Protein AF-A0A6S7FTJ9-F1 (afdb_monomer_lite)

Foldseek 3Di:
DDDDDDDDDDDDDDDDDDDDDPDDDPPPPDDADEDQADEQDDFAWHKHKHFADPVPLVHRDDHLFAWDDWDWDDDPPAAFTKIKTFGPFWWWDPPCPFPCCVVPVDTDTDAWDADPNAIAHPRPRHGIDTDGFGKMKMWGDGPPGSMIMITIHHGGPHDGHDDADPVLLVVLLVVLLVDVQDDLVNVLVVVLVVCVVVVHDPVVSVSSCVNSVPNVSSVVSSVVSVCVVCVPLADVVLVVVVLVVCCVPVVWCQQFVDDDVVQRKTKGATLVLLVVVVCCQPRPQVQWDKAWDWDDFQAVQWIKTWIWTQDPLVRDIDTSMIMTGNDPDPVVVVVNVVSSQVVNCVSVVDPPRDPDPQCQPDQAPVSNVVVLVVVVVVCVVVVVCVSSSVSCVVCSCPRHNRRPDPDDDDPDNVVVVVVVVCVVVNRGHGGPNRVSVVSSVVNVVVVVVVVVSVVVVVVVVVVVVVCVVVVDDPPPPPPPCPPPPPPPRDDDDDDDDDDDDDDDDDDDDPPPPPFDQPDDQDPDQDPQNVVQLVVLVVCLVQKDWDDWDDPDLAWIWTWIAGPVRDIWIWIGHQAIAIPPDPQTDLQDDGSVNLNCQCRVQVPDPPDSVSGDRGDTPVRSNVSSVSPPDDDDDDDDDDDDDDDDDDDDDDDDDDDDDDDDDLPDWPPVQFAWEWDFDQDPDPFAAQLAPPGGDTHDGGDIWTKGKWKAWDPDADPVRHIDIDIDIHTHALALNSQQHDHPRTSHDRDDLEHEYDPVCLVVQDPVNVCRNPVRVRRYDRDD

Secondary structure (DSSP, 8-state):
----------------PPP------GGG-S---EESS--SS--SSEEEEEE--TT-TTGGG--SS-B---EEE--TT--EEEEEEEB--EEE---TT-HHHHHHSS---S-EEEETTEEEETTT-PPPEEE----EEEEEEETT-SEEEEEEES--SS---PPPPHHHHHHHHHHHHH-SS--HHHHHHHHHHHHHHTT--HHHHHHHHHHH--HHHHHHHHHHHHHHH-TTTT-HHHHHHHHHHHHHHH--TTTT-EEETTTTEEEE--HHHHHHHHHHHHSTTTTSPEEEEEEEEEETTEEEEEEEEEETTTTEEEEEEEEEES---HHHHHHHHHHHHHHHHHHH--TT----HHHHH--SHHHHHHHHHHHHHHHHT-GGGHHHHHHHHHTHHHH-GGG--SS---S--HHHHHHHHHHHTT--SB-HHHHHHHHHHHHHHHHHHHHHHHHHHHHHHHHHHHHHHHT-----------S-TT-TT-PPPPP-PPP------------------SSPPP-S--HHHHHHHHHHHHTTTTEEEEEEEEEETTEEEEEEEETTS-EEEEEESSS-EEET-TT--SS---HHHHHIIIIIS---TT-TTTT-SS--HHHHHHHHHTT-S--------------------------------TTS--TTT---EEEE---SSSPPBB-STT--PBPPTT-EEEEEEEEE--SSPPTTS----EEEEEEE-SSHHHHSSPPTTB-PPPPPSSEEEPTTTGGG--HHHHHHHHTTT--EE---

Radius of gyration: 41.63 Å; chains: 1; bounding box: 127×88×114 Å

pLDDT: mean 72.28, std 19.33, range [21.61, 95.69]

Organism: Paramuricea clavata (NCBI:txid317549)

Structure (mmCIF, N/CA/C/O backbone):
data_AF-A0A6S7FTJ9-F1
#
_entry.id   AF-A0A6S7FTJ9-F1
#
loop_
_atom_site.group_PDB
_atom_site.id
_atom_site.type_symbol
_atom_site.label_atom_id
_atom_site.label_alt_id
_atom_site.label_comp_id
_atom_site.label_asym_id
_atom_site.label_entity_id
_atom_site.label_seq_id
_atom_site.pdbx_PDB_ins_code
_atom_site.Cartn_x
_atom_site.Cartn_y
_atom_site.Cartn_z
_atom_site.occupancy
_atom_site.B_iso_or_equiv
_atom_site.auth_seq_id
_atom_site.auth_comp_id
_atom_site.auth_asym_id
_atom_site.auth_atom_id
_atom_site.pdbx_PDB_model_num
ATOM 1 N N . MET A 1 1 ? 78.770 -35.271 -37.611 1.00 34.69 1 MET A N 1
ATOM 2 C CA . MET A 1 1 ? 77.984 -35.711 -38.778 1.00 34.69 1 MET A CA 1
ATOM 3 C C . MET A 1 1 ? 76.585 -35.169 -38.598 1.00 34.69 1 MET A C 1
ATOM 5 O O . MET A 1 1 ? 75.890 -35.665 -37.728 1.00 34.69 1 MET A O 1
ATOM 9 N N . GLU A 1 2 ? 76.123 -34.120 -39.253 1.00 33.28 2 GLU A N 1
ATOM 10 C CA . GLU A 1 2 ? 76.650 -33.177 -40.253 1.00 33.28 2 GLU A CA 1
ATOM 11 C C . GLU A 1 2 ? 75.613 -32.035 -40.185 1.00 33.28 2 GLU A C 1
ATOM 13 O O . GLU A 1 2 ? 74.416 -32.291 -40.259 1.00 33.28 2 GLU A O 1
ATOM 18 N N . SER A 1 3 ? 75.980 -30.917 -39.559 1.00 28.20 3 SER A N 1
ATOM 19 C CA . SER A 1 3 ? 76.356 -29.645 -40.201 1.00 28.20 3 SER A CA 1
ATOM 20 C C . SER A 1 3 ? 75.163 -28.803 -40.674 1.00 28.20 3 SER A C 1
ATOM 22 O O . SER A 1 3 ? 74.480 -29.133 -41.639 1.00 28.20 3 SER A O 1
ATOM 24 N N . LEU A 1 4 ? 74.997 -27.669 -39.984 1.00 35.09 4 LEU A N 1
ATOM 25 C CA . LEU A 1 4 ? 74.442 -26.419 -40.515 1.00 35.09 4 LEU A CA 1
ATOM 26 C C . LEU A 1 4 ? 75.073 -26.076 -41.880 1.00 35.09 4 LEU A C 1
ATOM 28 O O . LEU A 1 4 ? 76.194 -26.513 -42.164 1.00 35.09 4 LEU A O 1
ATOM 32 N N . PRO A 1 5 ? 74.416 -25.206 -42.661 1.00 40.41 5 PRO A N 1
ATOM 33 C CA . PRO A 1 5 ? 75.119 -23.956 -42.939 1.00 40.41 5 PRO A CA 1
ATOM 34 C C . PRO A 1 5 ? 74.271 -22.686 -42.793 1.00 40.41 5 PRO A C 1
ATOM 36 O O . PRO A 1 5 ? 73.048 -22.684 -42.938 1.00 40.41 5 PRO A O 1
ATOM 39 N N . ASP A 1 6 ? 75.029 -21.633 -42.502 1.00 29.42 6 ASP A N 1
ATOM 40 C CA . ASP A 1 6 ? 74.717 -20.216 -42.363 1.00 29.42 6 ASP A CA 1
ATOM 41 C C . ASP A 1 6 ? 74.432 -19.492 -43.701 1.00 29.42 6 ASP A C 1
ATOM 43 O O . ASP A 1 6 ? 74.926 -19.892 -44.753 1.00 29.42 6 ASP A O 1
ATOM 47 N N . GLU A 1 7 ? 73.666 -18.396 -43.579 1.00 30.14 7 GLU A N 1
ATOM 48 C CA . GLU A 1 7 ? 73.817 -17.053 -44.190 1.00 30.14 7 GLU A CA 1
ATOM 49 C C . GLU A 1 7 ? 74.113 -16.898 -45.706 1.00 30.14 7 GLU A C 1
ATOM 51 O O . GLU A 1 7 ? 75.199 -17.222 -46.179 1.00 30.14 7 GLU A O 1
ATOM 56 N N . ALA A 1 8 ? 73.206 -16.233 -46.445 1.00 27.64 8 ALA A N 1
ATOM 57 C CA . ALA A 1 8 ? 73.395 -14.844 -46.923 1.00 27.64 8 ALA A CA 1
ATOM 58 C C . ALA A 1 8 ? 72.350 -14.405 -47.984 1.00 27.64 8 ALA A C 1
ATOM 60 O O . ALA A 1 8 ? 72.208 -15.011 -49.041 1.00 27.64 8 ALA A O 1
ATOM 61 N N . ASP A 1 9 ? 71.673 -13.302 -47.654 1.00 26.88 9 ASP A N 1
ATOM 62 C CA . ASP A 1 9 ? 71.369 -12.108 -48.464 1.00 26.88 9 ASP A CA 1
ATOM 63 C C . ASP A 1 9 ? 70.802 -12.231 -49.900 1.00 26.88 9 ASP A C 1
ATOM 65 O O . ASP A 1 9 ? 71.492 -12.570 -50.861 1.00 26.88 9 ASP A O 1
ATOM 69 N N . SER A 1 10 ? 69.537 -11.829 -50.067 1.00 27.20 10 SER A N 1
ATOM 70 C CA . SER A 1 10 ? 69.074 -11.022 -51.212 1.00 27.20 10 SER A CA 1
ATOM 71 C C . SER A 1 10 ? 67.632 -10.549 -50.996 1.00 27.20 10 SER A C 1
ATOM 73 O O . SER A 1 10 ? 66.680 -11.328 -51.026 1.00 27.20 10 SER A O 1
ATOM 75 N N . SER A 1 11 ? 67.474 -9.238 -50.815 1.00 28.58 11 SER A N 1
ATOM 76 C CA . SER A 1 11 ? 66.229 -8.507 -51.064 1.00 28.58 11 SER A CA 1
ATOM 77 C C . SER A 1 11 ? 65.678 -8.836 -52.460 1.00 28.58 11 SER A C 1
ATOM 79 O O . SER A 1 11 ? 66.453 -9.021 -53.403 1.00 28.58 11 SER A O 1
ATOM 81 N N . PRO A 1 12 ? 64.349 -8.823 -52.629 1.00 30.30 12 PRO A N 1
ATOM 82 C CA . PRO A 1 12 ? 63.795 -7.669 -53.326 1.00 30.30 12 PRO A CA 1
ATOM 83 C C . PRO A 1 12 ? 62.500 -7.139 -52.698 1.00 30.30 12 PRO A C 1
ATOM 85 O O . PRO A 1 12 ? 61.614 -7.888 -52.287 1.00 30.30 12 PRO A O 1
ATOM 88 N N . ASP A 1 13 ? 62.416 -5.810 -52.678 1.00 28.59 13 ASP A N 1
ATOM 89 C CA . ASP A 1 13 ? 61.170 -5.055 -52.750 1.00 28.59 13 ASP A CA 1
ATOM 90 C C . ASP A 1 13 ? 60.237 -5.672 -53.798 1.00 28.59 13 ASP A C 1
ATOM 92 O O . ASP A 1 13 ? 60.687 -5.869 -54.917 1.00 28.59 13 ASP A O 1
ATOM 96 N N . GLU A 1 14 ? 58.961 -5.903 -53.477 1.00 30.27 14 GLU A N 1
ATOM 97 C CA . GLU A 1 14 ? 57.833 -5.490 -54.326 1.00 30.27 14 GLU A CA 1
ATOM 98 C C . GLU A 1 14 ? 56.554 -5.376 -53.482 1.00 30.27 14 GLU A C 1
ATOM 100 O O . GLU A 1 14 ? 56.238 -6.199 -52.623 1.00 30.27 14 GLU A O 1
ATOM 105 N N . ALA A 1 15 ? 55.857 -4.267 -53.711 1.00 28.75 15 ALA A N 1
ATOM 106 C CA . ALA A 1 15 ? 54.734 -3.765 -52.948 1.00 28.75 15 ALA A CA 1
ATOM 107 C C . ALA A 1 15 ? 53.440 -4.550 -53.217 1.00 28.75 15 ALA A C 1
ATOM 109 O O . ALA A 1 15 ? 53.042 -4.753 -54.364 1.00 28.75 15 ALA A O 1
ATOM 110 N N . GLU A 1 16 ? 52.726 -4.909 -52.147 1.00 29.30 16 GLU A N 1
ATOM 111 C CA . GLU A 1 16 ? 51.350 -5.400 -52.233 1.00 29.30 16 GLU A CA 1
ATOM 112 C C . GLU A 1 16 ? 50.428 -4.288 -52.756 1.00 29.30 16 GLU A C 1
ATOM 114 O O . GLU A 1 16 ? 50.225 -3.245 -52.128 1.00 29.30 16 GLU A O 1
ATOM 119 N N . SER A 1 17 ? 49.871 -4.530 -53.939 1.00 28.64 17 SER A N 1
ATOM 120 C CA . SER A 1 17 ? 48.884 -3.684 -54.592 1.00 28.64 17 SER A CA 1
ATOM 121 C C . SER A 1 17 ? 47.536 -3.763 -53.867 1.00 28.64 17 SER A C 1
ATOM 123 O O . SER A 1 17 ? 46.914 -4.811 -53.708 1.00 28.64 17 SER A O 1
ATOM 125 N N . SER A 1 18 ? 47.087 -2.596 -53.416 1.00 28.92 18 SER A N 1
ATOM 126 C CA . SER A 1 18 ? 45.744 -2.283 -52.930 1.00 28.92 18 SER A CA 1
ATOM 127 C C . SER A 1 18 ? 44.647 -2.674 -53.936 1.00 28.92 18 SER A C 1
ATOM 129 O O . SER A 1 18 ? 44.827 -2.409 -55.124 1.00 28.92 18 SER A O 1
ATOM 131 N N . PRO A 1 19 ? 43.478 -3.196 -53.508 1.00 29.77 19 PRO A N 1
ATOM 132 C CA . PRO A 1 19 ? 42.347 -3.373 -54.410 1.00 29.77 19 PRO A CA 1
ATOM 133 C C . PRO A 1 19 ? 41.767 -2.005 -54.771 1.00 29.77 19 PRO A C 1
ATOM 135 O O . PRO A 1 19 ? 41.378 -1.232 -53.891 1.00 29.77 19 PRO A O 1
ATOM 138 N N . ASP A 1 20 ? 41.729 -1.741 -56.072 1.00 25.81 20 ASP A N 1
ATOM 139 C CA . ASP A 1 20 ? 41.293 -0.510 -56.714 1.00 25.81 20 ASP A CA 1
ATOM 140 C C . ASP A 1 20 ? 39.988 0.078 -56.158 1.00 25.81 20 ASP A C 1
ATOM 142 O O . ASP A 1 20 ? 38.932 -0.561 -56.093 1.00 25.81 20 ASP A O 1
ATOM 146 N N . GLU A 1 21 ? 40.056 1.372 -55.842 1.00 33.25 21 GLU A N 1
ATOM 147 C CA . GLU A 1 21 ? 38.903 2.257 -55.777 1.00 33.25 21 GLU A CA 1
ATOM 148 C C . GLU A 1 21 ? 38.229 2.290 -57.156 1.00 33.25 21 GLU A C 1
ATOM 150 O O . GLU A 1 21 ? 38.658 2.996 -58.071 1.00 33.25 21 GLU A O 1
ATOM 155 N N . ALA A 1 22 ? 37.135 1.544 -57.310 1.00 27.77 22 ALA A N 1
ATOM 156 C CA . ALA A 1 22 ? 36.244 1.703 -58.449 1.00 27.77 22 ALA A CA 1
ATOM 157 C C . ALA A 1 22 ? 35.667 3.132 -58.449 1.00 27.77 22 ALA A C 1
ATOM 159 O O . ALA A 1 22 ? 34.718 3.454 -57.732 1.00 27.77 22 ALA A O 1
ATOM 160 N N . LYS A 1 23 ? 36.266 4.005 -59.266 1.00 35.06 23 LYS A N 1
ATOM 161 C CA . LYS A 1 23 ? 35.731 5.314 -59.648 1.00 35.06 23 LYS A CA 1
ATOM 162 C C . LYS A 1 23 ? 34.444 5.110 -60.450 1.00 35.06 23 LYS A C 1
ATOM 164 O O . LYS A 1 23 ? 34.490 4.930 -61.663 1.00 35.06 23 LYS A O 1
ATOM 169 N N . SER A 1 24 ? 33.288 5.178 -59.798 1.00 28.00 24 SER A N 1
ATOM 170 C CA . SER A 1 24 ? 32.024 5.453 -60.486 1.00 28.00 24 SER A CA 1
ATOM 171 C C . SER A 1 24 ? 31.859 6.969 -60.668 1.00 28.00 24 SER A C 1
ATOM 173 O O . SER A 1 24 ? 31.998 7.736 -59.714 1.00 28.00 24 SER A O 1
ATOM 175 N N . SER A 1 25 ? 31.603 7.376 -61.912 1.00 27.39 25 SER A N 1
ATOM 176 C CA . SER A 1 25 ? 31.461 8.750 -62.418 1.00 27.39 25 SER A CA 1
ATOM 177 C C . SER A 1 25 ? 30.452 9.629 -61.635 1.00 27.39 25 SER A C 1
ATOM 179 O O . SER A 1 25 ? 29.435 9.107 -61.180 1.00 27.39 25 SER A O 1
ATOM 181 N N . PRO A 1 26 ? 30.652 10.964 -61.523 1.00 34.28 26 PRO A N 1
ATOM 182 C CA . PRO A 1 26 ? 29.746 11.889 -60.817 1.00 34.28 26 PRO A CA 1
ATOM 183 C C . PRO A 1 26 ? 28.384 12.167 -61.487 1.00 34.28 26 PRO A C 1
ATOM 185 O O . PRO A 1 26 ? 27.627 12.988 -60.975 1.00 34.28 26 PRO A O 1
ATOM 188 N N . HIS A 1 27 ? 28.061 11.546 -62.627 1.00 31.31 27 HIS A N 1
ATOM 189 C CA . HIS A 1 27 ? 26.954 11.994 -63.487 1.00 31.31 27 HIS A CA 1
ATOM 190 C C . HIS A 1 27 ? 25.582 11.315 -63.277 1.00 31.31 27 HIS A C 1
ATOM 192 O O . HIS A 1 27 ? 24.653 11.618 -64.015 1.00 31.31 27 HIS A O 1
ATOM 198 N N . GLU A 1 28 ? 25.402 10.477 -62.248 1.00 34.06 28 GLU A N 1
ATOM 199 C CA . GLU A 1 28 ? 24.094 9.878 -61.883 1.00 34.06 28 GLU A CA 1
ATOM 200 C C . GLU A 1 28 ? 23.506 10.430 -60.561 1.00 34.06 28 GLU A C 1
ATOM 202 O O . GLU A 1 28 ? 22.751 9.761 -59.860 1.00 34.06 28 GLU A O 1
ATOM 207 N N . MET A 1 29 ? 23.845 11.667 -60.179 1.00 39.06 29 MET A N 1
ATOM 208 C CA . MET A 1 29 ? 23.405 12.281 -58.911 1.00 39.06 29 MET A CA 1
ATOM 209 C C . MET A 1 29 ? 22.097 13.097 -58.980 1.00 39.06 29 MET A C 1
ATOM 211 O O . MET A 1 29 ? 21.768 13.782 -58.013 1.00 39.06 29 MET A O 1
ATOM 215 N N . GLU A 1 30 ? 21.319 13.035 -60.066 1.00 36.50 30 GLU A N 1
ATOM 216 C CA . GLU A 1 30 ? 20.182 13.958 -60.261 1.00 36.50 30 GLU A CA 1
ATOM 217 C C . GLU A 1 30 ? 18.798 13.481 -59.790 1.00 36.50 30 GLU A C 1
ATOM 219 O O . GLU A 1 30 ? 17.855 14.259 -59.848 1.00 36.50 30 GLU A O 1
ATOM 224 N N . ASN A 1 31 ? 18.638 12.277 -59.231 1.00 45.88 31 ASN A N 1
ATOM 225 C CA . ASN A 1 31 ? 17.350 11.861 -58.646 1.00 45.88 31 ASN A CA 1
ATOM 226 C C . ASN A 1 31 ? 17.516 10.930 -57.434 1.00 45.88 31 ASN A C 1
ATOM 228 O O . ASN A 1 31 ? 17.095 9.773 -57.439 1.00 45.88 31 ASN A O 1
ATOM 232 N N . LEU A 1 32 ? 18.130 11.432 -56.358 1.00 54.38 32 LEU A N 1
ATOM 233 C CA . LEU A 1 32 ? 18.119 10.731 -55.069 1.00 54.38 32 LEU A CA 1
ATOM 234 C C . LEU A 1 32 ? 16.731 10.867 -54.410 1.00 54.38 32 LEU A C 1
ATOM 236 O O . LEU A 1 32 ? 16.210 11.981 -54.317 1.00 54.38 32 LEU A O 1
ATOM 240 N N . PRO A 1 33 ? 16.119 9.775 -53.911 1.00 55.06 33 PRO A N 1
ATOM 241 C CA . PRO A 1 33 ? 14.811 9.841 -53.271 1.00 55.06 33 PRO A CA 1
ATOM 242 C C . PRO A 1 33 ? 14.891 10.673 -51.986 1.00 55.06 33 PRO A C 1
ATOM 244 O O . PRO A 1 33 ? 15.417 10.215 -50.967 1.00 55.06 33 PRO A O 1
ATOM 247 N N . LYS A 1 34 ? 14.342 11.893 -52.028 1.00 60.72 34 LYS A N 1
ATOM 248 C CA . LYS A 1 34 ? 14.164 12.741 -50.844 1.00 60.72 34 LYS A CA 1
ATOM 249 C C . LYS A 1 34 ? 13.194 12.059 -49.885 1.00 60.72 34 LYS A C 1
ATOM 251 O O . LYS A 1 34 ? 12.043 11.792 -50.233 1.00 60.72 34 LYS A O 1
ATOM 256 N N . ARG A 1 35 ? 13.653 11.760 -48.671 1.00 65.94 35 ARG A N 1
ATOM 257 C CA . ARG A 1 35 ? 12.828 11.158 -47.613 1.00 65.94 35 ARG A CA 1
ATOM 258 C C . ARG A 1 35 ? 12.900 11.991 -46.341 1.00 65.94 35 ARG A C 1
ATOM 260 O O . ARG A 1 35 ? 13.861 12.710 -46.104 1.00 65.94 35 ARG A O 1
ATOM 267 N N . ARG A 1 36 ? 11.867 11.868 -45.505 1.00 67.50 36 ARG A N 1
ATOM 268 C CA . ARG A 1 36 ? 11.846 12.473 -44.162 1.00 67.50 36 ARG A CA 1
ATOM 269 C C . ARG A 1 36 ? 12.614 11.635 -43.134 1.00 67.50 36 ARG A C 1
ATOM 271 O O . ARG A 1 36 ? 13.106 12.176 -42.154 1.00 67.50 36 ARG A O 1
ATOM 278 N N . THR A 1 37 ? 12.716 10.322 -43.356 1.00 78.12 37 THR A N 1
ATOM 279 C CA . THR A 1 37 ? 13.380 9.365 -42.458 1.00 78.12 37 THR A CA 1
ATOM 280 C C . THR A 1 37 ? 14.024 8.218 -43.238 1.00 78.12 37 THR A C 1
ATOM 282 O O . THR A 1 37 ? 13.618 7.891 -44.361 1.00 78.12 37 THR A O 1
ATOM 285 N N . LEU A 1 38 ? 15.033 7.589 -42.633 1.00 83.06 38 LEU A N 1
ATOM 286 C CA . LEU A 1 38 ? 15.637 6.366 -43.155 1.00 83.06 38 LEU A CA 1
ATOM 287 C C . LEU A 1 38 ? 14.708 5.150 -42.990 1.00 83.06 38 LEU A C 1
ATOM 289 O O . LEU A 1 38 ? 14.025 5.028 -41.971 1.00 83.06 38 LEU A O 1
ATOM 293 N N . PRO A 1 39 ? 14.713 4.203 -43.948 1.00 82.25 39 PRO A N 1
ATOM 294 C CA . PRO A 1 39 ? 14.139 2.883 -43.725 1.00 82.25 39 PRO A CA 1
ATOM 295 C C . PRO A 1 39 ? 14.782 2.176 -42.528 1.00 82.25 39 PRO A C 1
ATOM 297 O O . PRO A 1 39 ? 15.965 2.346 -42.240 1.00 82.25 39 PRO A O 1
ATOM 300 N N . TYR A 1 40 ? 13.996 1.346 -41.849 1.00 81.31 40 TYR A N 1
ATOM 301 C CA . TYR A 1 40 ? 14.441 0.659 -40.642 1.00 81.31 40 TYR A CA 1
ATOM 302 C C . TYR A 1 40 ? 15.478 -0.443 -40.926 1.00 81.31 40 TYR A C 1
ATOM 304 O O . TYR A 1 40 ? 16.491 -0.540 -40.229 1.00 81.31 40 TYR A O 1
ATOM 312 N N . ASP A 1 41 ? 15.242 -1.245 -41.966 1.00 84.94 41 ASP A N 1
ATOM 313 C CA . ASP A 1 41 ? 16.143 -2.306 -42.409 1.00 84.94 41 ASP A CA 1
ATOM 314 C C . ASP A 1 41 ? 16.820 -1.913 -43.729 1.00 84.94 41 ASP A C 1
ATOM 316 O O . ASP A 1 41 ? 16.249 -2.023 -44.817 1.00 84.94 41 ASP A O 1
ATOM 320 N N . ILE A 1 42 ? 18.031 -1.369 -43.612 1.00 84.94 42 ILE A N 1
ATOM 321 C CA . ILE A 1 42 ? 18.861 -0.972 -44.748 1.00 84.94 42 ILE A CA 1
ATOM 322 C C . ILE A 1 42 ? 19.960 -2.008 -44.910 1.00 84.94 42 ILE A C 1
ATOM 324 O O . ILE A 1 42 ? 20.619 -2.377 -43.936 1.00 84.94 42 ILE A O 1
ATOM 328 N N . ASP A 1 43 ? 20.145 -2.443 -46.151 1.00 84.75 43 ASP A N 1
ATOM 329 C CA . ASP A 1 43 ? 21.163 -3.402 -46.536 1.00 84.75 43 ASP A CA 1
ATOM 330 C C . ASP A 1 43 ? 21.699 -3.086 -47.936 1.00 84.75 43 ASP A C 1
ATOM 332 O O . ASP A 1 43 ? 20.970 -2.533 -48.771 1.00 84.75 43 ASP A O 1
ATOM 336 N N . GLY A 1 44 ? 22.966 -3.424 -48.174 1.00 84.50 44 GLY A N 1
ATOM 337 C CA . GLY A 1 44 ? 23.677 -3.155 -49.422 1.00 84.50 44 GLY A CA 1
ATOM 338 C C . GLY A 1 44 ? 24.062 -1.685 -49.634 1.00 84.50 44 GLY A C 1
ATOM 339 O O . GLY A 1 44 ? 24.066 -0.868 -48.710 1.00 84.50 44 GLY A O 1
ATOM 340 N N . LEU A 1 45 ? 24.414 -1.356 -50.883 1.00 88.06 45 LEU A N 1
ATOM 341 C CA . LEU A 1 45 ? 24.789 -0.003 -51.296 1.00 88.06 45 LEU A CA 1
ATOM 342 C C . LEU A 1 45 ? 23.535 0.858 -51.505 1.00 88.06 45 LEU A C 1
ATOM 344 O O . LEU A 1 45 ? 22.819 0.673 -52.488 1.00 88.06 45 LEU A O 1
ATOM 348 N N . LYS A 1 46 ? 23.263 1.797 -50.593 1.00 88.88 46 LYS A N 1
ATOM 349 C CA . LYS A 1 46 ? 22.120 2.722 -50.697 1.00 88.88 46 LYS A CA 1
ATOM 350 C C . LYS A 1 46 ? 22.514 4.136 -50.289 1.00 88.88 46 LYS A C 1
ATOM 352 O O . LYS A 1 46 ? 23.315 4.318 -49.376 1.00 88.88 46 LYS A O 1
ATOM 357 N N . VAL A 1 47 ? 21.921 5.132 -50.945 1.00 88.88 47 VAL A N 1
ATOM 358 C CA . VAL A 1 47 ? 22.165 6.554 -50.674 1.00 88.88 47 VAL A CA 1
ATOM 359 C C . VAL A 1 47 ? 20.833 7.264 -50.469 1.00 88.88 47 VAL A C 1
ATOM 361 O O . VAL A 1 47 ? 19.901 7.082 -51.250 1.00 88.88 47 VAL A O 1
ATOM 364 N N . TYR A 1 48 ? 20.745 8.065 -49.411 1.00 88.44 48 TYR A N 1
ATOM 365 C CA . TYR A 1 48 ? 19.552 8.833 -49.059 1.00 88.44 48 TYR A CA 1
ATOM 366 C C . TYR A 1 48 ? 19.913 10.294 -48.815 1.00 88.44 48 TYR A C 1
ATOM 368 O O . TYR A 1 48 ? 20.922 10.570 -48.168 1.00 88.44 48 TYR A O 1
ATOM 376 N N . SER A 1 49 ? 19.061 11.213 -49.271 1.00 87.31 49 SER A N 1
ATOM 377 C CA . SER A 1 49 ? 19.140 12.634 -48.919 1.00 87.31 49 SER A CA 1
ATOM 378 C C . SER A 1 49 ? 17.974 13.003 -48.008 1.00 87.31 49 SER A C 1
ATOM 380 O O . SER A 1 49 ? 16.819 12.704 -48.333 1.00 87.31 49 SER A O 1
ATOM 382 N N . LEU A 1 50 ? 18.282 13.584 -46.847 1.00 87.12 50 LEU A N 1
ATOM 383 C CA . LEU A 1 50 ? 17.323 13.865 -45.779 1.00 87.12 50 LEU A CA 1
ATOM 384 C C . LEU A 1 50 ? 17.447 15.312 -45.301 1.00 87.12 50 LEU A C 1
ATOM 386 O O . LEU A 1 50 ? 18.548 15.783 -45.019 1.00 87.12 50 LEU A O 1
ATOM 390 N N . GLU A 1 51 ? 16.318 15.988 -45.128 1.00 84.12 51 GLU A N 1
ATOM 391 C CA . GLU A 1 51 ? 16.252 17.315 -44.507 1.00 84.12 51 GLU A CA 1
ATOM 392 C C . GLU A 1 51 ? 16.143 17.174 -42.980 1.00 84.12 51 GLU A C 1
ATOM 394 O O . GLU A 1 51 ? 15.483 16.259 -42.479 1.00 84.12 51 GLU A O 1
ATOM 399 N N . TYR A 1 52 ? 16.812 18.049 -42.224 1.00 79.69 52 TYR A N 1
ATOM 400 C CA . TYR A 1 52 ? 16.807 18.000 -40.759 1.00 79.69 52 TYR A CA 1
ATOM 401 C C . TYR A 1 52 ? 16.730 19.387 -40.115 1.00 79.69 52 TYR A C 1
ATOM 403 O O . TYR A 1 52 ? 17.376 20.335 -40.558 1.00 79.69 52 TYR A O 1
ATOM 411 N N . ASP A 1 53 ? 16.021 19.485 -38.988 1.00 74.00 53 ASP A N 1
ATOM 412 C CA . ASP A 1 53 ? 16.046 20.680 -38.144 1.00 74.00 53 ASP A CA 1
ATOM 413 C C . ASP A 1 53 ? 17.327 20.726 -37.306 1.00 74.00 53 ASP A C 1
ATOM 415 O O . ASP A 1 53 ? 17.791 19.713 -36.772 1.00 74.00 53 ASP A O 1
ATOM 419 N N . SER A 1 54 ? 17.902 21.919 -37.138 1.00 64.44 54 SER A N 1
ATOM 420 C CA . SER A 1 54 ? 19.201 22.130 -36.480 1.00 64.44 54 SER A CA 1
ATOM 421 C C . SER A 1 54 ? 19.299 21.534 -35.064 1.00 64.44 54 SER A C 1
ATOM 423 O O . SER A 1 54 ? 20.396 21.140 -34.656 1.00 64.44 54 SER A O 1
ATOM 425 N N . GLY A 1 55 ? 18.168 21.400 -34.359 1.00 64.25 55 GLY A N 1
ATOM 426 C CA . GLY A 1 55 ? 18.052 20.782 -33.035 1.00 64.25 55 GLY A CA 1
ATOM 427 C C . GLY A 1 55 ? 17.887 19.254 -33.010 1.00 64.25 55 GLY A C 1
ATOM 428 O O . GLY A 1 55 ? 18.002 18.673 -31.935 1.00 64.25 55 GLY A O 1
ATOM 429 N N . ASN A 1 56 ? 17.643 18.585 -34.147 1.00 64.62 56 ASN A N 1
ATOM 430 C CA . ASN A 1 56 ? 17.321 17.150 -34.189 1.00 64.62 56 ASN A CA 1
ATOM 431 C C . ASN A 1 56 ? 18.004 16.385 -35.343 1.00 64.62 56 ASN A C 1
ATOM 433 O O . ASN A 1 56 ? 17.392 15.593 -36.059 1.00 64.62 56 ASN A O 1
ATOM 437 N N . LYS A 1 57 ? 19.312 16.611 -35.519 1.00 71.12 57 LYS A N 1
ATOM 438 C CA . LYS A 1 57 ? 20.109 16.028 -36.621 1.00 71.12 57 LYS A CA 1
ATOM 439 C C . LYS A 1 57 ? 20.154 14.495 -36.614 1.00 71.12 57 LYS A C 1
ATOM 441 O O . LYS A 1 57 ? 20.350 13.867 -37.650 1.00 71.12 57 LYS A O 1
ATOM 446 N N . THR A 1 58 ? 20.023 13.878 -35.441 1.00 68.94 58 THR A N 1
ATOM 447 C CA . THR A 1 58 ? 20.186 12.430 -35.273 1.00 68.94 58 THR A CA 1
ATOM 448 C C . THR A 1 58 ? 18.920 11.647 -35.584 1.00 68.94 58 THR A C 1
ATOM 450 O O . THR A 1 58 ? 19.044 10.618 -36.241 1.00 68.94 58 THR A O 1
ATOM 453 N N . ALA A 1 59 ? 17.732 12.130 -35.197 1.00 71.19 59 ALA A N 1
ATOM 454 C CA . ALA A 1 59 ? 16.491 11.354 -35.297 1.00 71.19 59 ALA A CA 1
ATOM 455 C C . ALA A 1 59 ? 16.125 10.970 -36.738 1.00 71.19 59 ALA A C 1
ATOM 457 O O . ALA A 1 59 ? 15.684 9.851 -36.980 1.00 71.19 59 ALA A O 1
ATOM 458 N N . VAL A 1 60 ? 16.362 11.856 -37.713 1.00 78.31 60 VAL A N 1
ATOM 459 C CA . VAL A 1 60 ? 16.029 11.572 -39.123 1.00 78.31 60 VAL A CA 1
ATOM 460 C C . VAL A 1 60 ? 16.952 10.530 -39.760 1.00 78.31 60 VAL A C 1
ATOM 462 O O . VAL A 1 60 ? 16.587 9.899 -40.751 1.00 78.31 60 VAL A O 1
ATOM 465 N N . THR A 1 61 ? 18.137 10.315 -39.176 1.00 82.75 61 THR A N 1
ATOM 466 C CA . THR A 1 61 ? 19.151 9.382 -39.686 1.00 82.75 61 THR A CA 1
ATOM 467 C C . THR A 1 61 ? 19.270 8.101 -38.859 1.00 82.75 61 THR A C 1
ATOM 469 O O . THR A 1 61 ? 20.259 7.378 -39.005 1.00 82.75 61 THR A O 1
ATOM 472 N N . GLU A 1 62 ? 18.305 7.784 -37.995 1.00 82.69 62 GLU A N 1
ATOM 473 C CA . GLU A 1 62 ? 18.293 6.518 -37.250 1.00 82.69 62 GLU A CA 1
ATOM 474 C C . GLU A 1 62 ? 17.815 5.345 -38.118 1.00 82.69 62 GLU A C 1
ATOM 476 O O . GLU A 1 62 ? 16.933 5.491 -38.955 1.00 82.69 62 GLU A O 1
ATOM 481 N N . ASP A 1 63 ? 18.421 4.171 -37.926 1.00 85.19 63 ASP A N 1
ATOM 482 C CA . ASP A 1 63 ? 17.992 2.901 -38.520 1.00 85.19 63 ASP A CA 1
ATOM 483 C C . ASP A 1 63 ? 18.077 1.783 -37.464 1.00 85.19 63 ASP A C 1
ATOM 485 O O . ASP A 1 63 ? 18.511 2.008 -36.329 1.00 85.19 63 ASP A O 1
ATOM 489 N N . GLY A 1 64 ? 17.651 0.569 -37.818 1.00 81.56 64 GLY A N 1
ATOM 490 C CA . GLY A 1 64 ? 17.627 -0.570 -36.902 1.00 81.56 64 GLY A CA 1
ATOM 491 C C . GLY A 1 64 ? 18.989 -1.205 -36.606 1.00 81.56 64 GLY A C 1
ATOM 492 O O . GLY A 1 64 ? 19.053 -2.141 -35.808 1.00 81.56 64 GLY A O 1
ATOM 493 N N . ARG A 1 65 ? 20.087 -0.763 -37.233 1.00 86.69 65 ARG A N 1
ATOM 494 C CA . ARG A 1 65 ? 21.386 -1.453 -37.174 1.00 86.69 65 ARG A CA 1
ATOM 495 C C . ARG A 1 65 ? 22.230 -0.985 -35.982 1.00 86.69 65 ARG A C 1
ATOM 497 O O . ARG A 1 65 ? 22.178 0.159 -35.530 1.00 86.69 65 ARG A O 1
ATOM 504 N N . GLN A 1 66 ? 23.061 -1.885 -35.454 1.00 84.94 66 GLN A N 1
ATOM 505 C CA . GLN A 1 66 ? 23.982 -1.561 -34.361 1.00 84.94 66 GLN A CA 1
ATOM 506 C C . GLN A 1 66 ? 25.302 -1.002 -34.900 1.00 84.94 66 GLN A C 1
ATOM 508 O O . GLN A 1 66 ? 26.148 -1.736 -35.412 1.00 84.94 66 GLN A O 1
ATOM 513 N N . TRP A 1 67 ? 25.491 0.305 -34.742 1.00 87.31 67 TRP A N 1
ATOM 514 C CA . TRP A 1 67 ? 26.672 1.024 -35.221 1.00 87.31 67 TRP A CA 1
ATOM 515 C C . TRP A 1 67 ? 27.690 1.313 -34.107 1.00 87.31 67 TRP A C 1
ATOM 517 O O . TRP A 1 67 ? 27.324 1.497 -32.941 1.00 87.31 67 TRP A O 1
ATOM 527 N N . SER A 1 68 ? 28.977 1.366 -34.465 1.00 86.88 68 SER A N 1
ATOM 528 C CA . SER A 1 68 ? 30.085 1.809 -33.608 1.00 86.88 68 SER A CA 1
ATOM 529 C C . SER A 1 68 ? 29.982 3.296 -33.244 1.00 86.88 68 SER A C 1
ATOM 531 O O . SER A 1 68 ? 29.090 4.012 -33.700 1.00 86.88 68 SER A O 1
ATOM 533 N N . ASN A 1 69 ? 30.916 3.795 -32.433 1.00 86.81 69 ASN A N 1
ATOM 534 C CA . ASN A 1 69 ? 31.105 5.243 -32.328 1.00 86.81 69 ASN A CA 1
ATOM 535 C C . ASN A 1 69 ? 31.493 5.807 -33.702 1.00 86.81 69 ASN A C 1
ATOM 537 O O . ASN A 1 69 ? 32.052 5.081 -34.532 1.00 86.81 69 ASN A O 1
ATOM 541 N N . TYR A 1 70 ? 31.133 7.066 -33.956 1.00 86.12 70 TYR A N 1
ATOM 542 C CA . TYR A 1 70 ? 31.478 7.706 -35.219 1.00 86.12 70 TYR A CA 1
ATOM 543 C C . TYR A 1 70 ? 32.951 8.103 -35.234 1.00 86.12 70 TYR A C 1
ATOM 545 O O . TYR A 1 70 ? 33.500 8.529 -34.220 1.00 86.12 70 TYR A O 1
ATOM 553 N N . THR A 1 71 ? 33.544 8.037 -36.417 1.00 87.44 71 THR A N 1
ATOM 554 C CA . THR A 1 71 ? 34.867 8.576 -36.718 1.00 87.44 71 THR A CA 1
ATOM 555 C C . THR A 1 71 ? 34.709 9.659 -37.775 1.00 87.44 71 THR A C 1
ATOM 557 O O . THR A 1 71 ? 33.929 9.513 -38.718 1.00 87.44 71 THR A O 1
ATOM 560 N N . THR A 1 72 ? 35.412 10.776 -37.624 1.00 88.00 72 THR A N 1
ATOM 561 C CA . THR A 1 72 ? 35.451 11.819 -38.655 1.00 88.00 72 THR A CA 1
ATOM 562 C C . THR A 1 72 ? 36.260 11.333 -39.850 1.00 88.00 72 THR A C 1
ATOM 564 O O . THR A 1 72 ? 37.353 10.801 -39.674 1.00 88.00 72 THR A O 1
ATOM 567 N N . SER A 1 73 ? 35.750 11.538 -41.062 1.00 85.44 73 SER A N 1
ATOM 568 C CA . SER A 1 73 ? 36.485 11.254 -42.301 1.00 85.44 73 SER A CA 1
ATOM 569 C C . SER A 1 73 ? 36.498 12.489 -43.197 1.00 85.44 73 SER A C 1
ATOM 571 O O . SER A 1 73 ? 35.696 13.401 -43.012 1.00 85.44 73 SER A O 1
ATOM 573 N N . ARG A 1 74 ? 37.431 12.545 -44.148 1.00 83.75 74 ARG A N 1
ATOM 574 C CA . ARG A 1 74 ? 37.515 13.606 -45.158 1.00 83.75 74 ARG A CA 1
ATOM 575 C C . ARG A 1 74 ? 37.368 12.967 -46.536 1.00 83.75 74 ARG A C 1
ATOM 577 O O . ARG A 1 74 ? 37.868 11.867 -46.746 1.00 83.75 74 ARG A O 1
ATOM 584 N N . ARG A 1 75 ? 36.677 13.644 -47.452 1.00 84.50 75 ARG A N 1
ATOM 585 C CA . ARG A 1 75 ? 36.592 13.267 -48.868 1.00 84.50 75 ARG A CA 1
ATOM 586 C C . ARG A 1 75 ? 37.099 14.438 -49.698 1.00 84.50 75 ARG A C 1
ATOM 588 O O . ARG A 1 75 ? 36.672 15.568 -49.471 1.00 84.50 75 ARG A O 1
ATOM 595 N N . ALA A 1 76 ? 38.006 14.168 -50.632 1.00 80.31 76 ALA A N 1
ATOM 596 C CA . ALA A 1 76 ? 38.482 15.179 -51.566 1.00 80.31 76 ALA A CA 1
ATOM 597 C C . ALA A 1 76 ? 37.295 15.774 -52.345 1.00 80.31 76 ALA A C 1
ATOM 599 O O . ALA A 1 76 ? 36.430 15.039 -52.820 1.00 80.31 76 ALA A O 1
ATOM 600 N N . GLY A 1 77 ? 37.226 17.105 -52.422 1.00 80.12 77 GLY A N 1
ATOM 601 C CA . GLY A 1 77 ? 36.140 17.822 -53.099 1.00 80.12 77 GLY A CA 1
ATOM 602 C C . GLY A 1 77 ? 34.842 17.991 -52.296 1.00 80.12 77 GLY A C 1
ATOM 603 O O . GLY A 1 77 ? 33.900 18.580 -52.815 1.00 80.12 77 GLY A O 1
ATOM 604 N N . PHE A 1 78 ? 34.765 17.523 -51.042 1.00 85.81 78 PHE A N 1
ATOM 605 C CA . PHE A 1 78 ? 33.605 17.759 -50.174 1.00 85.81 78 PHE A CA 1
ATOM 606 C C . PHE A 1 78 ? 33.890 18.840 -49.124 1.00 85.81 78 PHE A C 1
ATOM 608 O O . PHE A 1 78 ? 34.828 18.716 -48.335 1.00 85.81 78 PHE A O 1
ATOM 615 N N . VAL A 1 79 ? 33.037 19.868 -49.078 1.00 83.31 79 VAL A N 1
ATOM 616 C CA . VAL A 1 79 ? 33.090 20.955 -48.090 1.00 83.31 79 VAL A CA 1
ATOM 617 C C . VAL A 1 79 ? 31.960 20.766 -47.077 1.00 83.31 79 VAL A C 1
ATOM 619 O O . VAL A 1 79 ? 30.779 20.922 -47.393 1.00 83.31 79 VAL A O 1
ATOM 622 N N . GLY A 1 80 ? 32.322 20.370 -45.856 1.00 86.25 80 GLY A N 1
ATOM 623 C CA . GLY A 1 80 ? 31.366 20.082 -44.791 1.00 86.25 80 GLY A CA 1
ATOM 624 C C . GLY A 1 80 ? 31.896 19.096 -43.749 1.00 86.25 80 GLY A C 1
ATOM 625 O O . GLY A 1 80 ? 33.090 18.797 -43.685 1.00 86.25 80 GLY A O 1
ATOM 626 N N . LYS A 1 81 ? 30.996 18.557 -42.917 1.00 87.56 81 LYS A N 1
ATOM 627 C CA . LYS A 1 81 ? 31.334 17.558 -41.885 1.00 87.56 81 LYS A CA 1
ATOM 628 C C . LYS A 1 81 ? 30.956 16.161 -42.356 1.00 87.56 81 LYS A C 1
ATOM 630 O O . LYS A 1 81 ? 29.796 15.917 -42.679 1.00 87.56 81 LYS A O 1
ATOM 635 N N . ARG A 1 82 ? 31.914 15.230 -42.344 1.00 90.31 82 ARG A N 1
ATOM 636 C CA . ARG A 1 82 ? 31.688 13.833 -42.729 1.00 90.31 82 ARG A CA 1
ATOM 637 C C . ARG A 1 82 ? 32.006 12.871 -41.585 1.00 90.31 82 ARG A C 1
ATOM 639 O O . ARG A 1 82 ? 33.086 12.912 -40.993 1.00 90.31 82 ARG A O 1
ATOM 646 N N . TYR A 1 83 ? 31.066 11.979 -41.296 1.00 90.56 83 TYR A N 1
ATOM 647 C CA . TYR A 1 83 ? 31.160 10.987 -40.224 1.00 90.56 83 TYR A CA 1
ATOM 648 C C . TYR A 1 83 ? 31.013 9.580 -40.786 1.00 90.56 83 TYR A C 1
ATOM 650 O O . TYR A 1 83 ? 30.255 9.372 -41.725 1.00 90.56 83 TYR A O 1
ATOM 658 N N . LEU A 1 84 ? 31.703 8.613 -40.193 1.00 90.38 84 LEU A N 1
ATOM 659 C CA . LEU A 1 84 ? 31.653 7.206 -40.570 1.00 90.38 84 LEU A CA 1
ATOM 660 C C . LEU A 1 84 ? 31.404 6.346 -39.333 1.00 90.38 84 LEU A C 1
ATOM 662 O O . LEU A 1 84 ? 32.001 6.579 -38.284 1.00 90.38 84 LEU A O 1
ATOM 666 N N . LYS A 1 85 ? 30.546 5.336 -39.456 1.00 91.62 85 LYS A N 1
ATOM 667 C CA . LYS A 1 85 ? 30.368 4.272 -38.467 1.00 91.62 85 LYS A CA 1
ATOM 668 C C . LYS A 1 85 ? 30.494 2.914 -39.139 1.00 91.62 85 LYS A C 1
ATOM 670 O O . LYS A 1 85 ? 29.974 2.709 -40.232 1.00 91.62 85 LYS A O 1
ATOM 675 N N . SER A 1 86 ? 31.119 1.977 -38.440 1.00 91.25 86 SER A N 1
ATOM 676 C CA . SER A 1 86 ? 31.160 0.568 -38.829 1.00 91.25 86 SER A CA 1
ATOM 677 C C . SER A 1 86 ? 30.114 -0.208 -38.038 1.00 91.25 86 SER A C 1
ATOM 679 O O . SER A 1 86 ? 29.791 0.140 -36.897 1.00 91.25 86 SER A O 1
ATOM 681 N N . CYS A 1 87 ? 29.546 -1.250 -38.633 1.00 90.50 87 CYS A N 1
ATOM 682 C CA . CYS A 1 87 ? 28.622 -2.119 -37.922 1.00 90.50 87 CYS A CA 1
ATOM 683 C C . CYS A 1 87 ? 29.358 -2.903 -36.822 1.00 90.50 87 CYS A C 1
ATOM 685 O O . CYS A 1 87 ? 30.492 -3.337 -37.006 1.00 90.50 87 CYS A O 1
ATOM 687 N N . LYS A 1 88 ? 28.711 -3.105 -35.669 1.00 88.50 88 LYS A N 1
ATOM 688 C CA . LYS A 1 88 ? 29.287 -3.849 -34.535 1.00 88.50 88 LYS A CA 1
ATOM 689 C C . LYS A 1 88 ? 29.280 -5.370 -34.713 1.00 88.50 88 LYS A C 1
ATOM 691 O O . LYS A 1 88 ? 29.789 -6.062 -33.839 1.00 88.50 88 LYS A O 1
ATOM 696 N N . GLY A 1 89 ? 28.709 -5.894 -35.797 1.00 87.81 89 GLY A N 1
ATOM 697 C CA . GLY A 1 89 ? 28.493 -7.333 -35.951 1.00 87.81 89 GLY A CA 1
ATOM 698 C C . GLY A 1 89 ? 27.349 -7.849 -35.083 1.00 87.81 89 GLY A C 1
ATOM 699 O O . GLY A 1 89 ? 26.481 -7.089 -34.649 1.00 87.81 89 GLY A O 1
ATOM 700 N N . SER A 1 90 ? 27.329 -9.159 -34.866 1.00 88.00 90 SER A N 1
ATOM 701 C CA . SER A 1 90 ? 26.353 -9.825 -34.002 1.00 88.00 90 SER A CA 1
ATOM 702 C C . SER A 1 90 ? 26.966 -11.052 -33.331 1.00 88.00 90 SER A C 1
ATOM 704 O O . SER A 1 90 ? 28.087 -11.444 -33.635 1.00 88.00 90 SER A O 1
ATOM 706 N N . TYR A 1 91 ? 26.241 -11.653 -32.396 1.00 89.19 91 TYR A N 1
ATOM 707 C CA . TYR A 1 91 ? 26.621 -12.919 -31.777 1.00 89.19 91 TYR A CA 1
ATOM 708 C C . TYR A 1 91 ? 25.632 -13.999 -32.204 1.00 89.19 91 TYR A C 1
ATOM 710 O O . TYR A 1 91 ? 24.455 -13.708 -32.401 1.00 89.19 91 TYR A O 1
ATOM 718 N N . ARG A 1 92 ? 26.080 -15.253 -32.309 1.00 89.44 92 ARG A N 1
ATOM 719 C CA . ARG A 1 92 ? 25.214 -16.405 -32.586 1.00 89.44 92 ARG A CA 1
ATOM 720 C C . ARG A 1 92 ? 25.486 -17.560 -31.630 1.00 89.44 92 ARG A C 1
ATOM 722 O O . ARG A 1 92 ? 26.624 -17.818 -31.250 1.00 89.44 92 ARG A O 1
ATOM 729 N N . CYS A 1 93 ? 24.438 -18.274 -31.236 1.00 90.88 93 CYS A N 1
ATOM 730 C CA . CYS A 1 93 ? 24.555 -19.473 -30.411 1.00 90.88 93 CYS A CA 1
ATOM 731 C C . CYS A 1 93 ? 24.601 -20.730 -31.285 1.00 90.88 93 CYS A C 1
ATOM 733 O O . CYS A 1 93 ? 23.575 -21.134 -31.818 1.00 90.88 93 CYS A O 1
ATOM 735 N N . GLU A 1 94 ? 25.750 -21.394 -31.378 1.00 88.12 94 GLU A N 1
ATOM 736 C CA . GLU A 1 94 ? 25.916 -22.592 -32.224 1.00 88.12 94 GLU A CA 1
ATOM 737 C C . GLU A 1 94 ? 25.384 -23.888 -31.583 1.00 88.12 94 GLU A C 1
ATOM 739 O O . GLU A 1 94 ? 25.402 -24.955 -32.192 1.00 88.12 94 GLU A O 1
ATOM 744 N N . ASN A 1 95 ? 24.859 -23.813 -30.357 1.00 88.12 95 ASN A N 1
ATOM 745 C CA . ASN A 1 95 ? 24.306 -24.975 -29.673 1.00 88.12 95 ASN A CA 1
ATOM 746 C C . ASN A 1 95 ? 22.978 -25.414 -30.317 1.00 88.12 95 ASN A C 1
ATOM 748 O O . ASN A 1 95 ? 21.928 -24.819 -30.071 1.00 88.12 95 ASN A O 1
ATOM 752 N N . GLN A 1 96 ? 23.004 -26.519 -31.062 1.00 86.38 96 GLN A N 1
ATOM 753 C CA . GLN A 1 96 ? 21.824 -27.112 -31.707 1.00 86.38 96 GLN A CA 1
ATOM 754 C C . GLN A 1 96 ? 20.758 -27.608 -30.712 1.00 86.38 96 GLN A C 1
ATOM 756 O O . GLN A 1 96 ? 19.586 -27.746 -31.056 1.00 86.38 96 GLN A O 1
ATOM 761 N N . ARG A 1 97 ? 21.127 -27.849 -29.445 1.00 87.31 97 ARG A N 1
ATOM 762 C CA . ARG A 1 97 ? 20.180 -28.191 -28.368 1.00 87.31 97 ARG A CA 1
ATOM 763 C C . ARG A 1 97 ? 19.617 -26.958 -27.657 1.00 87.31 97 ARG A C 1
ATOM 765 O O . ARG A 1 97 ? 18.902 -27.105 -26.667 1.00 87.31 97 ARG A O 1
ATOM 772 N N . CYS A 1 98 ? 19.924 -25.751 -28.131 1.00 89.75 98 CYS A N 1
ATOM 773 C CA . CYS A 1 98 ? 19.377 -24.518 -27.582 1.00 89.75 98 CYS A CA 1
ATOM 774 C C . CYS A 1 98 ? 17.846 -24.506 -27.692 1.00 89.75 98 CYS A C 1
ATOM 776 O O . CYS A 1 98 ? 17.295 -24.758 -28.763 1.00 89.75 98 CYS A O 1
ATOM 778 N N . GLY A 1 99 ? 17.155 -24.160 -26.599 1.00 86.94 99 GLY A N 1
ATOM 779 C CA . GLY A 1 99 ? 15.690 -24.062 -26.587 1.00 86.94 99 GLY A CA 1
ATOM 780 C C . GLY A 1 99 ? 15.143 -23.109 -27.655 1.00 86.94 99 GLY A C 1
ATOM 781 O O . GLY A 1 99 ? 14.116 -23.394 -28.257 1.00 86.94 99 GLY A O 1
ATOM 782 N N . TYR A 1 100 ? 15.881 -22.040 -27.971 1.00 87.88 100 TYR A N 1
ATOM 783 C CA . TYR A 1 100 ? 15.519 -21.090 -29.024 1.00 87.88 100 TYR A CA 1
ATOM 784 C C . TYR A 1 100 ? 15.561 -21.742 -30.413 1.00 87.88 100 TYR A C 1
ATOM 786 O O . TYR A 1 100 ? 14.633 -21.581 -31.200 1.00 87.88 100 TYR A O 1
ATOM 794 N N . PHE A 1 101 ? 16.606 -22.528 -30.698 1.00 87.81 101 PHE A N 1
ATOM 795 C CA . PHE A 1 101 ? 16.714 -23.262 -31.961 1.00 87.81 101 PHE A CA 1
ATOM 796 C C . PHE A 1 101 ? 15.604 -24.307 -32.082 1.00 87.81 101 PHE A C 1
ATOM 798 O O . PHE A 1 101 ? 14.948 -24.384 -33.111 1.00 87.81 101 PHE A O 1
ATOM 805 N N . ARG A 1 102 ? 15.320 -25.046 -31.004 1.00 86.88 102 ARG A N 1
ATOM 806 C CA . ARG A 1 102 ? 14.237 -26.041 -30.985 1.00 86.88 102 ARG A CA 1
ATOM 807 C C . ARG A 1 102 ? 12.851 -25.439 -31.209 1.00 86.88 102 ARG A C 1
ATOM 809 O O . ARG A 1 102 ? 12.020 -26.082 -31.833 1.00 86.88 102 ARG A O 1
ATOM 816 N N . GLN A 1 103 ? 12.599 -24.239 -30.688 1.00 87.88 103 GLN A N 1
ATOM 817 C CA . GLN A 1 103 ? 11.288 -23.598 -30.780 1.00 87.88 103 GLN A CA 1
ATOM 818 C C . GLN A 1 103 ? 11.066 -22.888 -32.121 1.00 87.88 103 GLN A C 1
ATOM 820 O O . GLN A 1 103 ? 9.974 -22.963 -32.673 1.00 87.88 103 GLN A O 1
ATOM 825 N N . TYR A 1 104 ? 12.082 -22.193 -32.639 1.00 84.56 104 TYR A N 1
ATOM 826 C CA . TYR A 1 104 ? 11.932 -21.311 -33.804 1.00 84.56 104 TYR A CA 1
ATOM 827 C C . TYR A 1 104 ? 12.640 -21.818 -35.065 1.00 84.56 104 TYR A C 1
ATOM 829 O O . TYR A 1 104 ? 12.579 -21.154 -36.097 1.00 84.56 104 TYR A O 1
ATOM 837 N N . ASN A 1 105 ? 13.356 -22.945 -34.979 1.00 84.31 105 ASN A N 1
ATOM 838 C CA . ASN A 1 105 ? 14.220 -23.490 -36.032 1.00 84.31 105 ASN A CA 1
ATOM 839 C C . ASN A 1 105 ? 15.218 -22.461 -36.603 1.00 84.31 105 ASN A C 1
ATOM 841 O O . ASN A 1 105 ? 15.567 -22.470 -37.782 1.00 84.31 105 ASN A O 1
ATOM 845 N N . LYS A 1 106 ? 15.649 -21.518 -35.757 1.00 84.81 106 LYS A N 1
ATOM 846 C CA . LYS A 1 106 ? 16.581 -20.436 -36.091 1.00 84.81 106 LYS A CA 1
ATOM 847 C C . LYS A 1 106 ? 17.661 -20.346 -35.029 1.00 84.81 106 LYS A C 1
ATOM 849 O O . LYS A 1 106 ? 17.401 -20.516 -33.838 1.00 84.81 106 LYS A O 1
ATOM 854 N N . VAL A 1 107 ? 18.886 -20.058 -35.454 1.00 85.19 107 VAL A N 1
ATOM 855 C CA . VAL A 1 107 ? 20.015 -19.848 -34.542 1.00 85.19 107 VAL A CA 1
ATOM 856 C C . VAL A 1 107 ? 19.727 -18.617 -33.679 1.00 85.19 107 VAL A C 1
ATOM 858 O O . VAL A 1 107 ? 19.353 -17.570 -34.203 1.00 85.19 107 VAL A O 1
ATOM 861 N N . ASN A 1 108 ? 19.880 -18.725 -32.355 1.00 85.75 108 ASN A N 1
ATOM 862 C CA . ASN A 1 108 ? 19.687 -17.572 -31.473 1.00 85.75 108 ASN A CA 1
ATOM 863 C C . ASN A 1 108 ? 20.784 -16.539 -31.738 1.00 85.75 108 ASN A C 1
ATOM 865 O O . ASN A 1 108 ? 21.963 -16.852 -31.563 1.00 85.75 108 ASN A O 1
ATOM 869 N N . GLN A 1 109 ? 20.383 -15.328 -32.120 1.00 82.12 109 GLN A N 1
ATOM 870 C CA . GLN A 1 109 ? 21.278 -14.188 -32.334 1.00 82.12 109 GLN A CA 1
ATOM 871 C C . GLN A 1 109 ? 20.893 -12.944 -31.522 1.00 82.12 109 GLN A C 1
ATOM 873 O O . GLN A 1 109 ? 21.477 -11.878 -31.697 1.00 82.12 109 GLN A O 1
ATOM 878 N N . VAL A 1 110 ? 19.908 -13.063 -30.627 1.00 75.94 110 VAL A N 1
ATOM 879 C CA . VAL A 1 110 ? 19.294 -11.899 -29.965 1.00 75.94 110 VAL A CA 1
ATOM 880 C C . VAL A 1 110 ? 19.290 -11.993 -28.439 1.00 75.94 110 VAL A C 1
ATOM 882 O O . VAL A 1 110 ? 19.330 -10.963 -27.772 1.00 75.94 110 VAL A O 1
ATOM 885 N N . GLN A 1 111 ? 19.287 -13.196 -27.850 1.00 81.44 111 GLN A N 1
ATOM 886 C CA . GLN A 1 111 ? 19.173 -13.374 -26.394 1.00 81.44 111 GLN A CA 1
ATOM 887 C C . GLN A 1 111 ? 20.513 -13.766 -25.753 1.00 81.44 111 GLN A C 1
ATOM 889 O O . GLN A 1 111 ? 20.762 -14.948 -25.493 1.00 81.44 111 GLN A O 1
ATOM 894 N N . PHE A 1 112 ? 21.350 -12.770 -25.451 1.00 86.38 112 PHE A N 1
ATOM 895 C CA . PHE A 1 112 ? 22.632 -12.947 -24.756 1.00 86.38 112 PHE A CA 1
ATOM 896 C C . PHE A 1 112 ? 22.707 -12.113 -23.473 1.00 86.38 112 PHE A C 1
ATOM 898 O O . PHE A 1 112 ? 22.137 -11.028 -23.393 1.00 86.38 112 PHE A O 1
ATOM 905 N N . GLU A 1 113 ? 23.409 -12.625 -22.465 1.00 86.25 113 GLU A N 1
ATOM 906 C CA . GLU A 1 113 ? 23.580 -11.996 -21.152 1.00 86.25 113 GLU A CA 1
ATOM 907 C C . GLU A 1 113 ? 25.046 -12.085 -20.713 1.00 86.25 113 GLU A C 1
ATOM 909 O O . GLU A 1 113 ? 25.727 -13.062 -21.016 1.00 86.25 113 GLU A O 1
ATOM 914 N N . LYS A 1 114 ? 25.551 -11.069 -20.003 1.00 86.81 114 LYS A N 1
ATOM 915 C CA . LYS A 1 114 ? 26.921 -11.064 -19.472 1.00 86.81 114 LYS A CA 1
ATOM 916 C C . LYS A 1 114 ? 26.919 -11.623 -18.045 1.00 86.81 114 LYS A C 1
ATOM 918 O O . LYS A 1 114 ? 26.375 -10.983 -17.149 1.00 86.81 114 LYS A O 1
ATOM 923 N N . LYS A 1 115 ? 27.535 -12.787 -17.830 1.00 81.56 115 LYS A N 1
ATOM 924 C CA . LYS A 1 115 ? 27.733 -13.408 -16.509 1.00 81.56 115 LYS A CA 1
ATOM 925 C C . LYS A 1 115 ? 29.218 -13.447 -16.179 1.00 81.56 115 LYS A C 1
ATOM 927 O O . LYS A 1 115 ? 29.992 -13.941 -16.986 1.00 81.56 115 LYS A O 1
ATOM 932 N N . GLU A 1 116 ? 29.602 -12.905 -15.020 1.00 73.88 116 GLU A N 1
ATOM 933 C CA . GLU A 1 116 ? 30.977 -12.986 -14.487 1.00 73.88 116 GLU A CA 1
ATOM 934 C C . GLU A 1 116 ? 32.056 -12.659 -15.538 1.00 73.88 116 GLU A C 1
ATOM 936 O O . GLU A 1 116 ? 33.048 -13.359 -15.671 1.00 73.88 116 GLU A O 1
ATOM 941 N N . SER A 1 117 ? 31.831 -11.586 -16.311 1.00 79.00 117 SER A N 1
ATOM 942 C CA . SER A 1 117 ? 32.645 -11.101 -17.445 1.00 79.00 117 SER A CA 1
ATOM 943 C C . SER A 1 117 ? 32.510 -11.827 -18.797 1.00 79.00 117 SER A C 1
ATOM 945 O O . SER A 1 117 ? 32.823 -11.210 -19.817 1.00 79.00 117 SER A O 1
ATOM 947 N N . CYS A 1 118 ? 31.912 -13.018 -18.854 1.00 81.31 118 CYS A N 1
ATOM 948 C CA . CYS A 1 118 ? 31.677 -13.778 -20.086 1.00 81.31 118 CYS A CA 1
ATOM 949 C C . CYS A 1 118 ? 30.274 -13.533 -20.667 1.00 81.31 118 CYS A C 1
ATOM 951 O O . CYS A 1 118 ? 29.276 -13.501 -19.946 1.00 81.31 118 CYS A O 1
ATOM 953 N N . LEU A 1 119 ? 30.173 -13.366 -21.989 1.00 87.25 119 LEU A N 1
ATOM 954 C CA . LEU A 1 119 ? 28.881 -13.322 -22.677 1.00 87.25 119 LEU A CA 1
ATOM 955 C C . LEU A 1 119 ? 28.367 -14.757 -22.862 1.00 87.25 119 LEU A C 1
ATOM 957 O O . LEU A 1 119 ? 29.101 -15.608 -23.351 1.00 87.25 119 LEU A O 1
ATOM 961 N N . VAL A 1 120 ? 27.117 -15.028 -22.489 1.00 91.75 120 VAL A N 1
ATOM 962 C CA . VAL A 1 120 ? 26.487 -16.353 -22.600 1.00 91.75 120 VAL A CA 1
ATOM 963 C C . VAL A 1 120 ? 25.098 -16.259 -23.229 1.00 91.75 120 VAL A C 1
ATOM 965 O O . VAL A 1 120 ? 24.392 -15.259 -23.099 1.00 91.75 120 VAL A O 1
ATOM 968 N N . CYS A 1 121 ? 24.676 -17.318 -23.917 1.00 89.69 121 CYS A N 1
ATOM 969 C CA . CYS A 1 121 ? 23.314 -17.474 -24.419 1.00 89.69 121 CYS A CA 1
ATOM 970 C C . CYS A 1 121 ? 22.330 -17.588 -23.252 1.00 89.69 121 CYS A C 1
ATOM 972 O O . CYS A 1 121 ? 22.449 -18.486 -22.418 1.00 89.69 121 CYS A O 1
ATOM 974 N N . ARG A 1 122 ? 21.308 -16.726 -23.215 1.00 88.75 122 ARG A N 1
ATOM 975 C CA . ARG A 1 122 ? 20.314 -16.716 -22.130 1.00 88.75 122 ARG A CA 1
ATOM 976 C C . ARG A 1 122 ? 19.504 -18.013 -22.059 1.00 88.75 122 ARG A C 1
ATOM 978 O O . ARG A 1 122 ? 19.070 -18.410 -20.984 1.00 88.75 122 ARG A O 1
ATOM 985 N N . THR A 1 123 ? 19.300 -18.670 -23.199 1.00 87.31 123 THR A N 1
ATOM 986 C CA . THR A 1 123 ? 18.438 -19.852 -23.304 1.00 87.31 123 THR A CA 1
ATOM 987 C C . THR A 1 123 ? 19.140 -21.151 -22.913 1.00 87.31 123 THR A C 1
ATOM 989 O O . THR A 1 123 ? 18.502 -22.036 -22.356 1.00 87.31 123 THR A O 1
ATOM 992 N N . CYS A 1 124 ? 20.431 -21.303 -23.221 1.00 88.50 124 CYS A N 1
ATOM 993 C CA . CYS A 1 124 ? 21.157 -22.564 -23.006 1.00 88.50 124 CYS A CA 1
ATOM 994 C C . CYS A 1 124 ? 22.466 -22.422 -22.220 1.00 88.50 124 CYS A C 1
ATOM 996 O O . CYS A 1 124 ? 23.120 -23.427 -21.964 1.00 88.50 124 CYS A O 1
ATOM 998 N N . GLY A 1 125 ? 22.876 -21.202 -21.868 1.00 87.81 125 GLY A N 1
ATOM 999 C CA . GLY A 1 125 ? 24.108 -20.927 -21.126 1.00 87.81 125 GLY A CA 1
ATOM 1000 C C . GLY A 1 125 ? 25.404 -21.074 -21.928 1.00 87.81 125 GLY A C 1
ATOM 1001 O O . GLY A 1 125 ? 26.463 -20.768 -21.395 1.00 87.81 125 GLY A O 1
ATOM 1002 N N . ALA A 1 126 ? 25.347 -21.510 -23.191 1.00 90.31 126 ALA A N 1
ATOM 1003 C CA . ALA A 1 126 ? 26.537 -21.682 -24.022 1.00 90.31 126 ALA A CA 1
ATOM 1004 C C . ALA A 1 126 ? 27.178 -20.338 -24.399 1.00 90.31 126 ALA A C 1
ATOM 1006 O O . ALA A 1 126 ? 26.470 -19.357 -24.651 1.00 90.31 126 ALA A O 1
ATOM 1007 N N . THR A 1 127 ? 28.505 -20.313 -24.500 1.00 90.50 127 THR A N 1
ATOM 1008 C CA . THR A 1 127 ? 29.262 -19.164 -25.010 1.00 90.50 127 THR A CA 1
ATOM 1009 C C . THR A 1 127 ? 28.923 -18.938 -26.487 1.00 90.50 127 THR A C 1
ATOM 1011 O O . THR A 1 127 ? 29.007 -19.879 -27.278 1.00 90.50 127 THR A O 1
ATOM 1014 N N . PRO A 1 128 ? 28.484 -17.734 -26.884 1.00 91.06 128 PRO A N 1
ATOM 1015 C CA . PRO A 1 128 ? 28.150 -17.445 -28.264 1.00 91.06 128 PRO A CA 1
ATOM 1016 C C . PRO A 1 128 ? 29.395 -17.112 -29.087 1.00 91.06 128 PRO A C 1
ATOM 1018 O O . PRO A 1 128 ? 30.382 -16.592 -28.571 1.00 91.06 128 PRO A O 1
ATOM 1021 N N . VAL A 1 129 ? 29.307 -17.354 -30.391 1.00 89.75 129 VAL A N 1
ATOM 1022 C CA . VAL A 1 129 ? 30.346 -17.018 -31.366 1.00 89.75 129 VAL A CA 1
ATOM 1023 C C . VAL A 1 129 ? 30.049 -15.644 -31.957 1.00 89.75 129 VAL A C 1
ATOM 1025 O O . VAL A 1 129 ? 28.911 -15.360 -32.338 1.00 89.75 129 VAL A O 1
ATOM 1028 N N . PHE A 1 130 ? 31.058 -14.776 -32.011 1.00 89.50 130 PHE A N 1
ATOM 1029 C CA . PHE A 1 130 ? 30.939 -13.460 -32.632 1.00 89.50 130 PHE A CA 1
ATOM 1030 C C . PHE A 1 130 ? 31.024 -13.568 -34.159 1.00 89.50 130 PHE A C 1
ATOM 1032 O O . PHE A 1 130 ? 31.929 -14.203 -34.693 1.00 89.50 130 PHE A O 1
ATOM 1039 N N . VAL A 1 131 ? 30.094 -12.918 -34.854 1.00 87.62 131 VAL A N 1
ATOM 1040 C CA . VAL A 1 131 ? 30.042 -12.812 -36.313 1.00 87.62 131 VAL A CA 1
ATOM 1041 C C . VAL A 1 131 ? 30.330 -11.356 -36.696 1.00 87.62 131 VAL A C 1
ATOM 1043 O O . VAL A 1 131 ? 29.490 -10.482 -36.436 1.00 87.62 131 VAL A O 1
ATOM 1046 N N . PRO A 1 132 ? 31.497 -11.060 -37.298 1.00 87.88 132 PRO A N 1
ATOM 1047 C CA . PRO A 1 132 ? 31.826 -9.705 -37.722 1.00 87.88 132 PRO A CA 1
ATOM 1048 C C . PRO A 1 132 ? 30.905 -9.242 -38.860 1.00 87.88 132 PRO A C 1
ATOM 1050 O O . PRO A 1 132 ? 30.446 -10.036 -39.683 1.00 87.88 132 PRO A O 1
ATOM 1053 N N . CYS A 1 133 ? 30.641 -7.935 -38.910 1.00 89.69 133 CYS A N 1
ATOM 1054 C CA . CYS A 1 133 ? 29.893 -7.291 -39.987 1.00 89.69 133 CYS A CA 1
ATOM 1055 C C . CYS A 1 133 ? 30.710 -6.126 -40.539 1.00 89.69 133 CYS A C 1
ATOM 1057 O O . CYS A 1 133 ? 31.084 -5.223 -39.793 1.00 89.69 133 CYS A O 1
ATOM 1059 N N . PHE A 1 134 ? 30.946 -6.127 -41.848 1.00 88.81 134 PHE A N 1
ATOM 1060 C CA . PHE A 1 134 ? 31.788 -5.130 -42.517 1.00 88.81 134 PHE A CA 1
ATOM 1061 C C . PHE A 1 134 ? 31.002 -3.949 -43.095 1.00 88.81 134 PHE A C 1
ATOM 1063 O O . PHE A 1 134 ? 31.598 -3.033 -43.658 1.00 88.81 134 PHE A O 1
ATOM 1070 N N . ALA A 1 135 ? 29.677 -3.946 -42.929 1.00 91.62 135 ALA A N 1
ATOM 1071 C CA . ALA A 1 135 ? 28.832 -2.847 -43.364 1.00 91.62 135 ALA A CA 1
ATOM 1072 C C . ALA A 1 135 ? 29.205 -1.522 -42.674 1.00 91.62 135 ALA A C 1
ATOM 1074 O O . ALA A 1 135 ? 29.553 -1.485 -41.486 1.00 91.62 135 ALA A O 1
ATOM 1075 N N . ARG A 1 136 ? 29.111 -0.424 -43.423 1.00 90.81 136 ARG A N 1
ATOM 1076 C CA . ARG A 1 136 ? 29.467 0.933 -42.997 1.00 90.81 136 ARG A CA 1
ATOM 1077 C C . ARG A 1 136 ? 28.340 1.906 -43.309 1.00 90.81 136 ARG A C 1
ATOM 1079 O O . ARG A 1 136 ? 27.640 1.768 -44.306 1.00 90.81 136 ARG A O 1
ATOM 1086 N N . LYS A 1 137 ? 28.222 2.925 -42.466 1.00 92.00 137 LYS A N 1
ATOM 1087 C CA . LYS A 1 137 ? 27.305 4.048 -42.639 1.00 92.00 137 LYS A CA 1
ATOM 1088 C C . LYS A 1 137 ? 28.078 5.351 -42.599 1.00 92.00 137 LYS A C 1
ATOM 1090 O O . LYS A 1 137 ? 28.903 5.549 -41.705 1.00 92.00 137 LYS A O 1
ATOM 1095 N N . ILE A 1 138 ? 27.825 6.225 -43.560 1.00 90.94 138 ILE A N 1
ATOM 1096 C CA . ILE A 1 138 ? 28.533 7.491 -43.732 1.00 90.94 138 ILE A CA 1
ATOM 1097 C C . ILE A 1 138 ? 27.509 8.618 -43.786 1.00 90.94 138 ILE A C 1
ATOM 1099 O O . ILE A 1 138 ? 26.511 8.505 -44.485 1.00 90.94 138 ILE A O 1
ATOM 1103 N N . TRP A 1 139 ? 27.770 9.702 -43.064 1.00 90.88 139 TRP A N 1
ATOM 1104 C CA . TRP A 1 139 ? 26.992 10.936 -43.123 1.00 90.88 139 TRP A CA 1
ATOM 1105 C C . TRP A 1 139 ? 27.845 12.029 -43.741 1.00 90.88 139 TRP A C 1
ATOM 1107 O O . TRP A 1 139 ? 28.978 12.228 -43.302 1.00 90.88 139 TRP A O 1
ATOM 1117 N N . GLU A 1 140 ? 27.284 12.772 -44.683 1.00 91.62 140 GLU A N 1
ATOM 1118 C CA . GLU A 1 140 ? 27.848 14.003 -45.223 1.00 91.62 140 GLU A CA 1
ATOM 1119 C C . GLU A 1 140 ? 26.891 15.157 -44.927 1.00 91.62 140 GLU A C 1
ATOM 1121 O O . GLU A 1 140 ? 25.753 15.163 -45.387 1.00 91.62 140 GLU A O 1
ATOM 1126 N N . TYR A 1 141 ? 27.355 16.119 -44.130 1.00 88.69 141 TYR A N 1
ATOM 1127 C CA . TYR A 1 141 ? 26.651 17.358 -43.811 1.00 88.69 141 TYR A CA 1
ATOM 1128 C C . TYR A 1 141 ? 27.306 18.502 -44.589 1.00 88.69 141 TYR A C 1
ATOM 1130 O O . TYR A 1 141 ? 28.384 18.950 -44.173 1.00 88.69 141 TYR A O 1
ATOM 1138 N N . PRO A 1 142 ? 26.719 18.951 -45.711 1.00 88.00 142 PRO A N 1
ATOM 1139 C CA . PRO A 1 142 ? 27.247 20.067 -46.480 1.00 88.00 142 PRO A CA 1
ATOM 1140 C C . PRO A 1 142 ? 27.230 21.345 -45.640 1.00 88.00 142 PRO A C 1
ATOM 1142 O O . PRO A 1 142 ? 26.329 21.562 -44.825 1.00 88.00 142 PRO A O 1
ATOM 1145 N N . GLU A 1 143 ? 28.225 22.201 -45.829 1.00 84.12 143 GLU A N 1
ATOM 1146 C CA . GLU A 1 143 ? 28.273 23.483 -45.131 1.00 84.12 143 GLU A CA 1
ATOM 1147 C C . GLU A 1 143 ? 27.105 24.394 -45.553 1.00 84.12 143 GLU A C 1
ATOM 1149 O O . GLU A 1 143 ? 26.746 24.470 -46.726 1.00 84.12 143 GLU A O 1
ATOM 1154 N N . GLY A 1 144 ? 26.463 25.047 -44.579 1.00 79.12 144 GLY A N 1
ATOM 1155 C CA . GLY A 1 144 ? 25.354 25.977 -44.823 1.00 79.12 144 GLY A CA 1
ATOM 1156 C C . GLY A 1 144 ? 24.012 25.348 -45.228 1.00 79.12 144 GLY A C 1
ATOM 1157 O O . GLY A 1 144 ? 23.058 26.092 -45.441 1.00 79.12 144 GLY A O 1
ATOM 1158 N N . LYS A 1 145 ? 23.897 24.012 -45.310 1.00 82.06 145 LYS A N 1
ATOM 1159 C CA . LYS A 1 145 ? 22.644 23.318 -45.662 1.00 82.06 145 LYS A CA 1
ATOM 1160 C C . LYS A 1 145 ? 22.058 22.533 -44.483 1.00 82.06 145 LYS A C 1
ATOM 1162 O O . LYS A 1 145 ? 22.773 21.841 -43.756 1.00 82.06 145 LYS A O 1
ATOM 1167 N N . SER A 1 146 ? 20.733 22.572 -44.349 1.00 83.44 146 SER A N 1
ATOM 1168 C CA . SER A 1 146 ? 19.949 21.744 -43.412 1.00 83.44 146 SER A CA 1
ATOM 1169 C C . SER A 1 146 ? 19.603 20.372 -44.008 1.00 83.44 146 SER A C 1
ATOM 1171 O O . SER A 1 146 ? 18.504 19.855 -43.831 1.00 83.44 146 SER A O 1
ATOM 1173 N N . GLU A 1 147 ? 20.539 19.793 -44.758 1.00 86.62 147 GLU A N 1
ATOM 1174 C CA . GLU A 1 147 ? 20.380 18.514 -45.447 1.00 86.62 147 GLU A CA 1
ATOM 1175 C C . GLU A 1 147 ? 21.561 17.601 -45.111 1.00 86.62 147 GLU A C 1
ATOM 1177 O O . GLU A 1 147 ? 22.682 18.066 -44.886 1.00 86.62 147 GLU A O 1
ATOM 1182 N N . VAL A 1 148 ? 21.310 16.298 -45.026 1.00 88.62 148 VAL A N 1
ATOM 1183 C CA . VAL A 1 148 ? 22.326 15.273 -44.801 1.00 88.62 148 VAL A CA 1
ATOM 1184 C C . VAL A 1 148 ? 22.200 14.181 -45.849 1.00 88.62 148 VAL A C 1
ATOM 1186 O O . VAL A 1 148 ? 21.120 13.630 -46.069 1.00 88.62 148 VAL A O 1
ATOM 1189 N N . THR A 1 149 ? 23.329 13.829 -46.458 1.00 89.88 149 THR A N 1
ATOM 1190 C CA . THR A 1 149 ? 23.419 12.667 -47.340 1.00 89.88 149 THR A CA 1
ATOM 1191 C C . THR A 1 149 ? 23.955 11.486 -46.543 1.00 89.88 149 THR A C 1
ATOM 1193 O O . THR A 1 149 ? 25.031 11.560 -45.941 1.00 89.88 149 THR A O 1
ATOM 1196 N N . VAL A 1 150 ? 23.190 10.399 -46.501 1.00 89.62 150 VAL A N 1
ATOM 1197 C CA . VAL A 1 150 ? 23.538 9.174 -45.781 1.00 89.62 150 VAL A CA 1
ATOM 1198 C C . VAL A 1 150 ? 23.840 8.074 -46.784 1.00 89.62 150 VAL A C 1
ATOM 1200 O O . VAL A 1 150 ? 22.980 7.709 -47.581 1.00 89.62 150 VAL A O 1
ATOM 1203 N N . TYR A 1 151 ? 25.046 7.524 -46.703 1.00 90.56 151 TYR A N 1
ATOM 1204 C CA . TYR A 1 151 ? 25.482 6.395 -47.512 1.00 90.56 151 TYR A CA 1
ATOM 1205 C C . TYR A 1 151 ? 25.567 5.144 -46.644 1.00 90.56 151 TYR A C 1
ATOM 1207 O O . TYR A 1 151 ? 26.209 5.152 -45.589 1.00 90.56 151 TYR A O 1
ATOM 1215 N N . HIS A 1 152 ? 24.979 4.057 -47.118 1.00 89.62 152 HIS A N 1
ATOM 1216 C CA . HIS A 1 152 ? 25.144 2.717 -46.573 1.00 89.62 152 HIS A CA 1
ATOM 1217 C C . HIS A 1 152 ? 25.964 1.891 -47.550 1.00 89.62 152 HIS A C 1
ATOM 1219 O O . HIS A 1 152 ? 25.696 1.902 -48.747 1.00 89.62 152 HIS A O 1
ATOM 1225 N N . TYR A 1 153 ? 26.969 1.198 -47.026 1.00 88.31 153 TYR A N 1
ATOM 1226 C CA . TYR A 1 153 ? 27.885 0.356 -47.783 1.00 88.31 153 TYR A CA 1
ATOM 1227 C C . TYR A 1 153 ? 27.957 -1.032 -47.156 1.00 88.31 153 TYR A C 1
ATOM 1229 O O . TYR A 1 153 ? 28.103 -1.151 -45.939 1.00 88.31 153 TYR A O 1
ATOM 1237 N N . GLY A 1 154 ? 27.973 -2.066 -47.996 1.00 85.88 154 GLY A N 1
ATOM 1238 C CA . GLY A 1 154 ? 28.168 -3.457 -47.586 1.00 85.88 154 GLY A CA 1
ATOM 1239 C C . GLY A 1 154 ? 26.876 -4.188 -47.216 1.00 85.88 154 GLY A C 1
ATOM 1240 O O . GLY A 1 154 ? 25.850 -3.574 -46.941 1.00 85.88 154 GLY A O 1
ATOM 1241 N N . ILE A 1 155 ? 26.952 -5.519 -47.235 1.00 87.00 155 ILE A N 1
ATOM 1242 C CA . ILE A 1 155 ? 25.846 -6.412 -46.874 1.00 87.00 155 ILE A CA 1
ATOM 1243 C C . ILE A 1 155 ? 25.961 -6.764 -45.387 1.00 87.00 155 ILE A C 1
ATOM 1245 O O . ILE A 1 155 ? 27.036 -7.137 -44.903 1.00 87.00 155 ILE A O 1
ATOM 1249 N N . HIS A 1 156 ? 24.870 -6.622 -44.643 1.00 86.62 156 HIS A N 1
ATOM 1250 C CA . HIS A 1 156 ? 24.821 -6.885 -43.216 1.00 86.62 156 HIS A CA 1
ATOM 1251 C C . HIS A 1 156 ? 24.742 -8.386 -42.917 1.00 86.62 156 HIS A C 1
ATOM 1253 O O . HIS A 1 156 ? 23.836 -9.087 -43.351 1.00 86.62 156 HIS A O 1
ATOM 1259 N N . THR A 1 157 ? 25.643 -8.866 -42.060 1.00 84.44 157 THR A N 1
ATOM 1260 C CA . THR A 1 157 ? 25.595 -10.223 -41.477 1.00 84.44 157 THR A CA 1
ATOM 1261 C C . THR A 1 157 ? 24.842 -10.274 -40.142 1.00 84.44 157 THR A C 1
ATOM 1263 O O . THR A 1 157 ? 24.707 -11.335 -39.537 1.00 84.44 157 THR A O 1
ATOM 1266 N N . CYS A 1 158 ? 24.378 -9.122 -39.652 1.00 81.88 158 CYS A N 1
ATOM 1267 C CA . CYS A 1 158 ? 23.643 -8.953 -38.400 1.00 81.88 158 CYS A CA 1
ATOM 1268 C C . CYS A 1 158 ? 22.151 -8.681 -38.654 1.00 81.88 158 CYS A C 1
ATOM 1270 O O . CYS A 1 158 ? 21.752 -8.418 -39.786 1.00 81.88 158 CYS A O 1
ATOM 1272 N N . PHE A 1 159 ? 21.329 -8.679 -37.600 1.00 78.94 159 PHE A N 1
ATOM 1273 C CA . PHE A 1 159 ? 19.901 -8.338 -37.675 1.00 78.94 159 PHE A CA 1
ATOM 1274 C C . PHE A 1 159 ? 19.607 -6.939 -37.108 1.00 78.94 159 PHE A C 1
ATOM 1276 O O . PHE A 1 159 ? 20.292 -6.505 -36.174 1.00 78.94 159 PHE A O 1
ATOM 1283 N N . PRO A 1 160 ? 18.600 -6.222 -37.640 1.00 79.38 160 PRO A N 1
ATOM 1284 C CA . PRO A 1 160 ? 18.140 -4.971 -37.051 1.00 79.38 160 PRO A CA 1
ATOM 1285 C C . PRO A 1 160 ? 17.422 -5.224 -35.709 1.00 79.38 160 PRO A C 1
ATOM 1287 O O . PRO A 1 160 ? 16.728 -6.225 -35.536 1.00 79.38 160 PRO A O 1
ATOM 1290 N N . VAL A 1 161 ? 17.614 -4.332 -34.733 1.00 72.19 161 VAL A N 1
ATOM 1291 C CA . VAL A 1 161 ? 17.094 -4.468 -33.357 1.00 72.19 161 VAL A CA 1
ATOM 1292 C C . VAL A 1 161 ? 15.963 -3.480 -33.115 1.00 72.19 161 VAL A C 1
ATOM 1294 O O . VAL A 1 161 ? 16.186 -2.265 -33.185 1.00 72.19 161 VAL A O 1
ATOM 1297 N N . LYS A 1 162 ? 14.729 -3.970 -32.899 1.00 64.62 162 LYS A N 1
ATOM 1298 C CA . LYS A 1 162 ? 13.562 -3.097 -32.674 1.00 64.62 162 LYS A CA 1
ATOM 1299 C C . LYS A 1 162 ? 13.800 -2.308 -31.384 1.00 64.62 162 LYS A C 1
ATOM 1301 O O . LYS A 1 162 ? 14.056 -2.901 -30.338 1.00 64.62 162 LYS A O 1
ATOM 1306 N N . ARG A 1 163 ? 13.754 -0.976 -31.461 1.00 59.72 163 ARG A N 1
ATOM 1307 C CA . ARG A 1 163 ? 13.725 -0.091 -30.288 1.00 59.72 163 ARG A CA 1
ATOM 1308 C C . ARG A 1 163 ? 12.290 0.359 -30.063 1.00 59.72 163 ARG A C 1
ATOM 1310 O O . ARG A 1 163 ? 11.561 0.554 -31.032 1.00 59.72 163 ARG A O 1
ATOM 1317 N N . SER A 1 164 ? 11.895 0.514 -28.804 1.00 55.00 164 SER A N 1
ATOM 1318 C CA . SER A 1 164 ? 10.578 1.048 -28.470 1.00 55.00 164 SER A CA 1
ATOM 1319 C C . SER A 1 164 ? 10.442 2.504 -28.958 1.00 55.00 164 SER A C 1
ATOM 1321 O O . SER A 1 164 ? 11.404 3.270 -28.853 1.00 55.00 164 SER A O 1
ATOM 1323 N N . PRO A 1 165 ? 9.276 2.902 -29.499 1.00 58.78 165 PRO A N 1
ATOM 1324 C CA . PRO A 1 165 ? 9.003 4.278 -29.910 1.00 58.78 165 PRO A CA 1
ATOM 1325 C C . PRO A 1 165 ? 9.148 5.281 -28.756 1.00 58.78 165 PRO A C 1
ATOM 1327 O O . PRO A 1 165 ? 8.640 5.057 -27.656 1.00 58.78 165 PRO A O 1
ATOM 1330 N N . THR A 1 166 ? 9.778 6.431 -29.018 1.00 57.56 166 THR A N 1
ATOM 1331 C CA . THR A 1 166 ? 10.006 7.504 -28.030 1.00 57.56 166 THR A CA 1
ATOM 1332 C C . THR A 1 166 ? 8.702 8.096 -27.476 1.00 57.56 166 THR A C 1
ATOM 1334 O O . THR A 1 166 ? 8.619 8.399 -26.289 1.00 57.56 166 THR A O 1
ATOM 1337 N N . THR A 1 167 ? 7.644 8.191 -28.282 1.00 58.69 167 THR A N 1
ATOM 1338 C CA . THR A 1 167 ? 6.336 8.748 -27.880 1.00 58.69 167 THR A CA 1
ATOM 1339 C C . THR A 1 167 ? 5.705 8.011 -26.697 1.00 58.69 167 THR A C 1
ATOM 1341 O O . THR A 1 167 ? 5.198 8.634 -25.768 1.00 58.69 167 THR A O 1
ATOM 1344 N N . VAL A 1 168 ? 5.820 6.683 -26.670 1.00 64.69 168 VAL A N 1
ATOM 1345 C CA . VAL A 1 168 ? 5.289 5.834 -25.592 1.00 64.69 168 VAL A CA 1
ATOM 1346 C C . VAL A 1 168 ? 6.016 6.095 -24.265 1.00 64.69 168 VAL A C 1
ATOM 1348 O O . VAL A 1 168 ? 5.426 6.006 -23.183 1.00 64.69 168 VAL A O 1
ATOM 1351 N N . THR A 1 169 ? 7.292 6.485 -24.333 1.00 66.25 169 THR A N 1
ATOM 1352 C CA . THR A 1 169 ? 8.116 6.750 -23.148 1.00 66.25 169 THR A CA 1
ATOM 1353 C C . THR A 1 169 ? 7.725 8.038 -22.421 1.00 66.25 169 THR A C 1
ATOM 1355 O O . THR A 1 169 ? 7.732 8.076 -21.183 1.00 66.25 169 THR A O 1
ATOM 1358 N N . ASP A 1 170 ? 7.298 9.064 -23.158 1.00 70.25 170 ASP A N 1
ATOM 1359 C CA . ASP A 1 170 ? 6.865 10.339 -22.585 1.00 70.25 170 ASP A CA 1
ATOM 1360 C C . ASP A 1 170 ? 5.486 10.216 -21.930 1.00 70.25 170 ASP A C 1
ATOM 1362 O O . ASP A 1 170 ? 5.309 10.634 -20.779 1.00 70.25 170 ASP A O 1
ATOM 1366 N N . THR A 1 171 ? 4.537 9.543 -22.591 1.00 76.75 171 THR A N 1
ATOM 1367 C CA . THR A 1 171 ? 3.202 9.270 -22.035 1.00 76.75 171 THR A CA 1
ATOM 1368 C C . THR A 1 171 ? 3.285 8.443 -20.752 1.00 76.75 171 THR A C 1
ATOM 1370 O O . THR A 1 171 ? 2.650 8.788 -19.753 1.00 76.75 171 THR A O 1
ATOM 1373 N N . ALA A 1 172 ? 4.117 7.395 -20.730 1.00 74.38 172 ALA A N 1
ATOM 1374 C CA . ALA A 1 172 ? 4.344 6.589 -19.531 1.00 74.38 172 ALA A CA 1
ATOM 1375 C C . ALA A 1 172 ? 4.944 7.421 -18.390 1.00 74.38 172 ALA A C 1
ATOM 1377 O O . ALA A 1 172 ? 4.490 7.354 -17.245 1.00 74.38 172 ALA A O 1
ATOM 1378 N N . THR A 1 173 ? 5.933 8.263 -18.696 1.00 76.19 173 THR A N 1
ATOM 1379 C CA . THR A 1 173 ? 6.566 9.137 -17.702 1.00 76.19 173 THR A CA 1
ATOM 1380 C C . THR A 1 173 ? 5.578 10.157 -17.132 1.00 76.19 173 THR A C 1
ATOM 1382 O O . THR A 1 173 ? 5.581 10.399 -15.923 1.00 76.19 173 THR A O 1
ATOM 1385 N N . MET A 1 174 ? 4.706 10.740 -17.960 1.00 77.88 174 MET A N 1
ATOM 1386 C CA . MET A 1 174 ? 3.643 11.641 -17.504 1.00 77.88 174 MET A CA 1
ATOM 1387 C C . MET A 1 174 ? 2.617 10.922 -16.624 1.00 77.88 174 MET A C 1
ATOM 1389 O O . MET A 1 174 ? 2.297 11.420 -15.544 1.00 77.88 174 MET A O 1
ATOM 1393 N N . ALA A 1 175 ? 2.170 9.728 -17.018 1.00 80.25 175 ALA A N 1
ATOM 1394 C CA . ALA A 1 175 ? 1.235 8.927 -16.230 1.00 80.25 175 ALA A CA 1
ATOM 1395 C C . ALA A 1 175 ? 1.815 8.553 -14.853 1.00 80.25 175 ALA A C 1
ATOM 1397 O O . ALA A 1 175 ? 1.144 8.698 -13.829 1.00 80.25 175 ALA A O 1
ATOM 1398 N N . PHE A 1 176 ? 3.094 8.161 -14.791 1.00 80.88 176 PHE A N 1
ATOM 1399 C CA . PHE A 1 176 ? 3.776 7.889 -13.519 1.00 80.88 176 PHE A CA 1
ATOM 1400 C C . PHE A 1 176 ? 4.016 9.146 -12.676 1.00 80.88 176 PHE A C 1
ATOM 1402 O O . PHE A 1 176 ? 4.112 9.044 -11.452 1.00 80.88 176 PHE A O 1
ATOM 1409 N N . LYS A 1 177 ? 4.095 10.334 -13.291 1.00 73.94 177 LYS A N 1
ATOM 1410 C CA . LYS A 1 177 ? 4.138 11.601 -12.546 1.00 73.94 177 LYS A CA 1
ATOM 1411 C C . LYS A 1 177 ? 2.781 11.965 -11.946 1.00 73.94 177 LYS A C 1
ATOM 1413 O O . LYS A 1 177 ? 2.733 12.463 -10.823 1.00 73.94 177 LYS A O 1
ATOM 1418 N N . GLN A 1 178 ? 1.700 11.723 -12.686 1.00 74.50 178 GLN A N 1
ATOM 1419 C CA . GLN A 1 178 ? 0.333 12.017 -12.253 1.00 74.50 178 GLN A CA 1
ATOM 1420 C C . GLN A 1 178 ? -0.149 11.044 -11.172 1.00 74.50 178 GLN A C 1
ATOM 1422 O O . GLN A 1 178 ? -0.787 11.466 -10.208 1.00 74.50 178 GLN A O 1
ATOM 1427 N N . SER A 1 179 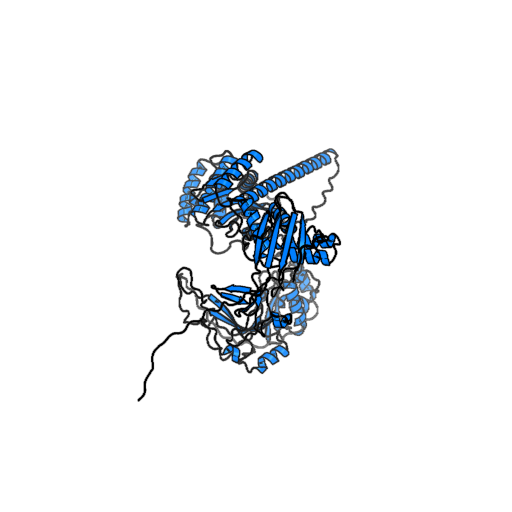? 0.200 9.758 -11.280 1.00 72.19 179 SER A N 1
ATOM 1428 C CA . SER A 1 179 ? -0.209 8.734 -10.319 1.00 72.19 179 SER A CA 1
ATOM 1429 C C . SER A 1 179 ? 0.982 8.070 -9.630 1.00 72.19 179 SER A C 1
ATOM 1431 O O . SER A 1 179 ? 1.683 7.223 -10.185 1.00 72.19 179 SER A O 1
ATOM 1433 N N . ARG A 1 180 ? 1.166 8.416 -8.351 1.00 64.25 180 ARG A N 1
ATOM 1434 C CA . ARG A 1 180 ? 2.237 7.881 -7.490 1.00 64.25 180 ARG A CA 1
ATOM 1435 C C . ARG A 1 180 ? 2.057 6.390 -7.166 1.00 64.25 180 ARG A C 1
ATOM 1437 O O . ARG A 1 180 ? 3.039 5.701 -6.886 1.00 64.25 180 ARG A O 1
ATOM 1444 N N . THR A 1 181 ? 0.826 5.883 -7.223 1.00 66.12 181 THR A N 1
ATOM 1445 C CA . THR A 1 181 ? 0.462 4.495 -6.887 1.00 66.12 181 THR A CA 1
ATOM 1446 C C . THR A 1 181 ? 0.344 3.587 -8.112 1.00 66.12 181 THR A C 1
ATOM 1448 O O . THR A 1 181 ? 0.324 2.364 -7.958 1.00 66.12 181 THR A O 1
ATOM 1451 N N . LEU A 1 182 ? 0.333 4.143 -9.331 1.00 75.50 182 LEU A N 1
ATOM 1452 C CA . LEU A 1 182 ? 0.165 3.368 -10.559 1.00 75.50 182 LEU A CA 1
ATOM 1453 C C . LEU A 1 182 ? 1.287 2.341 -10.722 1.00 75.50 182 LEU A C 1
ATOM 1455 O O . LEU A 1 182 ? 2.481 2.664 -10.743 1.00 75.50 182 LEU A O 1
ATOM 1459 N N . LYS A 1 183 ? 0.913 1.064 -10.806 1.00 77.38 183 LYS A N 1
ATOM 1460 C CA . LYS A 1 183 ? 1.858 -0.022 -11.081 1.00 77.38 183 LYS A CA 1
ATOM 1461 C C . LYS A 1 183 ? 2.168 -0.048 -12.582 1.00 77.38 183 LYS A C 1
ATOM 1463 O O . LYS A 1 183 ? 1.239 0.123 -13.365 1.00 77.38 183 LYS A O 1
ATOM 1468 N N . PRO A 1 184 ? 3.421 -0.321 -12.996 1.00 79.38 184 PRO A N 1
ATOM 1469 C CA . PRO A 1 184 ? 3.766 -0.425 -14.415 1.00 79.38 184 PRO A CA 1
ATOM 1470 C C . PRO A 1 184 ? 2.868 -1.394 -15.190 1.00 79.38 184 PRO A C 1
ATOM 1472 O O . PRO A 1 184 ? 2.402 -1.059 -16.264 1.00 79.38 184 PRO A O 1
ATOM 1475 N N . GLU A 1 185 ? 2.550 -2.554 -14.610 1.00 78.25 185 GLU A N 1
ATOM 1476 C CA . GLU A 1 185 ? 1.637 -3.535 -15.221 1.00 78.25 185 GLU A CA 1
ATOM 1477 C C . GLU A 1 185 ? 0.220 -2.996 -15.394 1.00 78.25 185 GLU A C 1
ATOM 1479 O O . GLU A 1 185 ? -0.423 -3.262 -16.402 1.00 78.25 185 GLU A O 1
ATOM 1484 N N . ARG A 1 186 ? -0.259 -2.214 -14.420 1.00 81.06 186 ARG A N 1
ATOM 1485 C CA . ARG A 1 186 ? -1.586 -1.612 -14.500 1.00 81.06 186 ARG A CA 1
ATOM 1486 C C . ARG A 1 186 ? -1.638 -0.566 -15.612 1.00 81.06 186 ARG A C 1
ATOM 1488 O O . ARG A 1 186 ? -2.583 -0.587 -16.377 1.00 81.06 186 ARG A O 1
ATOM 1495 N N . PHE A 1 187 ? -0.588 0.246 -15.755 1.00 84.44 187 PHE A N 1
ATOM 1496 C CA . PHE A 1 187 ? -0.457 1.198 -16.862 1.00 84.44 187 PHE A CA 1
ATOM 1497 C C . PHE A 1 187 ? -0.497 0.516 -18.238 1.00 84.44 187 PHE A C 1
ATOM 1499 O O . PHE A 1 187 ? -1.212 0.984 -19.116 1.00 84.44 187 PHE A O 1
ATOM 1506 N N . VAL A 1 188 ? 0.235 -0.594 -18.421 1.00 84.00 188 VAL A N 1
ATOM 1507 C CA . VAL A 1 188 ? 0.211 -1.349 -19.689 1.00 84.00 188 VAL A CA 1
ATOM 1508 C C . VAL A 1 188 ? -1.192 -1.870 -19.981 1.00 84.00 188 VAL A C 1
ATOM 1510 O O . VAL A 1 188 ? -1.697 -1.673 -21.080 1.00 84.00 188 VAL A O 1
ATOM 1513 N N . ASN A 1 189 ? -1.837 -2.484 -18.987 1.00 85.00 189 ASN A N 1
ATOM 1514 C CA . ASN A 1 189 ? -3.187 -3.008 -19.156 1.00 85.00 189 ASN A CA 1
ATOM 1515 C C . ASN A 1 189 ? -4.195 -1.898 -19.460 1.00 85.00 189 ASN A C 1
ATOM 1517 O O . ASN A 1 189 ? -4.985 -2.063 -20.375 1.00 85.00 189 ASN A O 1
ATOM 1521 N N . ASP A 1 190 ? -4.151 -0.775 -18.740 1.00 86.38 190 ASP A N 1
ATOM 1522 C CA . ASP A 1 190 ? -5.066 0.348 -18.967 1.00 86.38 190 ASP A CA 1
ATOM 1523 C C . ASP A 1 190 ? -4.915 0.904 -20.396 1.00 86.38 190 ASP A C 1
ATOM 1525 O O . ASP A 1 190 ? -5.915 1.207 -21.034 1.00 86.38 190 ASP A O 1
ATOM 1529 N N . LYS A 1 191 ? -3.689 0.958 -20.940 1.00 86.56 191 LYS A N 1
ATOM 1530 C CA . LYS A 1 191 ? -3.448 1.411 -22.321 1.00 86.56 191 LYS A CA 1
ATOM 1531 C C . LYS A 1 191 ? -3.913 0.421 -23.385 1.00 86.56 191 LYS A C 1
ATOM 1533 O O . LYS A 1 191 ? -4.447 0.844 -24.402 1.00 86.56 191 LYS A O 1
ATOM 1538 N N . LEU A 1 192 ? -3.729 -0.878 -23.157 1.00 86.69 192 LEU A N 1
ATOM 1539 C CA . LEU A 1 192 ? -4.251 -1.903 -24.066 1.00 86.69 192 LEU A CA 1
ATOM 1540 C C . LEU A 1 192 ? -5.782 -1.966 -24.021 1.00 86.69 192 LEU A C 1
ATOM 1542 O O . LEU A 1 192 ? -6.407 -2.165 -25.058 1.00 86.69 192 LEU A O 1
ATOM 1546 N N . ILE A 1 193 ? -6.379 -1.767 -22.841 1.00 86.62 193 ILE A N 1
ATOM 1547 C CA . ILE A 1 193 ? -7.832 -1.653 -22.681 1.00 86.62 193 ILE A CA 1
ATOM 1548 C C . ILE A 1 193 ? -8.338 -0.428 -23.444 1.00 86.62 193 ILE A C 1
ATOM 1550 O O . ILE A 1 193 ? -9.216 -0.601 -24.274 1.00 86.62 193 ILE A O 1
ATOM 1554 N N . GLU A 1 194 ? -7.739 0.756 -23.264 1.00 87.88 194 GLU A N 1
ATOM 1555 C CA . GLU A 1 194 ? -8.109 1.963 -24.027 1.00 87.88 194 GLU A CA 1
ATOM 1556 C C . GLU A 1 194 ? -8.017 1.740 -25.544 1.00 87.88 194 GLU A C 1
ATOM 1558 O O . GLU A 1 194 ? -8.946 2.084 -26.263 1.00 87.88 194 GLU A O 1
ATOM 1563 N N . ALA A 1 195 ? -6.934 1.135 -26.044 1.00 87.12 195 ALA A N 1
ATOM 1564 C CA . ALA A 1 195 ? -6.788 0.854 -27.476 1.00 87.12 195 ALA A CA 1
ATOM 1565 C C . ALA A 1 195 ? -7.854 -0.133 -27.990 1.00 87.12 195 ALA A C 1
ATOM 1567 O O . ALA A 1 195 ? -8.338 -0.007 -29.112 1.00 87.12 195 ALA A O 1
ATOM 1568 N N . THR A 1 196 ? -8.252 -1.093 -27.149 1.00 88.62 196 THR A N 1
ATOM 1569 C CA . THR A 1 196 ? -9.327 -2.044 -27.464 1.00 88.62 196 THR A CA 1
ATOM 1570 C C . THR A 1 196 ? -10.699 -1.363 -27.450 1.00 88.62 196 THR A C 1
ATOM 1572 O O . THR A 1 196 ? -11.508 -1.606 -28.338 1.00 88.62 196 THR A O 1
ATOM 1575 N N . GLU A 1 197 ? -10.963 -0.502 -26.464 1.00 91.44 197 GLU A N 1
ATOM 1576 C CA . GLU A 1 197 ? -12.206 0.274 -26.341 1.00 91.44 197 GLU A CA 1
ATOM 1577 C C . GLU A 1 197 ? -12.353 1.313 -27.462 1.00 91.44 197 GLU A C 1
ATOM 1579 O O . GLU A 1 197 ? -13.469 1.595 -27.886 1.00 91.44 197 GLU A O 1
ATOM 1584 N N . ASN A 1 198 ? -11.237 1.837 -27.977 1.00 91.19 198 ASN A N 1
ATOM 1585 C CA . ASN A 1 198 ? -11.195 2.760 -29.114 1.00 91.19 198 ASN A CA 1
ATOM 1586 C C . ASN A 1 198 ? -11.248 2.059 -30.486 1.00 91.19 198 ASN A C 1
ATOM 1588 O O . ASN A 1 198 ? -11.078 2.727 -31.505 1.00 91.19 198 ASN A O 1
ATOM 1592 N N . GLU A 1 199 ? -11.455 0.737 -30.522 1.00 88.06 199 GLU A N 1
ATOM 1593 C CA . GLU A 1 199 ? -11.525 -0.070 -31.750 1.00 88.06 199 GLU A CA 1
ATOM 1594 C C . GLU A 1 199 ? -10.291 0.088 -32.666 1.00 88.06 199 GLU A C 1
ATOM 1596 O O . GLU A 1 199 ? -10.390 0.073 -33.896 1.00 88.06 199 GLU A O 1
ATOM 1601 N N . GLU A 1 200 ? -9.097 0.239 -32.081 1.00 89.44 200 GLU A N 1
ATOM 1602 C CA . GLU A 1 200 ? -7.859 0.305 -32.860 1.00 89.44 200 GLU A CA 1
ATOM 1603 C C . GLU A 1 200 ? -7.587 -1.019 -33.602 1.00 89.44 200 GLU A C 1
ATOM 1605 O O . GLU A 1 200 ? -7.954 -2.109 -33.157 1.00 89.44 200 GLU A O 1
ATOM 1610 N N . SER A 1 201 ? -6.903 -0.941 -34.751 1.00 89.31 201 SER A N 1
ATOM 1611 C CA . SER A 1 201 ? -6.532 -2.135 -35.527 1.00 89.31 201 SER A CA 1
ATOM 1612 C C . SER A 1 201 ? -5.675 -3.110 -34.712 1.00 89.31 201 SER A C 1
ATOM 1614 O O . SER A 1 201 ? -4.863 -2.695 -33.882 1.00 89.31 201 SER A O 1
ATOM 1616 N N . LEU A 1 202 ? -5.786 -4.406 -35.008 1.00 82.69 202 LEU A N 1
ATOM 1617 C CA . LEU A 1 202 ? -5.012 -5.450 -34.334 1.00 82.69 202 LEU A CA 1
ATOM 1618 C C . LEU A 1 202 ? -3.496 -5.238 -34.491 1.00 82.69 202 LEU A C 1
ATOM 1620 O O . LEU A 1 202 ? -2.737 -5.500 -33.559 1.00 82.69 202 LEU A O 1
ATOM 1624 N N . GLU A 1 203 ? -3.046 -4.720 -35.634 1.00 81.62 203 GLU A N 1
ATOM 1625 C CA . GLU A 1 203 ? -1.658 -4.311 -35.853 1.00 81.62 203 GLU A CA 1
ATOM 1626 C C . GLU A 1 203 ? -1.233 -3.192 -34.891 1.00 81.62 203 GLU A C 1
ATOM 1628 O O . GLU A 1 203 ? -0.206 -3.323 -34.229 1.00 81.62 203 GLU A O 1
ATOM 1633 N N . ALA A 1 204 ? -2.048 -2.143 -34.736 1.00 77.56 204 ALA A N 1
ATOM 1634 C CA . ALA A 1 204 ? -1.764 -1.037 -33.818 1.00 77.56 204 ALA A CA 1
ATOM 1635 C C . ALA A 1 204 ? -1.724 -1.487 -32.347 1.00 77.56 204 ALA A C 1
ATOM 1637 O O . ALA A 1 204 ? -0.821 -1.096 -31.607 1.00 77.56 204 ALA A O 1
ATOM 1638 N N . ILE A 1 205 ? -2.644 -2.365 -31.934 1.00 82.56 205 ILE A N 1
ATOM 1639 C CA . ILE A 1 205 ? -2.664 -2.929 -30.576 1.00 82.56 205 ILE A CA 1
ATOM 1640 C C . ILE A 1 205 ? -1.409 -3.777 -30.324 1.00 82.56 205 ILE A C 1
ATOM 1642 O O . ILE A 1 205 ? -0.808 -3.689 -29.250 1.00 82.56 205 ILE A O 1
ATOM 1646 N N . ASN A 1 206 ? -0.978 -4.576 -31.304 1.00 79.94 206 ASN A N 1
ATOM 1647 C CA . ASN A 1 206 ? 0.245 -5.374 -31.192 1.00 79.94 206 ASN A CA 1
ATOM 1648 C C . ASN A 1 206 ? 1.502 -4.497 -31.151 1.00 79.94 206 ASN A C 1
ATOM 1650 O O . ASN A 1 206 ? 2.385 -4.748 -30.332 1.00 79.94 206 ASN A O 1
ATOM 1654 N N . ASP A 1 207 ? 1.569 -3.443 -31.963 1.00 78.19 207 ASP A N 1
ATOM 1655 C CA . ASP A 1 207 ? 2.672 -2.479 -31.931 1.00 78.19 207 ASP A CA 1
ATOM 1656 C C . ASP A 1 207 ? 2.719 -1.722 -30.590 1.00 78.19 207 ASP A C 1
ATOM 1658 O O . ASP A 1 207 ? 3.795 -1.518 -30.011 1.00 78.19 207 ASP A O 1
ATOM 1662 N N . LEU A 1 208 ? 1.554 -1.364 -30.039 1.00 80.56 208 LEU A N 1
ATOM 1663 C CA . LEU A 1 208 ? 1.432 -0.777 -28.707 1.00 80.56 208 LEU A CA 1
ATOM 1664 C C . LEU A 1 208 ? 1.899 -1.761 -27.628 1.00 80.56 208 LEU A C 1
ATOM 1666 O O . LEU A 1 208 ? 2.676 -1.378 -26.749 1.00 80.56 208 LEU A O 1
ATOM 1670 N N . ALA A 1 209 ? 1.500 -3.030 -27.704 1.00 81.19 209 ALA A N 1
ATOM 1671 C CA . ALA A 1 209 ? 1.970 -4.064 -26.791 1.00 81.19 209 ALA A CA 1
ATOM 1672 C C . ALA A 1 209 ? 3.497 -4.219 -26.873 1.00 81.19 209 ALA A C 1
ATOM 1674 O O . ALA A 1 209 ? 4.173 -4.079 -25.854 1.00 81.19 209 ALA A O 1
ATOM 1675 N N . ASP A 1 210 ? 4.060 -4.396 -28.069 1.00 74.12 210 ASP A N 1
ATOM 1676 C CA . ASP A 1 210 ? 5.505 -4.512 -28.300 1.00 74.12 210 ASP A CA 1
ATOM 1677 C C . ASP A 1 210 ? 6.276 -3.312 -27.722 1.00 74.12 210 ASP A C 1
ATOM 1679 O O . ASP A 1 210 ? 7.341 -3.478 -27.119 1.00 74.12 210 ASP A O 1
ATOM 1683 N N . SER A 1 211 ? 5.719 -2.102 -27.834 1.00 72.88 211 SER A N 1
ATOM 1684 C CA . SER A 1 211 ? 6.319 -0.887 -27.271 1.00 72.88 211 SER A CA 1
ATOM 1685 C C . SER A 1 211 ? 6.309 -0.828 -25.735 1.00 72.88 211 SER A C 1
ATOM 1687 O O . SER A 1 211 ? 7.196 -0.214 -25.134 1.00 72.88 211 SER A O 1
ATOM 1689 N N . LEU A 1 212 ? 5.332 -1.478 -25.094 1.00 73.44 212 LEU A N 1
ATOM 1690 C CA . LEU A 1 212 ? 5.066 -1.430 -23.652 1.00 73.44 212 LEU A CA 1
ATOM 1691 C C . LEU A 1 212 ? 5.530 -2.685 -22.889 1.00 73.44 212 LEU A C 1
ATOM 1693 O O . LEU A 1 212 ? 5.580 -2.677 -21.657 1.00 73.44 212 LEU A O 1
ATOM 1697 N N . VAL A 1 213 ? 5.902 -3.760 -23.587 1.00 64.06 213 VAL A N 1
ATOM 1698 C CA . VAL A 1 213 ? 6.235 -5.068 -22.991 1.00 64.06 213 VAL A CA 1
ATOM 1699 C C . VAL A 1 213 ? 7.532 -5.053 -22.171 1.00 64.06 213 VAL A C 1
ATOM 1701 O O . VAL A 1 213 ? 7.701 -5.878 -21.262 1.00 64.06 213 VAL A O 1
ATOM 1704 N N . GLU A 1 214 ? 8.456 -4.111 -22.400 1.00 71.69 214 GLU A N 1
ATOM 1705 C CA . GLU A 1 214 ? 9.734 -4.112 -21.684 1.00 71.69 214 GLU A CA 1
ATOM 1706 C C . GLU A 1 214 ? 9.611 -3.628 -20.224 1.00 71.69 214 GLU A C 1
ATOM 1708 O O . GLU A 1 214 ? 9.870 -2.480 -19.849 1.00 71.69 214 GLU A O 1
ATOM 1713 N N . ARG A 1 215 ? 9.269 -4.577 -19.348 1.00 68.31 215 ARG A N 1
ATOM 1714 C CA . ARG A 1 215 ? 9.012 -4.375 -17.912 1.00 68.31 215 ARG A CA 1
ATOM 1715 C C . ARG A 1 215 ? 10.155 -3.682 -17.169 1.00 68.31 215 ARG A C 1
ATOM 1717 O O . ARG A 1 215 ? 9.906 -2.941 -16.220 1.00 68.31 215 ARG A O 1
ATOM 1724 N N . GLN A 1 216 ? 11.411 -3.940 -17.546 1.00 68.88 216 GLN A N 1
ATOM 1725 C CA . GLN A 1 216 ? 12.568 -3.292 -16.914 1.00 68.88 216 GLN A CA 1
ATOM 1726 C C . GLN A 1 216 ? 12.647 -1.807 -17.271 1.00 68.88 216 GLN A C 1
ATOM 1728 O O . GLN A 1 216 ? 12.950 -0.985 -16.406 1.00 68.88 216 GLN A O 1
ATOM 1733 N N . THR A 1 217 ? 12.326 -1.466 -18.514 1.00 73.19 217 THR A N 1
ATOM 1734 C CA . THR A 1 217 ? 12.335 -0.100 -19.031 1.00 73.19 217 THR A CA 1
ATOM 1735 C C . THR A 1 217 ? 11.239 0.731 -18.365 1.00 73.19 217 THR A C 1
ATOM 1737 O O . THR A 1 217 ? 11.542 1.776 -17.790 1.00 73.19 217 THR A O 1
ATOM 1740 N N . LEU A 1 218 ? 10.014 0.204 -18.249 1.00 76.50 218 LEU A N 1
ATOM 1741 C CA . LEU A 1 218 ? 8.935 0.865 -17.498 1.00 76.50 218 LEU A CA 1
ATOM 1742 C C . LEU A 1 218 ? 9.252 1.036 -16.003 1.00 76.50 218 LEU A C 1
ATOM 1744 O O . LEU A 1 218 ? 8.939 2.070 -15.411 1.00 76.50 218 LEU A O 1
ATOM 1748 N N . LYS A 1 219 ? 9.911 0.052 -15.373 1.00 76.81 219 LYS A N 1
ATOM 1749 C CA . LYS A 1 219 ? 10.374 0.181 -13.979 1.00 76.81 219 LYS A CA 1
ATOM 1750 C C . LYS A 1 219 ? 11.405 1.300 -13.824 1.00 76.81 219 LYS A C 1
ATOM 1752 O O . LYS A 1 219 ? 11.281 2.094 -12.894 1.00 76.81 219 LYS A O 1
ATOM 1757 N N . LYS A 1 220 ? 12.384 1.387 -14.731 1.00 77.44 220 LYS A N 1
ATOM 1758 C CA . LYS A 1 220 ? 13.381 2.471 -14.750 1.00 77.44 220 LYS A CA 1
ATOM 1759 C C . LYS A 1 220 ? 12.726 3.835 -14.978 1.00 77.44 220 LYS A C 1
ATOM 1761 O O . LYS A 1 220 ? 13.074 4.783 -14.285 1.00 77.44 220 LYS A O 1
ATOM 1766 N N . MET A 1 221 ? 11.744 3.930 -15.876 1.00 76.19 221 MET A N 1
ATOM 1767 C CA . MET A 1 221 ? 10.989 5.167 -16.124 1.00 76.19 221 MET A CA 1
ATOM 1768 C C . MET A 1 221 ? 10.208 5.617 -14.890 1.00 76.19 221 MET A C 1
ATOM 1770 O O . MET A 1 221 ? 10.327 6.770 -14.481 1.00 76.19 221 MET A O 1
ATOM 1774 N N . LYS A 1 222 ? 9.477 4.704 -14.236 1.00 77.88 222 LYS A N 1
ATOM 1775 C CA . LYS A 1 222 ? 8.786 4.996 -12.972 1.00 77.88 222 LYS A CA 1
ATOM 1776 C C . LYS A 1 222 ? 9.766 5.450 -11.888 1.00 77.88 222 LYS A C 1
ATOM 1778 O O . LYS A 1 222 ? 9.481 6.403 -11.166 1.00 77.88 222 LYS A O 1
ATOM 1783 N N . GLN A 1 223 ? 10.915 4.785 -11.781 1.00 71.69 223 GLN A N 1
ATOM 1784 C CA . GLN A 1 223 ? 11.948 5.133 -10.810 1.00 71.69 223 GLN A CA 1
ATOM 1785 C C . GLN A 1 223 ? 12.539 6.523 -11.088 1.00 71.69 223 GLN A C 1
ATOM 1787 O O . GLN A 1 223 ? 12.576 7.351 -10.185 1.00 71.69 223 GLN A O 1
ATOM 1792 N N . SER A 1 224 ? 12.887 6.831 -12.340 1.00 74.00 224 SER A N 1
ATOM 1793 C CA . SER A 1 224 ? 13.379 8.157 -12.732 1.00 74.00 224 SER A CA 1
ATOM 1794 C C . SER A 1 224 ? 12.328 9.253 -12.519 1.00 74.00 224 SER A C 1
ATOM 1796 O O . SER A 1 224 ? 12.647 10.343 -12.046 1.00 74.00 224 SER A O 1
ATOM 1798 N N . ALA A 1 225 ? 11.052 8.975 -12.810 1.00 73.62 225 ALA A N 1
ATOM 1799 C CA . ALA A 1 225 ? 9.954 9.893 -12.514 1.00 73.62 225 ALA A CA 1
ATOM 1800 C C . ALA A 1 225 ? 9.823 10.150 -11.002 1.00 73.62 225 ALA A C 1
ATOM 1802 O O . ALA A 1 225 ? 9.637 11.296 -10.593 1.00 73.62 225 ALA A O 1
ATOM 1803 N N . LYS A 1 226 ? 9.980 9.108 -10.172 1.00 67.44 226 LYS A N 1
ATOM 1804 C CA . LYS A 1 226 ? 9.974 9.203 -8.704 1.00 67.44 226 LYS A CA 1
ATOM 1805 C C . LYS A 1 226 ? 11.158 10.023 -8.183 1.00 67.44 226 LYS A C 1
ATOM 1807 O O . LYS A 1 226 ? 10.951 10.895 -7.349 1.00 67.44 226 LYS A O 1
ATOM 1812 N N . GLU A 1 227 ? 12.361 9.790 -8.701 1.00 66.88 227 GLU A N 1
ATOM 1813 C CA . GLU A 1 227 ? 13.579 10.532 -8.340 1.00 66.88 227 GLU A CA 1
ATOM 1814 C C . GLU A 1 227 ? 13.487 12.014 -8.718 1.00 66.88 227 GLU A C 1
ATOM 1816 O O . GLU A 1 227 ? 13.859 12.873 -7.926 1.00 66.88 227 GLU A O 1
ATOM 1821 N N . LYS A 1 228 ? 12.927 12.335 -9.892 1.00 69.69 228 LYS A N 1
ATOM 1822 C CA . LYS A 1 228 ? 12.704 13.728 -10.318 1.00 69.69 228 LYS A CA 1
ATOM 1823 C C . LYS A 1 228 ? 11.633 14.440 -9.487 1.00 69.69 228 LYS A C 1
ATOM 1825 O O . LYS A 1 228 ? 11.724 15.647 -9.293 1.00 69.69 228 LYS A O 1
ATOM 1830 N N . LEU A 1 229 ? 10.609 13.717 -9.028 1.00 63.28 229 LEU A N 1
ATOM 1831 C CA . LEU A 1 229 ? 9.531 14.278 -8.206 1.00 63.28 229 LEU A CA 1
ATOM 1832 C C . LEU A 1 229 ? 9.927 14.458 -6.741 1.00 63.28 229 LEU A C 1
ATOM 1834 O O . LEU A 1 229 ? 9.517 15.430 -6.112 1.00 63.28 229 LEU A O 1
ATOM 1838 N N . ASP A 1 230 ? 10.680 13.510 -6.192 1.00 58.41 230 ASP A N 1
ATOM 1839 C CA . ASP A 1 230 ? 11.060 13.476 -4.784 1.00 58.41 230 ASP A CA 1
ATOM 1840 C C . ASP A 1 230 ? 12.585 13.221 -4.658 1.00 58.41 230 ASP A C 1
ATOM 1842 O O . ASP A 1 230 ? 12.986 12.182 -4.125 1.00 58.41 230 ASP A O 1
ATOM 1846 N N . PRO A 1 231 ? 13.456 14.163 -5.093 1.00 55.19 231 PRO A N 1
ATOM 1847 C CA . PRO A 1 231 ? 14.919 13.984 -5.089 1.00 55.19 231 PRO A CA 1
ATOM 1848 C C . PRO A 1 231 ? 15.513 13.788 -3.685 1.00 55.19 231 PRO A C 1
ATOM 1850 O O . PRO A 1 231 ? 16.646 13.345 -3.536 1.00 55.19 231 PRO A O 1
ATOM 1853 N N . VAL A 1 232 ? 14.734 14.099 -2.644 1.00 53.31 232 VAL A N 1
ATOM 1854 C CA . VAL A 1 232 ? 15.135 14.114 -1.230 1.00 53.31 232 VAL A CA 1
ATOM 1855 C C . VAL A 1 232 ? 14.233 13.184 -0.396 1.00 53.31 232 VAL A C 1
ATOM 1857 O O . VAL A 1 232 ? 13.995 13.421 0.780 1.00 53.31 232 VAL A O 1
ATOM 1860 N N . GLY A 1 233 ? 13.674 12.123 -0.996 1.00 53.41 233 GLY A N 1
ATOM 1861 C CA . GLY A 1 233 ? 12.563 11.319 -0.450 1.00 53.41 233 GLY A CA 1
ATOM 1862 C C . GLY A 1 233 ? 12.689 10.788 0.993 1.00 53.41 233 GLY A C 1
ATOM 1863 O O . GLY A 1 233 ? 11.663 10.451 1.588 1.00 53.41 233 GLY A O 1
ATOM 1864 N N . HIS A 1 2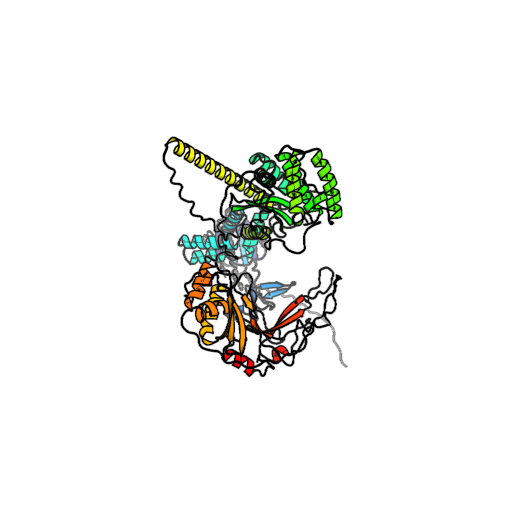34 ? 13.890 10.765 1.576 1.00 62.56 234 HIS A N 1
ATOM 1865 C CA . HIS A 1 234 ? 14.152 10.348 2.958 1.00 62.56 234 HIS A CA 1
ATOM 1866 C C . HIS A 1 234 ? 14.624 11.466 3.904 1.00 62.56 234 HIS A C 1
ATOM 1868 O O . HIS A 1 234 ? 14.762 11.186 5.090 1.00 62.56 234 HIS A O 1
ATOM 1874 N N . SER A 1 235 ? 14.877 12.704 3.448 1.00 73.44 235 SER A N 1
ATOM 1875 C CA . SER A 1 235 ? 15.392 13.739 4.362 1.00 73.44 235 SER A CA 1
ATOM 1876 C C . SER A 1 235 ? 14.280 14.428 5.149 1.00 73.44 235 SER A C 1
ATOM 1878 O O . SER A 1 235 ? 13.213 14.784 4.634 1.00 73.44 235 SER A O 1
ATOM 1880 N N . TYR A 1 236 ? 14.565 14.626 6.432 1.00 82.31 236 TYR A N 1
ATOM 1881 C CA . TYR A 1 236 ? 13.725 15.362 7.364 1.00 82.31 236 TYR A CA 1
ATOM 1882 C C . TYR A 1 236 ? 13.478 16.804 6.906 1.00 82.31 236 TYR A C 1
ATOM 1884 O O . TYR A 1 236 ? 12.410 17.342 7.186 1.00 82.31 236 TYR A O 1
ATOM 1892 N N . ASP A 1 237 ? 14.373 17.400 6.112 1.00 82.31 237 ASP A N 1
ATOM 1893 C CA . ASP A 1 237 ? 14.187 18.748 5.558 1.00 82.31 237 ASP A CA 1
ATOM 1894 C C . ASP A 1 237 ? 12.976 18.812 4.626 1.00 82.31 237 ASP A C 1
ATOM 1896 O O . ASP A 1 237 ? 12.224 19.789 4.630 1.00 82.31 237 ASP A O 1
ATOM 1900 N N . ALA A 1 238 ? 12.747 17.757 3.838 1.00 83.19 238 ALA A N 1
ATOM 1901 C CA . ALA A 1 238 ? 11.573 17.667 2.976 1.00 83.19 238 ALA A CA 1
ATOM 1902 C C . ALA A 1 238 ? 10.282 17.560 3.803 1.00 83.19 238 ALA A C 1
ATOM 1904 O O . ALA A 1 238 ? 9.274 18.181 3.457 1.00 83.19 238 ALA A O 1
ATOM 1905 N N . VAL A 1 239 ? 10.318 16.810 4.911 1.00 87.88 239 VAL A N 1
ATOM 1906 C CA . VAL A 1 239 ? 9.195 16.687 5.854 1.00 87.88 239 VAL A CA 1
ATOM 1907 C C . VAL A 1 239 ? 8.929 18.013 6.559 1.00 87.88 239 VAL A C 1
ATOM 1909 O O . VAL A 1 239 ? 7.775 18.421 6.644 1.00 87.88 239 VAL A O 1
ATOM 1912 N N . MET A 1 240 ? 9.971 18.725 6.989 1.00 88.00 240 MET A N 1
ATOM 1913 C CA . MET A 1 240 ? 9.860 20.035 7.633 1.00 88.00 240 MET A CA 1
ATOM 1914 C C . MET A 1 240 ? 9.279 21.089 6.688 1.00 88.00 240 MET A C 1
ATOM 1916 O O . MET A 1 240 ? 8.305 21.749 7.042 1.00 88.00 240 MET A O 1
ATOM 1920 N N . LYS A 1 241 ? 9.783 21.186 5.449 1.00 87.88 241 LYS A N 1
ATOM 1921 C CA . LYS A 1 241 ? 9.209 22.078 4.422 1.00 87.88 241 LYS A CA 1
ATOM 1922 C C . LYS A 1 241 ? 7.741 21.753 4.144 1.00 87.88 241 LYS A C 1
ATOM 1924 O O . LYS A 1 241 ? 6.918 22.652 3.973 1.00 87.88 241 LYS A O 1
ATOM 1929 N N . TYR A 1 242 ? 7.398 20.465 4.098 1.00 89.62 242 TYR A N 1
ATOM 1930 C CA . TYR A 1 242 ? 6.017 20.039 3.900 1.00 89.62 242 TYR A CA 1
ATOM 1931 C C . TYR A 1 242 ? 5.130 20.344 5.110 1.00 89.62 242 TYR A C 1
ATOM 1933 O O . TYR A 1 242 ? 4.006 20.796 4.912 1.00 89.62 242 TYR A O 1
ATOM 1941 N N . LYS A 1 243 ? 5.634 20.175 6.338 1.00 91.25 243 LYS A N 1
ATOM 1942 C CA . LYS A 1 243 ? 4.947 20.560 7.576 1.00 91.25 243 LYS A CA 1
ATOM 1943 C C . LYS A 1 243 ? 4.559 22.036 7.557 1.00 91.25 243 LYS A C 1
ATOM 1945 O O . LYS A 1 243 ? 3.392 22.330 7.793 1.00 91.25 243 LYS A O 1
ATOM 1950 N N . THR A 1 244 ? 5.485 22.935 7.211 1.00 89.19 244 THR A N 1
ATOM 1951 C CA . THR A 1 244 ? 5.195 24.375 7.092 1.00 89.19 244 THR A CA 1
ATOM 1952 C C . THR A 1 244 ? 4.072 24.626 6.088 1.00 89.19 244 THR A C 1
ATOM 1954 O O . THR A 1 244 ? 3.051 25.210 6.434 1.00 89.19 244 THR A O 1
ATOM 1957 N N . LYS A 1 245 ? 4.179 24.056 4.879 1.00 89.00 245 LYS A N 1
ATOM 1958 C CA . LYS A 1 245 ? 3.141 24.189 3.844 1.00 89.00 245 LYS A CA 1
ATOM 1959 C C . LYS A 1 245 ? 1.772 23.666 4.299 1.00 89.00 245 LYS A C 1
ATOM 1961 O O . LYS A 1 245 ? 0.746 24.259 3.983 1.00 89.00 245 LYS A O 1
ATOM 1966 N N . VAL A 1 246 ? 1.743 22.528 4.989 1.00 88.94 246 VAL A N 1
ATOM 1967 C CA . VAL A 1 246 ? 0.511 21.924 5.514 1.00 88.94 246 VAL A CA 1
ATOM 1968 C C . VAL A 1 246 ? -0.126 22.824 6.566 1.00 88.94 246 VAL A C 1
ATOM 1970 O O . VAL A 1 246 ? -1.336 23.034 6.519 1.00 88.94 246 VAL A O 1
ATOM 1973 N N . GLN A 1 247 ? 0.676 23.383 7.470 1.00 89.00 247 GLN A N 1
ATOM 1974 C CA . GLN A 1 247 ? 0.201 24.287 8.511 1.00 89.00 247 GLN A CA 1
ATOM 1975 C C . GLN A 1 247 ? -0.386 25.577 7.916 1.00 89.00 247 GLN A C 1
ATOM 1977 O O . GLN A 1 247 ? -1.470 25.986 8.328 1.00 89.00 247 GLN A O 1
ATOM 1982 N N . ASP A 1 248 ? 0.260 26.146 6.895 1.00 88.00 248 ASP A N 1
ATOM 1983 C CA . ASP A 1 248 ? -0.208 27.362 6.217 1.00 88.00 248 ASP A CA 1
ATOM 1984 C C . ASP A 1 248 ? -1.523 27.138 5.450 1.00 88.00 248 ASP A C 1
ATOM 1986 O O . ASP A 1 248 ? -2.440 27.958 5.509 1.00 88.00 248 ASP A O 1
ATOM 1990 N N . VAL A 1 249 ? -1.637 26.011 4.735 1.00 89.12 249 VAL A N 1
ATOM 1991 C CA . VAL A 1 249 ? -2.787 25.725 3.859 1.00 89.12 249 VAL A CA 1
ATOM 1992 C C . VAL A 1 249 ? -3.980 25.161 4.631 1.00 89.12 249 VAL A C 1
ATOM 1994 O O . VAL A 1 249 ? -5.111 25.597 4.422 1.00 89.12 249 VAL A O 1
ATOM 1997 N N . LEU A 1 250 ? -3.757 24.167 5.496 1.00 88.06 250 LEU A N 1
ATOM 1998 C CA . LEU A 1 250 ? -4.834 23.422 6.162 1.00 88.06 250 LEU A CA 1
ATOM 1999 C C . LEU A 1 250 ? -5.211 23.999 7.531 1.00 88.06 250 LEU A C 1
ATOM 2001 O O . LEU A 1 250 ? -6.258 23.632 8.065 1.00 88.06 250 LEU A O 1
ATOM 2005 N N . LYS A 1 251 ? -4.397 24.915 8.078 1.00 87.81 251 LYS A N 1
ATOM 2006 C CA . LYS A 1 251 ? -4.631 25.610 9.357 1.00 87.81 251 LYS A CA 1
ATOM 2007 C C . LYS A 1 251 ? -4.860 24.670 10.553 1.00 87.81 251 LYS A C 1
ATOM 2009 O O . LYS A 1 251 ? -5.456 25.072 11.550 1.00 87.81 251 LYS A O 1
ATOM 2014 N N . ASP A 1 252 ? -4.384 23.428 10.465 1.00 87.38 252 ASP A N 1
ATOM 2015 C CA . ASP A 1 252 ? -4.352 22.470 11.571 1.00 87.38 252 ASP A CA 1
ATOM 2016 C C . ASP A 1 252 ? -2.890 22.268 12.016 1.00 87.38 252 ASP A C 1
ATOM 2018 O O . ASP A 1 252 ? -2.099 21.683 11.265 1.00 87.38 252 ASP A O 1
ATOM 2022 N N . PRO A 1 253 ? -2.505 22.741 13.220 1.00 89.19 253 PRO A N 1
ATOM 2023 C CA . PRO A 1 253 ? -1.136 22.615 13.717 1.00 89.19 253 PRO A CA 1
ATOM 2024 C C . PRO A 1 253 ? -0.753 21.174 14.105 1.00 89.19 253 PRO A C 1
ATOM 2026 O O . PRO A 1 253 ? 0.424 20.902 14.346 1.00 89.19 253 PRO A O 1
ATOM 2029 N N . PHE A 1 254 ? -1.708 20.239 14.167 1.00 92.38 254 PHE A N 1
ATOM 2030 C CA . PHE A 1 254 ? -1.489 18.881 14.672 1.00 92.38 254 PHE A CA 1
ATOM 2031 C C . PHE A 1 254 ? -1.143 17.846 13.584 1.00 92.38 254 PHE A C 1
ATOM 2033 O O . PHE A 1 254 ? -0.601 16.789 13.913 1.00 92.38 254 PHE A O 1
ATOM 2040 N N . LEU A 1 255 ? -1.372 18.165 12.301 1.00 90.56 255 LEU A N 1
ATOM 2041 C CA . LEU A 1 255 ? -1.185 17.258 11.151 1.00 90.56 255 LEU A CA 1
ATOM 2042 C C . LEU A 1 255 ? 0.197 16.583 11.099 1.00 90.56 255 LEU A C 1
ATOM 2044 O O . LEU A 1 255 ? 0.315 15.363 10.976 1.00 90.56 255 LEU A O 1
ATOM 2048 N N . ILE A 1 256 ? 1.259 17.376 11.245 1.00 93.12 256 ILE A N 1
ATOM 2049 C CA . ILE A 1 256 ? 2.631 16.891 11.452 1.00 93.12 256 ILE A CA 1
ATOM 2050 C C . ILE A 1 256 ? 3.146 17.541 12.732 1.00 93.12 256 ILE A C 1
ATOM 2052 O O . ILE A 1 256 ? 3.895 18.519 12.720 1.00 93.12 256 ILE A O 1
ATOM 2056 N N . PHE A 1 257 ? 2.683 17.018 13.861 1.00 93.81 257 PHE A N 1
ATOM 2057 C CA . PHE A 1 257 ? 2.882 17.638 15.163 1.00 93.81 257 PHE A CA 1
ATOM 2058 C C . PHE A 1 257 ? 4.363 17.745 15.553 1.00 93.81 257 PHE A C 1
ATOM 2060 O O . PHE A 1 257 ? 4.846 18.846 15.826 1.00 93.81 257 PHE A O 1
ATOM 2067 N N . LYS A 1 258 ? 5.129 16.645 15.499 1.00 93.25 258 LYS A N 1
ATOM 2068 C CA . LYS A 1 258 ? 6.547 16.646 15.901 1.00 93.25 258 LYS A CA 1
ATOM 2069 C C . LYS A 1 258 ? 7.438 15.959 14.875 1.00 93.25 258 LYS A C 1
ATOM 2071 O O . LYS A 1 258 ? 7.166 14.843 14.451 1.00 93.25 258 LYS A O 1
ATOM 2076 N N . VAL A 1 259 ? 8.525 16.635 14.523 1.00 92.31 259 VAL A N 1
ATOM 2077 C CA . VAL A 1 259 ? 9.622 16.113 13.707 1.00 92.31 259 VAL A CA 1
ATOM 2078 C C . VAL A 1 259 ? 10.881 16.328 14.531 1.00 92.31 259 VAL A C 1
ATOM 2080 O O . VAL A 1 259 ? 11.146 17.455 14.940 1.00 92.31 259 VAL A O 1
ATOM 2083 N N . ASP A 1 260 ? 11.602 15.258 14.836 1.00 88.50 260 ASP A N 1
ATOM 2084 C CA . ASP A 1 260 ? 12.825 15.313 15.636 1.00 88.50 260 ASP A CA 1
ATOM 2085 C C . ASP A 1 260 ? 13.890 14.488 14.912 1.00 88.50 260 ASP A C 1
ATOM 2087 O O . ASP A 1 260 ? 13.806 13.260 14.815 1.00 88.50 260 ASP A O 1
ATOM 2091 N N . CYS A 1 261 ? 14.836 15.213 14.313 1.00 84.56 261 CYS A N 1
ATOM 2092 C CA . CYS A 1 261 ? 15.880 14.662 13.458 1.00 84.56 261 CYS A CA 1
ATOM 2093 C C . CYS A 1 261 ? 16.918 13.873 14.263 1.00 84.56 261 CYS A C 1
ATOM 2095 O O . CYS A 1 261 ? 17.449 12.890 13.756 1.00 84.56 261 CYS A O 1
ATOM 2097 N N . GLU A 1 262 ? 17.182 14.273 15.512 1.00 82.88 262 GLU A N 1
ATOM 2098 C CA . GLU A 1 262 ? 18.156 13.610 16.386 1.00 82.88 262 GLU A CA 1
ATOM 2099 C C . GLU A 1 262 ? 17.647 12.232 16.798 1.00 82.88 262 GLU A C 1
ATOM 2101 O O . GLU A 1 262 ? 18.350 11.229 16.672 1.00 82.88 262 GLU A O 1
ATOM 2106 N N . LYS A 1 263 ? 16.380 12.167 17.219 1.00 83.00 263 LYS A N 1
ATOM 2107 C CA . LYS A 1 263 ? 15.718 10.908 17.588 1.00 83.00 263 LYS A CA 1
ATOM 2108 C C . LYS A 1 263 ? 15.189 10.131 16.387 1.00 83.00 263 LYS A C 1
ATOM 2110 O O . LYS A 1 263 ? 14.693 9.018 16.548 1.00 83.00 263 LYS A O 1
ATOM 2115 N N . GLN A 1 264 ? 15.293 10.707 15.191 1.00 88.25 264 GLN A N 1
ATOM 2116 C CA . GLN A 1 264 ? 14.804 10.147 13.937 1.00 88.25 264 GLN A CA 1
ATOM 2117 C C . GLN A 1 264 ? 13.311 9.781 13.978 1.00 88.25 264 GLN A C 1
ATOM 2119 O O . GLN A 1 264 ? 12.896 8.740 13.462 1.00 88.25 264 GLN A O 1
ATOM 2124 N N . ILE A 1 265 ? 12.482 10.656 14.552 1.00 91.88 265 ILE A N 1
ATOM 2125 C CA . ILE A 1 265 ? 11.037 10.433 14.689 1.00 91.88 265 ILE A CA 1
ATOM 2126 C C . ILE A 1 265 ? 10.204 11.457 13.916 1.00 91.88 265 ILE A C 1
ATOM 2128 O O . ILE A 1 265 ? 10.546 12.640 13.825 1.00 91.88 265 ILE A O 1
ATOM 2132 N N . VAL A 1 266 ? 9.055 11.007 13.412 1.00 94.12 266 VAL A N 1
ATOM 2133 C CA . VAL A 1 266 ? 8.008 11.876 12.854 1.00 94.12 266 VAL A CA 1
ATOM 2134 C C . VAL A 1 266 ? 6.656 11.452 13.410 1.00 94.12 266 VAL A C 1
ATOM 2136 O O . VAL A 1 266 ? 6.135 10.408 13.023 1.00 94.12 266 VAL A O 1
ATOM 2139 N N . PHE A 1 267 ? 6.084 12.258 14.302 1.00 95.69 267 PHE A N 1
ATOM 2140 C CA . PHE A 1 267 ? 4.781 12.028 14.926 1.00 95.69 267 PHE A CA 1
ATOM 2141 C C . PHE A 1 267 ? 3.689 12.863 14.246 1.00 95.69 267 PHE A C 1
ATOM 2143 O O . PHE A 1 267 ? 3.832 14.078 14.069 1.00 95.69 267 PHE A O 1
ATOM 2150 N N . LYS A 1 268 ? 2.589 12.198 13.891 1.00 95.50 268 LYS A N 1
ATOM 2151 C CA . LYS A 1 268 ? 1.477 12.728 13.094 1.00 95.50 268 LYS A CA 1
ATOM 2152 C C . LYS A 1 268 ? 0.144 12.404 13.769 1.00 95.50 268 LYS A C 1
ATOM 2154 O O . LYS A 1 268 ? -0.080 11.272 14.209 1.00 95.50 268 LYS A O 1
ATOM 2159 N N . THR A 1 269 ? -0.738 13.391 13.825 1.00 94.75 269 THR A N 1
ATOM 2160 C CA . THR A 1 269 ? -2.125 13.286 14.307 1.00 94.75 269 THR A CA 1
ATOM 2161 C C . THR A 1 269 ? -2.942 14.396 13.633 1.00 94.75 269 THR A C 1
ATOM 2163 O O . THR A 1 269 ? -2.509 14.907 12.613 1.00 94.75 269 THR A O 1
ATOM 2166 N N . SER A 1 270 ? -4.113 14.772 14.131 1.00 94.62 270 SER A N 1
ATOM 2167 C CA . SER A 1 270 ? -4.906 15.904 13.633 1.00 94.62 270 SER A CA 1
ATOM 2168 C C . SER A 1 270 ? -5.896 16.336 14.697 1.00 94.62 270 SER A C 1
ATOM 2170 O O . SER A 1 270 ? -6.127 15.611 15.670 1.00 94.62 270 SER A O 1
ATOM 2172 N N . ARG A 1 271 ? -6.517 17.500 14.514 1.00 91.94 271 ARG A N 1
ATOM 2173 C CA . ARG A 1 271 ? -7.532 17.998 15.443 1.00 91.94 271 ARG A CA 1
ATOM 2174 C C . ARG A 1 271 ? -8.674 16.997 15.643 1.00 91.94 271 ARG A C 1
ATOM 2176 O O . ARG A 1 271 ? -9.067 16.727 16.776 1.00 91.94 271 ARG A O 1
ATOM 2183 N N . GLU A 1 272 ? -9.183 16.411 14.563 1.00 91.81 272 GLU A N 1
ATOM 2184 C CA . GLU A 1 272 ? -10.277 15.441 14.624 1.00 91.81 272 GLU A CA 1
ATOM 2185 C C . GLU A 1 272 ? -9.836 14.125 15.269 1.00 91.81 272 GLU A C 1
ATOM 2187 O O . GLU A 1 272 ? -10.590 13.531 16.036 1.00 91.81 272 GLU A O 1
ATOM 2192 N N . GLN A 1 273 ? -8.600 13.685 15.031 1.00 93.12 273 GLN A N 1
ATOM 2193 C CA . GLN A 1 273 ? -8.062 12.496 15.690 1.00 93.12 273 GLN A CA 1
ATOM 2194 C C . GLN A 1 273 ? -7.837 12.703 17.193 1.00 93.12 273 GLN A C 1
ATOM 2196 O O . GLN A 1 273 ? -8.096 11.794 17.982 1.00 93.12 273 GLN A O 1
ATOM 2201 N N . LEU A 1 274 ? -7.406 13.897 17.607 1.00 90.38 274 LEU A N 1
ATOM 2202 C CA . LEU A 1 274 ? -7.306 14.260 19.021 1.00 90.38 274 LEU A CA 1
ATOM 2203 C C . LEU A 1 274 ? -8.692 14.360 19.668 1.00 90.38 274 LEU A C 1
ATOM 2205 O O . LEU A 1 274 ? -8.858 13.905 20.797 1.00 90.38 274 LEU A O 1
ATOM 2209 N N . GLN A 1 275 ? -9.709 14.845 18.948 1.00 88.75 275 GLN A N 1
ATOM 2210 C CA . GLN A 1 275 ? -11.093 14.776 19.425 1.00 88.75 275 GLN A CA 1
ATOM 2211 C C . GLN A 1 275 ? -11.541 13.323 19.630 1.00 88.75 275 GLN A C 1
ATOM 2213 O O . GLN A 1 275 ? -12.110 13.011 20.671 1.00 88.75 275 GLN A O 1
ATOM 2218 N N . LEU A 1 276 ? -11.238 12.405 18.704 1.00 86.06 276 LEU A N 1
ATOM 2219 C CA . LEU A 1 276 ? -11.526 10.977 18.902 1.00 86.06 276 LEU A CA 1
ATOM 2220 C C . LEU A 1 276 ? -10.810 10.417 20.143 1.00 86.06 276 LEU A C 1
ATOM 2222 O O . LEU A 1 276 ? -11.403 9.651 20.898 1.00 86.06 276 LEU A O 1
ATOM 2226 N N . ALA A 1 277 ? -9.569 10.833 20.402 1.00 84.12 277 ALA A N 1
ATOM 2227 C CA . ALA A 1 277 ? -8.860 10.459 21.625 1.00 84.12 277 ALA A CA 1
ATOM 2228 C C . ALA A 1 277 ? -9.541 11.000 22.900 1.00 84.12 277 ALA A C 1
ATOM 2230 O O . ALA A 1 277 ? -9.531 10.320 23.926 1.00 84.12 277 ALA A O 1
ATOM 2231 N N . MET A 1 278 ? -10.180 12.174 22.845 1.00 80.44 278 MET A N 1
ATOM 2232 C CA . MET A 1 278 ? -10.994 12.707 23.949 1.00 80.44 278 MET A CA 1
ATOM 2233 C C . MET A 1 278 ? -12.273 11.892 24.168 1.00 80.44 278 MET A C 1
ATOM 2235 O O . MET A 1 278 ? -12.606 11.551 25.307 1.00 80.44 278 MET A O 1
ATOM 2239 N N . GLU A 1 279 ? -12.949 11.503 23.085 1.00 76.38 279 GLU A N 1
ATOM 2240 C CA . GLU A 1 279 ? -14.138 10.642 23.133 1.00 76.38 279 GLU A CA 1
ATOM 2241 C C . GLU A 1 279 ? -13.837 9.268 23.750 1.00 76.38 279 GLU A C 1
ATOM 2243 O O . GLU A 1 279 ? -14.716 8.657 24.355 1.00 76.38 279 GLU A O 1
ATOM 2248 N N . MET A 1 280 ? -12.595 8.783 23.657 1.00 68.12 280 MET A N 1
ATOM 2249 C CA . MET A 1 280 ? -12.172 7.553 24.336 1.00 68.12 280 MET A CA 1
ATOM 2250 C C . MET A 1 280 ? -12.088 7.710 25.861 1.00 68.12 280 MET A C 1
ATOM 2252 O O . MET A 1 280 ? -12.222 6.730 26.589 1.00 68.12 280 MET A O 1
ATOM 2256 N N . GLY A 1 281 ? -11.845 8.923 26.362 1.00 61.28 281 GLY A N 1
ATOM 2257 C CA . GLY A 1 281 ? -11.747 9.186 27.797 1.00 61.28 281 GLY A CA 1
ATOM 2258 C C . GLY A 1 281 ? -13.106 9.404 28.459 1.00 61.28 281 GLY A C 1
ATOM 2259 O O . GLY A 1 281 ? -13.355 8.876 29.543 1.00 61.28 281 GLY A O 1
ATOM 2260 N N . GLN A 1 282 ? -13.970 10.201 27.827 1.00 61.97 282 GLN A N 1
ATOM 2261 C CA . GLN A 1 282 ? -15.215 10.689 28.442 1.00 61.97 282 GLN A CA 1
ATOM 2262 C C . GLN A 1 282 ? -16.450 10.575 27.534 1.00 61.97 282 GLN A C 1
ATOM 2264 O O . GLN A 1 282 ? -17.552 10.875 27.983 1.00 61.97 282 GLN A O 1
ATOM 2269 N N . GLY A 1 283 ? -16.286 10.133 26.287 1.00 63.22 283 GLY A N 1
ATOM 2270 C CA . GLY A 1 283 ? -17.340 10.127 25.276 1.00 63.22 283 GLY A CA 1
ATOM 2271 C C . GLY A 1 283 ? -17.793 8.732 24.852 1.00 63.22 283 GLY A C 1
ATOM 2272 O O . GLY A 1 283 ? -17.628 7.744 25.569 1.00 63.22 283 GLY A O 1
ATOM 2273 N N . HIS A 1 284 ? -18.375 8.652 23.656 1.00 67.56 284 HIS A N 1
ATOM 2274 C CA . HIS A 1 284 ? -19.002 7.433 23.128 1.00 67.56 284 HIS A CA 1
ATOM 2275 C C . HIS A 1 284 ? -18.009 6.312 22.763 1.00 67.56 284 HIS A C 1
ATOM 2277 O O . HIS A 1 284 ? -18.418 5.167 22.583 1.00 67.56 284 HIS A O 1
ATOM 2283 N N . LEU A 1 285 ? -16.709 6.619 22.673 1.00 65.81 285 LEU A N 1
ATOM 2284 C CA . LEU A 1 285 ? -15.649 5.641 22.392 1.00 65.81 285 LEU A CA 1
ATOM 2285 C C . LEU A 1 285 ? -15.043 5.027 23.663 1.00 65.81 285 LEU A C 1
ATOM 2287 O O . LEU A 1 285 ? -14.141 4.200 23.573 1.00 65.81 285 LEU A O 1
ATOM 2291 N N . ASN A 1 286 ? -15.523 5.392 24.854 1.00 61.44 286 ASN A N 1
ATOM 2292 C CA . ASN A 1 286 ? -14.985 4.917 26.138 1.00 61.44 286 ASN A CA 1
ATOM 2293 C C . ASN A 1 286 ? -15.136 3.400 26.395 1.00 61.44 286 ASN A C 1
ATOM 2295 O O . ASN A 1 286 ? -14.513 2.852 27.316 1.00 61.44 286 ASN A O 1
ATOM 2299 N N . VAL A 1 287 ? -15.983 2.729 25.611 1.00 61.03 287 VAL A N 1
ATOM 2300 C CA . VAL A 1 287 ? -16.201 1.277 25.625 1.00 61.03 287 VAL A CA 1
ATOM 2301 C C . VAL A 1 287 ? -15.344 0.541 24.596 1.00 61.03 287 VAL A C 1
ATOM 2303 O O . VAL A 1 287 ? -15.164 -0.670 24.729 1.00 61.03 287 VAL A O 1
ATOM 2306 N N . GLU A 1 288 ? -14.798 1.248 23.606 1.00 64.44 288 GLU A N 1
ATOM 2307 C CA . GLU A 1 288 ? -14.073 0.646 22.490 1.00 64.44 288 GLU A CA 1
ATOM 2308 C C . GLU A 1 288 ? -12.602 0.379 22.857 1.00 64.44 288 GLU A C 1
ATOM 2310 O O . GLU A 1 288 ? -11.936 1.224 23.469 1.00 64.44 288 GLU A O 1
ATOM 2315 N N . PRO A 1 289 ? -12.050 -0.800 22.513 1.00 64.38 289 PRO A N 1
ATOM 2316 C CA . PRO A 1 289 ? -10.637 -1.081 22.719 1.00 64.38 289 PRO A CA 1
ATOM 2317 C C . PRO A 1 289 ? -9.778 -0.255 21.752 1.00 64.38 289 PRO A C 1
ATOM 2319 O O . PRO A 1 289 ? -10.107 -0.092 20.576 1.00 64.38 289 PRO A O 1
ATOM 2322 N N . CYS A 1 290 ? -8.624 0.209 22.230 1.00 71.12 290 CYS A N 1
ATOM 2323 C CA . CYS A 1 290 ? -7.592 0.768 21.364 1.00 71.12 290 CYS A CA 1
ATOM 2324 C C . CYS A 1 290 ? -6.452 -0.226 21.156 1.00 71.12 290 CYS A C 1
ATOM 2326 O O . CYS A 1 290 ? -6.113 -1.014 22.044 1.00 71.12 290 CYS A O 1
ATOM 2328 N N . HIS A 1 291 ? -5.855 -0.174 19.972 1.00 75.62 291 HIS A N 1
ATOM 2329 C CA . HIS A 1 291 ? -4.780 -1.062 19.566 1.00 75.62 291 HIS A CA 1
ATOM 2330 C C . HIS A 1 291 ? -3.567 -0.242 19.150 1.00 75.62 291 HIS A C 1
ATOM 2332 O O . HIS A 1 291 ? -3.690 0.706 18.375 1.00 75.62 291 HIS A O 1
ATOM 2338 N N . VAL A 1 292 ? -2.401 -0.625 19.666 1.00 78.50 292 VAL A N 1
ATOM 2339 C CA . VAL A 1 292 ? -1.105 -0.081 19.257 1.00 78.50 292 VAL A CA 1
ATOM 2340 C C . VAL A 1 292 ? -0.310 -1.200 18.624 1.00 78.50 292 VAL A C 1
ATOM 2342 O O . VAL A 1 292 ? -0.158 -2.251 19.245 1.00 78.50 292 VAL A O 1
ATOM 2345 N N . ASP A 1 293 ? 0.168 -0.971 17.407 1.00 79.00 293 ASP A N 1
ATOM 2346 C CA . ASP A 1 293 ? 0.937 -1.960 16.658 1.00 79.00 293 ASP A CA 1
ATOM 2347 C C . ASP A 1 293 ? 1.973 -1.288 15.745 1.00 79.00 293 ASP A C 1
ATOM 2349 O O . ASP A 1 293 ? 1.781 -0.151 15.292 1.00 79.00 293 ASP A O 1
ATOM 2353 N N . GLY A 1 294 ? 3.080 -1.990 15.502 1.00 82.44 294 GLY A N 1
ATOM 2354 C CA . GLY A 1 294 ? 4.212 -1.527 14.705 1.00 82.44 294 GLY A CA 1
ATOM 2355 C C . GLY A 1 294 ? 4.237 -2.160 13.315 1.00 82.44 294 GLY A C 1
ATOM 2356 O O . GLY A 1 294 ? 4.519 -3.347 13.157 1.00 82.44 294 GLY A O 1
ATOM 2357 N N . LYS A 1 295 ? 4.033 -1.373 12.254 1.00 83.81 295 LYS A N 1
ATOM 2358 C CA . LYS A 1 295 ? 4.135 -1.863 10.869 1.00 83.81 295 LYS A CA 1
ATOM 2359 C C . LYS A 1 295 ? 5.549 -1.685 10.313 1.00 83.81 295 LYS A C 1
ATOM 2361 O O . LYS A 1 295 ? 6.044 -0.568 10.211 1.00 83.81 295 LYS A O 1
ATOM 2366 N N . HIS A 1 296 ? 6.177 -2.789 9.904 1.00 82.75 296 HIS A N 1
ATOM 2367 C CA . HIS A 1 296 ? 7.607 -2.840 9.555 1.00 82.75 296 HIS A CA 1
ATOM 2368 C C . HIS A 1 296 ? 7.919 -2.646 8.058 1.00 82.75 296 HIS A C 1
ATOM 2370 O O . HIS A 1 296 ? 9.079 -2.506 7.686 1.00 82.75 296 HIS A O 1
ATOM 2376 N N . ASN A 1 297 ? 6.909 -2.667 7.184 1.00 80.44 297 ASN A N 1
ATOM 2377 C CA . ASN A 1 297 ? 7.086 -2.604 5.726 1.00 80.44 297 ASN A CA 1
ATOM 2378 C C . ASN A 1 297 ? 6.379 -1.405 5.062 1.00 80.44 297 ASN A C 1
ATOM 2380 O O . ASN A 1 297 ? 6.338 -1.305 3.833 1.00 80.44 297 ASN A O 1
ATOM 2384 N N . ARG A 1 298 ? 5.804 -0.488 5.855 1.00 82.50 298 ARG A N 1
ATOM 2385 C CA . ARG A 1 298 ? 5.110 0.697 5.328 1.00 82.50 298 ARG A CA 1
ATOM 2386 C C . ARG A 1 298 ? 6.101 1.713 4.767 1.00 82.50 298 ARG A C 1
ATOM 2388 O O . ARG A 1 298 ? 5.936 2.153 3.632 1.00 82.50 298 ARG A O 1
ATOM 2395 N N . VAL A 1 299 ? 7.119 2.069 5.550 1.00 82.38 299 VAL A N 1
ATOM 2396 C CA . VAL A 1 299 ? 8.112 3.098 5.214 1.00 82.38 299 VAL A CA 1
ATOM 2397 C C . VAL A 1 299 ? 9.497 2.471 5.168 1.00 82.38 299 VAL A C 1
ATOM 2399 O O . VAL A 1 299 ? 9.903 1.753 6.076 1.00 82.38 299 VAL A O 1
ATOM 2402 N N . THR A 1 300 ? 10.245 2.734 4.101 1.00 78.44 300 THR A N 1
ATOM 2403 C CA . THR A 1 300 ? 11.585 2.157 3.940 1.00 78.44 300 THR A CA 1
ATOM 2404 C C . THR A 1 300 ? 12.526 2.722 5.005 1.00 78.44 300 THR A C 1
ATOM 2406 O O . THR A 1 300 ? 12.741 3.933 5.046 1.00 78.44 300 THR A O 1
ATOM 2409 N N . GLY A 1 301 ? 13.088 1.846 5.843 1.00 79.00 301 GLY A N 1
ATOM 2410 C CA . GLY A 1 301 ? 14.023 2.212 6.914 1.00 79.00 301 GLY A CA 1
ATOM 2411 C C . GLY A 1 301 ? 13.373 2.628 8.239 1.00 79.00 301 GLY A C 1
ATOM 2412 O O . GLY A 1 301 ? 14.098 2.960 9.170 1.00 79.00 301 GLY A O 1
ATOM 2413 N N . TYR A 1 302 ? 12.039 2.585 8.344 1.00 87.12 302 TYR A N 1
ATOM 2414 C CA . TYR A 1 302 ? 11.301 2.969 9.550 1.00 87.12 302 TYR A CA 1
ATOM 2415 C C . TYR A 1 302 ? 10.215 1.947 9.896 1.00 87.12 302 TYR A C 1
ATOM 2417 O O . TYR A 1 302 ? 9.667 1.264 9.033 1.00 87.12 302 TYR A O 1
ATOM 2425 N N . ILE A 1 303 ? 9.871 1.889 11.176 1.00 87.31 303 ILE A N 1
ATOM 2426 C CA . ILE A 1 303 ? 8.688 1.220 11.702 1.00 87.31 303 ILE A CA 1
ATOM 2427 C C . ILE A 1 303 ? 7.625 2.282 11.968 1.00 87.31 303 ILE A C 1
ATOM 2429 O O . ILE A 1 303 ? 7.883 3.277 12.651 1.00 87.31 303 ILE A O 1
ATOM 2433 N N . THR A 1 304 ? 6.422 2.037 11.455 1.00 90.75 304 THR A N 1
ATOM 2434 C CA . THR A 1 304 ? 5.255 2.882 11.698 1.00 90.75 304 THR A CA 1
ATOM 2435 C C . THR A 1 304 ? 4.493 2.372 12.914 1.00 90.75 304 THR A C 1
ATOM 2437 O O . THR A 1 304 ? 3.754 1.392 12.816 1.00 90.75 304 THR A O 1
ATOM 2440 N N . ILE A 1 305 ? 4.621 3.051 14.050 1.00 89.12 305 ILE A N 1
ATOM 2441 C CA . ILE A 1 305 ? 3.777 2.805 15.224 1.00 89.12 305 ILE A CA 1
ATOM 2442 C C . ILE A 1 305 ? 2.435 3.498 14.995 1.00 89.12 305 ILE A C 1
ATOM 2444 O O . ILE A 1 305 ? 2.398 4.703 14.748 1.00 89.12 305 ILE A O 1
ATOM 2448 N N . SER A 1 306 ? 1.334 2.753 15.074 1.00 89.62 306 SER A N 1
ATOM 2449 C CA . SER A 1 306 ? -0.021 3.285 14.885 1.00 89.62 306 SER A CA 1
ATOM 2450 C C . SER A 1 306 ? -0.896 2.999 16.098 1.00 89.62 306 SER A C 1
ATOM 2452 O O . SER A 1 306 ? -0.919 1.871 16.579 1.00 89.62 306 SER A O 1
ATOM 2454 N N . LEU A 1 307 ? -1.649 4.003 16.555 1.00 86.31 307 LEU A N 1
ATOM 2455 C CA . LEU A 1 307 ? -2.735 3.853 17.525 1.00 86.31 307 LEU A CA 1
ATOM 2456 C C . LEU A 1 307 ? -4.069 3.913 16.781 1.00 86.31 307 LEU A C 1
ATOM 2458 O O . LEU A 1 307 ? -4.369 4.922 16.138 1.00 86.31 307 LEU A O 1
ATOM 2462 N N . VAL A 1 308 ? -4.865 2.850 16.878 1.00 85.50 308 VAL A N 1
ATOM 2463 C CA . VAL A 1 308 ? -6.152 2.716 16.185 1.00 85.50 308 VAL A CA 1
ATOM 2464 C C . VAL A 1 308 ? -7.277 2.325 17.141 1.00 85.50 308 VAL A C 1
ATOM 2466 O O . VAL A 1 308 ? -7.060 1.581 18.096 1.00 85.50 308 VAL A O 1
ATOM 2469 N N . VAL A 1 309 ? -8.486 2.812 16.872 1.00 81.69 309 VAL A N 1
ATOM 2470 C CA . VAL A 1 309 ? -9.714 2.513 17.626 1.00 81.69 309 VAL A CA 1
ATOM 2471 C C . VAL A 1 309 ? -10.870 2.301 16.654 1.00 81.69 309 VAL A C 1
ATOM 2473 O O . VAL A 1 309 ? -10.905 2.928 15.597 1.00 81.69 309 VAL A O 1
ATOM 2476 N N . TYR A 1 310 ? -11.815 1.425 16.979 1.00 80.25 310 TYR A N 1
ATOM 2477 C CA . TYR A 1 310 ? -13.044 1.309 16.199 1.00 80.25 310 TYR A CA 1
ATOM 2478 C C . TYR A 1 310 ? -13.980 2.478 16.526 1.00 80.25 310 TYR A C 1
ATOM 2480 O O . TYR A 1 310 ? -14.221 2.761 17.695 1.00 80.25 310 TYR A O 1
ATOM 2488 N N . ASN A 1 311 ? -14.496 3.170 15.509 1.00 81.44 311 ASN A N 1
ATOM 2489 C CA . ASN A 1 311 ? -15.498 4.216 15.691 1.00 81.44 311 ASN A CA 1
ATOM 2490 C C . ASN A 1 311 ? -16.886 3.677 15.288 1.00 81.44 311 ASN A C 1
ATOM 2492 O O . ASN A 1 311 ? -17.106 3.452 14.096 1.00 81.44 311 ASN A O 1
ATOM 2496 N N . PRO A 1 312 ? -17.836 3.506 16.230 1.00 75.56 312 PRO A N 1
ATOM 2497 C CA . PRO A 1 312 ? -19.172 2.979 15.941 1.00 75.56 312 PRO A CA 1
ATOM 2498 C C . PRO A 1 312 ? -20.009 3.856 15.006 1.00 75.56 312 PRO A C 1
ATOM 2500 O O . PRO A 1 312 ? -20.790 3.322 14.221 1.00 75.56 312 PRO A O 1
ATOM 2503 N N . ASN A 1 313 ? -19.831 5.179 15.058 1.00 79.00 313 ASN A N 1
ATOM 2504 C CA . ASN A 1 313 ? -20.580 6.123 14.226 1.00 79.00 313 ASN A CA 1
ATOM 2505 C C . ASN A 1 313 ? -20.096 6.086 12.774 1.00 79.00 313 ASN A C 1
ATOM 2507 O O . ASN A 1 313 ? -20.895 6.204 11.851 1.00 79.00 313 ASN A O 1
ATOM 2511 N N . LEU A 1 314 ? -18.792 5.896 12.563 1.00 79.81 314 LEU A N 1
ATOM 2512 C CA . LEU A 1 314 ? -18.199 5.744 11.228 1.00 79.81 314 LEU A CA 1
ATOM 2513 C C . LEU A 1 314 ? -18.176 4.283 10.747 1.00 79.81 314 LEU A C 1
ATOM 2515 O O . LEU A 1 314 ? -17.899 4.036 9.578 1.00 79.81 314 LEU A O 1
ATOM 2519 N N . ARG A 1 315 ? -18.461 3.325 11.641 1.00 78.88 315 ARG A N 1
ATOM 2520 C CA . ARG A 1 315 ? -18.373 1.870 11.417 1.00 78.88 315 ARG A CA 1
ATOM 2521 C C . ARG A 1 315 ? -17.021 1.440 10.828 1.00 78.88 315 ARG A C 1
ATOM 2523 O O . ARG A 1 315 ? -16.946 0.579 9.955 1.00 78.88 315 ARG A O 1
ATOM 2530 N N . GLU A 1 316 ? -15.937 2.058 11.293 1.00 78.94 316 GLU A N 1
ATOM 2531 C CA . GLU A 1 316 ? -14.604 1.937 10.694 1.00 78.94 316 GLU A CA 1
ATOM 2532 C C . GLU A 1 316 ? -13.498 1.986 11.763 1.00 78.94 316 GLU A C 1
ATOM 2534 O O . GLU A 1 316 ? -13.633 2.652 12.791 1.00 78.94 316 GLU A O 1
ATOM 2539 N N . MET A 1 317 ? -12.373 1.306 11.510 1.00 80.31 317 MET A N 1
ATOM 2540 C CA . MET A 1 317 ? -11.147 1.482 12.298 1.00 80.31 317 MET A CA 1
ATOM 2541 C C . MET A 1 317 ? -10.503 2.833 11.979 1.00 80.31 317 MET A C 1
ATOM 2543 O O . MET A 1 317 ? -10.087 3.084 10.846 1.00 80.31 317 MET A O 1
ATOM 2547 N N . MET A 1 318 ? -10.369 3.670 13.000 1.00 83.31 318 MET A N 1
ATOM 2548 C CA . MET A 1 318 ? -9.838 5.021 12.920 1.00 83.31 318 MET A CA 1
ATOM 2549 C C . MET A 1 318 ? -8.438 5.106 13.521 1.00 83.31 318 MET A C 1
ATOM 2551 O O . MET A 1 318 ? -8.206 4.676 14.650 1.00 83.31 318 MET A O 1
ATOM 2555 N N . LYS A 1 319 ? -7.503 5.709 12.779 1.00 89.56 319 LYS A N 1
ATOM 2556 C CA . LYS A 1 319 ? -6.186 6.096 13.301 1.00 89.56 319 LYS A CA 1
ATOM 2557 C C . LYS A 1 319 ? -6.332 7.312 14.207 1.00 89.56 319 LYS A C 1
ATOM 2559 O O . LYS A 1 319 ? -6.893 8.309 13.771 1.00 89.56 319 LYS A O 1
ATOM 2564 N N . ILE A 1 320 ? -5.784 7.239 15.415 1.00 89.62 320 ILE A N 1
ATOM 2565 C CA . ILE A 1 320 ? -5.678 8.357 16.364 1.00 89.62 320 ILE A CA 1
ATOM 2566 C C . ILE A 1 320 ? -4.332 9.070 16.207 1.00 89.62 320 ILE A C 1
ATOM 2568 O O . ILE A 1 320 ? -4.246 10.294 16.159 1.00 89.62 320 ILE A O 1
ATOM 2572 N N . ALA A 1 321 ? -3.253 8.300 16.118 1.00 92.38 321 ALA A N 1
ATOM 2573 C CA . ALA A 1 321 ? -1.917 8.845 15.947 1.00 92.38 321 ALA A CA 1
ATOM 2574 C C . ALA A 1 321 ? -1.010 7.833 15.260 1.00 92.38 321 ALA A C 1
ATOM 2576 O O . ALA A 1 321 ? -1.195 6.620 15.391 1.00 92.38 321 ALA A O 1
ATOM 2577 N N . THR A 1 322 ? -0.016 8.346 14.543 1.00 94.38 322 THR A N 1
ATOM 2578 C CA . THR A 1 322 ? 1.023 7.535 13.907 1.00 94.38 322 THR A CA 1
ATOM 2579 C C . THR A 1 322 ? 2.393 8.150 14.140 1.00 94.38 322 THR A C 1
ATOM 2581 O O . THR A 1 322 ? 2.533 9.372 14.206 1.00 94.38 322 THR A O 1
ATOM 2584 N N . MET A 1 323 ? 3.415 7.309 14.253 1.00 94.19 323 MET A N 1
ATOM 2585 C CA . MET A 1 323 ? 4.795 7.754 14.370 1.00 94.19 323 MET A CA 1
ATOM 2586 C C . MET A 1 323 ? 5.722 6.872 13.550 1.00 94.19 323 MET A C 1
ATOM 2588 O O . MET A 1 323 ? 5.694 5.653 13.690 1.00 94.19 323 MET A O 1
ATOM 2592 N N . GLU A 1 324 ? 6.560 7.500 12.732 1.00 94.38 324 GLU A N 1
ATOM 2593 C CA . GLU A 1 324 ? 7.677 6.820 12.077 1.00 94.38 324 GLU A CA 1
ATOM 2594 C C . GLU A 1 324 ? 8.895 6.876 12.996 1.00 94.38 324 GLU A C 1
ATOM 2596 O O . GLU A 1 324 ? 9.254 7.961 13.458 1.00 94.38 324 GLU A O 1
ATOM 2601 N N . CYS A 1 325 ? 9.509 5.728 13.275 1.00 90.94 325 CYS A N 1
ATOM 2602 C CA . CYS A 1 325 ? 10.702 5.613 14.119 1.00 90.94 325 CYS A CA 1
ATOM 2603 C C . CYS A 1 325 ? 11.591 4.441 13.670 1.00 90.94 325 CYS A C 1
ATOM 2605 O O . CYS A 1 325 ? 11.089 3.520 13.030 1.00 90.94 325 CYS A O 1
ATOM 2607 N N . PRO A 1 326 ? 12.892 4.418 13.999 1.00 86.00 326 PRO A N 1
ATOM 2608 C CA . PRO A 1 326 ? 13.802 3.384 13.498 1.00 86.00 326 PRO A CA 1
ATOM 2609 C C . PRO A 1 326 ? 13.533 1.984 14.077 1.00 86.00 326 PRO A C 1
ATOM 2611 O O . PRO A 1 326 ? 13.801 0.983 13.417 1.00 86.00 326 PRO A O 1
ATOM 2614 N N . THR A 1 327 ? 13.021 1.887 15.310 1.00 84.94 327 THR A N 1
ATOM 2615 C CA . THR A 1 327 ? 12.798 0.604 16.004 1.00 84.94 327 THR A CA 1
ATOM 2616 C C . THR A 1 327 ? 11.540 0.626 16.874 1.00 84.94 327 THR A C 1
ATOM 2618 O O . THR A 1 327 ? 11.190 1.662 17.435 1.00 84.94 327 THR A O 1
ATOM 2621 N N . GLU A 1 328 ? 10.899 -0.527 17.082 1.00 83.00 328 GLU A N 1
ATOM 2622 C CA . GLU A 1 328 ? 9.796 -0.694 18.041 1.00 83.00 328 GLU A CA 1
ATOM 2623 C C . GLU A 1 328 ? 10.346 -0.925 19.461 1.00 83.00 328 GLU A C 1
ATOM 2625 O O . GLU A 1 328 ? 10.089 -1.924 20.133 1.00 83.00 328 GLU A O 1
ATOM 2630 N N . SER A 1 329 ? 11.213 -0.015 19.905 1.00 77.00 329 SER A N 1
ATOM 2631 C CA . SER A 1 329 ? 11.842 -0.090 21.218 1.00 77.00 329 SER A CA 1
ATOM 2632 C C . SER A 1 329 ? 10.921 0.463 22.309 1.00 77.00 329 SER A C 1
ATOM 2634 O O . SER A 1 329 ? 10.028 1.280 22.071 1.00 77.00 329 SER A O 1
ATOM 2636 N N . LYS A 1 330 ? 11.188 0.073 23.561 1.00 71.00 330 LYS A N 1
ATOM 2637 C CA . LYS A 1 330 ? 10.515 0.644 24.742 1.00 71.00 330 LYS A CA 1
ATOM 2638 C C . LYS A 1 330 ? 10.644 2.172 24.797 1.00 71.00 330 LYS A C 1
ATOM 2640 O O . LYS A 1 330 ? 9.739 2.842 25.289 1.00 71.00 330 LYS A O 1
ATOM 2645 N N . GLU A 1 331 ? 11.770 2.703 24.332 1.00 78.38 331 GLU A N 1
ATOM 2646 C CA . GLU A 1 331 ? 12.038 4.137 24.284 1.00 78.38 331 GLU A CA 1
ATOM 2647 C C . GLU A 1 331 ? 11.149 4.833 23.252 1.00 78.38 331 GLU A C 1
ATOM 2649 O O . GLU A 1 331 ? 10.440 5.772 23.608 1.00 78.38 331 GLU A O 1
ATOM 2654 N N . ASN A 1 332 ? 11.085 4.310 22.025 1.00 80.38 332 ASN A N 1
ATOM 2655 C CA . ASN A 1 332 ? 10.263 4.882 20.958 1.00 80.38 332 ASN A CA 1
ATOM 2656 C C . ASN A 1 332 ? 8.764 4.792 21.272 1.00 80.38 332 ASN A C 1
ATOM 2658 O O . ASN A 1 332 ? 8.032 5.750 21.041 1.00 80.38 332 ASN A O 1
ATOM 2662 N N . ILE A 1 333 ? 8.301 3.707 21.901 1.00 79.31 333 ILE A N 1
ATOM 2663 C CA . ILE A 1 333 ? 6.922 3.638 22.411 1.00 79.31 333 ILE A CA 1
ATOM 2664 C C . ILE A 1 333 ? 6.689 4.699 23.500 1.00 79.31 333 ILE A C 1
ATOM 2666 O O . ILE A 1 333 ? 5.630 5.316 23.538 1.00 79.31 333 ILE A O 1
ATOM 2670 N N . GLY A 1 334 ? 7.661 4.947 24.383 1.00 74.25 334 GLY A N 1
ATOM 2671 C CA . GLY A 1 334 ? 7.572 6.029 25.371 1.00 74.25 334 GLY A CA 1
ATOM 2672 C C . GLY A 1 334 ? 7.419 7.400 24.710 1.00 74.25 334 GLY A C 1
ATOM 2673 O O . GLY A 1 334 ? 6.489 8.135 25.029 1.00 74.25 334 GLY A O 1
ATOM 2674 N N . ILE A 1 335 ? 8.270 7.684 23.723 1.00 85.00 335 ILE A N 1
ATOM 2675 C CA . ILE A 1 335 ? 8.244 8.915 22.928 1.00 85.00 335 ILE A CA 1
ATOM 2676 C C . ILE A 1 335 ? 6.903 9.091 22.203 1.00 85.00 335 ILE A C 1
ATOM 2678 O O . ILE A 1 335 ? 6.381 10.205 22.162 1.00 85.00 335 ILE A O 1
ATOM 2682 N N . PHE A 1 336 ? 6.325 8.014 21.660 1.00 86.44 336 PHE A N 1
ATOM 2683 C CA . PHE A 1 336 ? 5.003 8.038 21.030 1.00 86.44 336 PHE A CA 1
ATOM 2684 C C . PHE A 1 336 ? 3.942 8.604 21.981 1.00 86.44 336 PHE A C 1
ATOM 2686 O O . PHE A 1 336 ? 3.210 9.531 21.630 1.00 86.44 336 PHE A O 1
ATOM 2693 N N . TRP A 1 337 ? 3.890 8.078 23.208 1.00 83.38 337 TRP A N 1
ATOM 2694 C CA . TRP A 1 337 ? 2.937 8.525 24.222 1.00 83.38 337 TRP A CA 1
ATOM 2695 C C . TRP A 1 337 ? 3.236 9.935 24.728 1.00 83.38 337 TRP A C 1
ATOM 2697 O O . TRP A 1 337 ? 2.302 10.702 24.952 1.00 83.38 337 TRP A O 1
ATOM 2707 N N . ASP A 1 338 ? 4.509 10.310 24.865 1.00 84.81 338 ASP A N 1
ATOM 2708 C CA . ASP A 1 338 ? 4.909 11.672 25.239 1.00 84.81 338 ASP A CA 1
ATOM 2709 C C . ASP A 1 338 ? 4.430 12.698 24.201 1.00 84.81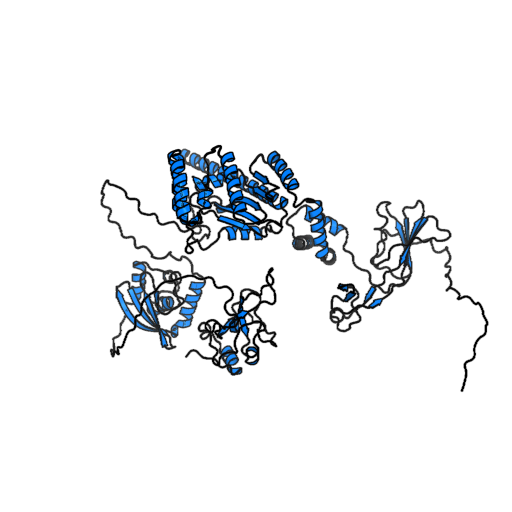 338 ASP A C 1
ATOM 2711 O O . ASP A 1 338 ? 3.877 13.747 24.551 1.00 84.81 338 ASP A O 1
ATOM 2715 N N . CYS A 1 339 ? 4.590 12.376 22.914 1.00 89.50 339 CYS A N 1
ATOM 2716 C CA . CYS A 1 339 ? 4.111 13.208 21.814 1.00 89.50 339 CYS A CA 1
ATOM 2717 C C . CYS A 1 339 ? 2.584 13.312 21.815 1.00 89.50 339 CYS A C 1
ATOM 2719 O O . CYS A 1 339 ? 2.063 14.425 21.742 1.00 89.50 339 CYS A O 1
ATOM 2721 N N . LEU A 1 340 ? 1.872 12.189 21.965 1.00 87.81 340 LEU A N 1
ATOM 2722 C CA . LEU A 1 340 ? 0.409 12.183 22.023 1.00 87.81 340 LEU A CA 1
ATOM 2723 C C . LEU A 1 340 ? -0.119 12.989 23.217 1.00 87.81 340 LEU A C 1
ATOM 2725 O O . LEU A 1 340 ? -1.023 13.802 23.053 1.00 87.81 340 LEU A O 1
ATOM 2729 N N . ASN A 1 341 ? 0.471 12.820 24.402 1.00 82.94 341 ASN A N 1
ATOM 2730 C CA . ASN A 1 341 ? 0.090 13.577 25.596 1.00 82.94 341 ASN A CA 1
ATOM 2731 C C . ASN A 1 341 ? 0.331 15.078 25.417 1.00 82.94 341 ASN A C 1
ATOM 2733 O O . ASN A 1 341 ? -0.493 15.889 25.830 1.00 82.94 341 ASN A O 1
ATOM 2737 N N . THR A 1 342 ? 1.443 15.462 24.787 1.00 88.81 342 THR A N 1
ATOM 2738 C CA . THR A 1 342 ? 1.742 16.874 24.524 1.00 88.81 342 THR A CA 1
ATOM 2739 C C . THR A 1 342 ? 0.747 17.460 23.523 1.00 88.81 342 THR A C 1
ATOM 2741 O O . THR A 1 342 ? 0.238 18.557 23.749 1.00 88.81 342 THR A O 1
ATOM 2744 N N . ALA A 1 343 ? 0.409 16.718 22.464 1.00 88.88 343 ALA A N 1
ATOM 2745 C CA . ALA A 1 343 ? -0.614 17.125 21.505 1.00 88.88 343 ALA A CA 1
ATOM 2746 C C . ALA A 1 343 ? -1.992 17.282 22.175 1.00 88.88 343 ALA A C 1
ATOM 2748 O O . ALA A 1 343 ? -2.656 18.294 21.972 1.00 88.88 343 ALA A O 1
ATOM 2749 N N . LEU A 1 344 ? -2.389 16.342 23.041 1.00 84.19 344 LEU A N 1
ATOM 2750 C CA . LEU A 1 344 ? -3.650 16.408 23.791 1.00 84.19 344 LEU A CA 1
ATOM 2751 C C . LEU A 1 344 ? -3.711 17.596 24.755 1.00 84.19 344 LEU A C 1
ATOM 2753 O O . LEU A 1 344 ? -4.741 18.260 24.832 1.00 84.19 344 LEU A O 1
ATOM 2757 N N . ARG A 1 345 ? -2.618 17.910 25.460 1.00 84.19 345 ARG A N 1
ATOM 2758 C CA . ARG A 1 345 ? -2.545 19.099 26.329 1.00 84.19 345 ARG A CA 1
ATOM 2759 C C . ARG A 1 345 ? -2.725 20.388 25.537 1.00 84.19 345 ARG A C 1
ATOM 2761 O O . ARG A 1 345 ? -3.492 21.251 25.943 1.00 84.19 345 ARG A O 1
ATOM 2768 N N . GLN A 1 346 ? -2.056 20.498 24.389 1.00 88.94 346 GLN A N 1
ATOM 2769 C CA . GLN A 1 346 ? -2.195 21.665 23.516 1.00 88.94 346 GLN A CA 1
ATOM 2770 C C . GLN A 1 346 ? -3.595 21.772 22.905 1.00 88.94 346 GLN A C 1
ATOM 2772 O O . GLN A 1 346 ? -4.109 22.874 22.750 1.00 88.94 346 GLN A O 1
ATOM 2777 N N . PHE A 1 347 ? -4.223 20.642 22.576 1.00 86.62 347 PHE A N 1
ATOM 2778 C CA . PHE A 1 347 ? -5.573 20.612 22.021 1.00 86.62 347 PHE A CA 1
ATOM 2779 C C . PHE A 1 347 ? -6.655 20.965 23.052 1.00 86.62 347 PHE A C 1
ATOM 2781 O O . PHE A 1 347 ? -7.585 21.700 22.733 1.00 86.62 347 PHE A O 1
ATOM 2788 N N . THR A 1 348 ? -6.534 20.458 24.280 1.00 81.75 348 THR A N 1
ATOM 2789 C CA . THR A 1 348 ? -7.522 20.669 25.355 1.00 81.75 348 THR A CA 1
ATOM 2790 C C . THR A 1 348 ? -7.336 21.983 26.108 1.00 81.75 348 THR A C 1
ATOM 2792 O O . THR A 1 348 ? -8.285 22.468 26.716 1.00 81.75 348 THR A O 1
ATOM 2795 N N . GLY A 1 349 ? -6.124 22.546 26.109 1.00 78.75 349 GLY A N 1
ATOM 2796 C CA . GLY A 1 349 ? -5.765 23.684 26.957 1.00 78.75 349 GLY A CA 1
ATOM 2797 C C . GLY A 1 349 ? -5.614 23.330 28.444 1.00 78.75 349 GLY A C 1
ATOM 2798 O O . GLY A 1 349 ? -5.364 24.222 29.252 1.00 78.75 349 GLY A O 1
ATOM 2799 N N . ASP A 1 350 ? -5.737 22.051 28.820 1.00 71.00 350 ASP A N 1
ATOM 2800 C CA . ASP A 1 350 ? -5.615 21.586 30.202 1.00 71.00 350 ASP A CA 1
ATOM 2801 C C . ASP A 1 350 ? -4.274 20.868 30.433 1.00 71.00 350 ASP A C 1
ATOM 2803 O O . ASP A 1 350 ? -4.019 19.749 29.975 1.00 71.00 350 ASP A O 1
ATOM 2807 N N . ASN A 1 351 ? -3.407 21.519 31.214 1.00 59.28 351 ASN A N 1
ATOM 2808 C CA . ASN A 1 351 ? -2.084 21.014 31.586 1.00 59.28 351 ASN A CA 1
ATOM 2809 C C . ASN A 1 351 ? -2.125 19.768 32.491 1.00 59.28 351 ASN A C 1
ATOM 2811 O O . ASN A 1 351 ? -1.086 19.133 32.697 1.00 59.28 351 ASN A O 1
ATOM 2815 N N . LYS A 1 352 ? -3.293 19.403 33.035 1.00 52.81 352 LYS A N 1
ATOM 2816 C CA . LYS A 1 352 ? -3.461 18.278 33.963 1.00 52.81 352 LYS A CA 1
ATOM 2817 C C . LYS A 1 352 ? -3.719 16.938 33.270 1.00 52.81 352 LYS A C 1
ATOM 2819 O O . LYS A 1 352 ? -3.649 15.905 33.937 1.00 52.81 352 LYS A O 1
ATOM 2824 N N . TYR A 1 353 ? -3.935 16.906 31.951 1.00 52.56 353 TYR A N 1
ATOM 2825 C CA . TYR A 1 353 ? -4.007 15.643 31.210 1.00 52.56 353 TYR A CA 1
ATOM 2826 C C . TYR A 1 353 ? -2.657 14.910 31.263 1.00 52.56 353 TYR A C 1
ATOM 2828 O O . TYR A 1 353 ? -1.636 15.374 30.741 1.00 52.56 353 TYR A O 1
ATOM 2836 N N . PHE A 1 354 ? -2.628 13.757 31.934 1.00 50.34 354 PHE A N 1
ATOM 2837 C CA . PHE A 1 354 ? -1.417 12.961 32.124 1.00 50.34 354 PHE A CA 1
ATOM 2838 C C . PHE A 1 354 ? -1.724 11.465 32.124 1.00 50.34 354 PHE A C 1
ATOM 2840 O O . PHE A 1 354 ? -2.145 10.913 33.134 1.00 50.34 354 PHE A O 1
ATOM 2847 N N . LEU A 1 355 ? -1.426 10.774 31.022 1.00 53.50 355 LEU A N 1
ATOM 2848 C CA . LEU A 1 355 ? -1.202 9.331 31.078 1.00 53.50 355 LEU A CA 1
ATOM 2849 C C . LEU A 1 355 ? 0.130 9.075 31.796 1.00 53.50 355 LEU A C 1
ATOM 2851 O O . LEU A 1 355 ? 1.204 9.314 31.248 1.00 53.50 355 LEU A O 1
ATOM 2855 N N . SER A 1 356 ? 0.061 8.597 33.038 1.00 53.03 356 SER A N 1
ATOM 2856 C CA . SER A 1 356 ? 1.240 8.292 33.852 1.00 53.03 356 SER A CA 1
ATOM 2857 C C . SER A 1 356 ? 2.123 7.212 33.214 1.00 53.03 356 SER A C 1
ATOM 2859 O O . SER A 1 356 ? 1.821 6.016 33.233 1.00 53.03 356 SER A O 1
ATOM 2861 N N . LEU A 1 357 ? 3.273 7.641 32.681 1.00 51.91 357 LEU A N 1
ATOM 2862 C CA . LEU A 1 357 ? 4.306 6.763 32.114 1.00 51.91 357 LEU A CA 1
ATOM 2863 C C . LEU A 1 357 ? 4.869 5.770 33.132 1.00 51.91 357 LEU A C 1
ATOM 2865 O O . LEU A 1 357 ? 5.331 4.697 32.748 1.00 51.91 357 LEU A O 1
ATOM 2869 N N . ILE A 1 358 ? 4.852 6.113 34.421 1.00 52.78 358 ILE A N 1
ATOM 2870 C CA . ILE A 1 358 ? 5.387 5.260 35.488 1.00 52.78 358 ILE A CA 1
ATOM 2871 C C . ILE A 1 358 ? 4.487 4.030 35.675 1.00 52.78 358 ILE A C 1
ATOM 2873 O O . ILE A 1 358 ? 4.998 2.918 35.810 1.00 52.78 358 ILE A O 1
ATOM 2877 N N . LEU A 1 359 ? 3.164 4.196 35.570 1.00 62.53 359 LEU A N 1
ATOM 2878 C CA . LEU A 1 359 ? 2.210 3.083 35.628 1.00 62.53 359 LEU A CA 1
ATOM 2879 C C . LEU A 1 359 ? 2.322 2.158 34.412 1.00 62.53 359 LEU A C 1
ATOM 2881 O O . LEU A 1 359 ? 2.286 0.938 34.559 1.00 62.53 359 LEU A O 1
ATOM 2885 N N . LEU A 1 360 ? 2.545 2.722 33.222 1.00 58.81 360 LEU A N 1
ATOM 2886 C CA . LEU A 1 360 ? 2.779 1.957 31.989 1.00 58.81 360 LEU A CA 1
ATOM 2887 C C . LEU A 1 360 ? 4.106 1.180 32.014 1.00 58.81 360 LEU A C 1
ATOM 2889 O O . LEU A 1 360 ? 4.203 0.090 31.446 1.00 58.81 360 LEU A O 1
ATOM 2893 N N . LYS A 1 361 ? 5.129 1.718 32.692 1.00 58.88 361 LYS A N 1
ATOM 2894 C CA . LYS A 1 361 ? 6.471 1.120 32.800 1.00 58.88 361 LYS A CA 1
ATOM 2895 C C . LYS A 1 361 ? 6.613 0.109 33.942 1.00 58.88 361 LYS A C 1
ATOM 2897 O O . LYS A 1 361 ? 7.633 -0.583 33.976 1.00 58.88 361 LYS A O 1
ATOM 2902 N N . ALA A 1 362 ? 5.633 -0.002 34.840 1.00 63.00 362 ALA A N 1
ATOM 2903 C CA . ALA A 1 362 ? 5.654 -0.968 35.931 1.00 63.00 362 ALA A CA 1
ATOM 2904 C C . ALA A 1 362 ? 5.668 -2.406 35.383 1.00 63.00 362 ALA A C 1
ATOM 2906 O O . ALA A 1 362 ? 4.720 -2.861 34.741 1.00 63.00 362 ALA A O 1
ATOM 2907 N N . SER A 1 363 ? 6.771 -3.123 35.614 1.00 59.91 363 SER A N 1
ATOM 2908 C CA . SER A 1 363 ? 6.949 -4.517 35.185 1.00 59.91 363 SER A CA 1
ATOM 2909 C C . SER A 1 363 ? 6.384 -5.524 36.185 1.00 59.91 363 SER A C 1
ATOM 2911 O O . SER A 1 363 ? 6.131 -6.666 35.817 1.00 59.91 363 SER A O 1
ATOM 2913 N N . THR A 1 364 ? 6.173 -5.108 37.433 1.00 67.38 364 THR A N 1
ATOM 2914 C CA . THR A 1 364 ? 5.637 -5.943 38.509 1.00 67.38 364 THR A CA 1
ATOM 2915 C C . THR A 1 364 ? 4.455 -5.255 39.176 1.00 67.38 364 THR A C 1
ATOM 2917 O O . THR A 1 364 ? 4.371 -4.024 39.204 1.00 67.38 364 THR A O 1
ATOM 2920 N N . LYS A 1 365 ? 3.558 -6.056 39.759 1.00 76.81 365 LYS A N 1
ATOM 2921 C CA . LYS A 1 365 ? 2.414 -5.561 40.535 1.00 76.81 365 LYS A CA 1
ATOM 2922 C C . LYS A 1 365 ? 2.843 -4.590 41.645 1.00 76.81 365 LYS A C 1
ATOM 2924 O O . LYS A 1 365 ? 2.244 -3.538 41.789 1.00 76.81 365 LYS A O 1
ATOM 2929 N N . ASN A 1 366 ? 3.947 -4.875 42.337 1.00 70.12 366 ASN A N 1
ATOM 2930 C CA . ASN A 1 366 ? 4.475 -4.018 43.405 1.00 70.12 366 ASN A CA 1
ATOM 2931 C C . ASN A 1 366 ? 4.932 -2.635 42.886 1.00 70.12 366 ASN A C 1
ATOM 2933 O O . ASN A 1 366 ? 4.617 -1.604 43.475 1.00 70.12 366 ASN A O 1
ATOM 2937 N N . MET A 1 367 ? 5.620 -2.582 41.738 1.00 69.44 367 MET A N 1
ATOM 2938 C CA . MET A 1 367 ? 5.980 -1.302 41.109 1.00 69.44 367 MET A CA 1
ATOM 2939 C C . MET A 1 367 ? 4.748 -0.507 40.669 1.00 69.44 367 MET A C 1
ATOM 2941 O O . MET A 1 367 ? 4.739 0.718 40.784 1.00 69.44 367 MET A O 1
ATOM 2945 N N . TYR A 1 368 ? 3.718 -1.201 40.180 1.00 79.81 368 TYR A N 1
ATOM 2946 C CA . TYR A 1 368 ? 2.453 -0.573 39.822 1.00 79.81 368 TYR A CA 1
ATOM 2947 C C . TYR A 1 368 ? 1.751 -0.006 41.055 1.00 79.81 368 TYR A C 1
ATOM 2949 O O . TYR A 1 368 ? 1.346 1.147 41.022 1.00 79.81 368 TYR A O 1
ATOM 2957 N N . ASP A 1 369 ? 1.658 -0.770 42.145 1.00 80.81 369 ASP A N 1
ATOM 2958 C CA . ASP A 1 369 ? 0.970 -0.352 43.369 1.00 80.81 369 ASP A CA 1
ATOM 2959 C C . ASP A 1 369 ? 1.644 0.885 44.001 1.00 80.81 369 ASP A C 1
ATOM 2961 O O . ASP A 1 369 ? 0.958 1.818 44.418 1.00 80.81 369 ASP A O 1
ATOM 2965 N N . LYS A 1 370 ? 2.985 0.973 43.965 1.00 75.12 370 LYS A N 1
ATOM 2966 C CA . LYS A 1 370 ? 3.728 2.181 44.385 1.00 75.12 370 LYS A CA 1
ATOM 2967 C C . LYS A 1 370 ? 3.435 3.398 43.504 1.00 75.12 370 LYS A C 1
ATOM 2969 O O . LYS A 1 370 ? 3.230 4.498 44.012 1.00 75.12 370 LYS A O 1
ATOM 2974 N N . ALA A 1 371 ? 3.417 3.212 42.184 1.00 73.69 371 ALA A N 1
ATOM 2975 C CA . ALA A 1 371 ? 3.112 4.283 41.236 1.00 73.69 371 ALA A CA 1
ATOM 2976 C C . ALA A 1 371 ? 1.639 4.720 41.309 1.00 73.69 371 ALA A C 1
ATOM 2978 O O . ALA A 1 371 ? 1.332 5.900 41.143 1.00 73.69 371 ALA A O 1
ATOM 2979 N N . LYS A 1 372 ? 0.742 3.774 41.601 1.00 83.50 372 LYS A N 1
ATOM 2980 C CA . LYS A 1 372 ? -0.684 3.993 41.838 1.00 83.50 372 LYS A CA 1
ATOM 2981 C C . LYS A 1 372 ? -0.886 4.863 43.072 1.00 83.50 372 LYS A C 1
ATOM 2983 O O . LYS A 1 372 ? -1.564 5.872 42.959 1.00 83.50 372 LYS A O 1
ATOM 2988 N N . ALA A 1 373 ? -0.241 4.543 44.193 1.00 79.69 373 ALA A N 1
ATOM 2989 C CA . ALA A 1 373 ? -0.353 5.339 45.416 1.00 79.69 373 ALA A CA 1
ATOM 2990 C C . ALA A 1 373 ? 0.094 6.800 45.209 1.00 79.69 373 ALA A C 1
ATOM 2992 O O . ALA A 1 373 ? -0.535 7.729 45.712 1.00 79.69 373 ALA A O 1
ATOM 2993 N N . ALA A 1 374 ? 1.152 7.022 44.420 1.00 69.81 374 ALA A N 1
ATOM 2994 C CA . ALA A 1 374 ? 1.597 8.369 44.063 1.00 69.81 374 ALA A CA 1
ATOM 2995 C C . ALA A 1 374 ? 0.578 9.117 43.181 1.00 69.81 374 ALA A C 1
ATOM 2997 O O . ALA A 1 374 ? 0.377 10.318 43.361 1.00 69.81 374 ALA A O 1
ATOM 2998 N N . LEU A 1 375 ? -0.077 8.416 42.248 1.00 73.25 375 LEU A N 1
ATOM 2999 C CA . LEU A 1 375 ? -1.111 8.996 41.392 1.00 73.25 375 LEU A CA 1
ATOM 3000 C C . LEU A 1 375 ? -2.416 9.258 42.156 1.00 73.25 375 LEU A C 1
ATOM 3002 O O . LEU A 1 375 ? -3.027 10.298 41.950 1.00 73.25 375 LEU A O 1
ATOM 3006 N N . GLU A 1 376 ? -2.824 8.372 43.062 1.00 80.50 376 GLU A N 1
ATOM 3007 C CA . GLU A 1 376 ? -4.006 8.565 43.912 1.00 80.50 376 GLU A CA 1
ATOM 3008 C C . GLU A 1 376 ? -3.837 9.779 44.819 1.00 80.50 376 GLU A C 1
ATOM 3010 O O . GLU A 1 376 ? -4.704 10.644 44.825 1.00 80.50 376 GLU A O 1
ATOM 3015 N N . LYS A 1 377 ? -2.656 9.958 45.422 1.00 76.94 377 LYS A N 1
ATOM 3016 C CA . LYS A 1 377 ? -2.329 11.174 46.183 1.00 76.94 377 LYS A CA 1
ATOM 3017 C C . LYS A 1 377 ? -2.395 12.454 45.332 1.00 76.94 377 LYS A C 1
ATOM 3019 O O . LYS A 1 377 ? -2.687 13.532 45.841 1.00 76.94 377 LYS A O 1
ATOM 3024 N N . PHE A 1 378 ? -2.113 12.361 44.031 1.00 70.50 378 PHE A N 1
ATOM 3025 C CA . PHE A 1 378 ? -2.271 13.478 43.093 1.00 70.50 378 PHE A CA 1
ATOM 3026 C C . PHE A 1 378 ? -3.741 13.719 42.706 1.00 70.50 378 PHE A C 1
ATOM 3028 O O . PHE A 1 378 ? -4.150 14.870 42.540 1.00 70.50 378 PHE A O 1
ATOM 3035 N N . ILE A 1 379 ? -4.533 12.653 42.580 1.00 73.94 379 ILE A N 1
ATOM 3036 C CA . ILE A 1 379 ? -5.972 12.696 42.282 1.00 73.94 379 ILE A CA 1
ATOM 3037 C C . ILE A 1 379 ? -6.773 13.216 43.473 1.00 73.94 379 ILE A C 1
ATOM 3039 O O . ILE A 1 379 ? -7.749 13.930 43.263 1.00 73.94 379 ILE A O 1
ATOM 3043 N N . ASP A 1 380 ? -6.344 12.939 44.701 1.00 78.50 380 ASP A N 1
ATOM 3044 C CA . ASP A 1 380 ? -6.947 13.513 45.908 1.00 78.50 380 ASP A CA 1
ATOM 3045 C C . ASP A 1 380 ? -6.893 15.049 45.869 1.00 78.50 380 ASP A C 1
ATOM 3047 O O . ASP A 1 380 ? -7.849 15.724 46.244 1.00 78.50 380 ASP A O 1
ATOM 3051 N N . ASN A 1 381 ? -5.825 15.609 45.289 1.00 72.31 381 ASN A N 1
ATOM 3052 C CA . ASN A 1 381 ? -5.689 17.045 45.036 1.00 72.31 381 ASN A CA 1
ATOM 3053 C C . ASN A 1 381 ? -6.400 17.518 43.745 1.00 72.31 381 ASN A C 1
ATOM 3055 O O . ASN A 1 381 ? -6.429 18.715 43.463 1.00 72.31 381 ASN A O 1
ATOM 3059 N N . ASN A 1 382 ? -6.942 16.606 42.926 1.00 59.03 382 ASN A N 1
ATOM 3060 C CA . ASN A 1 382 ? -7.569 16.884 41.625 1.00 59.03 382 ASN A CA 1
ATOM 3061 C C . ASN A 1 382 ? -8.798 15.975 41.371 1.00 59.03 382 ASN A C 1
ATOM 3063 O O . ASN A 1 382 ? -8.743 15.072 40.526 1.00 59.03 382 ASN A O 1
ATOM 3067 N N . PRO A 1 383 ? -9.940 16.226 42.047 1.00 71.50 383 PRO A N 1
ATOM 3068 C CA . PRO A 1 383 ? -11.064 15.282 42.117 1.00 71.50 383 PRO A CA 1
ATOM 3069 C C . PRO A 1 383 ? -11.720 14.934 40.772 1.00 71.50 383 PRO A C 1
ATOM 3071 O O . PRO A 1 383 ? -12.296 13.857 40.622 1.00 71.50 383 PRO A O 1
ATOM 3074 N N . PHE A 1 384 ? -11.611 15.804 39.764 1.00 65.00 384 PHE A N 1
ATOM 3075 C CA . PHE A 1 384 ? -12.155 15.568 38.421 1.00 65.00 384 PHE A CA 1
ATOM 3076 C C . PHE A 1 384 ? -11.462 14.401 37.683 1.00 65.00 384 PHE A C 1
ATOM 3078 O O . PHE A 1 384 ? -12.052 13.794 36.790 1.00 65.00 384 PHE A O 1
ATOM 3085 N N . LEU A 1 385 ? -10.244 14.020 38.091 1.00 52.66 385 LEU A N 1
ATOM 3086 C CA . LEU A 1 385 ? -9.503 12.880 37.532 1.00 52.66 385 LEU A CA 1
ATOM 3087 C C . LEU A 1 385 ? -9.923 11.531 38.130 1.00 52.66 385 LEU A C 1
ATOM 3089 O O . LEU A 1 385 ? -9.484 10.485 37.655 1.00 52.66 385 LEU A O 1
ATOM 3093 N N . ASN A 1 386 ? -10.781 11.522 39.151 1.00 71.38 386 ASN A N 1
ATOM 3094 C CA . ASN A 1 386 ? -11.123 10.313 39.899 1.00 71.38 386 ASN A CA 1
ATOM 3095 C C . ASN A 1 386 ? -11.889 9.295 39.031 1.00 71.38 386 ASN A C 1
ATOM 3097 O O . ASN A 1 386 ? -11.603 8.098 39.056 1.00 71.38 386 ASN A O 1
ATOM 3101 N N . ASN A 1 387 ? -12.793 9.772 38.169 1.00 66.31 387 ASN A N 1
ATOM 3102 C CA . ASN A 1 387 ? -13.512 8.915 37.218 1.00 66.31 387 ASN A CA 1
ATOM 3103 C C . ASN A 1 387 ? -12.585 8.363 36.124 1.00 66.31 387 ASN A C 1
ATOM 3105 O O . ASN A 1 387 ? -12.661 7.182 35.785 1.00 66.31 387 ASN A O 1
ATOM 3109 N N . TRP A 1 388 ? -11.668 9.198 35.628 1.00 66.56 388 TRP A N 1
ATOM 3110 C CA . TRP A 1 388 ? -10.646 8.806 34.658 1.00 66.56 388 TRP A CA 1
ATOM 3111 C C . TRP A 1 388 ? -9.700 7.746 35.242 1.00 66.56 388 TRP A C 1
ATOM 3113 O O . TRP A 1 388 ? -9.427 6.729 34.607 1.00 66.56 388 TRP A O 1
ATOM 3123 N N . TRP A 1 389 ? -9.263 7.914 36.490 1.00 75.25 389 TRP A N 1
ATOM 3124 C CA . TRP A 1 389 ? -8.372 6.964 37.147 1.00 75.25 389 TRP A CA 1
ATOM 3125 C C . TRP A 1 389 ? -9.036 5.625 37.446 1.00 75.25 389 TRP A C 1
ATOM 3127 O O . TRP A 1 389 ? -8.490 4.578 37.093 1.00 75.25 389 TRP A O 1
ATOM 3137 N N . LYS A 1 390 ? -10.251 5.643 38.007 1.00 75.00 390 LYS A N 1
ATOM 3138 C CA . LYS A 1 390 ? -11.042 4.426 38.241 1.00 75.00 390 LYS A CA 1
ATOM 3139 C C . LYS A 1 390 ? -11.239 3.621 36.953 1.00 75.00 390 LYS A C 1
ATOM 3141 O O . LYS A 1 390 ? -11.233 2.390 36.991 1.00 75.00 390 LYS A O 1
ATOM 3146 N N . TRP A 1 391 ? -11.362 4.295 35.805 1.00 61.09 391 TRP A N 1
ATOM 3147 C CA . TRP A 1 391 ? -11.469 3.648 34.496 1.00 61.09 391 TRP A CA 1
ATOM 3148 C C . TRP A 1 391 ? -10.187 2.900 34.092 1.00 61.09 391 TRP A C 1
ATOM 3150 O O . TRP A 1 391 ? -10.275 1.739 33.670 1.00 61.09 391 TRP A O 1
ATOM 3160 N N . TRP A 1 392 ? -9.012 3.522 34.254 1.00 66.25 392 TRP A N 1
ATOM 3161 C CA . TRP A 1 392 ? -7.714 2.895 33.963 1.00 66.25 392 TRP A CA 1
ATOM 3162 C C . TRP A 1 392 ? -7.409 1.750 34.926 1.00 66.25 392 TRP A C 1
ATOM 3164 O O . TRP A 1 392 ? -6.960 0.678 34.513 1.00 66.25 392 TRP A O 1
ATOM 3174 N N . GLU A 1 393 ? -7.708 1.942 36.208 1.00 71.12 393 GLU A N 1
ATOM 3175 C CA . GLU A 1 393 ? -7.454 0.949 37.242 1.00 71.12 393 GLU A CA 1
ATOM 3176 C C . GLU A 1 393 ? -8.316 -0.314 37.071 1.00 71.12 393 GLU A C 1
ATOM 3178 O O . GLU A 1 393 ? -7.840 -1.434 37.291 1.00 71.12 393 GLU A O 1
ATOM 3183 N N . ALA A 1 394 ? -9.569 -0.157 36.628 1.00 68.50 394 ALA A N 1
ATOM 3184 C CA . ALA A 1 394 ? -10.466 -1.270 36.316 1.00 68.50 394 ALA A CA 1
ATOM 3185 C C . ALA A 1 394 ? -9.961 -2.134 35.144 1.00 68.50 394 ALA A C 1
ATOM 3187 O O . ALA A 1 394 ? -10.302 -3.312 35.056 1.00 68.50 394 ALA A O 1
ATOM 3188 N N . ARG A 1 395 ? -9.118 -1.574 34.266 1.00 59.16 395 ARG A N 1
ATOM 3189 C CA . ARG A 1 395 ? -8.569 -2.230 33.063 1.00 59.16 395 ARG A CA 1
ATOM 3190 C C . ARG A 1 395 ? -7.090 -2.570 33.192 1.00 59.16 395 ARG A C 1
ATOM 3192 O O . ARG A 1 395 ? -6.418 -2.855 32.196 1.00 59.16 395 ARG A O 1
ATOM 3199 N N . ARG A 1 396 ? -6.575 -2.574 34.422 1.00 66.81 396 ARG A N 1
ATOM 3200 C CA . ARG A 1 396 ? -5.143 -2.717 34.683 1.00 66.81 396 ARG A CA 1
ATOM 3201 C C . ARG A 1 396 ? -4.513 -3.976 34.086 1.00 66.81 396 ARG A C 1
ATOM 3203 O O . ARG A 1 396 ? -3.361 -3.918 33.672 1.00 66.81 396 ARG A O 1
ATOM 3210 N N . SER A 1 397 ? -5.286 -5.059 33.965 1.00 59.41 397 SER A N 1
ATOM 3211 C CA . SER A 1 397 ? -4.916 -6.331 33.322 1.00 59.41 397 SER A CA 1
ATOM 3212 C C . SER A 1 397 ? -4.631 -6.237 31.824 1.00 59.41 397 SER A C 1
ATOM 3214 O O . SER A 1 397 ? -3.859 -7.033 31.300 1.00 59.41 397 SER A O 1
ATOM 3216 N N . HIS A 1 398 ? -5.237 -5.284 31.119 1.00 54.25 398 HIS A N 1
ATOM 3217 C CA . HIS A 1 398 ? -5.109 -5.155 29.664 1.00 54.25 398 HIS A CA 1
ATOM 3218 C C . HIS A 1 398 ? -4.079 -4.094 29.272 1.00 54.25 398 HIS A C 1
ATOM 3220 O O . HIS A 1 398 ? -3.349 -4.257 28.293 1.00 54.25 398 HIS A O 1
ATOM 3226 N N . VAL A 1 399 ? -4.006 -3.023 30.061 1.00 58.31 399 VAL A N 1
ATOM 3227 C CA . VAL A 1 399 ? -3.205 -1.833 29.763 1.00 58.31 399 VAL A CA 1
ATOM 3228 C C . VAL A 1 399 ? -1.793 -1.944 30.330 1.00 58.31 399 VAL A C 1
ATOM 3230 O O . VAL A 1 399 ? -0.817 -1.666 29.633 1.00 58.31 399 VAL A O 1
ATOM 3233 N N . PHE A 1 400 ? -1.656 -2.348 31.595 1.00 65.56 400 PHE A N 1
ATOM 3234 C CA . PHE A 1 400 ? -0.376 -2.264 32.290 1.00 65.56 400 PHE A CA 1
ATOM 3235 C C . PHE A 1 400 ? 0.364 -3.592 32.233 1.00 65.56 400 PHE A C 1
ATOM 3237 O O . PHE A 1 400 ? -0.169 -4.658 32.549 1.00 65.56 400 PHE A O 1
ATOM 3244 N N . ARG A 1 401 ? 1.645 -3.516 31.861 1.00 62.03 401 ARG A N 1
ATOM 3245 C CA . ARG A 1 401 ? 2.522 -4.683 31.717 1.00 62.03 401 ARG A CA 1
ATOM 3246 C C . ARG A 1 401 ? 2.572 -5.541 32.986 1.00 62.03 401 ARG A C 1
ATOM 3248 O O . ARG A 1 401 ? 2.632 -6.758 32.870 1.00 62.03 401 ARG A O 1
ATOM 3255 N N . ALA A 1 402 ? 2.476 -4.913 34.158 1.00 69.88 402 ALA A N 1
ATOM 3256 C CA . ALA A 1 402 ? 2.427 -5.560 35.468 1.00 69.88 402 ALA A CA 1
ATOM 3257 C C . ALA A 1 402 ? 1.289 -6.585 35.655 1.00 69.88 402 ALA A C 1
ATOM 3259 O O . ALA A 1 402 ? 1.396 -7.421 36.550 1.00 69.88 402 ALA A O 1
ATOM 3260 N N . PHE A 1 403 ? 0.214 -6.529 34.854 1.00 63.94 403 PHE A N 1
ATOM 3261 C CA . PHE A 1 403 ? -0.969 -7.384 35.026 1.00 63.94 403 PHE A CA 1
ATOM 3262 C C . PHE A 1 403 ? -1.425 -8.113 33.762 1.00 63.94 403 PHE A C 1
ATOM 3264 O O . PHE A 1 403 ? -2.478 -8.748 33.811 1.00 63.94 403 PHE A O 1
ATOM 3271 N N . LYS A 1 404 ? -0.678 -8.042 32.651 1.00 59.31 404 LYS A N 1
ATOM 3272 C CA . LYS A 1 404 ? -1.005 -8.823 31.449 1.00 59.31 404 LYS A CA 1
ATOM 3273 C C . LYS A 1 404 ? -1.007 -10.319 31.800 1.00 59.31 404 LYS A C 1
ATOM 3275 O O . LYS A 1 404 ? 0.064 -10.850 32.102 1.00 59.31 404 LYS A O 1
ATOM 3280 N N . PRO A 1 405 ? -2.157 -11.018 31.769 1.00 46.31 405 PRO A N 1
ATOM 3281 C CA . PRO A 1 405 ? -2.186 -12.456 31.970 1.00 46.31 405 PRO A CA 1
ATOM 3282 C C . PRO A 1 405 ? -1.760 -13.146 30.669 1.00 46.31 405 PRO A C 1
ATOM 3284 O O . PRO A 1 405 ? -2.153 -12.730 29.580 1.00 46.31 405 PRO A O 1
ATOM 3287 N N . GLY A 1 406 ? -1.003 -14.240 30.769 1.00 46.88 406 GLY A N 1
ATOM 3288 C CA . GLY A 1 406 ? -0.674 -15.097 29.620 1.00 46.88 406 GLY A CA 1
ATOM 3289 C C . GLY A 1 406 ? -1.884 -15.801 28.982 1.00 46.88 406 GLY A C 1
ATOM 3290 O O . GLY A 1 406 ? -1.717 -16.495 27.988 1.00 46.88 406 GLY A O 1
ATOM 3291 N N . PHE A 1 407 ? -3.094 -15.633 29.526 1.00 37.19 407 PHE A N 1
ATOM 3292 C CA . PHE A 1 407 ? -4.329 -16.257 29.051 1.00 37.19 407 PHE A CA 1
ATOM 3293 C C . PHE A 1 407 ? -5.507 -15.267 29.153 1.00 37.19 407 PHE A C 1
ATOM 3295 O O . PHE A 1 407 ? -5.656 -14.596 30.171 1.00 37.19 407 PHE A O 1
ATOM 3302 N N . ASN A 1 408 ? -6.345 -15.210 28.107 1.00 38.03 408 ASN A N 1
ATOM 3303 C CA . ASN A 1 408 ? -7.513 -14.322 27.901 1.00 38.03 408 ASN A CA 1
ATOM 3304 C C . ASN A 1 408 ? -7.248 -12.889 27.386 1.00 38.03 408 ASN A C 1
ATOM 3306 O O . ASN A 1 408 ? -7.825 -11.920 27.877 1.00 38.03 408 ASN A O 1
ATOM 3310 N N . VAL A 1 409 ? -6.453 -12.754 26.320 1.00 45.09 409 VAL A N 1
ATOM 3311 C CA . VAL A 1 409 ? -6.570 -11.608 25.392 1.00 45.09 409 VAL A CA 1
ATOM 3312 C C . VAL A 1 409 ? -7.590 -11.972 24.304 1.00 45.09 409 VAL A C 1
ATOM 3314 O O . VAL A 1 409 ? -7.646 -13.132 23.887 1.00 45.09 409 VAL A O 1
ATOM 3317 N N . ALA A 1 410 ? -8.408 -11.013 23.854 1.00 39.88 410 ALA A N 1
ATOM 3318 C CA . ALA A 1 410 ? -9.286 -11.198 22.698 1.00 39.88 410 ALA A CA 1
ATOM 3319 C C . ALA A 1 410 ? -8.477 -11.758 21.510 1.00 39.88 410 ALA A C 1
ATOM 3321 O O . ALA A 1 410 ? -7.400 -11.256 21.195 1.00 39.88 410 ALA A O 1
ATOM 3322 N N . LYS A 1 411 ? -8.971 -12.835 20.885 1.00 41.50 411 LYS A N 1
ATOM 3323 C CA . LYS A 1 411 ? -8.231 -13.656 19.902 1.00 41.50 411 LYS A CA 1
ATOM 3324 C C . LYS A 1 411 ? -7.905 -12.956 18.573 1.00 41.50 411 LYS A C 1
ATOM 3326 O O . LYS A 1 411 ? -7.265 -13.570 17.728 1.00 41.50 411 LYS A O 1
ATOM 3331 N N . SER A 1 412 ? -8.321 -11.712 18.375 1.00 43.34 412 SER A N 1
ATOM 3332 C CA . SER A 1 412 ? -8.110 -10.962 17.138 1.00 43.34 412 SER A CA 1
ATOM 3333 C C . SER A 1 412 ? -7.412 -9.640 17.436 1.00 43.34 412 SER A C 1
ATOM 3335 O O . SER A 1 412 ? -7.982 -8.741 18.054 1.00 43.34 412 SER A O 1
ATOM 3337 N N . ASN A 1 413 ? -6.165 -9.519 16.979 1.00 49.75 413 ASN A N 1
ATOM 3338 C CA . ASN A 1 413 ? -5.459 -8.248 16.931 1.00 49.75 413 ASN A CA 1
ATOM 3339 C C . ASN A 1 413 ? -6.135 -7.367 15.865 1.00 49.75 413 ASN A C 1
ATOM 3341 O O . ASN A 1 413 ? -5.817 -7.474 14.687 1.00 49.75 413 ASN A O 1
ATOM 3345 N N . LEU A 1 414 ? -7.095 -6.512 16.233 1.00 54.28 414 LEU A N 1
ATOM 3346 C CA . LEU A 1 414 ? -7.790 -5.648 15.261 1.00 54.28 414 LEU A CA 1
ATOM 3347 C C . LEU A 1 414 ? -6.849 -4.637 14.571 1.00 54.28 414 LEU A C 1
ATOM 3349 O O . LEU A 1 414 ? -7.202 -4.093 13.523 1.00 54.28 414 LEU A O 1
ATOM 3353 N N . ALA A 1 415 ? -5.625 -4.434 15.080 1.00 50.72 415 ALA A N 1
ATOM 3354 C CA . ALA A 1 415 ? -4.583 -3.721 14.341 1.00 50.72 415 ALA A CA 1
ATOM 3355 C C . ALA A 1 415 ? -4.149 -4.465 13.064 1.00 50.72 415 ALA A C 1
ATOM 3357 O O . ALA A 1 415 ? -3.856 -3.824 12.058 1.00 50.72 415 ALA A O 1
ATOM 3358 N N . GLU A 1 416 ? -4.209 -5.800 13.045 1.00 54.72 416 GLU A N 1
ATOM 3359 C CA . GLU A 1 416 ? -3.934 -6.624 11.862 1.00 54.72 416 GLU A CA 1
ATOM 3360 C C . GLU A 1 416 ? -4.961 -6.377 10.746 1.00 54.72 416 GLU A C 1
ATOM 3362 O O . GLU A 1 416 ? -4.607 -6.340 9.568 1.00 54.72 416 GLU A O 1
ATOM 3367 N N . VAL A 1 417 ? -6.225 -6.114 11.102 1.00 57.31 417 VAL A N 1
ATOM 3368 C CA . VAL A 1 417 ? -7.288 -5.753 10.144 1.00 57.31 417 VAL A CA 1
ATOM 3369 C C . VAL A 1 417 ? -6.999 -4.389 9.512 1.00 57.31 417 VAL A C 1
ATOM 3371 O O . VAL A 1 417 ? -7.096 -4.228 8.293 1.00 57.31 417 VAL A O 1
ATOM 3374 N N . HIS A 1 418 ? -6.564 -3.415 10.318 1.00 59.09 418 HIS A N 1
ATOM 3375 C CA . HIS A 1 418 ? -6.103 -2.123 9.809 1.00 59.09 418 HIS A CA 1
ATOM 3376 C C . HIS A 1 418 ? -4.855 -2.281 8.914 1.00 59.09 418 HIS A C 1
ATOM 3378 O O . HIS A 1 418 ? -4.812 -1.732 7.812 1.00 59.09 418 HIS A O 1
ATOM 3384 N N . HIS A 1 419 ? -3.873 -3.090 9.323 1.00 59.03 419 HIS A N 1
ATOM 3385 C CA . HIS A 1 419 ? -2.664 -3.366 8.541 1.00 59.03 419 HIS A CA 1
ATOM 3386 C C . HIS A 1 419 ? -2.952 -4.072 7.211 1.00 59.03 419 HIS A C 1
ATOM 3388 O O . HIS A 1 419 ? -2.355 -3.705 6.193 1.00 59.03 419 HIS A O 1
ATOM 3394 N N . SER A 1 420 ? -3.909 -5.002 7.200 1.00 56.75 420 SER A N 1
ATOM 3395 C CA . SER A 1 420 ? -4.402 -5.686 6.000 1.00 56.75 420 SER A CA 1
ATOM 3396 C C . SER A 1 420 ? -5.058 -4.700 5.036 1.00 56.75 420 SER A C 1
ATOM 3398 O O . SER A 1 420 ? -4.748 -4.682 3.845 1.00 56.75 420 SER A O 1
ATOM 3400 N N . ARG A 1 421 ? -5.892 -3.785 5.543 1.00 59.69 421 ARG A N 1
ATOM 3401 C CA . ARG A 1 421 ? -6.472 -2.718 4.720 1.00 59.69 421 ARG A CA 1
ATOM 3402 C C . ARG A 1 421 ? -5.402 -1.804 4.123 1.00 59.69 421 ARG A C 1
ATOM 3404 O O . ARG A 1 421 ? -5.459 -1.503 2.933 1.00 59.69 421 ARG A O 1
ATOM 3411 N N . SER A 1 422 ? -4.395 -1.405 4.901 1.00 55.75 422 SER A N 1
ATOM 3412 C CA . SER A 1 422 ? -3.270 -0.623 4.372 1.00 55.75 422 SER A CA 1
ATOM 3413 C C . SER A 1 422 ? -2.481 -1.375 3.287 1.00 55.75 422 SER A C 1
ATOM 3415 O O . SER A 1 422 ? -1.993 -0.745 2.353 1.00 55.75 422 SER A O 1
ATOM 3417 N N . HIS A 1 423 ? -2.361 -2.706 3.381 1.00 52.31 423 HIS A N 1
ATOM 3418 C CA . HIS A 1 423 ? -1.739 -3.539 2.342 1.00 52.31 423 HIS A CA 1
ATOM 3419 C C . HIS A 1 423 ? -2.548 -3.501 1.030 1.00 52.31 423 HIS A C 1
ATOM 3421 O O . HIS A 1 423 ? -1.976 -3.347 -0.048 1.00 52.31 423 HIS A O 1
ATOM 3427 N N . HIS A 1 424 ? -3.884 -3.555 1.099 1.00 50.62 424 HIS A N 1
ATOM 3428 C CA . HIS A 1 424 ? -4.754 -3.456 -0.084 1.00 50.62 424 HIS A CA 1
ATOM 3429 C C . HIS A 1 424 ? -4.723 -2.080 -0.770 1.00 50.62 424 HIS A C 1
ATOM 3431 O O . HIS A 1 424 ? -4.910 -2.004 -1.981 1.00 50.62 424 HIS A O 1
ATOM 3437 N N . ILE A 1 425 ? -4.426 -1.009 -0.028 1.00 51.34 425 ILE A N 1
ATOM 3438 C CA . ILE A 1 425 ? -4.292 0.359 -0.566 1.00 51.34 425 ILE A CA 1
ATOM 3439 C C . ILE A 1 425 ? -2.922 0.573 -1.260 1.00 51.34 425 ILE A C 1
ATOM 3441 O O . ILE A 1 425 ? -2.710 1.579 -1.933 1.00 51.34 425 ILE A O 1
ATOM 3445 N N . GLY A 1 426 ? -2.000 -0.398 -1.184 1.00 49.50 426 GLY A N 1
ATOM 3446 C CA . GLY A 1 426 ? -0.715 -0.366 -1.898 1.00 49.50 426 GLY A CA 1
ATOM 3447 C C . GLY A 1 426 ? 0.393 0.444 -1.212 1.00 49.50 426 GLY A C 1
ATOM 3448 O O . GLY A 1 426 ? 1.392 0.766 -1.854 1.00 49.50 426 GLY A O 1
ATOM 3449 N N . ALA A 1 427 ? 0.232 0.756 0.077 1.00 59.78 427 ALA A N 1
ATOM 3450 C CA . ALA A 1 427 ? 1.151 1.566 0.879 1.00 59.78 427 ALA A CA 1
ATOM 3451 C C . ALA A 1 427 ? 2.296 0.727 1.488 1.00 59.78 427 ALA A C 1
ATOM 3453 O O . ALA A 1 427 ? 2.361 0.526 2.705 1.00 59.78 427 ALA A O 1
ATOM 3454 N N . GLU A 1 428 ? 3.185 0.205 0.641 1.00 65.75 428 GLU A N 1
ATOM 3455 C CA . GLU A 1 428 ? 4.405 -0.493 1.072 1.00 65.75 428 GLU A CA 1
ATOM 3456 C C . GLU A 1 428 ? 5.655 0.138 0.462 1.00 65.75 428 GLU A C 1
ATOM 3458 O O . GLU A 1 428 ? 5.647 0.577 -0.690 1.00 65.75 428 GLU A O 1
ATOM 3463 N N . ASN A 1 429 ? 6.748 0.151 1.230 1.00 71.06 429 ASN A N 1
ATOM 3464 C CA . ASN A 1 429 ? 8.031 0.749 0.844 1.00 71.06 429 ASN A CA 1
ATOM 3465 C C . ASN A 1 429 ? 7.920 2.229 0.426 1.00 71.06 429 ASN A C 1
ATOM 3467 O O . ASN A 1 429 ? 8.595 2.700 -0.499 1.00 71.06 429 ASN A O 1
ATOM 3471 N N . LEU A 1 430 ? 7.064 2.981 1.119 1.00 77.00 430 LEU A N 1
ATOM 3472 C CA . LEU A 1 430 ? 6.951 4.423 0.954 1.00 77.00 430 LEU A CA 1
ATOM 3473 C C . LEU A 1 430 ? 8.232 5.114 1.419 1.00 77.00 430 LEU A C 1
ATOM 3475 O O . LEU A 1 430 ? 8.980 4.607 2.262 1.00 77.00 430 LEU A O 1
ATOM 3479 N N . THR A 1 431 ? 8.480 6.299 0.873 1.00 81.62 431 THR A N 1
ATOM 3480 C CA . THR A 1 431 ? 9.478 7.201 1.446 1.00 81.62 431 THR A CA 1
ATOM 3481 C C . THR A 1 431 ? 8.870 7.977 2.623 1.00 81.62 431 THR A C 1
ATOM 3483 O O . THR A 1 431 ? 7.644 8.080 2.737 1.00 81.62 431 THR A O 1
ATOM 3486 N N . LEU A 1 432 ? 9.702 8.547 3.502 1.00 84.69 432 LEU A N 1
ATOM 3487 C CA . LEU A 1 432 ? 9.232 9.219 4.723 1.00 84.69 432 LEU A CA 1
ATOM 3488 C C . LEU A 1 432 ? 8.244 10.360 4.413 1.00 84.69 432 LEU A C 1
ATOM 3490 O O . LEU A 1 432 ? 7.179 10.463 5.025 1.00 84.69 432 LEU A O 1
ATOM 3494 N N . ILE A 1 433 ? 8.548 11.176 3.398 1.00 85.69 433 ILE A N 1
ATOM 3495 C CA . ILE A 1 433 ? 7.667 12.267 2.957 1.00 85.69 433 ILE A CA 1
ATOM 3496 C C . ILE A 1 433 ? 6.352 11.763 2.345 1.00 85.69 433 ILE A C 1
ATOM 3498 O O . ILE A 1 433 ? 5.311 12.402 2.500 1.00 85.69 433 ILE A O 1
ATOM 3502 N N . GLN A 1 434 ? 6.371 10.618 1.659 1.00 82.44 434 GLN A N 1
ATOM 3503 C CA . GLN A 1 434 ? 5.170 10.033 1.059 1.00 82.44 434 GLN A CA 1
ATOM 3504 C C . GLN A 1 434 ? 4.205 9.548 2.141 1.00 82.44 434 GLN A C 1
ATOM 3506 O O . GLN A 1 434 ? 3.026 9.885 2.083 1.00 82.44 434 GLN A O 1
ATOM 3511 N N . ALA A 1 435 ? 4.719 8.876 3.174 1.00 86.94 435 ALA A N 1
ATOM 3512 C CA . ALA A 1 435 ? 3.917 8.473 4.326 1.00 86.94 435 ALA A CA 1
ATOM 3513 C C . ALA A 1 435 ? 3.275 9.678 5.034 1.00 86.94 435 ALA A C 1
ATOM 3515 O O . ALA A 1 435 ? 2.092 9.645 5.362 1.00 86.94 435 ALA A O 1
ATOM 3516 N N . CYS A 1 436 ? 4.020 10.779 5.200 1.00 89.56 436 CYS A N 1
ATOM 3517 C CA . CYS A 1 436 ? 3.472 12.015 5.769 1.00 89.56 436 CYS A CA 1
ATOM 3518 C C . CYS A 1 436 ? 2.335 12.593 4.914 1.00 89.56 436 CYS A C 1
ATOM 3520 O O . CYS A 1 436 ? 1.302 12.978 5.451 1.00 89.56 436 CYS A O 1
ATOM 3522 N N . ARG A 1 437 ? 2.496 12.637 3.585 1.00 88.44 437 ARG A N 1
ATOM 3523 C CA . ARG A 1 437 ? 1.456 13.127 2.661 1.00 88.44 437 ARG A CA 1
ATOM 3524 C C . ARG A 1 437 ? 0.183 12.283 2.724 1.00 88.44 437 ARG A C 1
ATOM 3526 O O . ARG A 1 437 ? -0.910 12.842 2.706 1.00 88.44 437 ARG A O 1
ATOM 3533 N N . GLU A 1 438 ? 0.319 10.961 2.805 1.00 87.25 438 GLU A N 1
ATOM 3534 C CA . GLU A 1 438 ? -0.824 10.053 2.931 1.00 87.25 438 GLU A CA 1
ATOM 3535 C C . GLU A 1 438 ? -1.577 10.253 4.247 1.00 87.25 438 GLU A C 1
ATOM 3537 O O . GLU A 1 438 ? -2.795 10.415 4.223 1.00 87.25 438 GLU A O 1
ATOM 3542 N N . ASP A 1 439 ? -0.872 10.302 5.381 1.00 89.88 439 ASP A N 1
ATOM 3543 C CA . ASP A 1 439 ? -1.517 10.484 6.687 1.00 89.88 439 ASP A CA 1
ATOM 3544 C C . ASP A 1 439 ? -2.195 11.865 6.805 1.00 89.88 439 ASP A C 1
ATOM 3546 O O . ASP A 1 439 ? -3.284 11.975 7.376 1.00 89.88 439 ASP A O 1
ATOM 3550 N N . VAL A 1 440 ? -1.618 12.910 6.194 1.00 90.81 440 VAL A N 1
ATOM 3551 C CA . VAL A 1 440 ? -2.268 14.227 6.075 1.00 90.81 440 VAL A CA 1
ATOM 3552 C C . VAL A 1 440 ? -3.540 14.135 5.227 1.00 90.81 440 VAL A C 1
ATOM 3554 O O . VAL A 1 440 ? -4.591 14.620 5.643 1.00 90.81 440 VAL A O 1
ATOM 3557 N N . ALA A 1 441 ? -3.484 13.486 4.061 1.00 88.75 441 ALA A N 1
ATOM 3558 C CA . ALA A 1 441 ? -4.649 13.334 3.189 1.00 88.75 441 ALA A CA 1
ATOM 3559 C C . ALA A 1 441 ? -5.775 12.522 3.851 1.00 88.75 441 ALA A C 1
ATOM 3561 O O . ALA A 1 441 ? -6.952 12.851 3.699 1.00 88.75 441 ALA A O 1
ATOM 3562 N N . GLU A 1 442 ? -5.438 11.475 4.602 1.00 87.75 442 GLU A N 1
ATOM 3563 C CA . GLU A 1 442 ? -6.414 10.712 5.378 1.00 87.75 442 GLU A CA 1
ATOM 3564 C C . GLU A 1 442 ? -7.059 11.538 6.493 1.00 87.75 442 GLU A C 1
ATOM 3566 O O . GLU A 1 442 ? -8.271 11.448 6.683 1.00 87.75 442 GLU A O 1
ATOM 3571 N N . SER A 1 443 ? -6.283 12.378 7.180 1.00 89.25 443 SER A N 1
ATOM 3572 C CA . SER A 1 443 ? -6.806 13.279 8.214 1.00 89.25 443 SER A CA 1
ATOM 3573 C C . SER A 1 443 ? -7.784 14.301 7.624 1.00 89.25 443 SER A C 1
ATOM 3575 O O . SER A 1 443 ? -8.866 14.515 8.166 1.00 89.25 443 SER A O 1
ATOM 3577 N N . VAL A 1 444 ? -7.482 14.849 6.439 1.00 89.44 444 VAL A N 1
ATOM 3578 C CA . VAL A 1 444 ? -8.404 15.737 5.705 1.00 89.44 444 VAL A CA 1
ATOM 3579 C C . VAL A 1 444 ? -9.698 15.012 5.318 1.00 89.44 444 VAL A C 1
ATOM 3581 O O . VAL A 1 444 ? -10.788 15.568 5.462 1.00 89.44 444 VAL A O 1
ATOM 3584 N N . LYS A 1 445 ? -9.607 13.757 4.859 1.00 88.44 445 LYS A N 1
ATOM 3585 C CA . LYS A 1 445 ? -10.794 12.937 4.562 1.00 88.44 445 LYS A CA 1
ATOM 3586 C C . LYS A 1 445 ? -11.625 12.679 5.814 1.00 88.44 445 LYS A C 1
ATOM 3588 O O . LYS A 1 445 ? -12.847 12.766 5.745 1.00 88.44 445 LYS A O 1
ATOM 3593 N N . LEU A 1 446 ? -10.982 12.374 6.942 1.00 88.50 446 LEU A N 1
ATOM 3594 C CA . LEU A 1 446 ? -11.666 12.183 8.218 1.00 88.50 446 LEU A CA 1
ATOM 3595 C C . LEU A 1 446 ? -12.435 13.441 8.618 1.00 88.50 446 LEU A C 1
ATOM 3597 O O . LEU A 1 446 ? -13.620 13.343 8.926 1.00 88.50 446 LEU A O 1
ATOM 3601 N N . LYS A 1 447 ? -11.797 14.611 8.543 1.00 89.12 447 LYS A N 1
ATOM 3602 C CA . LYS A 1 447 ? -12.452 15.888 8.827 1.00 89.12 447 LYS A CA 1
ATOM 3603 C C . LYS A 1 447 ? -13.727 16.075 8.015 1.00 89.12 447 LYS A C 1
ATOM 3605 O O . LYS A 1 447 ? -14.777 16.345 8.591 1.00 89.12 447 LYS A O 1
ATOM 3610 N N . ARG A 1 448 ? -13.663 15.848 6.699 1.00 88.44 448 ARG A N 1
ATOM 3611 C CA . ARG A 1 448 ? -14.852 15.952 5.845 1.00 88.44 448 ARG A CA 1
ATOM 3612 C C . ARG A 1 448 ? -15.949 14.965 6.225 1.00 88.44 448 ARG A C 1
ATOM 3614 O O . ARG A 1 448 ? -17.092 15.378 6.354 1.00 88.44 448 ARG A O 1
ATOM 3621 N N . ARG A 1 449 ? -15.605 13.702 6.494 1.00 86.31 449 ARG A N 1
ATOM 3622 C CA . ARG A 1 449 ? -16.594 12.703 6.933 1.00 86.31 449 ARG A CA 1
ATOM 3623 C C . ARG A 1 449 ? -17.283 13.095 8.240 1.00 86.31 449 ARG A C 1
ATOM 3625 O O . ARG A 1 449 ? -18.488 12.919 8.361 1.00 86.31 449 ARG A O 1
ATOM 3632 N N . VAL A 1 450 ? -16.534 13.632 9.204 1.00 85.19 450 VAL A N 1
ATOM 3633 C CA . VAL A 1 450 ? -17.098 14.104 10.480 1.00 85.19 450 VAL A CA 1
ATOM 3634 C C . VAL A 1 450 ? -18.026 15.302 10.260 1.00 85.19 450 VAL A C 1
ATOM 3636 O O . VAL A 1 450 ? -19.090 15.364 10.868 1.00 85.19 450 VAL A O 1
ATOM 3639 N N . GLU A 1 451 ? -17.659 16.244 9.389 1.00 86.06 451 GLU A N 1
ATOM 3640 C CA . GLU A 1 451 ? -18.520 17.380 9.029 1.00 86.06 451 GLU A CA 1
ATOM 3641 C C . GLU A 1 451 ? -19.807 16.935 8.321 1.00 86.06 451 GLU A C 1
ATOM 3643 O O . GLU A 1 451 ? -20.882 17.436 8.642 1.00 86.06 451 GLU A O 1
ATOM 3648 N N . ASP A 1 452 ? -19.719 15.978 7.398 1.00 85.81 452 ASP A N 1
ATOM 3649 C CA . ASP A 1 452 ? -20.885 15.455 6.684 1.00 85.81 452 ASP A CA 1
ATOM 3650 C C . ASP A 1 452 ? -21.844 14.723 7.636 1.00 85.81 452 ASP A C 1
ATOM 3652 O O . ASP A 1 452 ? -23.055 14.928 7.561 1.00 85.81 452 ASP A O 1
ATOM 3656 N N . GLN A 1 453 ? -21.320 13.952 8.598 1.00 81.75 453 GLN A N 1
ATOM 3657 C CA . GLN A 1 453 ? -22.141 13.336 9.648 1.00 81.75 453 GLN A CA 1
ATOM 3658 C C . GLN A 1 453 ? -22.850 14.371 10.525 1.00 81.75 453 GLN A C 1
ATOM 3660 O O . GLN A 1 453 ? -24.015 14.179 10.868 1.00 81.75 453 GLN A O 1
ATOM 3665 N N . LYS A 1 454 ? -22.181 15.479 10.871 1.00 83.81 454 LYS A N 1
ATOM 3666 C CA . LYS A 1 454 ? -22.813 16.567 11.632 1.00 83.81 454 LYS A CA 1
ATOM 3667 C C . LYS A 1 454 ? -23.968 17.195 10.860 1.00 83.81 454 LYS A C 1
ATOM 3669 O O . LYS A 1 454 ? -25.048 17.328 11.416 1.00 83.81 454 LYS A O 1
ATOM 3674 N N . LYS A 1 455 ? -23.776 17.487 9.570 1.00 86.12 455 LYS A N 1
ATOM 3675 C CA . LYS A 1 455 ? -24.844 18.024 8.711 1.00 86.12 455 LYS A CA 1
ATOM 3676 C C . LYS A 1 455 ? -26.032 17.075 8.593 1.00 86.12 455 LYS A C 1
ATOM 3678 O O . LYS A 1 455 ? -27.170 17.525 8.613 1.00 86.12 455 LYS A O 1
ATOM 3683 N N . GLN A 1 456 ? -25.777 15.772 8.463 1.00 81.44 456 GLN A N 1
ATOM 3684 C CA . GLN A 1 456 ? -26.841 14.765 8.434 1.00 81.44 456 GLN A CA 1
ATOM 3685 C C . GLN A 1 456 ? -27.614 14.725 9.756 1.00 81.44 456 GLN A C 1
ATOM 3687 O O . GLN A 1 456 ? -28.839 14.676 9.736 1.00 81.44 456 GLN A O 1
ATOM 3692 N N . ALA A 1 457 ? -26.914 14.793 10.892 1.00 80.44 457 ALA A N 1
ATOM 3693 C CA . ALA A 1 457 ? -27.552 14.854 12.203 1.00 80.44 457 ALA A CA 1
ATOM 3694 C C . ALA A 1 457 ? -28.387 16.135 12.378 1.00 80.44 457 ALA A C 1
ATOM 3696 O O . ALA A 1 457 ? -29.518 16.060 12.840 1.00 80.44 457 ALA A O 1
ATOM 3697 N N . GLU A 1 458 ? -27.869 17.292 11.961 1.00 83.62 458 GLU A N 1
ATOM 3698 C CA . GLU A 1 458 ? -28.590 18.573 11.999 1.00 83.62 458 GLU A CA 1
ATOM 3699 C C . GLU A 1 458 ? -29.841 18.559 11.109 1.00 83.62 458 GLU A C 1
ATOM 3701 O O . GLU A 1 458 ? -30.901 19.010 11.536 1.00 83.62 458 GLU A O 1
ATOM 3706 N N . ALA A 1 459 ? -29.740 18.008 9.895 1.00 81.81 459 ALA A N 1
ATOM 3707 C CA . ALA A 1 459 ? -30.877 17.869 8.988 1.00 81.81 459 ALA A CA 1
ATOM 3708 C C . ALA A 1 459 ? -31.965 16.956 9.571 1.00 81.81 459 ALA A C 1
ATOM 3710 O O . ALA A 1 459 ? -33.141 17.290 9.484 1.00 81.81 459 ALA A O 1
ATOM 3711 N N . PHE A 1 460 ? -31.570 15.851 10.208 1.00 78.94 460 PHE A N 1
ATOM 3712 C CA . PHE A 1 460 ? -32.500 14.939 10.870 1.00 78.94 460 PHE A CA 1
ATOM 3713 C C . PHE A 1 460 ? -33.176 15.578 12.090 1.00 78.94 460 PHE A C 1
ATOM 3715 O O . PHE A 1 460 ? -34.378 15.422 12.270 1.00 78.94 460 PHE A O 1
ATOM 3722 N N . CYS A 1 461 ? -32.436 16.333 12.911 1.00 80.31 461 CYS A N 1
ATOM 3723 C CA . CYS A 1 461 ? -33.036 17.091 14.012 1.00 80.31 461 CYS A CA 1
ATOM 3724 C C . CYS A 1 461 ? -34.059 18.108 13.495 1.00 80.31 461 CYS A C 1
ATOM 3726 O O . CYS A 1 461 ? -35.156 18.184 14.030 1.00 80.31 461 CYS A O 1
ATOM 3728 N N . LYS A 1 462 ? -33.733 18.831 12.417 1.00 82.94 462 LYS A N 1
ATOM 3729 C CA . LYS A 1 462 ? -34.660 19.785 11.804 1.00 82.94 462 LYS A CA 1
ATOM 3730 C C . LYS A 1 462 ? -35.913 19.102 11.247 1.00 82.94 462 LYS A C 1
ATOM 3732 O O . LYS A 1 462 ? -37.009 19.610 11.423 1.00 82.94 462 LYS A O 1
ATOM 3737 N N . GLU A 1 463 ? -35.751 17.955 10.592 1.00 82.38 463 GLU A N 1
ATOM 3738 C CA . GLU A 1 463 ? -36.877 17.149 10.116 1.00 82.38 463 GLU A CA 1
ATOM 3739 C C . GLU A 1 463 ? -37.781 16.732 11.286 1.00 82.38 463 GLU A C 1
ATOM 3741 O O . GLU A 1 463 ? -38.994 16.898 11.202 1.00 82.38 463 GLU A O 1
ATOM 3746 N N . LEU A 1 464 ? -37.203 16.260 12.397 1.00 79.50 464 LEU A N 1
ATOM 3747 C CA . LEU A 1 464 ? -37.957 15.927 13.609 1.00 79.50 464 LEU A CA 1
ATOM 3748 C C . LEU A 1 464 ? -38.721 17.129 14.176 1.00 79.50 464 LEU A C 1
ATOM 3750 O O . LEU A 1 464 ? -39.888 16.973 14.530 1.00 79.50 464 LEU A O 1
ATOM 3754 N N . ASP A 1 465 ? -38.092 18.302 14.243 1.00 82.00 465 ASP A N 1
ATOM 3755 C CA . ASP A 1 465 ? -38.740 19.529 14.717 1.00 82.00 465 ASP A CA 1
ATOM 3756 C C . ASP A 1 465 ? -39.926 19.911 13.806 1.00 82.00 465 ASP A C 1
ATOM 3758 O O . ASP A 1 465 ? -41.032 20.136 14.299 1.00 82.00 465 ASP A O 1
ATOM 3762 N N . ASP A 1 466 ? -39.743 19.863 12.478 1.00 79.62 466 ASP A N 1
ATOM 3763 C CA . ASP A 1 466 ? -40.798 20.136 11.489 1.00 79.62 466 ASP A CA 1
ATOM 3764 C C . ASP A 1 466 ? -41.984 19.150 11.614 1.00 79.62 466 ASP A C 1
ATOM 3766 O O . ASP A 1 466 ? -43.136 19.525 11.376 1.00 79.62 466 ASP A O 1
ATOM 3770 N N . TYR A 1 467 ? -41.731 17.884 11.968 1.00 72.94 467 TYR A N 1
ATOM 3771 C CA . TYR A 1 467 ? -42.785 16.888 12.209 1.00 72.94 467 TYR A CA 1
ATOM 3772 C C . TYR A 1 467 ? -43.540 17.134 13.516 1.00 72.94 467 TYR A C 1
ATOM 3774 O O . TYR A 1 467 ? -44.769 17.038 13.540 1.00 72.94 467 TYR A O 1
ATOM 3782 N N . VAL A 1 468 ? -42.825 17.472 14.594 1.00 75.88 468 VAL A N 1
ATOM 3783 C CA . VAL A 1 468 ? -43.438 17.810 15.888 1.00 75.88 468 VAL A CA 1
ATOM 3784 C C . VAL A 1 468 ? -44.340 19.039 15.748 1.00 75.88 468 VAL A C 1
ATOM 3786 O O . VAL A 1 468 ? -45.441 19.048 16.296 1.00 75.88 468 VAL A O 1
ATOM 3789 N N . GLU A 1 469 ? -43.927 20.043 14.970 1.00 77.38 469 GLU A N 1
ATOM 3790 C CA . GLU A 1 469 ? -44.731 21.243 14.707 1.00 77.38 469 GLU A CA 1
ATOM 3791 C C . GLU A 1 469 ? -45.991 20.966 13.870 1.00 77.38 469 GLU A C 1
ATOM 3793 O O . GLU A 1 469 ? -47.017 21.620 14.067 1.00 77.38 469 GLU A O 1
ATOM 3798 N N . LYS A 1 470 ? -45.952 19.986 12.958 1.00 76.81 470 LYS A N 1
ATOM 3799 C CA . LYS A 1 470 ? -47.098 19.623 12.103 1.00 76.81 470 LYS A CA 1
ATOM 3800 C C . LYS A 1 470 ? -48.128 18.721 12.785 1.00 76.81 470 LYS A C 1
ATOM 3802 O O . LYS A 1 470 ? -49.220 18.554 12.247 1.00 76.81 470 LYS A O 1
ATOM 3807 N N . GLY A 1 471 ? -47.815 18.165 13.958 1.00 61.88 471 GLY A N 1
ATOM 3808 C CA . GLY A 1 471 ? -48.735 17.309 14.717 1.00 61.88 471 GLY A CA 1
ATOM 3809 C C . GLY A 1 471 ? -49.089 15.992 14.015 1.00 61.88 471 GLY A C 1
ATOM 3810 O O . GLY A 1 471 ? -50.121 15.397 14.320 1.00 61.88 471 GLY A O 1
ATOM 3811 N N . GLU A 1 472 ? -48.263 15.550 13.066 1.00 59.09 472 GLU A N 1
ATOM 3812 C CA . GLU A 1 472 ? -48.428 14.272 12.372 1.00 59.09 472 GLU A CA 1
ATOM 3813 C C . GLU A 1 472 ? -47.778 13.146 13.192 1.00 59.09 472 GLU A C 1
ATOM 3815 O O . GLU A 1 472 ? -46.665 13.297 13.699 1.00 59.09 472 GLU A O 1
ATOM 3820 N N . ASP A 1 473 ? -48.462 12.003 13.322 1.00 56.88 473 ASP A N 1
ATOM 3821 C CA . ASP A 1 473 ? -47.879 10.809 13.940 1.00 56.88 473 ASP A CA 1
ATOM 3822 C C . ASP A 1 473 ? -46.688 10.348 13.092 1.00 56.88 473 ASP A C 1
ATOM 3824 O O . ASP A 1 473 ? -46.849 9.898 11.952 1.00 56.88 473 ASP A O 1
ATOM 3828 N N . LEU A 1 474 ? -45.479 10.455 13.653 1.00 50.22 474 LEU A N 1
ATOM 3829 C CA . LEU A 1 474 ? -44.269 9.964 13.010 1.00 50.22 474 LEU A CA 1
ATOM 3830 C C . LEU A 1 474 ? -44.410 8.446 12.856 1.00 50.22 474 LEU A C 1
ATOM 3832 O O . LEU A 1 474 ? -44.189 7.690 13.807 1.00 50.22 474 LEU A O 1
ATOM 3836 N N . GLN A 1 475 ? -44.747 7.974 11.652 1.00 50.00 475 GLN A N 1
ATOM 3837 C CA . GLN A 1 475 ? -44.493 6.587 11.281 1.00 50.00 475 GLN A CA 1
ATOM 3838 C C . GLN A 1 475 ? -42.980 6.421 11.184 1.00 50.00 475 GLN A C 1
ATOM 3840 O O . GLN A 1 475 ? -42.391 6.437 10.102 1.00 50.00 475 GLN A O 1
ATOM 3845 N N . LEU A 1 476 ? -42.334 6.288 12.345 1.00 46.59 476 LEU A N 1
ATOM 3846 C CA . LEU A 1 476 ? -41.000 5.733 12.439 1.00 46.59 476 LEU A CA 1
ATOM 3847 C C . LEU A 1 476 ? -41.067 4.419 11.679 1.00 46.59 476 LEU A C 1
ATOM 3849 O O . LEU A 1 476 ? -41.704 3.465 12.125 1.00 46.59 476 LEU A O 1
ATOM 3853 N N . ARG A 1 477 ? -40.415 4.373 10.514 1.00 41.34 477 ARG A N 1
ATOM 3854 C CA . ARG A 1 477 ? -39.990 3.097 9.959 1.00 41.34 477 ARG A CA 1
ATOM 3855 C C . ARG A 1 477 ? -39.283 2.413 11.112 1.00 41.34 477 ARG A C 1
ATOM 3857 O O . ARG A 1 477 ? -38.282 2.951 11.596 1.00 41.34 477 ARG A O 1
ATOM 3864 N N . GLU A 1 478 ? -39.826 1.290 11.586 1.00 33.38 478 GLU A N 1
ATOM 3865 C CA . GLU A 1 478 ? -39.050 0.416 12.452 1.00 33.38 478 GLU A CA 1
ATOM 3866 C C . GLU A 1 478 ? -37.696 0.292 11.765 1.00 33.38 478 GLU A C 1
ATOM 3868 O O . GLU A 1 478 ? -37.676 0.002 10.560 1.00 33.38 478 GLU A O 1
ATOM 3873 N N . PRO A 1 479 ? -36.587 0.647 12.438 1.00 34.72 479 PRO A N 1
ATOM 3874 C CA . PRO A 1 479 ? -35.294 0.503 11.817 1.00 34.72 479 PRO A CA 1
ATOM 3875 C C . PRO A 1 479 ? -35.232 -0.958 11.408 1.00 34.72 479 PRO A C 1
ATOM 3877 O O . PRO A 1 479 ? -35.214 -1.837 12.269 1.00 34.72 479 PRO A O 1
ATOM 3880 N N . GLU A 1 480 ? -35.258 -1.224 10.098 1.00 34.62 480 GLU A N 1
ATOM 3881 C CA . GLU A 1 480 ? -34.810 -2.504 9.591 1.00 34.62 480 GLU A CA 1
ATOM 3882 C C . GLU A 1 480 ? -33.459 -2.667 10.262 1.00 34.62 480 GLU A C 1
ATOM 3884 O O . GLU A 1 480 ? -32.563 -1.837 10.069 1.00 34.62 480 GLU A O 1
ATOM 3889 N N . TYR A 1 481 ? -33.363 -3.632 11.174 1.00 34.81 481 TYR A N 1
ATOM 3890 C CA . TYR A 1 481 ? -32.148 -3.940 11.899 1.00 34.81 481 TYR A CA 1
ATOM 3891 C C . TYR A 1 481 ? -31.145 -4.482 10.874 1.00 34.81 481 TYR A C 1
ATOM 3893 O O . TYR A 1 481 ? -30.806 -5.655 10.853 1.00 34.81 481 TYR A O 1
ATOM 3901 N N . PHE A 1 482 ? -30.636 -3.610 10.009 1.00 36.56 482 PHE A N 1
ATOM 3902 C CA . PHE A 1 482 ? -29.495 -3.831 9.142 1.00 36.56 482 PHE A CA 1
ATOM 3903 C C . PHE A 1 482 ? -28.231 -3.502 9.942 1.00 36.56 482 PHE A C 1
ATOM 3905 O O . PHE A 1 482 ? -27.342 -2.742 9.548 1.00 36.56 482 PHE A O 1
ATOM 3912 N N . VAL A 1 483 ? -28.193 -4.051 11.150 1.00 33.50 483 VAL A N 1
ATOM 3913 C CA . VAL A 1 483 ? -26.985 -4.232 11.929 1.00 33.50 483 VAL A CA 1
ATOM 3914 C C . VAL A 1 483 ? -26.852 -5.735 12.020 1.00 33.50 483 VAL A C 1
ATOM 3916 O O . VAL A 1 483 ? -27.512 -6.377 12.828 1.00 33.50 483 VAL A O 1
ATOM 3919 N N . ASP A 1 484 ? -26.044 -6.290 11.124 1.00 36.91 484 ASP A N 1
ATOM 3920 C CA . ASP A 1 484 ? -25.650 -7.687 11.183 1.00 36.91 484 ASP A CA 1
ATOM 3921 C C . ASP A 1 484 ? -25.059 -7.965 12.574 1.00 36.91 484 ASP A C 1
ATOM 3923 O O . ASP A 1 484 ? -23.977 -7.478 12.916 1.00 36.91 484 ASP A O 1
ATOM 3927 N N . GLU A 1 485 ? -25.787 -8.725 13.393 1.00 36.91 485 GLU A N 1
ATOM 3928 C CA . GLU A 1 485 ? -25.355 -9.159 14.727 1.00 36.91 485 GLU A CA 1
ATOM 3929 C C . GLU A 1 485 ? -24.042 -9.961 14.678 1.00 36.91 485 GLU A C 1
ATOM 3931 O O . GLU A 1 485 ? -23.391 -10.158 15.704 1.00 36.91 485 GLU A O 1
ATOM 3936 N N . THR A 1 486 ? -23.626 -10.401 13.485 1.00 38.84 486 THR A N 1
ATOM 3937 C CA . THR A 1 486 ? -22.388 -11.142 13.232 1.00 38.84 486 THR A CA 1
ATOM 3938 C C . THR A 1 486 ? -21.231 -10.273 12.730 1.00 38.84 486 THR A C 1
ATOM 3940 O O . THR A 1 486 ? -20.143 -10.796 12.469 1.00 38.84 486 THR A O 1
ATOM 3943 N N . ALA A 1 487 ? -21.408 -8.947 12.649 1.00 37.53 487 ALA A N 1
ATOM 3944 C CA . ALA A 1 487 ? -20.337 -8.025 12.288 1.00 37.53 487 ALA A CA 1
ATOM 3945 C C . ALA A 1 487 ? -19.142 -8.190 13.245 1.00 37.53 487 ALA A C 1
ATOM 3947 O O . ALA A 1 487 ? -19.218 -7.890 14.437 1.00 37.53 487 ALA A O 1
ATOM 3948 N N . ALA A 1 488 ? -18.006 -8.631 12.700 1.00 39.75 488 ALA A N 1
ATOM 3949 C CA . ALA A 1 488 ? -16.791 -9.014 13.431 1.00 39.75 488 ALA A CA 1
ATOM 3950 C C . ALA A 1 488 ? -16.084 -7.864 14.190 1.00 39.75 488 ALA A C 1
ATOM 3952 O O . ALA A 1 488 ? -14.951 -8.022 14.645 1.00 39.75 488 ALA A O 1
ATOM 3953 N N . HIS A 1 489 ? -16.723 -6.698 14.302 1.00 33.97 489 HIS A N 1
ATOM 3954 C CA . HIS A 1 489 ? -16.159 -5.459 14.829 1.00 33.97 489 HIS A CA 1
ATOM 3955 C C . HIS A 1 489 ? -16.591 -5.124 16.265 1.00 33.97 489 HIS A C 1
ATOM 3957 O O . HIS A 1 489 ? -16.184 -4.082 16.767 1.00 33.97 489 HIS A O 1
ATOM 3963 N N . ARG A 1 490 ? -17.372 -5.970 16.955 1.00 34.41 490 ARG A N 1
ATOM 3964 C CA . ARG A 1 490 ? -17.701 -5.759 18.378 1.00 34.41 490 ARG A CA 1
ATOM 3965 C C . ARG A 1 490 ? -17.087 -6.811 19.300 1.00 34.41 490 ARG A C 1
ATOM 3967 O O . ARG A 1 490 ? -17.095 -8.001 19.004 1.00 34.41 490 ARG A O 1
ATOM 3974 N N . ASN A 1 491 ? -16.594 -6.342 20.449 1.00 33.53 491 ASN A N 1
ATOM 3975 C CA . ASN A 1 491 ? -16.348 -7.175 21.626 1.00 33.53 491 ASN A CA 1
ATOM 3976 C C . ASN A 1 491 ? -17.687 -7.589 22.259 1.00 33.53 491 ASN A C 1
ATOM 3978 O O . ASN A 1 491 ? -18.619 -6.784 22.308 1.00 33.53 491 ASN A O 1
ATOM 3982 N N . ASP A 1 492 ? -17.748 -8.810 22.799 1.00 31.59 492 ASP A N 1
ATOM 3983 C CA . ASP A 1 492 ? -18.874 -9.282 23.612 1.00 31.59 492 ASP A CA 1
ATOM 3984 C C . ASP A 1 492 ? -19.163 -8.298 24.771 1.00 31.59 492 ASP A C 1
ATOM 3986 O O . ASP A 1 492 ? -18.220 -7.829 25.424 1.00 31.59 492 ASP A O 1
ATOM 3990 N N . PRO A 1 493 ? -20.437 -7.978 25.078 1.00 33.94 493 PRO A N 1
ATOM 3991 C CA . PRO A 1 493 ? -20.773 -7.129 26.214 1.00 33.94 493 PRO A CA 1
ATOM 3992 C C . PRO A 1 493 ? -20.275 -7.748 27.526 1.00 33.94 493 PRO A C 1
ATOM 3994 O O . PRO A 1 493 ? -20.593 -8.893 27.846 1.00 33.94 493 PRO A O 1
ATOM 3997 N N . LEU A 1 494 ? -19.528 -6.976 28.321 1.00 32.25 494 LEU A N 1
ATOM 3998 C CA . LEU A 1 494 ? -19.151 -7.369 29.679 1.00 32.25 494 LEU A CA 1
ATOM 3999 C C . LEU A 1 494 ? -20.409 -7.556 30.543 1.00 32.25 494 LEU A C 1
ATOM 4001 O O . LEU A 1 494 ? -21.272 -6.675 30.597 1.00 32.25 494 LEU A O 1
ATOM 4005 N N . GLU A 1 495 ? -20.483 -8.681 31.259 1.00 30.58 495 GLU A N 1
ATOM 4006 C CA . GLU A 1 495 ? -21.521 -8.946 32.256 1.00 30.58 495 GLU A CA 1
ATOM 4007 C C . GLU A 1 495 ? -21.607 -7.791 33.267 1.00 30.58 495 GLU A C 1
ATOM 4009 O O . GLU A 1 495 ? -20.663 -7.493 34.007 1.00 30.58 495 GLU A O 1
ATOM 4014 N N . LYS A 1 496 ? -22.773 -7.137 33.325 1.00 30.75 496 LYS A N 1
ATOM 4015 C CA . LYS A 1 496 ? -23.085 -6.161 34.371 1.00 30.75 496 LYS A CA 1
ATOM 4016 C C . LYS A 1 496 ? -23.092 -6.882 35.721 1.00 30.75 496 LYS A C 1
ATOM 4018 O O . LYS A 1 496 ? -24.004 -7.655 36.008 1.00 30.75 496 LYS A O 1
ATOM 4023 N N . ARG A 1 497 ? -22.108 -6.599 36.580 1.00 35.09 497 ARG A N 1
ATOM 4024 C CA . ARG A 1 497 ? -22.176 -6.981 38.000 1.00 35.09 497 ARG A CA 1
ATOM 4025 C C . ARG A 1 497 ? -23.389 -6.299 38.653 1.00 35.09 497 ARG A C 1
ATOM 4027 O O . ARG A 1 497 ? -23.604 -5.110 38.408 1.00 35.09 497 ARG A O 1
ATOM 4034 N N . PRO A 1 498 ? -24.170 -7.000 39.493 1.00 32.47 498 PRO A N 1
ATOM 4035 C CA . PRO A 1 498 ? -25.332 -6.408 40.137 1.00 32.47 498 PRO A CA 1
ATOM 4036 C C . PRO A 1 498 ? -24.886 -5.352 41.156 1.00 32.47 498 PRO A C 1
ATOM 4038 O O . PRO A 1 498 ? -24.161 -5.641 42.108 1.00 32.47 498 PRO A O 1
ATOM 4041 N N . CYS A 1 499 ? -25.321 -4.112 40.939 1.00 26.94 499 CYS A N 1
ATOM 4042 C CA . CYS A 1 499 ? -25.170 -3.025 41.896 1.00 26.94 499 CYS A CA 1
ATOM 4043 C C . CYS A 1 499 ? -26.142 -3.253 43.065 1.00 26.94 499 CYS A C 1
ATOM 4045 O O . CYS A 1 499 ? -27.339 -3.452 42.843 1.00 26.94 499 CYS A O 1
ATOM 4047 N N . LYS A 1 500 ? -25.633 -3.235 44.304 1.00 37.22 500 LYS A N 1
ATOM 4048 C CA . LYS A 1 500 ? -26.449 -3.234 45.526 1.00 37.22 500 LYS A CA 1
ATOM 4049 C C . LYS A 1 500 ? -27.327 -1.980 45.523 1.00 37.22 500 LYS A C 1
ATOM 4051 O O . LYS A 1 500 ? -26.819 -0.882 45.717 1.00 37.22 500 LYS A O 1
ATOM 4056 N N . LYS A 1 501 ? -28.636 -2.148 45.330 1.00 31.08 501 LYS A N 1
ATOM 4057 C CA . LYS A 1 501 ? -29.625 -1.126 45.681 1.00 31.08 501 LYS A CA 1
ATOM 4058 C C . LYS A 1 501 ? -30.081 -1.371 47.113 1.00 31.08 501 LYS A C 1
ATOM 4060 O O . LYS A 1 501 ? -30.671 -2.406 47.415 1.00 31.08 501 LYS A O 1
ATOM 4065 N N . THR A 1 502 ? -29.768 -0.423 47.982 1.00 30.81 502 THR A N 1
ATOM 4066 C CA . THR A 1 502 ? -30.432 -0.226 49.268 1.00 30.81 502 THR A CA 1
ATOM 4067 C C . THR A 1 502 ? -31.875 0.232 49.038 1.00 30.81 502 THR A C 1
ATOM 4069 O O . THR A 1 502 ? -32.140 1.041 48.154 1.00 30.81 502 THR A O 1
ATOM 4072 N N . SER A 1 503 ? -32.769 -0.376 49.820 1.00 33.81 503 SER A N 1
ATOM 4073 C CA . SER A 1 503 ? -34.193 -0.112 50.086 1.00 33.81 503 SER A CA 1
ATOM 4074 C C . SER A 1 503 ? -34.900 1.051 49.367 1.00 33.81 503 SER A C 1
ATOM 4076 O O . SER A 1 503 ? -34.589 2.211 49.622 1.00 33.81 503 SER A O 1
ATOM 4078 N N . ALA A 1 504 ? -35.977 0.739 48.638 1.00 28.47 504 ALA A N 1
ATOM 4079 C CA . ALA A 1 504 ? -37.358 1.038 49.057 1.00 28.47 504 ALA A CA 1
ATOM 4080 C C . ALA A 1 504 ? -38.389 0.589 47.995 1.00 28.47 504 ALA A C 1
ATOM 4082 O O . ALA A 1 504 ? -38.097 0.573 46.806 1.00 28.47 504 ALA A O 1
ATOM 4083 N N . CYS A 1 505 ? -39.581 0.249 48.498 1.00 25.69 505 CYS A N 1
ATOM 4084 C CA . CYS A 1 505 ? -40.839 -0.170 47.863 1.00 25.69 505 CYS A CA 1
ATOM 4085 C C . CYS A 1 505 ? -40.879 -1.544 47.153 1.00 25.69 505 CYS A C 1
ATOM 4087 O O . CYS A 1 505 ? -40.563 -1.738 45.981 1.00 25.69 505 CYS A O 1
ATOM 4089 N N . ALA A 1 506 ? -41.349 -2.527 47.924 1.00 32.53 506 ALA A N 1
ATOM 4090 C CA . ALA A 1 506 ? -41.877 -3.781 47.425 1.00 32.53 506 ALA A CA 1
ATOM 4091 C C . ALA A 1 506 ? -43.217 -3.525 46.721 1.00 32.53 506 ALA A C 1
ATOM 4093 O O . ALA A 1 506 ? -44.172 -3.062 47.339 1.00 32.53 506 ALA A O 1
ATOM 4094 N N . SER A 1 507 ? -43.293 -3.871 45.441 1.00 32.12 507 SER A N 1
ATOM 4095 C CA . SER A 1 507 ? -44.548 -4.244 44.795 1.00 32.12 507 SER A CA 1
ATOM 4096 C C . SER A 1 507 ? -44.323 -5.570 44.075 1.00 32.12 507 SER A C 1
ATOM 4098 O O . SER A 1 507 ? -43.303 -5.815 43.429 1.00 32.12 507 SER A O 1
ATOM 4100 N N . THR A 1 508 ? -45.243 -6.487 44.325 1.00 37.88 508 THR A N 1
ATOM 4101 C CA . THR A 1 508 ? -45.233 -7.889 43.927 1.00 37.88 508 THR A CA 1
ATOM 4102 C C . THR A 1 508 ? -45.243 -8.042 42.412 1.00 37.88 508 THR A C 1
ATOM 4104 O O . THR A 1 508 ? -46.303 -8.025 41.801 1.00 37.88 508 THR A O 1
ATOM 4107 N N . ASN A 1 509 ? -44.076 -8.279 41.815 1.00 31.39 509 ASN A N 1
ATOM 4108 C CA . ASN A 1 509 ? -43.982 -8.869 40.485 1.00 31.39 509 ASN A CA 1
ATOM 4109 C C . ASN A 1 509 ? -43.462 -10.300 40.612 1.00 31.39 509 ASN A C 1
ATOM 4111 O O . ASN A 1 509 ? -42.277 -10.535 40.864 1.00 31.39 509 ASN A O 1
ATOM 4115 N N . LYS A 1 510 ? -44.374 -11.266 40.428 1.00 35.03 510 LYS A N 1
ATOM 4116 C CA . LYS A 1 510 ? -44.034 -12.650 40.083 1.00 35.03 510 LYS A CA 1
ATOM 4117 C C . LYS A 1 510 ? -43.063 -12.585 38.907 1.00 35.03 510 LYS A C 1
ATOM 4119 O O . LYS A 1 510 ? -43.426 -12.186 37.805 1.00 35.03 510 LYS A O 1
ATOM 4124 N N . LYS A 1 511 ? -41.805 -12.932 39.160 1.00 29.42 511 LYS A N 1
ATOM 4125 C CA . LYS A 1 511 ? -40.783 -13.056 38.129 1.00 29.42 511 LYS A CA 1
ATOM 4126 C C . LYS A 1 511 ? -41.190 -14.257 37.273 1.00 29.42 511 LYS A C 1
ATOM 4128 O O . LYS A 1 511 ? -40.983 -15.389 37.693 1.00 29.42 511 LYS A O 1
ATOM 4133 N N . CYS A 1 512 ? -41.817 -14.023 36.120 1.00 32.56 512 CYS A N 1
ATOM 4134 C CA . CYS A 1 512 ? -41.913 -15.055 35.093 1.00 32.56 512 CYS A CA 1
ATOM 4135 C C . CYS A 1 512 ? -40.480 -15.483 34.769 1.00 32.56 512 CYS A C 1
ATOM 4137 O O . CYS A 1 512 ? -39.665 -14.676 34.315 1.00 32.56 512 CYS A O 1
ATOM 4139 N N . GLU A 1 513 ? -40.146 -16.726 35.092 1.00 44.66 513 GLU A N 1
ATOM 4140 C CA . GLU A 1 513 ? -38.877 -17.340 34.743 1.00 44.66 513 GLU A CA 1
ATOM 4141 C C . GLU A 1 513 ? -38.871 -17.528 33.223 1.00 44.66 513 GLU A C 1
ATOM 4143 O O . GLU A 1 513 ? -39.377 -18.509 32.690 1.00 44.66 513 GLU A O 1
ATOM 4148 N N . VAL A 1 514 ? -38.408 -16.503 32.503 1.00 57.31 514 VAL A N 1
ATOM 4149 C CA . VAL A 1 514 ? -38.290 -16.546 31.043 1.00 57.31 514 VAL A CA 1
ATOM 4150 C C . VAL A 1 514 ? -37.316 -17.671 30.698 1.00 57.31 514 VAL A C 1
ATOM 4152 O O . VAL A 1 514 ? -36.153 -17.613 31.105 1.00 57.31 514 VAL A O 1
ATOM 4155 N N . ASP A 1 515 ? -37.783 -18.688 29.970 1.00 71.50 515 ASP A N 1
ATOM 4156 C CA . ASP A 1 515 ? -36.953 -19.791 29.486 1.00 71.50 515 ASP A CA 1
ATOM 4157 C C . ASP A 1 515 ? -35.882 -19.235 28.541 1.00 71.50 515 ASP A C 1
ATOM 4159 O O . ASP A 1 515 ? -36.166 -18.757 27.441 1.00 71.50 515 ASP A O 1
ATOM 4163 N N . LYS A 1 516 ? -34.635 -19.213 29.016 1.00 73.62 516 LYS A N 1
ATOM 4164 C CA . LYS A 1 516 ? -33.493 -18.656 28.288 1.00 73.62 516 LYS A CA 1
ATOM 4165 C C . LYS A 1 516 ? -32.660 -19.776 27.686 1.00 73.62 516 LYS A C 1
ATOM 4167 O O . LYS A 1 516 ? -32.295 -20.739 28.361 1.00 73.62 516 LYS A O 1
ATOM 4172 N N . ARG A 1 517 ? -32.301 -19.598 26.416 1.00 79.50 517 ARG A N 1
ATOM 4173 C CA . ARG A 1 517 ? -31.395 -20.483 25.682 1.00 79.50 517 ARG A CA 1
ATOM 4174 C C . ARG A 1 517 ? -29.956 -20.319 26.203 1.00 79.50 517 ARG A C 1
ATOM 4176 O O . ARG A 1 517 ? -29.501 -19.197 26.403 1.00 79.50 517 ARG A O 1
ATOM 4183 N N . LEU A 1 518 ? -29.244 -21.430 26.416 1.00 78.31 518 LEU A N 1
ATOM 4184 C CA . LEU A 1 518 ? -27.893 -21.439 27.009 1.00 78.31 518 LEU A CA 1
ATOM 4185 C C . LEU A 1 518 ? -26.767 -21.060 26.025 1.00 78.31 518 LEU A C 1
ATOM 4187 O O . LEU A 1 518 ? -25.673 -20.706 26.453 1.00 78.31 518 LEU A O 1
ATOM 4191 N N . ALA A 1 519 ? -27.017 -21.143 24.719 1.00 79.81 519 ALA A N 1
ATOM 4192 C CA . ALA A 1 519 ? -26.129 -20.700 23.647 1.00 79.81 519 ALA A CA 1
ATOM 4193 C C . ALA A 1 519 ? -26.901 -19.810 22.654 1.00 79.81 519 ALA A C 1
ATOM 4195 O O . ALA A 1 519 ? -28.113 -19.986 22.517 1.00 79.81 519 ALA A O 1
ATOM 4196 N N . PRO A 1 520 ? -26.237 -18.885 21.935 1.00 77.75 520 PRO A N 1
ATOM 4197 C CA . PRO A 1 520 ? -26.901 -18.038 20.943 1.00 77.75 520 PRO A CA 1
ATOM 4198 C C . PRO A 1 520 ? -27.690 -18.857 19.912 1.00 77.75 520 PRO A C 1
ATOM 4200 O O . PRO A 1 520 ? -27.237 -19.926 19.488 1.00 77.75 520 PRO A O 1
ATOM 4203 N N . ARG A 1 521 ? -28.867 -18.357 19.511 1.00 80.06 521 ARG A N 1
ATOM 4204 C CA . ARG A 1 521 ? -29.662 -18.973 18.442 1.00 80.06 521 ARG A CA 1
ATOM 4205 C C . ARG A 1 521 ? -28.888 -18.853 17.129 1.00 80.06 521 ARG A C 1
ATOM 4207 O O . ARG A 1 521 ? -28.412 -17.778 16.785 1.00 80.06 521 ARG A O 1
ATOM 4214 N N . GLN A 1 522 ? -28.757 -19.953 16.399 1.00 78.19 522 GLN A N 1
ATOM 4215 C CA . GLN A 1 522 ? -28.197 -19.936 15.052 1.00 78.19 522 GLN A CA 1
ATOM 4216 C C . GLN A 1 522 ? -29.333 -19.721 14.055 1.00 78.19 522 GLN A C 1
ATOM 4218 O O . GLN A 1 522 ? -30.227 -20.562 13.965 1.00 78.19 522 GLN A O 1
ATOM 4223 N N . ASN A 1 523 ? -29.298 -18.610 13.318 1.00 77.44 523 ASN A N 1
ATOM 4224 C CA . ASN A 1 523 ? -30.309 -18.283 12.303 1.00 77.44 523 ASN A CA 1
ATOM 4225 C C . ASN A 1 523 ? -29.970 -18.887 10.930 1.00 77.44 523 ASN A C 1
ATOM 4227 O O . ASN A 1 523 ? -30.850 -19.071 10.097 1.00 77.44 523 ASN A O 1
ATOM 4231 N N . THR A 1 524 ? -28.706 -19.250 10.697 1.00 79.38 524 THR A N 1
ATOM 4232 C CA . THR A 1 524 ? -28.232 -19.812 9.428 1.00 79.38 524 THR A CA 1
ATOM 4233 C C . THR A 1 524 ? -27.457 -21.112 9.635 1.00 79.38 524 THR A C 1
ATOM 4235 O O . THR A 1 524 ? -26.825 -21.342 10.669 1.00 79.38 524 THR A O 1
ATOM 4238 N N . ARG A 1 525 ? -27.488 -21.981 8.619 1.00 82.69 525 ARG A N 1
ATOM 4239 C CA . ARG A 1 525 ? -26.718 -23.230 8.595 1.00 82.69 525 ARG A CA 1
ATOM 4240 C C . ARG A 1 525 ? -25.255 -22.930 8.298 1.00 82.69 525 ARG A C 1
ATOM 4242 O O . ARG A 1 525 ? -24.908 -22.543 7.185 1.00 82.69 525 ARG A O 1
ATOM 4249 N N . SER A 1 526 ? -24.378 -23.146 9.275 1.00 82.50 526 SER A N 1
ATOM 4250 C CA . SER A 1 526 ? -22.936 -23.038 9.037 1.00 82.50 526 SER A CA 1
ATOM 4251 C C . SER A 1 526 ? -22.442 -24.124 8.070 1.00 82.50 526 SER A C 1
ATOM 4253 O O . SER A 1 526 ? -22.973 -25.233 8.027 1.00 82.50 526 SER A O 1
ATOM 4255 N N . THR A 1 527 ? -21.360 -23.854 7.335 1.00 82.12 527 THR A N 1
ATOM 4256 C CA . THR A 1 527 ? -20.733 -24.848 6.437 1.00 82.12 527 THR A CA 1
ATOM 4257 C C . THR A 1 527 ? -20.305 -26.119 7.177 1.00 82.12 527 THR A C 1
ATOM 4259 O O . THR A 1 527 ? -20.391 -27.222 6.639 1.00 82.12 527 THR A O 1
ATOM 4262 N N . LYS A 1 528 ? -19.891 -25.983 8.443 1.00 82.88 528 LYS A N 1
ATOM 4263 C CA . LYS A 1 528 ? -19.573 -27.110 9.326 1.00 82.88 528 LYS A CA 1
ATOM 4264 C C . LYS A 1 528 ? -20.816 -27.895 9.738 1.00 82.88 528 LYS A C 1
ATOM 4266 O O . LYS A 1 528 ? -20.770 -29.119 9.700 1.00 82.88 528 LYS A O 1
ATOM 4271 N N . PHE A 1 529 ? -21.916 -27.215 10.071 1.00 88.19 529 PHE A N 1
ATOM 4272 C CA . PHE A 1 529 ? -23.203 -27.866 10.327 1.00 88.19 529 PHE A CA 1
ATOM 4273 C C . PHE A 1 529 ? -23.666 -28.657 9.101 1.00 88.19 529 PHE A C 1
ATOM 4275 O O . PHE A 1 529 ? -23.974 -29.836 9.235 1.00 88.19 529 PHE A O 1
ATOM 4282 N N . SER A 1 530 ? -23.625 -28.063 7.904 1.00 87.88 530 SER A N 1
ATOM 4283 C CA . SER A 1 530 ? -24.002 -28.749 6.660 1.00 87.88 530 SER A CA 1
ATOM 4284 C C . SER A 1 530 ? -23.151 -29.995 6.410 1.00 87.88 530 SER A C 1
ATOM 4286 O O . SER A 1 530 ? -23.679 -31.032 6.018 1.00 87.88 530 SER A O 1
ATOM 4288 N N . ARG A 1 531 ? -21.847 -29.939 6.717 1.00 86.69 531 ARG A N 1
ATOM 4289 C CA . ARG A 1 531 ? -20.962 -31.110 6.658 1.00 86.69 531 ARG A CA 1
ATOM 4290 C C . ARG A 1 531 ? -21.349 -32.181 7.684 1.00 86.69 531 ARG A C 1
ATOM 4292 O O . ARG A 1 531 ? -21.438 -33.347 7.318 1.00 86.69 531 ARG A O 1
ATOM 4299 N N . SER A 1 532 ? -21.600 -31.814 8.943 1.00 87.75 532 SER A N 1
ATOM 4300 C CA . SER A 1 532 ? -22.054 -32.754 9.984 1.00 87.75 532 SER A CA 1
ATOM 4301 C C . SER A 1 532 ? -23.408 -33.384 9.647 1.00 87.75 532 SER A C 1
ATOM 4303 O O . SER A 1 532 ? -23.600 -34.575 9.887 1.00 87.75 532 SER A O 1
ATOM 4305 N N . LEU A 1 533 ? -24.324 -32.607 9.063 1.00 89.56 533 LEU A N 1
ATOM 4306 C CA . LEU A 1 533 ? -25.630 -33.060 8.592 1.00 89.56 533 LEU A CA 1
ATOM 4307 C C . LEU A 1 533 ? -25.482 -34.054 7.437 1.00 89.56 533 LEU A C 1
ATOM 4309 O O . LEU A 1 533 ? -26.093 -35.118 7.460 1.00 89.56 533 LEU A O 1
ATOM 4313 N N . GLN A 1 534 ? -24.625 -33.749 6.460 1.00 88.38 534 GLN A N 1
ATOM 4314 C CA . GLN A 1 534 ? -24.334 -34.655 5.351 1.00 88.38 534 GLN A CA 1
ATOM 4315 C C . GLN A 1 534 ? -23.720 -35.973 5.843 1.00 88.38 534 GLN A C 1
ATOM 4317 O O . GLN A 1 534 ? -24.129 -37.035 5.381 1.00 88.38 534 GLN A O 1
ATOM 4322 N N . ILE A 1 535 ? -22.804 -35.917 6.818 1.00 85.31 535 ILE A N 1
ATOM 4323 C CA . ILE A 1 535 ? -22.234 -37.114 7.455 1.00 85.31 535 ILE A CA 1
ATOM 4324 C C . ILE A 1 535 ? -23.338 -37.920 8.147 1.00 85.31 535 ILE A C 1
ATOM 4326 O O . ILE A 1 535 ? -23.474 -39.111 7.880 1.00 85.31 535 ILE A O 1
ATOM 4330 N N . ALA A 1 536 ? -24.169 -37.278 8.975 1.00 87.69 536 ALA A N 1
ATOM 4331 C CA . ALA A 1 536 ? -25.283 -37.942 9.652 1.00 87.69 536 ALA A CA 1
ATOM 4332 C C . ALA A 1 536 ? -26.222 -38.643 8.654 1.00 87.69 536 ALA A C 1
ATOM 4334 O O . ALA A 1 536 ? -26.597 -39.790 8.882 1.00 87.69 536 ALA A O 1
ATOM 4335 N N . LYS A 1 537 ? -26.524 -38.000 7.518 1.00 88.50 537 LYS A N 1
ATOM 4336 C CA . LYS A 1 537 ? -27.339 -38.579 6.440 1.00 88.50 537 LYS A CA 1
ATOM 4337 C C . LYS A 1 537 ? -26.666 -39.767 5.760 1.00 88.50 537 LYS A C 1
ATOM 4339 O O . LYS A 1 537 ? -27.290 -40.808 5.584 1.00 88.50 537 LYS A O 1
ATOM 4344 N N . SER A 1 538 ? -25.384 -39.641 5.419 1.00 84.12 538 SER A N 1
ATOM 4345 C CA . SER A 1 538 ? -24.625 -40.735 4.800 1.00 84.12 538 SER A CA 1
ATOM 4346 C C . SER A 1 538 ? -24.476 -41.954 5.717 1.00 84.12 538 SER A C 1
ATOM 4348 O O . SER A 1 538 ? -24.366 -43.076 5.235 1.00 84.12 538 SER A O 1
ATOM 4350 N N . CYS A 1 539 ? -24.533 -41.747 7.036 1.00 81.56 539 CYS A N 1
ATOM 4351 C CA . CYS A 1 539 ? -24.423 -42.798 8.043 1.00 81.56 539 CYS A CA 1
ATOM 4352 C C . CYS A 1 539 ? -25.784 -43.297 8.562 1.00 81.56 539 CYS A C 1
ATOM 4354 O O . CYS A 1 539 ? -25.836 -43.915 9.626 1.00 81.56 539 CYS A O 1
ATOM 4356 N N . GLN A 1 540 ? -26.892 -43.046 7.854 1.00 81.50 540 GLN A N 1
ATOM 4357 C CA . GLN A 1 540 ? -28.237 -43.449 8.285 1.00 81.50 540 GLN A CA 1
ATOM 4358 C C . GLN A 1 540 ? -28.319 -44.931 8.686 1.00 81.50 540 GLN A C 1
ATOM 4360 O O . GLN A 1 540 ? -28.824 -45.244 9.759 1.00 81.50 540 GLN A O 1
ATOM 4365 N N . ASN A 1 541 ? -27.773 -45.825 7.858 1.00 83.31 541 ASN A N 1
ATOM 4366 C CA . ASN A 1 541 ? -27.825 -47.279 8.069 1.00 83.31 541 ASN A CA 1
ATOM 4367 C C . ASN A 1 541 ? -26.606 -47.826 8.833 1.00 83.31 541 ASN A C 1
ATOM 4369 O O . ASN A 1 541 ? -26.469 -49.036 9.018 1.00 83.31 541 ASN A O 1
ATOM 4373 N N . SER A 1 542 ? -25.698 -46.942 9.249 1.00 79.69 542 SER A N 1
ATOM 4374 C CA . SER A 1 542 ? -24.420 -47.318 9.857 1.00 79.69 542 SER A CA 1
ATOM 4375 C C . SER A 1 542 ? -24.468 -47.364 11.382 1.00 79.69 542 SER A C 1
ATOM 4377 O O . SER A 1 542 ? -23.546 -47.897 11.995 1.00 79.69 542 SER A O 1
ATOM 4379 N N . TYR A 1 543 ? -25.517 -46.812 11.997 1.00 85.38 543 TYR A N 1
ATOM 4380 C CA . TYR A 1 543 ? -25.720 -46.831 13.442 1.00 85.38 543 TYR A CA 1
ATOM 4381 C C . TYR A 1 543 ? -27.006 -47.570 13.803 1.00 85.38 543 TYR A C 1
ATOM 4383 O O . TYR A 1 543 ? -28.043 -47.412 13.161 1.00 85.38 543 TYR A O 1
ATOM 4391 N N . ARG A 1 544 ? -26.948 -48.323 14.899 1.00 84.94 544 ARG A N 1
ATOM 4392 C CA . ARG A 1 544 ? -28.114 -48.866 15.596 1.00 84.94 544 ARG A CA 1
ATOM 4393 C C . ARG A 1 544 ? -28.248 -48.217 16.965 1.00 84.94 544 ARG A C 1
ATOM 4395 O O . ARG A 1 544 ? -27.254 -47.881 17.610 1.00 84.94 544 ARG A O 1
ATOM 4402 N N . VAL A 1 545 ? -29.484 -48.046 17.412 1.00 86.75 545 VAL A N 1
ATOM 4403 C CA . VAL A 1 545 ? -29.773 -47.542 18.756 1.00 86.75 545 VAL A CA 1
ATOM 4404 C C . VAL A 1 545 ? -29.548 -48.682 19.749 1.00 86.75 545 VAL A C 1
ATOM 4406 O O . VAL A 1 545 ? -30.111 -49.760 19.580 1.00 86.75 545 VAL A O 1
ATOM 4409 N N . GLY A 1 546 ? -28.683 -48.457 20.732 1.00 81.56 546 GLY A N 1
ATOM 4410 C CA . GLY A 1 546 ? -28.517 -49.306 21.910 1.00 81.56 546 GLY A CA 1
ATOM 4411 C C . GLY A 1 546 ? -29.449 -48.853 23.036 1.00 81.56 546 GLY A C 1
ATOM 4412 O O . GLY A 1 546 ? -30.612 -48.531 22.797 1.00 81.56 546 GLY A O 1
ATOM 4413 N N . ASP A 1 547 ? -28.934 -48.788 24.263 1.00 80.25 547 ASP A N 1
ATOM 4414 C CA . ASP A 1 547 ? -29.731 -48.406 25.432 1.00 80.25 547 ASP A CA 1
ATOM 4415 C C . ASP A 1 547 ? -30.124 -46.926 25.431 1.00 80.25 547 ASP A C 1
ATOM 4417 O O . ASP A 1 547 ? -29.310 -46.045 25.131 1.00 80.25 547 ASP A O 1
ATOM 4421 N N . ILE A 1 548 ? -31.361 -46.652 25.848 1.00 83.44 548 ILE A N 1
ATOM 4422 C CA . ILE A 1 548 ? -31.862 -45.300 26.104 1.00 83.44 548 ILE A CA 1
ATOM 4423 C C . ILE A 1 548 ? -32.230 -45.191 27.577 1.00 83.44 548 ILE A C 1
ATOM 4425 O O . ILE A 1 548 ? -33.108 -45.906 28.060 1.00 83.44 548 ILE A O 1
ATOM 4429 N N . LYS A 1 549 ? -31.569 -44.278 28.285 1.00 82.56 549 LYS A N 1
ATOM 4430 C CA . LYS A 1 549 ? -31.846 -43.957 29.683 1.00 82.56 549 LYS A CA 1
ATOM 4431 C C . LYS A 1 549 ? -32.574 -42.624 29.767 1.00 82.56 549 LYS A C 1
ATOM 4433 O O . LYS A 1 549 ? -32.130 -41.620 29.212 1.00 82.56 549 LYS A O 1
ATOM 4438 N N . PHE A 1 550 ? -33.688 -42.618 30.483 1.00 79.38 550 PHE A N 1
ATOM 4439 C CA . PHE A 1 550 ? -34.478 -41.421 30.738 1.00 79.38 550 PHE A CA 1
ATOM 4440 C C . PHE A 1 550 ? -34.101 -40.890 32.120 1.00 79.38 550 PHE A C 1
ATOM 4442 O O . PHE A 1 550 ? -34.524 -41.442 33.131 1.00 79.38 550 PHE A O 1
ATOM 4449 N N . ASN A 1 551 ? -33.262 -39.853 32.161 1.00 71.19 551 ASN A N 1
ATOM 4450 C CA . ASN A 1 551 ? -32.804 -39.261 33.420 1.00 71.19 551 ASN A CA 1
ATOM 4451 C C . ASN A 1 551 ? -33.823 -38.236 33.951 1.00 71.19 551 ASN A C 1
ATOM 4453 O O . ASN A 1 551 ? -33.972 -38.078 35.159 1.00 71.19 551 ASN A O 1
ATOM 4457 N N . SER A 1 552 ? -34.538 -37.546 33.056 1.00 70.56 552 SER A N 1
ATOM 4458 C CA . SER A 1 552 ? -35.689 -36.684 33.361 1.00 70.56 552 SER A CA 1
ATOM 4459 C C . SER A 1 552 ? -36.532 -36.453 32.091 1.00 70.56 552 SER A C 1
ATOM 4461 O O . SER A 1 552 ? -36.055 -36.785 31.003 1.00 70.56 552 SER A O 1
ATOM 4463 N N . PRO A 1 553 ? -37.734 -35.836 32.166 1.00 64.44 553 PRO A N 1
ATOM 4464 C CA . PRO A 1 553 ? -38.553 -35.522 30.981 1.00 64.44 553 PRO A CA 1
ATOM 4465 C C . PRO A 1 553 ? -37.846 -34.651 29.925 1.00 64.44 553 PRO A C 1
ATOM 4467 O O . PRO A 1 553 ? -38.281 -34.574 28.781 1.00 64.44 553 PRO A O 1
ATOM 4470 N N . GLN A 1 554 ? -36.763 -33.973 30.320 1.00 68.31 554 GLN A N 1
ATOM 4471 C CA . GLN A 1 554 ? -35.980 -33.045 29.498 1.00 68.31 554 GLN A CA 1
ATOM 4472 C C . GLN A 1 554 ? -34.504 -33.482 29.374 1.00 68.31 554 GLN A C 1
ATOM 4474 O O . GLN A 1 554 ? -33.659 -32.687 28.959 1.00 68.31 554 GLN A O 1
ATOM 4479 N N . SER A 1 555 ? -34.162 -34.717 29.769 1.00 79.44 555 SER A N 1
ATOM 4480 C CA . SER A 1 555 ? -32.790 -35.240 29.728 1.00 79.44 555 SER A CA 1
ATOM 4481 C C . SER A 1 555 ? -32.769 -36.734 29.418 1.00 79.44 555 SER A C 1
ATOM 4483 O O . SER A 1 555 ? -33.066 -37.570 30.277 1.00 79.44 555 SER A O 1
ATOM 4485 N N . HIS A 1 556 ? -32.418 -37.073 28.180 1.00 83.62 556 HIS A N 1
ATOM 4486 C CA . HIS A 1 556 ? -32.343 -38.451 27.697 1.00 83.62 556 HIS A CA 1
ATOM 4487 C C . HIS A 1 556 ? -30.901 -38.789 27.322 1.00 83.62 556 HIS A C 1
ATOM 4489 O O . HIS A 1 556 ? -30.234 -38.007 26.653 1.00 83.62 556 HIS A O 1
ATOM 4495 N N . GLU A 1 557 ? -30.420 -39.963 27.699 1.00 87.44 557 GLU A N 1
ATOM 4496 C CA . GLU A 1 557 ? -29.110 -40.472 27.299 1.00 87.44 557 GLU A CA 1
ATOM 4497 C C . GLU A 1 557 ? -29.311 -41.653 26.349 1.00 87.44 557 GLU A C 1
ATOM 4499 O O . GLU A 1 557 ? -30.002 -42.613 26.676 1.00 87.44 557 GLU A O 1
ATOM 4504 N N . ILE A 1 558 ? -28.743 -41.569 25.150 1.00 89.81 558 ILE A N 1
ATOM 4505 C CA . ILE A 1 558 ? -28.927 -42.533 24.069 1.00 89.81 558 ILE A CA 1
ATOM 4506 C C . ILE A 1 558 ? -27.565 -43.097 23.701 1.00 89.81 558 ILE A C 1
ATOM 4508 O O . ILE A 1 558 ? -26.673 -42.361 23.282 1.00 89.81 558 ILE A O 1
ATOM 4512 N N . SER A 1 559 ? -27.415 -44.409 23.805 1.00 87.31 559 SER A N 1
ATOM 4513 C CA . SER A 1 559 ? -26.249 -45.102 23.269 1.00 87.31 559 SER A CA 1
ATOM 4514 C C . SER A 1 559 ? -26.508 -45.438 21.805 1.00 87.31 559 SER A C 1
ATOM 4516 O O . SER A 1 559 ? -27.497 -46.090 21.487 1.00 87.31 559 SER A O 1
ATOM 4518 N N . ILE A 1 560 ? -25.635 -45.005 20.901 1.00 89.12 560 ILE A N 1
ATOM 4519 C CA . ILE A 1 560 ? -25.649 -45.426 19.496 1.00 89.12 560 ILE A CA 1
ATOM 4520 C C . ILE A 1 560 ? -24.423 -46.291 19.228 1.00 89.12 560 ILE A C 1
ATOM 4522 O O . ILE A 1 560 ? -23.325 -45.979 19.682 1.00 89.12 560 ILE A O 1
ATOM 4526 N N . ILE A 1 561 ? -24.608 -47.389 18.508 1.00 83.12 561 ILE A N 1
ATOM 4527 C CA . ILE A 1 561 ? -23.550 -48.349 18.196 1.00 83.12 561 ILE A CA 1
ATOM 4528 C C . ILE A 1 561 ? -23.366 -48.342 16.686 1.00 83.12 561 ILE A C 1
ATOM 4530 O O . ILE A 1 561 ? -24.310 -48.605 15.945 1.00 83.12 561 ILE A O 1
ATOM 4534 N N . HIS A 1 562 ? -22.166 -48.014 16.232 1.00 84.12 562 HIS A N 1
ATOM 4535 C CA . HIS A 1 562 ? -21.805 -48.091 14.825 1.00 84.12 562 HIS A CA 1
ATOM 4536 C C . HIS A 1 562 ? -21.620 -49.556 14.403 1.00 84.12 562 HIS A C 1
ATOM 4538 O O . HIS A 1 562 ? -21.254 -50.402 15.221 1.00 84.12 562 HIS A O 1
ATOM 4544 N N . ASN A 1 563 ? -21.807 -49.870 13.122 1.00 75.56 563 ASN A N 1
ATOM 4545 C CA . ASN A 1 563 ? -21.633 -51.230 12.594 1.00 75.56 563 ASN A CA 1
ATOM 4546 C C . ASN A 1 563 ? -20.199 -51.775 12.771 1.00 75.56 563 ASN A C 1
ATOM 4548 O O . ASN A 1 563 ? -20.004 -52.984 12.745 1.00 75.56 563 ASN A O 1
ATOM 4552 N N . THR A 1 564 ? -19.214 -50.904 13.025 1.00 75.00 564 THR A N 1
ATOM 4553 C CA . THR A 1 564 ? -17.827 -51.267 13.390 1.00 75.00 564 THR A CA 1
ATOM 4554 C C . THR A 1 564 ? -17.662 -51.687 14.857 1.00 75.00 564 THR A C 1
ATOM 4556 O O . THR A 1 564 ? -16.555 -51.978 15.289 1.00 75.00 564 THR A O 1
ATOM 4559 N N . GLY A 1 565 ? -18.730 -51.672 15.661 1.00 72.00 565 GLY A N 1
ATOM 4560 C CA . GLY A 1 565 ? -18.695 -51.995 17.092 1.00 72.00 565 GLY A CA 1
ATOM 4561 C C . GLY A 1 565 ? -18.410 -50.805 18.015 1.00 72.00 565 GLY A C 1
ATOM 4562 O O . GLY A 1 565 ? -18.544 -50.935 19.229 1.00 72.00 565 GLY A O 1
ATOM 4563 N N . THR A 1 566 ? -18.077 -49.627 17.478 1.00 80.56 566 THR A N 1
ATOM 4564 C CA . THR A 1 566 ? -17.841 -48.412 18.275 1.00 80.56 566 THR A CA 1
ATOM 4565 C C . THR A 1 566 ? -19.153 -47.864 18.840 1.00 80.56 566 THR A C 1
ATOM 4567 O O . THR A 1 566 ? -20.092 -47.608 18.087 1.00 80.56 566 THR A O 1
ATOM 4570 N N . SER A 1 567 ? -19.226 -47.643 20.154 1.00 83.19 567 SER A N 1
ATOM 4571 C CA . SER A 1 567 ? -20.404 -47.067 20.816 1.00 83.19 567 SER A CA 1
ATOM 4572 C C . SER A 1 567 ? -20.179 -45.612 21.229 1.00 83.19 567 SER A C 1
ATOM 4574 O O . SER A 1 567 ? -19.172 -45.307 21.867 1.00 83.19 567 SER A O 1
ATOM 4576 N N . TYR A 1 568 ? -21.146 -44.741 20.953 1.00 87.00 568 TYR A N 1
ATOM 4577 C CA . TYR A 1 568 ? -21.173 -43.350 21.410 1.00 87.00 568 TYR A CA 1
ATOM 4578 C C . TYR A 1 568 ? -22.354 -43.128 22.348 1.00 87.00 568 TYR A C 1
ATOM 4580 O O . TYR A 1 568 ? -23.448 -43.633 22.095 1.00 87.00 568 TYR A O 1
ATOM 4588 N N . LYS A 1 569 ? -22.149 -42.336 23.403 1.00 87.81 569 LYS A N 1
ATOM 4589 C CA . LYS A 1 569 ? -23.223 -41.921 24.312 1.00 87.81 569 LYS A CA 1
ATOM 4590 C C . LYS A 1 569 ? -23.604 -40.482 24.016 1.00 87.81 569 LYS A C 1
ATOM 4592 O O . LYS A 1 569 ? -22.768 -39.585 24.101 1.00 87.81 569 LYS A O 1
ATOM 4597 N N . VAL A 1 570 ? -24.855 -40.271 23.633 1.00 90.00 570 VAL A N 1
ATOM 4598 C CA . VAL A 1 570 ? -25.417 -38.965 23.296 1.00 90.00 570 VAL A CA 1
ATOM 4599 C C . VAL A 1 570 ? -26.382 -38.552 24.398 1.00 90.00 570 VAL A C 1
ATOM 4601 O O . VAL A 1 570 ? -27.425 -39.177 24.565 1.00 90.00 570 VAL A O 1
ATOM 4604 N N . ALA A 1 571 ? -26.059 -37.490 25.130 1.00 89.25 571 ALA A N 1
ATOM 4605 C CA . ALA A 1 571 ? -26.971 -36.881 26.087 1.00 89.25 571 ALA A CA 1
ATOM 4606 C C . ALA A 1 571 ? -27.750 -35.753 25.402 1.00 89.25 571 ALA A C 1
ATOM 4608 O O . ALA A 1 571 ? -27.167 -34.786 24.912 1.00 89.25 571 ALA A O 1
ATOM 4609 N N . LEU A 1 572 ? -29.073 -35.876 25.369 1.00 87.94 572 LEU A N 1
ATOM 4610 C CA . LEU A 1 572 ? -30.005 -34.875 24.875 1.00 87.94 572 LEU A CA 1
ATOM 4611 C C . LEU A 1 572 ? -30.640 -34.154 26.069 1.00 87.94 572 LEU A C 1
ATOM 4613 O O . LEU A 1 572 ? -31.528 -34.690 26.723 1.00 87.94 572 LEU A O 1
ATOM 4617 N N . ASN A 1 573 ? -30.162 -32.944 26.347 1.00 87.25 573 ASN A N 1
ATOM 4618 C CA . ASN A 1 573 ? -30.688 -32.022 27.355 1.00 87.25 573 ASN A CA 1
ATOM 4619 C C . ASN A 1 573 ? -30.599 -30.581 26.803 1.00 87.25 573 ASN A C 1
ATOM 4621 O O . ASN A 1 573 ? -30.351 -30.408 25.607 1.00 87.25 573 ASN A O 1
ATOM 4625 N N . LYS A 1 574 ? -30.752 -29.534 27.634 1.00 85.94 574 LYS A N 1
ATOM 4626 C CA . LYS A 1 574 ? -30.622 -28.128 27.177 1.00 85.94 574 LYS A CA 1
ATOM 4627 C C . LYS A 1 574 ? -29.324 -27.847 26.413 1.00 85.94 574 LYS A C 1
ATOM 4629 O O . LYS A 1 574 ? -29.300 -26.938 25.592 1.00 85.94 574 LYS A O 1
ATOM 4634 N N . MET A 1 575 ? -28.259 -28.605 26.657 1.00 86.25 575 MET A N 1
ATOM 4635 C CA . MET A 1 575 ? -26.979 -28.538 25.960 1.00 86.25 575 MET A CA 1
ATOM 4636 C C . MET A 1 575 ? -26.543 -29.949 25.524 1.00 86.25 575 MET A C 1
ATOM 4638 O O . MET A 1 575 ? -25.775 -30.595 26.239 1.00 86.25 575 MET A O 1
ATOM 4642 N N . PRO A 1 576 ? -26.973 -30.444 24.349 1.00 87.25 576 PRO A N 1
ATOM 4643 C CA . PRO A 1 576 ? -26.672 -31.805 23.924 1.00 87.25 576 PRO A CA 1
ATOM 4644 C C . PRO A 1 576 ? -25.165 -32.088 23.896 1.00 87.25 576 PRO A C 1
ATOM 4646 O O . PRO A 1 576 ? -24.368 -31.241 23.480 1.00 87.25 576 PRO A O 1
ATOM 4649 N N . SER A 1 577 ? -24.755 -33.275 24.321 1.00 87.31 577 SER A N 1
ATOM 4650 C CA . SER A 1 577 ? -23.353 -33.695 24.321 1.00 87.31 577 SER A CA 1
ATOM 4651 C C . SER A 1 577 ? -23.204 -35.104 23.766 1.00 87.31 577 SER A C 1
ATOM 4653 O O . SER A 1 577 ? -24.143 -35.896 23.761 1.00 87.31 577 SER A O 1
ATOM 4655 N N . CYS A 1 578 ? -22.016 -35.403 23.249 1.00 87.00 578 CYS A N 1
ATOM 4656 C CA . CYS A 1 578 ? -21.663 -36.720 22.744 1.00 87.00 578 CYS A CA 1
ATOM 4657 C C . CYS A 1 578 ? -20.311 -37.123 23.322 1.00 87.00 578 CYS A C 1
ATOM 4659 O O . CYS A 1 578 ? -19.281 -36.555 22.947 1.00 87.00 578 CYS A O 1
ATOM 4661 N N . ASP A 1 579 ? -20.318 -38.130 24.184 1.00 79.25 579 ASP A N 1
ATOM 4662 C CA . ASP A 1 579 ? -19.105 -38.686 24.764 1.00 79.25 579 ASP A CA 1
ATOM 4663 C C . ASP A 1 579 ? -18.426 -39.620 23.759 1.00 79.25 579 ASP A C 1
ATOM 4665 O O . ASP A 1 579 ? -19.079 -40.353 23.010 1.00 79.25 579 ASP A O 1
ATOM 4669 N N . GLY A 1 580 ? -17.095 -39.550 23.703 1.00 67.00 580 GLY A N 1
ATOM 4670 C CA . GLY A 1 580 ? -16.286 -40.298 22.736 1.00 67.00 580 GLY A CA 1
ATOM 4671 C C . GLY A 1 580 ? -16.187 -39.659 21.344 1.00 67.00 580 GLY A C 1
ATOM 4672 O O . GLY A 1 580 ? -15.638 -40.273 20.435 1.00 67.00 580 GLY A O 1
ATOM 4673 N N . CYS A 1 581 ? -16.680 -38.428 21.143 1.00 76.94 581 CYS A N 1
ATOM 4674 C CA . CYS A 1 581 ? -16.605 -37.730 19.856 1.00 76.94 581 CYS A CA 1
ATOM 4675 C C . CYS A 1 581 ? -15.727 -36.469 19.920 1.00 76.94 581 CYS A C 1
ATOM 4677 O O . CYS A 1 581 ? -16.118 -35.456 20.495 1.00 76.94 581 CYS A O 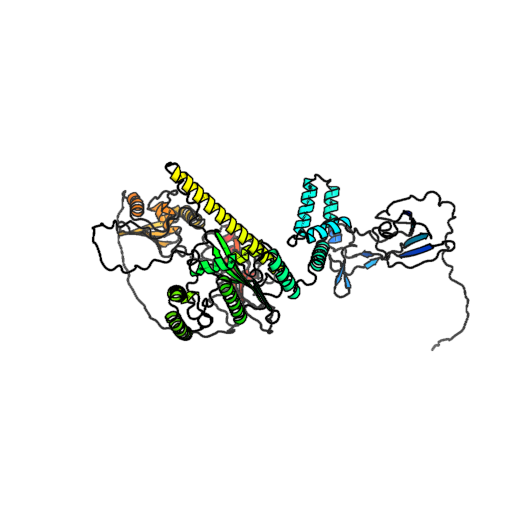1
ATOM 4679 N N . LYS A 1 582 ? -14.580 -36.483 19.223 1.00 67.56 582 LYS A N 1
ATOM 4680 C CA . LYS A 1 582 ? -13.657 -35.331 19.107 1.00 67.56 582 LYS A CA 1
ATOM 4681 C C . LYS A 1 582 ? -14.281 -34.103 18.420 1.00 67.56 582 LYS A C 1
ATOM 4683 O O . LYS A 1 582 ? -13.769 -32.994 18.547 1.00 67.56 582 LYS A O 1
ATOM 4688 N N . TYR A 1 583 ? -15.377 -34.298 17.688 1.00 68.88 583 TYR A N 1
ATOM 4689 C CA . TYR A 1 583 ? -16.071 -33.249 16.937 1.00 68.88 583 TYR A CA 1
ATOM 4690 C C . TYR A 1 583 ? -17.223 -32.597 17.716 1.00 68.88 583 TYR A C 1
ATOM 4692 O O . TYR A 1 583 ? -17.824 -31.644 17.226 1.00 68.88 583 TYR A O 1
ATOM 4700 N N . CYS A 1 584 ? -17.543 -33.080 18.922 1.00 70.75 584 CYS A N 1
ATOM 4701 C CA . CYS A 1 584 ? -18.502 -32.425 19.806 1.00 70.75 584 CYS A CA 1
ATOM 4702 C C . CYS A 1 584 ? -17.780 -31.334 20.611 1.00 70.75 584 CYS A C 1
ATOM 4704 O O . CYS A 1 584 ? -16.945 -31.638 21.459 1.00 70.75 584 CYS A O 1
ATOM 4706 N N . SER A 1 585 ? -18.081 -30.058 20.349 1.00 67.94 585 SER A N 1
ATOM 4707 C CA . SER A 1 585 ? -17.472 -28.921 21.061 1.00 67.94 585 SER A CA 1
ATOM 4708 C C . SER A 1 585 ? -18.528 -28.031 21.726 1.00 67.94 585 SER A C 1
ATOM 4710 O O . SER A 1 585 ? -19.736 -28.211 21.547 1.00 67.94 585 SER A O 1
ATOM 4712 N N . SER A 1 586 ? -18.093 -27.032 22.500 1.00 63.91 586 SER A N 1
ATOM 4713 C CA . SER A 1 586 ? -19.003 -26.053 23.117 1.00 63.91 586 SER A CA 1
ATOM 4714 C C . SER A 1 586 ? -19.745 -25.180 22.097 1.00 63.91 586 SER A C 1
ATOM 4716 O O . SER A 1 586 ? -20.747 -24.568 22.448 1.00 63.91 586 SER A O 1
ATOM 4718 N N . ARG A 1 587 ? -19.293 -25.138 20.834 1.00 66.44 587 ARG A N 1
ATOM 4719 C CA . ARG A 1 587 ? -19.889 -24.312 19.768 1.00 66.44 587 ARG A CA 1
ATOM 4720 C C . ARG A 1 587 ? -20.536 -25.111 18.636 1.00 66.44 587 ARG A C 1
ATOM 4722 O O . ARG A 1 587 ? -21.376 -24.564 17.932 1.00 66.44 587 ARG A O 1
ATOM 4729 N N . GLU A 1 588 ? -20.163 -26.377 18.449 1.00 75.69 588 GLU A N 1
ATOM 4730 C CA . GLU A 1 588 ? -20.535 -27.163 17.263 1.00 75.69 588 GLU A CA 1
ATOM 4731 C C . GLU A 1 588 ? -21.210 -28.485 17.642 1.00 75.69 588 GLU A C 1
ATOM 4733 O O . GLU A 1 588 ? -20.792 -29.161 18.586 1.00 75.69 588 GLU A O 1
ATOM 4738 N N . ILE A 1 589 ? -22.248 -28.845 16.881 1.00 84.00 589 ILE A N 1
ATOM 4739 C CA . ILE A 1 589 ? -22.995 -30.099 17.013 1.00 84.00 589 ILE A CA 1
ATOM 4740 C C . ILE A 1 589 ? -22.342 -31.151 16.109 1.00 84.00 589 ILE A C 1
ATOM 4742 O O . ILE A 1 589 ? -22.102 -30.907 14.922 1.00 84.00 589 ILE A O 1
ATOM 4746 N N . CYS A 1 590 ? -22.044 -32.324 16.663 1.00 88.50 590 CYS A N 1
ATOM 4747 C CA . CYS A 1 590 ? -21.464 -33.427 15.901 1.00 88.50 590 CYS A CA 1
ATOM 4748 C C . CYS A 1 590 ? -22.526 -34.198 15.098 1.00 88.50 590 CYS A C 1
ATOM 4750 O O . CYS A 1 590 ? -23.724 -34.131 15.381 1.00 88.50 590 CYS A O 1
ATOM 4752 N N . SER A 1 591 ? -22.078 -34.990 14.121 1.00 89.44 591 SER A N 1
ATOM 4753 C CA . SER A 1 591 ? -22.949 -35.855 13.314 1.00 89.44 591 SER A CA 1
ATOM 4754 C C . SER A 1 591 ? -23.744 -36.861 14.152 1.00 89.44 591 SER A C 1
ATOM 4756 O O . SER A 1 591 ? -24.871 -37.168 13.791 1.00 89.44 591 SER A O 1
ATOM 4758 N N . HIS A 1 592 ? -23.215 -37.332 15.287 1.00 89.88 592 HIS A N 1
ATOM 4759 C CA . HIS A 1 592 ? -23.911 -38.276 16.171 1.00 89.88 592 HIS A CA 1
ATOM 4760 C C . HIS A 1 592 ? -25.162 -37.670 16.821 1.00 89.88 592 HIS A C 1
ATOM 4762 O O . HIS A 1 592 ? -26.212 -38.307 16.837 1.00 89.88 592 HIS A O 1
ATOM 4768 N N . ILE A 1 593 ? -25.079 -36.425 17.309 1.00 91.00 593 ILE A N 1
ATOM 4769 C CA . ILE A 1 593 ? -26.240 -35.715 17.874 1.00 91.00 593 ILE A CA 1
ATOM 4770 C C . ILE A 1 593 ? -27.288 -35.489 16.777 1.00 91.00 593 ILE A C 1
ATOM 4772 O O . ILE A 1 593 ? -28.471 -35.737 16.997 1.00 91.00 593 ILE A O 1
ATOM 4776 N N . LEU A 1 594 ? -26.858 -35.079 15.577 1.00 90.88 594 LEU A N 1
ATOM 4777 C CA . LEU A 1 594 ? -27.762 -34.889 14.437 1.00 90.88 594 LEU A CA 1
ATOM 4778 C C . LEU A 1 594 ? -28.416 -36.197 13.994 1.00 90.88 594 LEU A C 1
ATOM 4780 O O . LEU A 1 594 ? -29.609 -36.211 13.711 1.00 90.88 594 LEU A O 1
ATOM 4784 N N . TRP A 1 595 ? -27.665 -37.297 13.982 1.00 92.06 595 TRP A N 1
ATOM 4785 C CA . TRP A 1 595 ? -28.189 -38.621 13.663 1.00 92.06 595 TRP A CA 1
ATOM 4786 C C . TRP A 1 595 ? -29.272 -39.035 14.665 1.00 92.06 595 TRP A C 1
ATOM 4788 O O . TRP A 1 595 ? -30.343 -39.484 14.263 1.00 92.06 595 TRP A O 1
ATOM 4798 N N . VAL A 1 596 ? -29.050 -38.804 15.964 1.00 90.38 596 VAL A N 1
ATOM 4799 C CA . VAL A 1 596 ? -30.058 -39.058 17.004 1.00 90.38 596 VAL A CA 1
ATOM 4800 C C . VAL A 1 596 ? -31.304 -38.187 16.795 1.00 90.38 596 VAL A C 1
ATOM 4802 O O . VAL A 1 596 ? -32.419 -38.705 16.813 1.00 90.38 596 VAL A O 1
ATOM 4805 N N . LEU A 1 597 ? -31.155 -36.890 16.525 1.00 90.19 597 LEU A N 1
ATOM 4806 C CA . LEU A 1 597 ? -32.302 -36.006 16.281 1.00 90.19 597 LEU A CA 1
ATOM 4807 C C . LEU A 1 597 ? -33.104 -36.410 15.029 1.00 90.19 597 LEU A C 1
ATOM 4809 O O . LEU A 1 597 ? -34.327 -36.495 15.095 1.00 90.19 597 LEU A O 1
ATOM 4813 N N . LEU A 1 598 ? -32.431 -36.717 13.918 1.00 89.56 598 LEU A N 1
ATOM 4814 C CA . LEU A 1 598 ? -33.064 -37.088 12.646 1.00 89.56 598 LEU A CA 1
ATOM 4815 C C . LEU A 1 598 ? -33.703 -38.478 12.680 1.00 89.56 598 LEU A C 1
ATOM 4817 O O . LEU A 1 598 ? -34.819 -38.670 12.201 1.00 89.56 598 LEU A O 1
ATOM 4821 N N . TYR A 1 599 ? -32.998 -39.472 13.221 1.00 88.69 599 TYR A N 1
ATOM 4822 C CA . TYR A 1 599 ? -33.373 -40.875 13.042 1.00 88.69 599 TYR A CA 1
ATOM 4823 C C . TYR A 1 599 ? -33.982 -41.511 14.287 1.00 88.69 599 TYR A C 1
ATOM 4825 O O . TYR A 1 599 ? -34.818 -42.405 14.126 1.00 88.69 599 TYR A O 1
ATOM 4833 N N . VAL A 1 600 ? -33.645 -41.028 15.489 1.00 86.00 600 VAL A N 1
ATOM 4834 C CA . VAL A 1 600 ? -34.223 -41.510 16.758 1.00 86.00 600 VAL A CA 1
ATOM 4835 C C . VAL A 1 600 ? -35.431 -40.673 17.172 1.00 86.00 600 VAL A C 1
ATOM 4837 O O . VAL A 1 600 ? -36.455 -41.247 17.525 1.00 86.00 600 VAL A O 1
ATOM 4840 N N . TYR A 1 601 ? -35.337 -39.342 17.090 1.00 84.38 601 TYR A N 1
ATOM 4841 C CA . TYR A 1 601 ? -36.431 -38.423 17.451 1.00 84.38 601 TYR A CA 1
ATOM 4842 C C . TYR A 1 601 ? -37.236 -37.899 16.256 1.00 84.38 601 TYR A C 1
ATOM 4844 O O . TYR A 1 601 ? -38.179 -37.139 16.446 1.00 84.38 601 TYR A O 1
ATOM 4852 N N . LYS A 1 602 ? -36.893 -38.319 15.029 1.00 85.38 602 LYS A N 1
ATOM 4853 C CA . LYS A 1 602 ? -37.628 -37.991 13.792 1.00 85.38 602 LYS A CA 1
ATOM 4854 C C . LYS A 1 602 ? -37.842 -36.488 13.574 1.00 85.38 602 LYS A C 1
ATOM 4856 O O . LYS A 1 602 ? -38.831 -36.078 12.972 1.00 85.38 602 LYS A O 1
ATOM 4861 N N . VAL A 1 603 ? -36.899 -35.661 14.027 1.00 86.44 603 VAL A N 1
ATOM 4862 C CA . VAL A 1 603 ? -36.929 -34.218 13.778 1.00 86.44 603 VAL A CA 1
ATOM 4863 C C . VAL A 1 603 ? -36.776 -33.978 12.268 1.00 86.44 603 VAL A C 1
ATOM 4865 O O . VAL A 1 603 ? -35.829 -34.503 11.678 1.00 86.44 603 VAL A O 1
ATOM 4868 N N . PRO A 1 604 ? -37.661 -33.194 11.621 1.00 84.62 604 PRO A N 1
ATOM 4869 C CA . PRO A 1 604 ? -37.570 -32.927 10.187 1.00 84.62 604 PRO A CA 1
ATOM 4870 C C . PRO A 1 604 ? -36.238 -32.279 9.800 1.00 84.62 604 PRO A C 1
ATOM 4872 O O . PRO A 1 604 ? -35.762 -31.383 10.497 1.00 84.62 604 PRO A O 1
ATOM 4875 N N . GLU A 1 605 ? -35.672 -32.654 8.649 1.00 84.94 605 GLU A N 1
ATOM 4876 C CA . GLU A 1 605 ? -34.386 -32.117 8.169 1.00 84.94 605 GLU A CA 1
ATOM 4877 C C . GLU A 1 605 ? -34.399 -30.589 8.015 1.00 84.94 605 GLU A C 1
ATOM 4879 O O . GLU A 1 605 ? -33.374 -29.941 8.217 1.00 84.94 605 GLU A O 1
ATOM 4884 N N . ASN A 1 606 ? -35.551 -29.998 7.695 1.00 82.25 606 ASN A N 1
ATOM 4885 C CA . ASN A 1 606 ? -35.711 -28.549 7.537 1.00 82.25 606 ASN A CA 1
ATOM 4886 C C . ASN A 1 606 ? -35.919 -27.809 8.867 1.00 82.25 606 ASN A C 1
ATOM 4888 O O . ASN A 1 606 ? -35.974 -26.584 8.872 1.00 82.25 606 ASN A O 1
ATOM 4892 N N . SER A 1 607 ? -36.008 -28.524 9.992 1.00 85.12 607 SER A N 1
ATOM 4893 C CA . SER A 1 607 ? -36.229 -27.909 11.298 1.00 85.12 607 SER A CA 1
ATOM 4894 C C . SER A 1 607 ? -35.037 -27.056 11.725 1.00 85.12 607 SER A C 1
ATOM 4896 O O . SER A 1 607 ? -33.895 -27.523 11.775 1.00 85.12 607 SER A O 1
ATOM 4898 N N . GLU A 1 608 ? -35.316 -25.813 12.116 1.00 83.50 608 GLU A N 1
ATOM 4899 C CA . GLU A 1 608 ? -34.326 -24.901 12.694 1.00 83.50 608 GLU A CA 1
ATOM 4900 C C . GLU A 1 608 ? -33.765 -25.409 14.024 1.00 83.50 608 GLU A C 1
ATOM 4902 O O . GLU A 1 608 ? -32.720 -24.939 14.459 1.00 83.50 608 GLU A O 1
ATOM 4907 N N . VAL A 1 609 ? -34.419 -26.380 14.666 1.00 86.31 609 VAL A N 1
ATOM 4908 C CA . VAL A 1 609 ? -33.951 -26.993 15.914 1.00 86.31 609 VAL A CA 1
ATOM 4909 C C . VAL A 1 609 ? -32.639 -27.749 15.689 1.00 86.31 609 VAL A C 1
ATOM 4911 O O . VAL A 1 609 ? -31.756 -27.700 16.539 1.00 86.31 609 VAL A O 1
ATOM 4914 N N . LEU A 1 610 ? -32.442 -28.375 14.522 1.00 86.75 610 LEU A N 1
ATOM 4915 C CA . LEU A 1 610 ? -31.246 -29.182 14.247 1.00 86.75 610 LEU A CA 1
ATOM 4916 C C . LEU A 1 610 ? -29.944 -28.375 14.320 1.00 86.75 610 LEU A C 1
ATOM 4918 O O . LEU A 1 610 ? -28.924 -28.915 14.743 1.00 86.75 610 LEU A O 1
ATOM 4922 N N . GLN A 1 611 ? -29.968 -27.097 13.930 1.00 86.81 611 GLN A N 1
ATOM 4923 C CA . GLN A 1 611 ? -28.781 -26.233 13.942 1.00 86.81 611 GLN A CA 1
ATOM 4924 C C . GLN A 1 611 ? -28.528 -25.568 15.307 1.00 86.81 611 GLN A C 1
ATOM 4926 O O . GLN A 1 611 ? -27.486 -24.942 15.499 1.00 86.81 611 GLN A O 1
ATOM 4931 N N . GLN A 1 612 ? -29.440 -25.707 16.278 1.00 88.06 612 GLN A N 1
ATOM 4932 C CA . GLN A 1 612 ? -29.287 -25.065 17.584 1.00 88.06 612 GLN A CA 1
ATOM 4933 C C . GLN A 1 612 ? -28.358 -25.852 18.499 1.00 88.06 612 GLN A C 1
ATOM 4935 O O . GLN A 1 612 ? -28.599 -27.013 18.821 1.00 88.06 612 GLN A O 1
ATOM 4940 N N . ARG A 1 613 ? -27.307 -25.190 19.000 1.00 86.19 613 ARG A N 1
ATOM 4941 C CA . ARG A 1 613 ? -26.369 -25.811 19.949 1.00 86.19 613 ARG A CA 1
ATOM 4942 C C . ARG A 1 613 ? -27.000 -26.097 21.311 1.00 86.19 613 ARG A C 1
ATOM 4944 O O . ARG A 1 613 ? -26.517 -26.979 22.014 1.00 86.19 613 ARG A O 1
ATOM 4951 N N . SER A 1 614 ? -28.029 -25.349 21.690 1.00 87.81 614 SER A N 1
ATOM 4952 C CA . SER A 1 614 ? -28.758 -25.521 22.948 1.00 87.81 614 SER A CA 1
ATOM 4953 C C . SER A 1 614 ? -30.248 -25.351 22.708 1.00 87.81 614 SER A C 1
ATOM 4955 O O . SER A 1 614 ? -30.616 -24.612 21.797 1.00 87.81 614 SER A O 1
ATOM 4957 N N . PHE A 1 615 ? -31.075 -25.995 23.522 1.00 87.50 615 PHE A N 1
ATOM 4958 C CA . PHE A 1 615 ? -32.527 -26.042 23.363 1.00 87.50 615 PHE A CA 1
ATOM 4959 C C . PHE A 1 615 ? -33.251 -25.306 24.490 1.00 87.50 615 PHE A C 1
ATOM 4961 O O . PHE A 1 615 ? -32.775 -25.264 25.628 1.00 87.50 615 PHE A O 1
ATOM 4968 N N . LEU A 1 616 ? -34.414 -24.747 24.161 1.00 86.69 616 LEU A N 1
ATOM 4969 C CA . LEU A 1 616 ? -35.420 -24.333 25.139 1.00 86.69 616 LEU A CA 1
ATOM 4970 C C . LEU A 1 616 ? -36.142 -25.563 25.713 1.00 86.69 616 LEU A C 1
ATOM 4972 O O . LEU A 1 616 ? -36.151 -26.631 25.097 1.00 86.69 616 LEU A O 1
ATOM 4976 N N . ASN A 1 617 ? -36.780 -25.415 26.873 1.00 81.19 617 ASN A N 1
ATOM 4977 C CA . ASN A 1 617 ? -37.614 -26.468 27.458 1.00 81.19 617 ASN A CA 1
ATOM 4978 C C . ASN A 1 617 ? -38.764 -26.853 26.518 1.00 81.19 617 ASN A C 1
ATOM 4980 O O . ASN A 1 617 ? -38.999 -28.037 26.296 1.00 81.19 617 ASN A O 1
ATOM 4984 N N . SER A 1 618 ? -39.406 -25.865 25.889 1.00 81.06 618 SER A N 1
ATOM 4985 C CA . SER A 1 618 ? -40.479 -26.091 24.910 1.00 81.06 618 SER A CA 1
ATOM 4986 C C . SER A 1 618 ? -40.007 -26.833 23.653 1.00 81.06 618 SER A C 1
ATOM 4988 O O . SER A 1 618 ? -40.738 -27.653 23.094 1.00 81.06 618 SER A O 1
ATOM 4990 N N . GLU A 1 619 ? -38.770 -26.585 23.211 1.00 85.31 619 GLU A N 1
ATOM 4991 C CA . GLU A 1 619 ? -38.160 -27.286 22.076 1.00 85.31 619 GLU A CA 1
ATOM 4992 C C . GLU A 1 619 ? -37.822 -28.732 22.441 1.00 85.31 619 GLU A C 1
ATOM 4994 O O . GLU A 1 619 ? -38.130 -29.630 21.664 1.00 85.31 619 GLU A O 1
ATOM 4999 N N . LEU A 1 620 ? -37.252 -28.975 23.627 1.00 83.31 620 LEU A N 1
ATOM 5000 C CA . LEU A 1 620 ? -36.994 -30.333 24.117 1.00 83.31 620 LEU A CA 1
ATOM 5001 C C . LEU A 1 620 ? -38.282 -31.139 24.234 1.00 83.31 620 LEU A C 1
ATOM 5003 O O . LEU A 1 620 ? -38.329 -32.258 23.738 1.00 83.31 620 LEU A O 1
ATOM 5007 N N . GLU A 1 621 ? -39.335 -30.556 24.806 1.00 80.00 621 GLU A N 1
ATOM 5008 C CA . GLU A 1 621 ? -40.653 -31.190 24.883 1.00 80.00 621 GLU A CA 1
ATOM 5009 C C . GLU A 1 621 ? -41.225 -31.502 23.496 1.00 80.00 621 GLU A C 1
ATOM 5011 O O . GLU A 1 621 ? -41.847 -32.542 23.301 1.00 80.00 621 GLU A O 1
ATOM 5016 N N . SER A 1 622 ? -40.990 -30.638 22.507 1.00 80.38 622 SER A N 1
ATOM 5017 C CA . SER A 1 622 ? -41.426 -30.879 21.126 1.00 80.38 622 SER A CA 1
ATOM 5018 C C . SER A 1 622 ? -40.631 -32.004 20.453 1.00 80.38 622 SER A C 1
ATOM 5020 O O . SER A 1 622 ? -41.204 -32.803 19.716 1.00 80.38 622 SER A O 1
ATOM 5022 N N . ILE A 1 623 ? -39.324 -32.104 20.725 1.00 82.62 623 ILE A N 1
ATOM 5023 C CA . ILE A 1 623 ? -38.461 -33.186 20.221 1.00 82.62 623 ILE A CA 1
ATOM 5024 C C . ILE A 1 623 ? -38.857 -34.528 20.852 1.00 82.62 623 ILE A C 1
ATOM 5026 O O . ILE A 1 623 ? -38.860 -35.554 20.172 1.00 82.62 623 ILE A O 1
ATOM 5030 N N . THR A 1 624 ? -39.190 -34.546 22.145 1.00 75.75 624 THR A N 1
ATOM 5031 C CA . THR A 1 624 ? -39.477 -35.786 22.881 1.00 75.75 624 THR A CA 1
ATOM 5032 C C . THR A 1 624 ? -40.911 -36.285 22.694 1.00 75.75 624 THR A C 1
ATOM 5034 O O . THR A 1 624 ? -41.105 -37.500 22.649 1.00 75.75 624 THR A O 1
ATOM 5037 N N . LYS A 1 625 ? -41.891 -35.394 22.472 1.00 69.12 625 LYS A N 1
ATOM 5038 C CA . LYS A 1 625 ? -43.295 -35.752 22.167 1.00 69.12 625 LYS A CA 1
ATOM 5039 C C . LYS A 1 625 ? -43.466 -36.591 20.895 1.00 69.12 625 LYS A C 1
ATOM 5041 O O . LYS A 1 625 ? -44.434 -37.333 20.782 1.00 69.12 625 LYS A O 1
ATOM 5046 N N . GLY A 1 626 ? -42.521 -36.536 19.953 1.00 54.84 626 GLY A N 1
ATOM 5047 C CA . GLY A 1 626 ? -42.568 -37.327 18.716 1.00 54.84 626 GLY A CA 1
ATOM 5048 C C . GLY A 1 626 ? -42.430 -38.849 18.896 1.00 54.84 626 GLY A C 1
ATOM 5049 O O . GLY A 1 626 ? -42.510 -39.573 17.905 1.00 54.84 626 GLY A O 1
ATOM 5050 N N . ARG A 1 627 ? -42.198 -39.352 20.122 1.00 53.69 627 ARG A N 1
ATOM 5051 C CA . ARG A 1 627 ? -41.875 -40.765 20.398 1.00 53.69 627 ARG A CA 1
ATOM 5052 C C . ARG A 1 627 ? -42.956 -41.558 21.149 1.00 53.69 627 ARG A C 1
ATOM 5054 O O . ARG A 1 627 ? -42.779 -42.764 21.311 1.00 53.69 627 ARG A O 1
ATOM 5061 N N . ASP A 1 628 ? -44.070 -40.961 21.570 1.00 39.81 628 ASP A N 1
ATOM 5062 C CA . ASP A 1 628 ? -45.146 -41.695 22.264 1.00 39.81 628 ASP A CA 1
ATOM 5063 C C . ASP A 1 628 ? -45.887 -42.648 21.304 1.00 39.81 628 ASP A C 1
ATOM 5065 O O . ASP A 1 628 ? -46.966 -42.375 20.787 1.00 39.81 628 ASP A O 1
ATOM 5069 N N . GLY A 1 629 ? -45.256 -43.787 21.018 1.00 33.72 629 GLY A N 1
ATOM 5070 C CA . GLY A 1 629 ? -45.710 -44.785 20.063 1.00 33.72 629 GLY A CA 1
ATOM 5071 C C . GLY A 1 629 ? -44.785 -46.003 20.021 1.00 33.72 629 GLY A C 1
ATOM 5072 O O . GLY A 1 629 ? -44.006 -46.153 19.087 1.00 33.72 629 GLY A O 1
ATOM 5073 N N . LYS A 1 630 ? -44.959 -46.897 21.009 1.00 29.12 630 LYS A N 1
ATOM 5074 C CA . LYS A 1 630 ? -44.462 -48.292 21.130 1.00 29.12 630 LYS A CA 1
ATOM 5075 C C . LYS A 1 630 ? -43.024 -48.522 21.636 1.00 29.12 630 LYS A C 1
ATOM 5077 O O . LYS A 1 630 ? -42.033 -48.332 20.938 1.00 29.12 630 LYS A O 1
ATOM 5082 N N . ALA A 1 631 ? -42.952 -49.075 22.851 1.00 29.28 631 ALA A N 1
ATOM 5083 C CA . ALA A 1 631 ? -41.805 -49.797 23.408 1.00 29.28 631 ALA A CA 1
ATOM 5084 C C . ALA A 1 631 ? -41.737 -51.247 22.880 1.00 29.28 631 ALA A C 1
ATOM 5086 O O . ALA A 1 631 ? -42.776 -51.815 22.534 1.00 29.28 631 ALA A O 1
ATOM 5087 N N . PRO A 1 632 ? -40.548 -51.880 22.900 1.00 29.83 632 PRO A N 1
ATOM 5088 C CA . PRO A 1 632 ? -40.487 -53.230 23.464 1.00 29.83 632 PRO A CA 1
ATOM 5089 C C . PRO A 1 632 ? -39.263 -53.488 24.372 1.00 29.83 632 PRO A C 1
ATOM 5091 O O . PRO A 1 632 ? -38.112 -53.344 23.977 1.00 29.83 632 PRO A O 1
ATOM 5094 N N . THR A 1 633 ? -39.595 -53.888 25.603 1.00 25.41 633 THR A N 1
ATOM 5095 C CA . THR A 1 633 ? -39.085 -55.014 26.417 1.00 25.41 633 THR A CA 1
ATOM 5096 C C . THR A 1 633 ? -37.594 -55.397 26.455 1.00 25.41 633 THR A C 1
ATOM 5098 O O . THR A 1 633 ? -37.025 -55.939 25.514 1.00 25.41 633 THR A O 1
ATOM 5101 N N . SER A 1 634 ? -37.076 -55.261 27.681 1.00 25.81 634 SER A N 1
ATOM 5102 C CA . SER A 1 634 ? -35.917 -55.879 28.343 1.00 25.81 634 SER A CA 1
ATOM 5103 C C . SER A 1 634 ? -35.600 -57.348 28.006 1.00 25.81 634 SER A C 1
ATOM 5105 O O . SER A 1 634 ? -36.506 -58.182 27.985 1.00 25.81 634 SER A O 1
ATOM 5107 N N . LYS A 1 635 ? -34.297 -57.677 27.930 1.00 23.88 635 LYS A N 1
ATOM 5108 C CA . LYS A 1 635 ? -33.712 -58.892 28.535 1.00 23.88 635 LYS A CA 1
ATOM 5109 C C . LYS A 1 635 ? -32.327 -58.597 29.142 1.00 23.88 635 LYS A C 1
ATOM 5111 O O . LYS A 1 635 ? -31.430 -58.096 28.476 1.00 23.88 635 LYS A O 1
ATOM 5116 N N . THR A 1 636 ? -32.228 -58.927 30.424 1.00 21.61 636 THR A N 1
ATOM 5117 C CA . THR A 1 636 ? -31.116 -58.836 31.387 1.00 21.61 636 THR A CA 1
ATOM 5118 C C . THR A 1 636 ? -29.980 -59.842 31.133 1.00 21.61 636 THR A C 1
ATOM 5120 O O . THR A 1 636 ? -30.232 -60.860 30.493 1.00 21.61 636 THR A O 1
ATOM 5123 N N . LEU A 1 637 ? -28.815 -59.584 31.772 1.00 23.64 637 LEU A N 1
ATOM 5124 C CA . LEU A 1 637 ? -27.713 -60.470 32.257 1.00 23.64 637 LEU A CA 1
ATOM 5125 C C . LEU A 1 637 ? -26.349 -60.010 31.687 1.00 23.64 637 LEU A C 1
ATOM 5127 O O . LEU A 1 637 ? -26.246 -59.810 30.487 1.00 23.64 637 LEU A O 1
ATOM 5131 N N . SER A 1 638 ? -25.239 -59.808 32.407 1.00 21.95 638 SER A N 1
ATOM 5132 C CA . SER A 1 638 ? -24.858 -59.910 33.824 1.00 21.95 638 SER A CA 1
ATOM 5133 C C . SER A 1 638 ? -23.538 -59.144 34.026 1.00 21.95 638 SER A C 1
ATOM 5135 O O . SER A 1 638 ? -22.792 -58.916 33.076 1.00 21.95 638 SER A O 1
ATOM 5137 N N . ALA A 1 639 ? -23.257 -58.765 35.271 1.00 23.83 639 ALA A N 1
ATOM 5138 C CA . ALA A 1 639 ? -22.077 -58.034 35.721 1.00 23.83 639 ALA A CA 1
ATOM 5139 C C . ALA A 1 639 ? -20.765 -58.842 35.679 1.00 23.83 639 ALA A C 1
ATOM 5141 O O . ALA A 1 639 ? -20.785 -60.030 35.988 1.00 23.83 639 ALA A O 1
ATOM 5142 N N . THR A 1 640 ? -19.636 -58.143 35.488 1.00 22.55 640 THR A N 1
ATOM 5143 C CA . THR A 1 640 ? -18.361 -58.477 36.150 1.00 22.55 640 THR A CA 1
ATOM 5144 C C . THR A 1 640 ? -17.607 -57.194 36.523 1.00 22.55 640 THR A C 1
ATOM 5146 O O . THR A 1 640 ? -17.374 -56.317 35.694 1.00 22.55 640 THR A O 1
ATOM 5149 N N . THR A 1 641 ? -17.278 -57.105 37.809 1.00 21.73 641 THR A N 1
ATOM 5150 C CA . THR A 1 641 ? -16.555 -56.052 38.543 1.00 21.73 641 THR A CA 1
ATOM 5151 C C . THR A 1 641 ? -15.026 -56.182 38.385 1.00 21.73 641 THR A C 1
ATOM 5153 O O . THR A 1 641 ? -14.568 -57.231 37.941 1.00 21.73 641 THR A O 1
ATOM 5156 N N . ILE A 1 642 ? -14.278 -55.162 38.864 1.00 22.66 642 ILE A N 1
ATOM 5157 C CA . ILE A 1 642 ? -12.839 -55.074 39.270 1.00 22.66 642 ILE A CA 1
ATOM 5158 C C . ILE A 1 642 ? -12.053 -54.087 38.379 1.00 22.66 642 ILE A C 1
ATOM 5160 O O . ILE A 1 642 ? -12.070 -54.225 37.166 1.00 22.66 642 ILE A O 1
ATOM 5164 N N . ASN A 1 643 ? -11.229 -53.142 38.848 1.00 23.58 643 ASN A N 1
ATOM 5165 C CA . ASN A 1 643 ? -11.116 -52.309 40.055 1.00 23.58 643 ASN A CA 1
ATOM 5166 C C . ASN A 1 643 ? -10.010 -51.262 39.753 1.00 23.58 643 ASN A C 1
ATOM 5168 O O . ASN A 1 643 ? -9.017 -51.591 39.115 1.00 23.58 643 ASN A O 1
ATOM 5172 N N . THR A 1 644 ? -10.216 -50.028 40.229 1.00 22.34 644 THR A N 1
ATOM 5173 C CA . THR A 1 644 ? -9.249 -49.017 40.738 1.00 22.34 644 THR A CA 1
ATOM 5174 C C . THR A 1 644 ? -7.807 -48.904 40.202 1.00 22.34 644 THR A C 1
ATOM 5176 O O . THR A 1 644 ? -7.020 -49.828 40.357 1.00 22.34 644 THR A O 1
ATOM 5179 N N . ALA A 1 645 ? -7.395 -47.664 39.878 1.00 22.88 645 ALA A N 1
ATOM 5180 C CA . ALA A 1 645 ? -6.326 -46.961 40.619 1.00 22.88 645 ALA A CA 1
ATOM 5181 C C . ALA A 1 645 ? -6.297 -45.440 40.329 1.00 22.88 645 ALA A C 1
ATOM 5183 O O . ALA A 1 645 ? -6.081 -44.992 39.206 1.00 22.88 645 ALA A O 1
ATOM 5184 N N . THR A 1 646 ? -6.493 -44.655 41.386 1.00 23.28 646 THR A N 1
ATOM 5185 C CA . THR A 1 646 ? -6.189 -43.223 41.537 1.00 23.28 646 THR A CA 1
ATOM 5186 C C . THR A 1 646 ? -4.724 -43.015 41.929 1.00 23.28 646 THR A C 1
ATOM 5188 O O . THR A 1 646 ? -4.233 -43.744 42.786 1.00 23.28 646 THR A O 1
ATOM 5191 N N . ALA A 1 647 ? -4.070 -41.960 41.427 1.00 23.20 647 ALA A N 1
ATOM 5192 C CA . ALA A 1 647 ? -2.943 -41.319 42.114 1.00 23.20 647 ALA A CA 1
ATOM 5193 C C . ALA A 1 647 ? -2.809 -39.831 41.735 1.00 23.20 647 ALA A C 1
ATOM 5195 O O . ALA A 1 647 ? -3.041 -39.417 40.602 1.00 23.20 647 ALA A O 1
ATOM 5196 N N . THR A 1 648 ? -2.474 -39.046 42.751 1.00 21.81 648 THR A N 1
ATOM 5197 C CA . THR A 1 648 ? -2.582 -37.593 42.930 1.00 21.81 648 THR A CA 1
ATOM 5198 C C . THR A 1 648 ? -1.293 -36.809 42.630 1.00 21.81 648 THR A C 1
ATOM 5200 O O . THR A 1 648 ? -0.205 -37.285 42.916 1.00 21.81 648 THR A O 1
ATOM 5203 N N . ALA A 1 649 ? -1.487 -35.577 42.133 1.00 25.33 649 ALA A N 1
ATOM 5204 C CA . ALA A 1 649 ? -0.787 -34.291 42.363 1.00 25.33 649 ALA A CA 1
ATOM 5205 C C . ALA A 1 649 ? 0.745 -34.191 42.601 1.00 25.33 649 ALA A C 1
ATOM 5207 O O . ALA A 1 649 ? 1.255 -34.761 43.555 1.00 25.33 649 ALA A O 1
ATOM 5208 N N . ALA A 1 650 ? 1.411 -33.261 41.882 1.00 21.61 650 ALA A N 1
ATOM 5209 C CA . ALA A 1 650 ? 2.281 -32.197 42.441 1.00 21.61 650 ALA A CA 1
ATOM 5210 C C . ALA A 1 650 ? 2.820 -31.216 41.360 1.00 21.61 650 ALA A C 1
ATOM 5212 O O . ALA A 1 650 ? 2.922 -31.552 40.185 1.00 21.61 650 ALA A O 1
ATOM 5213 N N . ASN A 1 651 ? 3.138 -29.988 41.790 1.00 25.45 651 ASN A N 1
ATOM 5214 C CA . ASN A 1 651 ? 3.421 -28.757 41.027 1.00 25.45 651 ASN A CA 1
ATOM 5215 C C . ASN A 1 651 ? 4.903 -28.544 40.591 1.00 25.45 651 ASN A C 1
ATOM 5217 O O . ASN A 1 651 ? 5.796 -28.950 41.319 1.00 25.45 651 ASN A O 1
ATOM 5221 N N . THR A 1 652 ? 5.086 -27.815 39.462 1.00 26.66 652 THR A N 1
ATOM 5222 C CA . THR A 1 652 ? 6.160 -26.885 38.937 1.00 26.66 652 THR A CA 1
ATOM 5223 C C . THR A 1 652 ? 7.626 -26.927 39.454 1.00 26.66 652 THR A C 1
ATOM 5225 O O . THR A 1 652 ? 7.810 -27.135 40.646 1.00 26.66 652 THR A O 1
ATOM 5228 N N . PRO A 1 653 ? 8.682 -26.573 38.653 1.00 28.36 653 PRO A N 1
ATOM 5229 C CA . PRO A 1 653 ? 8.806 -25.272 37.959 1.00 28.36 653 PRO A CA 1
ATOM 5230 C C . PRO A 1 653 ? 9.520 -25.230 36.580 1.00 28.36 653 PRO A C 1
ATOM 5232 O O . PRO A 1 653 ? 10.157 -26.162 36.103 1.00 28.36 653 PRO A O 1
ATOM 5235 N N . THR A 1 654 ? 9.389 -24.058 35.960 1.00 31.31 654 THR A N 1
ATOM 5236 C CA . THR A 1 654 ? 9.962 -23.547 34.708 1.00 31.31 654 THR A CA 1
ATOM 5237 C C . THR A 1 654 ? 11.495 -23.628 34.640 1.00 31.31 654 THR A C 1
ATOM 5239 O O . THR A 1 654 ? 12.179 -23.172 35.552 1.00 31.31 654 THR A O 1
ATOM 5242 N N . THR A 1 655 ? 12.062 -24.075 33.512 1.00 23.97 655 THR A N 1
ATOM 5243 C CA . THR A 1 655 ? 13.444 -23.744 33.107 1.00 23.97 655 THR A CA 1
ATOM 5244 C C . THR A 1 655 ? 13.559 -23.678 31.580 1.00 23.97 655 THR A C 1
ATOM 5246 O O . THR A 1 655 ? 13.061 -24.533 30.853 1.00 23.97 655 THR A O 1
ATOM 5249 N N . THR A 1 656 ? 14.215 -22.620 31.112 1.00 28.83 656 THR A N 1
ATOM 5250 C CA . THR A 1 656 ? 14.705 -22.352 29.754 1.00 28.83 656 THR A CA 1
ATOM 5251 C C . THR A 1 656 ? 15.427 -23.550 29.125 1.00 28.83 656 THR A C 1
ATOM 5253 O O . THR A 1 656 ? 16.382 -24.060 29.703 1.00 28.83 656 THR A O 1
ATOM 5256 N N . MET A 1 657 ? 15.047 -23.956 27.908 1.00 27.17 657 MET A N 1
ATOM 5257 C CA . MET A 1 657 ? 15.793 -24.948 27.120 1.00 27.17 657 MET A CA 1
ATOM 5258 C C . MET A 1 657 ? 16.286 -24.318 25.816 1.00 27.17 657 MET A C 1
ATOM 5260 O O . MET A 1 657 ? 15.559 -24.214 24.831 1.00 27.17 657 MET A O 1
ATOM 5264 N N . ALA A 1 658 ? 17.551 -23.901 25.830 1.00 31.02 658 ALA A N 1
ATOM 5265 C CA . ALA A 1 658 ? 18.378 -23.871 24.635 1.00 31.02 658 ALA A CA 1
ATOM 5266 C C . ALA A 1 658 ? 18.621 -25.315 24.163 1.00 31.02 658 ALA A C 1
ATOM 5268 O O . ALA A 1 658 ? 18.817 -26.194 25.001 1.00 31.02 658 ALA A O 1
ATOM 5269 N N . ALA A 1 659 ? 18.593 -25.517 22.840 1.00 37.00 659 ALA A N 1
ATOM 5270 C CA . ALA A 1 659 ? 19.164 -26.624 22.065 1.00 37.00 659 ALA A CA 1
ATOM 5271 C C . ALA A 1 659 ? 19.544 -27.900 22.848 1.00 37.00 659 ALA A C 1
ATOM 5273 O O . ALA A 1 659 ? 20.715 -28.279 22.885 1.00 37.00 659 ALA A O 1
ATOM 5274 N N . LYS A 1 660 ? 18.562 -28.590 23.440 1.00 36.03 660 LYS A N 1
ATOM 5275 C CA . LYS A 1 660 ? 18.743 -29.991 23.821 1.00 36.03 660 LYS A CA 1
ATOM 5276 C C . LYS A 1 660 ? 18.323 -30.873 22.651 1.00 36.03 660 LYS A C 1
ATOM 5278 O O . LYS A 1 660 ? 17.164 -30.904 22.257 1.00 36.03 660 LYS A O 1
ATOM 5283 N N . ASP A 1 661 ? 19.335 -31.541 22.113 1.00 48.44 661 ASP A N 1
ATOM 5284 C CA . ASP A 1 661 ? 19.275 -32.824 21.428 1.00 48.44 661 ASP A CA 1
ATOM 5285 C C . ASP A 1 661 ? 18.565 -32.917 20.068 1.00 48.44 661 ASP A C 1
ATOM 5287 O O . ASP A 1 661 ? 17.586 -33.634 19.899 1.00 48.44 661 ASP A O 1
ATOM 5291 N N . PHE A 1 662 ? 19.189 -32.368 19.015 1.00 57.53 662 PHE A N 1
ATOM 5292 C CA . PHE A 1 662 ? 18.925 -32.842 17.640 1.00 57.53 662 PHE A CA 1
ATOM 5293 C C . PHE A 1 662 ? 19.202 -34.353 17.485 1.00 57.53 662 PHE A C 1
ATOM 5295 O O . PHE A 1 662 ? 18.593 -35.017 16.649 1.00 57.53 662 PHE A O 1
ATOM 5302 N N . ARG A 1 663 ? 20.110 -34.906 18.304 1.00 54.16 663 ARG A N 1
ATOM 5303 C CA . ARG A 1 663 ? 20.494 -36.327 18.289 1.00 54.16 663 ARG A CA 1
ATOM 5304 C C . ARG A 1 663 ? 19.534 -37.253 19.037 1.00 54.16 663 ARG A C 1
ATOM 5306 O O . ARG A 1 663 ? 19.691 -38.460 18.899 1.00 54.16 663 ARG A O 1
ATOM 5313 N N . ASN A 1 664 ? 18.569 -36.727 19.794 1.00 57.66 664 ASN A N 1
ATOM 5314 C CA . ASN A 1 664 ? 17.597 -37.550 20.506 1.00 57.66 664 ASN A CA 1
ATOM 5315 C C . ASN A 1 664 ? 16.235 -37.416 19.804 1.00 57.66 664 ASN A C 1
ATOM 5317 O O . ASN A 1 664 ? 15.576 -36.381 19.924 1.00 57.66 664 ASN A O 1
ATOM 5321 N N . PRO A 1 665 ? 15.841 -38.389 18.966 1.00 59.50 665 PRO A N 1
ATOM 5322 C CA . PRO A 1 665 ? 14.582 -38.317 18.245 1.00 59.50 665 PRO A CA 1
ATOM 5323 C C . PRO A 1 665 ? 13.425 -38.376 19.240 1.00 59.50 665 PRO A C 1
ATOM 5325 O O . PRO A 1 665 ? 13.308 -39.313 20.025 1.00 59.50 665 PRO A O 1
ATOM 5328 N N . ASP A 1 666 ? 12.555 -37.369 19.196 1.00 62.50 666 ASP A N 1
ATOM 5329 C CA . ASP A 1 666 ? 11.291 -37.387 19.924 1.00 62.50 666 ASP A CA 1
ATOM 5330 C C . ASP A 1 666 ? 10.367 -38.432 19.279 1.00 62.50 666 ASP A C 1
ATOM 5332 O O . ASP A 1 666 ? 9.610 -38.147 18.346 1.00 62.50 666 ASP A O 1
ATOM 5336 N N . LEU A 1 667 ? 10.479 -39.674 19.758 1.00 58.78 667 LEU A N 1
ATOM 5337 C CA . LEU A 1 667 ? 9.722 -40.835 19.282 1.00 58.78 667 LEU A CA 1
ATOM 5338 C C . LEU A 1 667 ? 8.204 -40.620 19.380 1.00 58.78 667 LEU A C 1
ATOM 5340 O O . LEU A 1 667 ? 7.448 -41.249 18.643 1.00 58.78 667 LEU A O 1
ATOM 5344 N N . THR A 1 668 ? 7.741 -39.712 20.247 1.00 61.28 668 THR A N 1
ATOM 5345 C CA . THR A 1 668 ? 6.312 -39.389 20.361 1.00 61.28 668 THR A CA 1
ATOM 5346 C C . THR A 1 668 ? 5.812 -38.511 19.212 1.00 61.28 668 THR A C 1
ATOM 5348 O O . THR A 1 668 ? 4.637 -38.600 18.852 1.00 61.28 668 THR A O 1
ATOM 5351 N N . LYS A 1 669 ? 6.702 -37.720 18.590 1.00 64.81 669 LYS A N 1
ATOM 5352 C CA . LYS A 1 669 ? 6.400 -36.844 17.446 1.00 64.81 669 LYS A CA 1
ATOM 5353 C C . LYS A 1 669 ? 6.643 -37.494 16.082 1.00 64.81 669 LYS A C 1
ATOM 5355 O O . LYS A 1 669 ? 5.954 -37.140 15.128 1.00 64.81 669 LYS A O 1
ATOM 5360 N N . GLN A 1 670 ? 7.567 -38.453 15.973 1.00 75.44 670 GLN A N 1
ATOM 5361 C CA . GLN A 1 670 ? 7.848 -39.174 14.719 1.00 75.44 670 GLN A CA 1
ATOM 5362 C C . GLN A 1 670 ? 6.847 -40.314 14.460 1.00 75.44 670 GLN A C 1
ATOM 5364 O O . GLN A 1 670 ? 7.215 -41.477 14.299 1.00 75.44 670 GLN A O 1
ATOM 5369 N N . GLN A 1 671 ? 5.557 -39.986 14.420 1.00 80.06 671 GLN A N 1
ATOM 5370 C CA . GLN A 1 671 ? 4.518 -40.939 14.037 1.00 80.06 671 GLN A CA 1
ATOM 5371 C C . GLN A 1 671 ? 4.378 -40.970 12.517 1.00 80.06 671 GLN A C 1
ATOM 5373 O O . GLN A 1 671 ? 4.039 -39.966 11.896 1.00 80.06 671 GLN A O 1
ATOM 5378 N N . TRP A 1 672 ? 4.636 -42.135 11.928 1.00 86.25 672 TRP A N 1
ATOM 5379 C CA . TRP A 1 672 ? 4.465 -42.372 10.500 1.00 86.25 672 TRP A CA 1
ATOM 5380 C C . TRP A 1 672 ? 3.013 -42.738 10.221 1.00 86.25 672 TRP A C 1
ATOM 5382 O O . TRP A 1 672 ? 2.551 -43.799 10.654 1.00 86.25 672 TRP A O 1
ATOM 5392 N N . CYS A 1 673 ? 2.300 -41.866 9.509 1.00 87.00 673 CYS A N 1
ATOM 5393 C CA . CYS A 1 673 ? 0.902 -42.090 9.168 1.00 87.00 673 CYS A CA 1
ATOM 5394 C C . CYS A 1 673 ? 0.616 -41.921 7.675 1.00 87.00 673 CYS A C 1
ATOM 5396 O O . CYS A 1 673 ? 1.127 -41.016 7.023 1.00 87.00 673 CYS A O 1
ATOM 5398 N N . ILE A 1 674 ? -0.233 -42.779 7.114 1.00 88.19 674 ILE A N 1
ATOM 5399 C CA . ILE A 1 674 ? -0.824 -42.543 5.793 1.00 88.19 674 ILE A CA 1
ATOM 5400 C C . ILE A 1 674 ? -1.976 -41.555 5.994 1.00 88.19 674 ILE A C 1
ATOM 5402 O O . ILE A 1 674 ? -2.899 -41.849 6.750 1.00 88.19 674 ILE A O 1
ATOM 5406 N N . SER A 1 675 ? -1.919 -40.390 5.342 1.00 88.69 675 SER A N 1
ATOM 5407 C CA . SER A 1 675 ? -2.960 -39.352 5.409 1.00 88.69 675 SER A CA 1
ATOM 5408 C C . SER A 1 675 ? -3.120 -38.625 4.066 1.00 88.69 675 SER A C 1
ATOM 5410 O O . SER A 1 675 ? -2.243 -38.690 3.195 1.00 88.69 675 SER A O 1
ATOM 5412 N N . ARG A 1 676 ? -4.243 -37.914 3.887 1.00 87.75 676 ARG A N 1
ATOM 5413 C CA . ARG A 1 676 ? -4.494 -37.086 2.695 1.00 87.75 676 ARG A CA 1
ATOM 5414 C C . ARG A 1 676 ? -3.797 -35.730 2.816 1.00 87.75 676 ARG A C 1
ATOM 5416 O O . ARG A 1 676 ? -3.811 -35.091 3.867 1.00 87.75 676 ARG A O 1
ATOM 5423 N N . VAL A 1 677 ? -3.207 -35.249 1.725 1.00 86.31 677 VAL A N 1
ATOM 5424 C CA . VAL A 1 677 ? -2.530 -33.945 1.696 1.00 86.31 677 VAL A CA 1
ATOM 5425 C C . VAL A 1 677 ? -3.542 -32.797 1.792 1.00 86.31 677 VAL A C 1
ATOM 5427 O O . VAL A 1 677 ? -4.467 -32.684 0.990 1.00 86.31 677 VAL A O 1
ATOM 5430 N N . VAL A 1 678 ? -3.345 -31.909 2.773 1.00 79.88 678 VAL A N 1
ATOM 5431 C CA . VAL A 1 678 ? -4.260 -30.800 3.128 1.00 79.88 678 VAL A CA 1
ATOM 5432 C C . VAL A 1 678 ? -3.714 -29.397 2.800 1.00 79.88 678 VAL A C 1
ATOM 5434 O O . VAL A 1 678 ? -4.214 -28.406 3.335 1.00 79.88 678 VAL A O 1
ATOM 5437 N N . SER A 1 679 ? -2.684 -29.276 1.952 1.00 71.31 679 SER A N 1
ATOM 5438 C CA . SER A 1 679 ? -1.921 -28.023 1.803 1.00 71.31 679 SER A CA 1
ATOM 5439 C C . SER A 1 679 ? -2.776 -26.810 1.366 1.00 71.31 679 SER A C 1
ATOM 5441 O O . SER A 1 679 ? -3.684 -26.913 0.541 1.00 71.31 679 SER A O 1
ATOM 5443 N N . ARG A 1 680 ? -2.477 -25.634 1.948 1.00 53.12 680 ARG A N 1
ATOM 5444 C CA . ARG A 1 680 ? -3.041 -24.307 1.600 1.00 53.12 680 ARG A CA 1
ATOM 5445 C C . ARG A 1 680 ? -1.997 -23.389 0.930 1.00 53.12 680 ARG A C 1
ATOM 5447 O O . ARG A 1 680 ? -2.105 -22.171 1.003 1.00 53.12 680 ARG A O 1
ATOM 5454 N N . GLY A 1 681 ? -0.955 -23.975 0.334 1.00 64.56 681 GLY A N 1
ATOM 5455 C CA . GLY A 1 681 ? 0.214 -23.272 -0.211 1.00 64.56 681 GLY A CA 1
ATOM 5456 C C . GLY A 1 681 ? 0.925 -24.090 -1.295 1.00 64.56 681 GLY A C 1
ATOM 5457 O O . GLY A 1 681 ? 0.272 -24.852 -2.002 1.00 64.56 681 GLY A O 1
ATOM 5458 N N . ARG A 1 682 ? 2.256 -23.955 -1.430 1.00 66.94 682 ARG A N 1
ATOM 5459 C CA . ARG A 1 682 ? 3.050 -24.736 -2.404 1.00 66.94 682 ARG A CA 1
ATOM 5460 C C . ARG A 1 682 ? 2.822 -26.243 -2.183 1.00 66.94 682 ARG A C 1
ATOM 5462 O O . ARG A 1 682 ? 2.857 -26.705 -1.041 1.00 66.94 682 ARG A O 1
ATOM 5469 N N . THR A 1 683 ? 2.566 -26.984 -3.261 1.00 78.69 683 THR A N 1
ATOM 5470 C CA . THR A 1 683 ? 2.332 -28.435 -3.233 1.00 78.69 683 THR A CA 1
ATOM 5471 C C . THR A 1 683 ? 3.534 -29.146 -2.604 1.00 78.69 683 THR A C 1
ATOM 5473 O O . THR A 1 683 ? 4.676 -28.885 -3.003 1.00 78.69 683 THR A O 1
ATOM 5476 N N . PRO A 1 684 ? 3.333 -29.986 -1.571 1.00 86.31 684 PRO A N 1
ATOM 5477 C CA . PRO A 1 684 ? 4.438 -30.725 -0.983 1.00 86.31 684 PRO A CA 1
ATOM 5478 C C . PRO A 1 684 ? 4.984 -31.725 -2.006 1.00 86.31 684 PRO A C 1
ATOM 5480 O O . PRO A 1 684 ? 4.234 -32.288 -2.798 1.00 86.31 684 PRO A O 1
ATOM 5483 N N . ALA A 1 685 ? 6.296 -31.943 -1.989 1.00 89.50 685 ALA A N 1
ATOM 5484 C CA . ALA A 1 685 ? 6.959 -32.942 -2.819 1.00 89.50 685 ALA A CA 1
ATOM 5485 C C . ALA A 1 685 ? 7.390 -34.142 -1.974 1.00 89.50 685 ALA A C 1
ATOM 5487 O O . ALA A 1 685 ? 7.576 -34.023 -0.757 1.00 89.50 685 ALA A O 1
ATOM 5488 N N . CYS A 1 686 ? 7.564 -35.288 -2.629 1.00 89.06 686 CYS A N 1
ATOM 5489 C CA . CYS A 1 686 ? 8.135 -36.471 -2.011 1.00 89.06 686 CYS A CA 1
ATOM 5490 C C . CYS A 1 686 ? 9.518 -36.146 -1.443 1.00 89.06 686 CYS A C 1
ATOM 5492 O O . CYS A 1 686 ? 10.353 -35.528 -2.097 1.00 89.06 686 CYS A O 1
ATOM 5494 N N . SER A 1 687 ? 9.749 -36.572 -0.208 1.00 87.81 687 SER A N 1
ATOM 5495 C CA . SER A 1 687 ? 10.994 -36.339 0.521 1.00 87.81 687 SER A CA 1
ATOM 5496 C C . SER A 1 687 ? 12.044 -37.426 0.250 1.00 87.81 687 SER A C 1
ATOM 5498 O O . SER A 1 687 ? 13.159 -37.337 0.757 1.00 87.81 687 SER A O 1
ATOM 5500 N N . GLY A 1 688 ? 11.716 -38.433 -0.569 1.00 83.50 688 GLY A N 1
ATOM 5501 C CA . GLY A 1 688 ? 12.655 -39.464 -1.004 1.00 83.50 688 GLY A CA 1
ATOM 5502 C C . GLY A 1 688 ? 13.688 -38.908 -1.989 1.00 83.50 688 GLY A C 1
ATOM 5503 O O . GLY A 1 688 ? 13.335 -38.243 -2.959 1.00 83.50 688 GLY A O 1
ATOM 5504 N N . ARG A 1 689 ? 14.971 -39.222 -1.770 1.00 75.69 689 ARG A N 1
ATOM 5505 C CA . ARG A 1 689 ? 16.127 -38.653 -2.499 1.00 75.69 689 ARG A CA 1
ATOM 5506 C C . ARG A 1 689 ? 16.028 -38.709 -4.033 1.00 75.69 689 ARG A C 1
ATOM 5508 O O . ARG A 1 689 ? 16.498 -37.789 -4.692 1.00 75.69 689 ARG A O 1
ATOM 5515 N N . ASN A 1 690 ? 15.408 -39.756 -4.579 1.00 78.00 690 ASN A N 1
ATOM 5516 C CA . ASN A 1 690 ? 15.292 -39.993 -6.024 1.00 78.00 690 ASN A CA 1
ATOM 5517 C C . ASN A 1 690 ? 13.849 -39.848 -6.545 1.00 78.00 690 ASN A C 1
ATOM 5519 O O . ASN A 1 690 ? 13.530 -40.348 -7.620 1.00 78.00 690 ASN A O 1
ATOM 5523 N N . CYS A 1 691 ? 12.960 -39.198 -5.788 1.00 81.50 691 CYS A N 1
ATOM 5524 C CA . CYS A 1 691 ? 11.562 -39.023 -6.165 1.00 81.50 691 CYS A CA 1
ATOM 5525 C C . CYS A 1 691 ? 11.235 -37.537 -6.345 1.00 81.50 691 CYS A C 1
ATOM 5527 O O . CYS A 1 691 ? 11.363 -36.746 -5.418 1.00 81.50 691 CYS A O 1
ATOM 5529 N N . SER A 1 692 ? 10.766 -37.159 -7.533 1.00 82.31 692 SER A N 1
ATOM 5530 C CA . SER A 1 692 ? 10.351 -35.788 -7.865 1.00 82.31 692 SER A CA 1
ATOM 5531 C C . SER A 1 692 ? 8.832 -35.583 -7.821 1.00 82.31 692 SER A C 1
ATOM 5533 O O . SER A 1 692 ? 8.342 -34.528 -8.227 1.00 82.31 692 SER A O 1
ATOM 5535 N N . ARG A 1 693 ? 8.072 -36.576 -7.331 1.00 86.62 693 ARG A N 1
ATOM 5536 C CA . ARG A 1 693 ? 6.607 -36.509 -7.274 1.00 86.62 693 ARG A CA 1
ATOM 5537 C C . ARG A 1 693 ? 6.156 -35.346 -6.396 1.00 86.62 693 ARG A C 1
ATOM 5539 O O . ARG A 1 693 ? 6.607 -35.208 -5.261 1.00 86.62 693 ARG A O 1
ATOM 5546 N N . GLN A 1 694 ? 5.229 -34.550 -6.912 1.00 89.25 694 GLN A N 1
ATOM 5547 C CA . GLN A 1 694 ? 4.494 -33.548 -6.147 1.00 89.25 694 GLN A CA 1
ATOM 5548 C C . GLN A 1 694 ? 3.120 -34.103 -5.778 1.00 89.25 694 GLN A C 1
ATOM 5550 O O . GLN A 1 694 ? 2.549 -34.881 -6.540 1.00 89.25 694 GLN A O 1
ATOM 5555 N N . PHE A 1 695 ? 2.622 -33.733 -4.602 1.00 87.56 695 PHE A N 1
ATOM 5556 C CA . PHE A 1 695 ? 1.309 -34.139 -4.118 1.00 87.56 695 PHE A CA 1
ATOM 5557 C C . PHE A 1 695 ? 0.301 -33.012 -4.304 1.00 87.56 695 PHE A C 1
ATOM 5559 O O . PHE A 1 695 ? 0.537 -31.870 -3.887 1.00 87.56 695 PHE A O 1
ATOM 5566 N N . GLU A 1 696 ? -0.846 -33.353 -4.872 1.00 85.44 696 GLU A N 1
ATOM 5567 C CA . GLU A 1 696 ? -1.998 -32.468 -4.954 1.00 85.44 696 GLU A CA 1
ATOM 5568 C C . GLU A 1 696 ? -2.873 -32.576 -3.699 1.00 85.44 696 GLU A C 1
ATOM 5570 O O . GLU A 1 696 ? -2.734 -33.473 -2.862 1.00 85.44 696 GLU A O 1
ATOM 5575 N N . ARG A 1 697 ? -3.789 -31.619 -3.523 1.00 83.75 697 ARG A N 1
ATOM 5576 C CA . ARG A 1 697 ? -4.707 -31.629 -2.382 1.00 83.75 697 ARG A CA 1
ATOM 5577 C C . ARG A 1 697 ? -5.636 -32.842 -2.484 1.00 83.75 697 ARG A C 1
ATOM 5579 O O . ARG A 1 697 ? -6.418 -32.941 -3.418 1.00 83.75 697 ARG A O 1
ATOM 5586 N N . GLY A 1 698 ? -5.608 -33.701 -1.468 1.00 82.81 698 GLY A N 1
ATOM 5587 C CA . GLY A 1 698 ? -6.386 -34.942 -1.423 1.00 82.81 698 GLY A CA 1
ATOM 5588 C C . GLY A 1 698 ? -5.592 -36.205 -1.765 1.00 82.81 698 GLY A C 1
ATOM 5589 O O . GLY A 1 698 ? -6.083 -37.294 -1.455 1.00 82.81 698 GLY A O 1
ATOM 5590 N N . ASP A 1 699 ? -4.373 -36.081 -2.303 1.00 86.75 699 ASP A N 1
ATOM 5591 C CA . ASP A 1 699 ? -3.489 -37.225 -2.552 1.00 86.75 699 ASP A CA 1
ATOM 5592 C C . ASP A 1 699 ? -3.133 -37.956 -1.258 1.00 86.75 699 ASP A C 1
ATOM 5594 O O . ASP A 1 699 ? -2.956 -37.334 -0.207 1.00 86.75 699 ASP A O 1
ATOM 5598 N N . LEU A 1 700 ? -2.977 -39.279 -1.343 1.00 88.56 700 LEU A N 1
ATOM 5599 C CA . LEU A 1 700 ? -2.436 -40.082 -0.251 1.00 88.56 700 LEU A CA 1
ATOM 5600 C C . LEU A 1 700 ? -0.911 -39.987 -0.218 1.00 88.56 700 LEU A C 1
ATOM 5602 O O . LEU A 1 700 ? -0.227 -40.207 -1.219 1.00 88.56 700 LEU A O 1
ATOM 5606 N N . SER A 1 701 ? -0.384 -39.693 0.966 1.00 91.00 701 SER A N 1
ATOM 5607 C CA . SER A 1 701 ? 1.051 -39.647 1.243 1.00 91.00 701 SER A CA 1
ATOM 5608 C C . SER A 1 701 ? 1.325 -40.222 2.627 1.00 91.00 701 SER A C 1
ATOM 5610 O O . SER A 1 701 ? 0.486 -40.090 3.520 1.00 91.00 701 SER A O 1
ATOM 5612 N N . ILE A 1 702 ? 2.513 -40.783 2.826 1.00 89.56 702 ILE A N 1
ATOM 5613 C CA . ILE A 1 702 ? 3.010 -41.103 4.165 1.00 89.56 702 ILE A CA 1
ATOM 5614 C C . ILE A 1 702 ? 3.593 -39.823 4.756 1.00 89.56 702 ILE A C 1
ATOM 5616 O O . ILE A 1 702 ? 4.471 -39.203 4.156 1.00 89.56 702 ILE A O 1
ATOM 5620 N N . GLN A 1 703 ? 3.073 -39.412 5.904 1.00 90.69 703 GLN A N 1
ATOM 5621 C CA . GLN A 1 703 ? 3.404 -38.171 6.584 1.00 90.69 703 GLN A CA 1
ATOM 5622 C C . GLN A 1 703 ? 4.088 -38.471 7.914 1.00 90.69 703 GLN A C 1
ATOM 5624 O O . GLN A 1 703 ? 3.704 -39.395 8.630 1.00 90.69 703 GLN A O 1
ATOM 5629 N N . VAL A 1 704 ? 5.115 -37.687 8.235 1.00 88.38 704 VAL A N 1
ATOM 5630 C CA . VAL A 1 704 ? 5.831 -37.765 9.513 1.00 88.38 704 VAL A CA 1
ATOM 5631 C C . VAL A 1 704 ?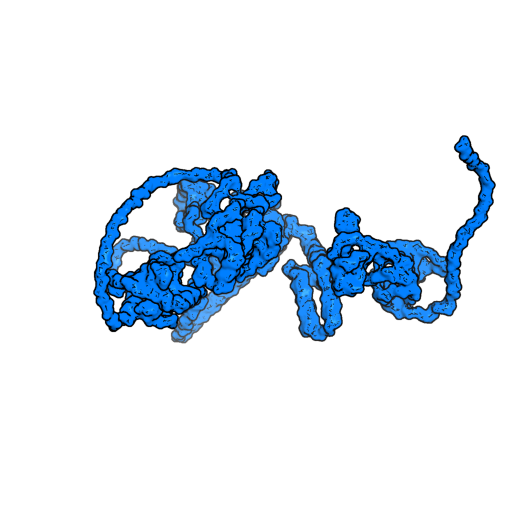 6.435 -36.403 9.853 1.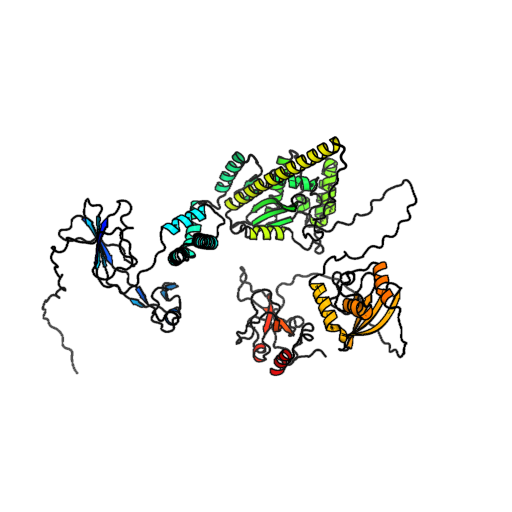00 88.38 704 VAL A C 1
ATOM 5633 O O . VAL A 1 704 ? 6.978 -35.711 8.987 1.00 88.38 704 VAL A O 1
ATOM 5636 N N . SER A 1 705 ? 6.332 -36.000 11.117 1.00 85.00 705 SER A N 1
ATOM 5637 C CA . SER A 1 705 ? 6.917 -34.760 11.632 1.00 85.00 705 SER A CA 1
ATOM 5638 C C . SER A 1 705 ? 8.275 -35.041 12.269 1.00 85.00 705 SER A C 1
ATOM 5640 O O . SER A 1 705 ? 8.387 -35.904 13.137 1.00 85.00 705 SER A O 1
ATOM 5642 N N . ALA A 1 706 ? 9.312 -34.310 11.860 1.00 84.44 706 ALA A N 1
ATOM 5643 C CA . ALA A 1 706 ? 10.654 -34.429 12.431 1.00 84.44 706 ALA A CA 1
ATOM 5644 C C . ALA A 1 706 ? 11.394 -33.082 12.422 1.00 84.44 706 ALA A C 1
ATOM 5646 O O . ALA A 1 706 ? 11.040 -32.167 11.674 1.00 84.44 706 ALA A O 1
ATOM 5647 N N . HIS A 1 707 ? 12.445 -32.962 13.234 1.00 82.25 707 HIS A N 1
ATOM 5648 C CA . HIS A 1 707 ? 13.291 -31.773 13.236 1.00 82.25 707 HIS A CA 1
ATOM 5649 C C . HIS A 1 707 ? 14.186 -31.760 11.994 1.00 82.25 707 HIS A C 1
ATOM 5651 O O . HIS A 1 707 ? 14.732 -32.781 11.567 1.00 82.25 707 HIS A O 1
ATOM 5657 N N . TRP A 1 708 ? 14.374 -30.573 11.436 1.00 84.94 708 TRP A N 1
ATOM 5658 C CA . TRP A 1 708 ? 15.239 -30.298 10.300 1.00 84.94 708 TRP A CA 1
ATOM 5659 C C . TRP A 1 708 ? 16.194 -29.159 10.639 1.00 84.94 708 TRP A C 1
ATOM 5661 O O . TRP A 1 708 ? 15.781 -28.172 11.248 1.00 84.94 708 TRP A O 1
ATOM 5671 N N . ILE A 1 709 ? 17.455 -29.273 10.228 1.00 78.88 709 ILE A N 1
ATOM 5672 C CA . ILE A 1 709 ? 18.426 -28.179 10.291 1.00 78.88 709 ILE A CA 1
ATOM 5673 C C . ILE A 1 709 ? 18.478 -27.524 8.906 1.00 78.88 709 ILE A C 1
ATOM 5675 O O . ILE A 1 709 ? 18.944 -28.160 7.952 1.00 78.88 709 ILE A O 1
ATOM 5679 N N . PRO A 1 710 ? 18.010 -26.271 8.762 1.00 78.44 710 PRO A N 1
ATOM 5680 C CA . PRO A 1 710 ? 18.141 -25.536 7.516 1.00 78.44 710 PRO A CA 1
ATOM 5681 C C . PRO A 1 710 ? 19.615 -25.354 7.122 1.00 78.44 710 PRO A C 1
ATOM 5683 O O . PRO A 1 710 ? 20.478 -25.249 7.993 1.00 78.44 710 PRO A O 1
ATOM 5686 N N . PRO A 1 711 ? 19.928 -25.261 5.817 1.00 70.31 711 PRO A N 1
ATOM 5687 C CA . PRO A 1 711 ? 21.300 -25.062 5.349 1.00 70.31 711 PRO A CA 1
ATOM 5688 C C . PRO A 1 711 ? 21.853 -23.660 5.662 1.00 70.31 711 PRO A C 1
ATOM 5690 O O . PRO A 1 711 ? 23.047 -23.435 5.499 1.00 70.31 711 PRO A O 1
ATOM 5693 N N . HIS A 1 712 ? 21.001 -22.721 6.083 1.00 70.25 712 HIS A N 1
ATOM 5694 C CA . HIS A 1 712 ? 21.372 -21.338 6.371 1.00 70.25 712 HIS A CA 1
ATOM 5695 C C . HIS A 1 712 ? 21.649 -21.136 7.863 1.00 70.25 712 HIS A C 1
ATOM 5697 O O . HIS A 1 712 ? 20.899 -21.617 8.713 1.00 70.25 712 HIS A O 1
ATOM 5703 N N . GLU A 1 713 ? 22.698 -20.381 8.169 1.00 73.19 713 GLU A N 1
ATOM 5704 C CA . GLU A 1 713 ? 23.049 -19.985 9.533 1.00 73.19 713 GLU A CA 1
ATOM 5705 C C . GLU A 1 713 ? 22.341 -18.678 9.916 1.00 73.19 713 GLU A C 1
ATOM 5707 O O . GLU A 1 713 ? 21.967 -17.874 9.055 1.00 73.19 713 GLU A O 1
ATOM 5712 N N . THR A 1 714 ? 22.116 -18.458 11.215 1.00 69.44 714 THR A N 1
ATOM 5713 C CA . THR A 1 714 ? 21.648 -17.152 11.704 1.00 69.44 714 THR A CA 1
ATOM 5714 C C . THR A 1 714 ? 22.716 -16.077 11.476 1.00 69.44 714 THR A C 1
ATOM 5716 O O . THR A 1 714 ? 23.871 -16.386 11.189 1.00 69.44 714 THR A O 1
ATOM 5719 N N . LYS A 1 715 ? 22.363 -14.794 11.654 1.00 63.09 715 LYS A N 1
ATOM 5720 C CA . LYS A 1 715 ? 23.328 -13.676 11.571 1.00 63.09 715 LYS A CA 1
ATOM 5721 C C . LYS A 1 715 ? 24.548 -13.846 12.493 1.00 63.09 715 LYS A C 1
ATOM 5723 O O . LYS A 1 715 ? 25.589 -13.270 12.210 1.00 63.09 715 LYS A O 1
ATOM 5728 N N . ASP A 1 716 ? 24.419 -14.667 13.536 1.00 66.38 716 ASP A N 1
ATOM 5729 C CA . ASP A 1 716 ? 25.468 -14.982 14.511 1.00 66.38 716 ASP A CA 1
ATOM 5730 C C . ASP A 1 716 ? 26.243 -16.278 14.179 1.00 66.38 716 ASP A C 1
ATOM 5732 O O . ASP A 1 716 ? 26.928 -16.819 15.046 1.00 66.38 716 ASP A O 1
ATOM 5736 N N . GLY A 1 717 ? 26.082 -16.841 12.973 1.00 66.12 717 GLY A N 1
ATOM 5737 C CA . GLY A 1 717 ? 26.753 -18.077 12.539 1.00 66.12 717 GLY A CA 1
ATOM 5738 C C . GLY A 1 717 ? 26.247 -19.353 13.225 1.00 66.12 717 GLY A C 1
ATOM 5739 O O . GLY A 1 717 ? 26.915 -20.385 13.210 1.00 66.12 717 GLY A O 1
ATOM 5740 N N . LYS A 1 718 ? 25.077 -19.315 13.882 1.00 68.38 718 LYS A N 1
ATOM 5741 C CA . LYS A 1 718 ? 24.529 -20.475 14.605 1.00 68.38 718 LYS A CA 1
ATOM 5742 C C . LYS A 1 718 ? 23.527 -21.236 13.743 1.00 68.38 718 LYS A C 1
ATOM 5744 O O . LYS A 1 718 ? 22.626 -20.650 13.142 1.00 68.38 718 LYS A O 1
ATOM 5749 N N . LYS A 1 719 ? 23.639 -22.566 13.737 1.00 72.56 719 LYS A N 1
ATOM 5750 C CA . LYS A 1 719 ? 22.613 -23.460 13.182 1.00 72.56 719 LYS A CA 1
ATOM 5751 C C . LYS A 1 719 ? 21.447 -23.577 14.163 1.00 72.56 719 LYS A C 1
ATOM 5753 O O . LYS A 1 719 ? 21.655 -23.657 15.372 1.00 72.56 719 LYS A O 1
ATOM 5758 N N . PHE A 1 720 ? 20.227 -23.596 13.641 1.00 76.69 720 PHE A N 1
ATOM 5759 C CA . PHE A 1 720 ? 18.998 -23.772 14.415 1.00 76.69 720 PHE A CA 1
ATOM 5760 C C . PHE A 1 720 ? 18.177 -24.930 13.842 1.00 76.69 720 PHE A C 1
ATOM 5762 O O . PHE A 1 720 ? 18.372 -25.333 12.697 1.00 76.69 720 PHE A O 1
ATOM 5769 N N . THR A 1 721 ? 17.280 -25.492 14.646 1.00 75.88 721 THR A N 1
ATOM 5770 C CA . THR A 1 721 ? 16.386 -26.586 14.253 1.00 75.88 721 THR A CA 1
ATOM 5771 C C . THR A 1 721 ? 14.965 -26.065 14.074 1.00 75.88 721 THR A C 1
ATOM 5773 O O . THR A 1 721 ? 14.528 -25.169 14.795 1.00 75.88 721 THR A O 1
ATOM 5776 N N . VAL A 1 722 ? 14.232 -26.628 13.116 1.00 78.81 722 VAL A N 1
ATOM 5777 C CA . VAL A 1 722 ? 12.806 -26.346 12.894 1.00 78.81 722 VAL A CA 1
ATOM 5778 C C . VAL A 1 722 ? 12.016 -27.642 12.776 1.00 78.81 722 VAL A C 1
ATOM 5780 O O . VAL A 1 722 ? 12.523 -28.623 12.233 1.00 78.81 722 VAL A O 1
ATOM 5783 N N . ASP A 1 723 ? 10.770 -27.641 13.243 1.00 80.81 723 ASP A N 1
ATOM 5784 C CA . ASP A 1 723 ? 9.835 -28.739 12.992 1.00 80.81 723 ASP A CA 1
ATOM 5785 C C . ASP A 1 723 ? 9.401 -28.723 11.522 1.00 80.81 723 ASP A C 1
ATOM 5787 O O . ASP A 1 723 ? 8.970 -27.693 10.993 1.00 80.81 723 ASP A O 1
ATOM 5791 N N . ARG A 1 724 ? 9.518 -29.867 10.844 1.00 84.12 724 ARG A N 1
ATOM 5792 C CA . ARG A 1 724 ? 9.137 -30.030 9.441 1.00 84.12 724 ARG A CA 1
ATOM 5793 C C . ARG A 1 724 ? 8.305 -31.293 9.252 1.00 84.12 724 ARG A C 1
ATOM 5795 O O . ARG A 1 724 ? 8.663 -32.364 9.733 1.00 84.12 724 ARG A O 1
ATOM 5802 N N . ASN A 1 725 ? 7.219 -31.160 8.495 1.00 87.25 725 ASN A N 1
ATOM 5803 C CA . ASN A 1 725 ? 6.418 -32.295 8.049 1.00 87.25 725 ASN A CA 1
ATOM 5804 C C . ASN A 1 725 ? 6.969 -32.804 6.717 1.00 87.25 725 ASN A C 1
ATOM 5806 O O . ASN A 1 725 ? 7.065 -32.047 5.746 1.00 87.25 725 ASN A O 1
ATOM 5810 N N . TYR A 1 726 ? 7.346 -34.075 6.689 1.00 88.62 726 TYR A N 1
ATOM 5811 C CA . TYR A 1 726 ? 7.823 -34.766 5.502 1.00 88.62 726 TYR A CA 1
ATOM 5812 C C . TYR A 1 726 ? 6.686 -35.560 4.876 1.00 88.62 726 TYR A C 1
ATOM 5814 O O . TYR A 1 726 ? 5.860 -36.136 5.581 1.00 88.62 726 TYR A O 1
ATOM 5822 N N . HIS A 1 727 ? 6.668 -35.583 3.546 1.00 91.00 727 HIS A N 1
ATOM 5823 C CA . HIS A 1 727 ? 5.705 -36.336 2.753 1.00 91.00 727 HIS A CA 1
ATOM 5824 C C . HIS A 1 727 ? 6.462 -37.338 1.890 1.00 91.00 727 HIS A C 1
ATOM 5826 O O . HIS A 1 727 ? 7.397 -36.957 1.187 1.00 91.00 727 HIS A O 1
ATOM 5832 N N . PHE A 1 728 ? 6.052 -38.599 1.912 1.00 89.88 728 PHE A N 1
ATOM 5833 C CA . PHE A 1 728 ? 6.621 -39.671 1.101 1.00 89.88 728 PHE A CA 1
ATOM 5834 C C . PHE A 1 728 ? 5.536 -40.339 0.259 1.00 89.88 728 PHE A C 1
ATOM 5836 O O . PHE A 1 728 ? 4.359 -40.361 0.629 1.00 89.88 728 PHE A O 1
ATOM 5843 N N . CYS A 1 729 ? 5.932 -40.879 -0.893 1.00 89.12 729 CYS A N 1
ATOM 5844 C CA . CYS A 1 729 ? 5.048 -41.722 -1.692 1.00 89.12 729 CYS A CA 1
ATOM 5845 C C . CYS A 1 729 ? 4.712 -43.008 -0.934 1.00 89.12 729 CYS A C 1
ATOM 5847 O O . CYS A 1 729 ? 5.472 -43.436 -0.066 1.00 89.12 729 CYS A O 1
ATOM 5849 N N . LEU A 1 730 ? 3.623 -43.665 -1.332 1.00 87.12 730 LEU A N 1
ATOM 5850 C CA . LEU A 1 730 ? 3.258 -45.012 -0.885 1.00 87.12 730 LEU A CA 1
ATOM 5851 C C . LEU A 1 730 ? 4.172 -46.082 -1.515 1.00 87.12 730 LEU A C 1
ATOM 5853 O O . LEU A 1 730 ? 3.686 -47.057 -2.059 1.00 87.12 730 LEU A O 1
ATOM 5857 N N . GLN A 1 731 ? 5.490 -45.880 -1.494 1.00 84.50 731 GLN A N 1
ATOM 5858 C CA . GLN A 1 731 ? 6.477 -46.810 -2.045 1.00 84.50 731 GLN A CA 1
ATOM 5859 C C . GLN A 1 731 ? 7.621 -46.980 -1.056 1.00 84.50 731 GLN A C 1
ATOM 5861 O O . GLN A 1 731 ? 8.177 -45.988 -0.571 1.00 84.50 731 GLN A O 1
ATOM 5866 N N . TRP A 1 732 ? 8.021 -48.224 -0.793 1.00 81.94 732 TRP A N 1
ATOM 5867 C CA . TRP A 1 732 ? 9.076 -48.521 0.182 1.00 81.94 732 TRP A CA 1
ATOM 5868 C C . TRP A 1 732 ? 10.416 -47.855 -0.178 1.00 81.94 732 TRP A C 1
ATOM 5870 O O . TRP A 1 732 ? 11.102 -47.314 0.690 1.00 81.94 732 TRP A O 1
ATOM 5880 N N . SER A 1 733 ? 10.742 -47.777 -1.472 1.00 82.06 733 SER A N 1
ATOM 5881 C CA . SER A 1 733 ? 11.946 -47.111 -1.999 1.00 82.06 733 SER A CA 1
ATOM 5882 C C . SER A 1 733 ? 12.040 -45.619 -1.635 1.00 82.06 733 SER A C 1
ATOM 5884 O O . SER A 1 733 ? 13.139 -45.080 -1.464 1.00 82.06 733 SER A O 1
ATOM 5886 N N . CYS A 1 734 ? 10.897 -44.943 -1.468 1.00 85.06 734 CYS A N 1
ATOM 5887 C CA . CYS A 1 734 ? 10.848 -43.548 -1.037 1.00 85.06 734 CYS A CA 1
ATOM 5888 C C . CYS A 1 734 ? 11.105 -43.392 0.467 1.00 85.06 734 CYS A C 1
ATOM 5890 O O . CYS A 1 734 ? 11.645 -42.366 0.871 1.00 85.06 734 CYS A O 1
ATOM 5892 N N . LEU A 1 735 ? 10.750 -44.394 1.277 1.00 79.50 735 LEU A N 1
ATOM 5893 C CA . LEU A 1 735 ? 10.850 -44.363 2.741 1.00 79.50 735 LEU A CA 1
ATOM 5894 C C . LEU A 1 735 ? 12.244 -44.743 3.259 1.00 79.50 735 LEU A C 1
ATOM 5896 O O . LEU A 1 735 ? 12.644 -44.294 4.328 1.00 79.50 735 LEU A O 1
ATOM 5900 N N . GLN A 1 736 ? 13.000 -45.541 2.499 1.00 73.19 736 GLN A N 1
ATOM 5901 C CA . GLN A 1 736 ? 14.361 -45.960 2.865 1.00 73.19 736 GLN A CA 1
ATOM 5902 C C . GLN A 1 736 ? 15.368 -44.801 2.907 1.00 73.19 736 GLN A C 1
ATOM 5904 O O . GLN A 1 736 ? 16.390 -44.880 3.585 1.00 73.19 736 GLN A O 1
ATOM 5909 N N . ASN A 1 737 ? 15.097 -43.724 2.167 1.00 73.75 737 ASN A N 1
ATOM 5910 C CA . ASN A 1 737 ? 16.025 -42.615 1.994 1.00 73.75 737 ASN A CA 1
ATOM 5911 C C . ASN A 1 737 ? 15.627 -41.432 2.876 1.00 73.75 737 ASN A C 1
ATOM 5913 O O . ASN A 1 737 ? 14.808 -40.597 2.487 1.00 73.75 737 ASN A O 1
ATOM 5917 N N . ILE A 1 738 ? 16.244 -41.354 4.053 1.00 76.50 738 ILE A N 1
ATOM 5918 C CA . ILE A 1 738 ? 16.003 -40.288 5.026 1.00 76.50 738 ILE A CA 1
ATOM 5919 C C . ILE A 1 738 ? 16.532 -38.945 4.477 1.00 76.50 738 ILE A C 1
ATOM 5921 O O . ILE A 1 738 ? 17.678 -38.875 4.018 1.00 76.50 738 ILE A O 1
ATOM 5925 N N . PRO A 1 739 ? 15.737 -37.859 4.524 1.00 78.94 739 PRO A N 1
ATOM 5926 C CA . PRO A 1 739 ? 16.169 -36.538 4.079 1.00 78.94 739 PRO A CA 1
ATOM 5927 C C . PRO A 1 739 ? 17.401 -36.034 4.841 1.00 78.94 739 PRO A C 1
ATOM 5929 O O . PRO A 1 739 ? 17.467 -36.116 6.071 1.00 78.94 739 PRO A O 1
ATOM 5932 N N . ALA A 1 740 ? 18.361 -35.451 4.119 1.00 74.12 740 ALA A N 1
ATOM 5933 C CA . ALA A 1 740 ? 19.568 -34.886 4.718 1.00 74.12 740 ALA A CA 1
ATOM 5934 C C . ALA A 1 740 ? 19.239 -33.786 5.744 1.00 74.12 740 ALA A C 1
ATOM 5936 O O . ALA A 1 740 ? 18.304 -33.000 5.560 1.00 74.12 740 ALA A O 1
ATOM 5937 N N . ASN A 1 741 ? 20.046 -33.708 6.807 1.00 79.31 741 ASN A N 1
ATOM 5938 C CA . ASN A 1 741 ? 19.888 -32.752 7.910 1.00 79.31 741 ASN A CA 1
ATOM 5939 C C . ASN A 1 741 ? 18.546 -32.864 8.657 1.00 79.31 741 ASN A C 1
ATOM 5941 O O . ASN A 1 741 ? 18.108 -31.902 9.288 1.00 79.31 741 ASN A O 1
ATOM 5945 N N . SER A 1 742 ? 17.891 -34.024 8.596 1.00 82.56 742 SER A N 1
ATOM 5946 C CA . SER A 1 742 ? 16.742 -34.359 9.439 1.00 82.56 742 SER A CA 1
ATOM 5947 C C . SER A 1 742 ? 17.149 -35.323 10.554 1.00 82.56 742 SER A C 1
ATOM 5949 O O . SER A 1 742 ? 18.118 -36.066 10.405 1.00 82.56 742 SER A O 1
ATOM 5951 N N . ASN A 1 743 ? 16.428 -35.308 11.677 1.00 82.38 743 ASN A N 1
ATOM 5952 C CA . ASN A 1 743 ? 16.602 -36.293 12.754 1.00 82.38 743 ASN A CA 1
ATOM 5953 C C . ASN A 1 743 ? 15.642 -37.493 12.623 1.00 82.38 743 ASN A C 1
ATOM 5955 O O . ASN A 1 743 ? 15.356 -38.180 13.603 1.00 82.38 743 ASN A O 1
ATOM 5959 N N . LEU A 1 744 ? 15.080 -37.685 11.432 1.00 81.38 744 LEU A N 1
ATOM 5960 C CA . LEU A 1 744 ? 14.055 -38.673 11.133 1.00 81.38 744 LEU A CA 1
ATOM 5961 C C . LEU A 1 744 ? 14.679 -40.076 11.152 1.00 81.38 744 LEU A C 1
ATOM 5963 O O . LEU A 1 744 ? 15.724 -40.288 10.543 1.00 81.38 744 LEU A O 1
ATOM 5967 N N . GLN A 1 745 ? 14.093 -41.012 11.898 1.00 73.94 745 GLN A N 1
ATOM 5968 C CA . GLN A 1 745 ? 14.578 -42.396 11.957 1.00 73.94 745 GLN A CA 1
ATOM 5969 C C . GLN A 1 745 ? 14.078 -43.226 10.767 1.00 73.94 745 GLN A C 1
ATOM 5971 O O . GLN A 1 745 ? 13.200 -42.796 10.026 1.00 73.94 745 GLN A O 1
ATOM 5976 N N . VAL A 1 746 ? 14.636 -44.426 10.577 1.00 68.00 746 VAL A N 1
ATOM 5977 C CA . VAL A 1 746 ? 14.138 -45.405 9.593 1.00 68.00 746 VAL A CA 1
ATOM 5978 C C . VAL A 1 746 ? 12.645 -45.675 9.866 1.00 68.00 746 VAL A C 1
ATOM 5980 O O . VAL A 1 746 ? 12.258 -45.728 11.038 1.00 68.00 746 VAL A O 1
ATOM 5983 N N . PRO A 1 747 ? 11.791 -45.816 8.831 1.00 72.94 747 PRO A N 1
ATOM 5984 C CA . PRO A 1 747 ? 10.369 -46.103 9.012 1.00 72.94 747 PRO A CA 1
ATOM 5985 C C . PRO A 1 747 ? 10.137 -47.327 9.922 1.00 72.94 747 PRO A C 1
ATOM 5987 O O . PRO A 1 747 ? 10.851 -48.326 9.795 1.00 72.94 747 PRO A O 1
ATOM 5990 N N . PRO A 1 748 ? 9.149 -47.276 10.835 1.00 71.31 748 PRO A N 1
ATOM 5991 C CA . PRO A 1 748 ? 8.838 -48.368 11.751 1.00 71.31 748 PRO A CA 1
ATOM 5992 C C . PRO A 1 748 ? 8.296 -49.596 11.008 1.00 71.31 748 PRO A C 1
ATOM 5994 O O . PRO A 1 748 ? 7.771 -49.498 9.900 1.00 71.31 748 PRO A O 1
ATOM 5997 N N . SER A 1 749 ? 8.331 -50.752 11.675 1.00 66.81 749 SER A N 1
ATOM 5998 C CA . SER A 1 749 ? 7.754 -52.020 11.199 1.00 66.81 749 SER A CA 1
ATOM 5999 C C . SER A 1 749 ? 6.222 -52.021 11.092 1.00 66.81 749 SER A C 1
ATOM 6001 O O . SER A 1 749 ? 5.644 -53.034 10.716 1.00 66.81 749 SER A O 1
ATOM 6003 N N . ALA A 1 750 ? 5.565 -50.910 11.433 1.00 74.69 750 ALA A N 1
ATOM 6004 C CA . ALA A 1 750 ? 4.129 -50.702 11.328 1.00 74.69 750 ALA A CA 1
ATOM 6005 C C . ALA A 1 750 ? 3.834 -49.212 11.064 1.00 74.69 750 ALA A C 1
ATOM 6007 O O . ALA A 1 750 ? 4.064 -48.364 11.929 1.00 74.69 750 ALA A O 1
ATOM 6008 N N . ILE A 1 751 ? 3.321 -48.884 9.877 1.00 83.56 751 ILE A N 1
ATOM 6009 C CA . ILE A 1 751 ? 2.873 -47.539 9.490 1.00 83.56 751 ILE A CA 1
ATOM 6010 C C . ILE A 1 751 ? 1.382 -47.436 9.796 1.00 83.56 751 ILE A C 1
ATOM 6012 O O . ILE A 1 751 ? 0.589 -48.255 9.333 1.00 83.56 751 ILE A O 1
ATOM 6016 N N . LYS A 1 752 ? 0.981 -46.434 10.577 1.00 84.12 752 LYS A N 1
ATOM 6017 C CA . LYS A 1 752 ? -0.423 -46.277 10.969 1.00 84.12 752 LYS A CA 1
ATOM 6018 C C . LYS A 1 752 ? -1.231 -45.657 9.834 1.00 84.12 752 LYS A C 1
ATOM 6020 O O . LYS A 1 752 ? -0.739 -44.807 9.095 1.00 84.12 752 LYS A O 1
ATOM 6025 N N . LEU A 1 753 ? -2.493 -46.036 9.713 1.00 82.06 753 LEU A N 1
ATOM 6026 C CA . LEU A 1 753 ? -3.444 -45.290 8.896 1.00 82.06 753 LEU A CA 1
ATOM 6027 C C . LEU A 1 753 ? -4.040 -44.163 9.745 1.00 82.06 753 LEU A C 1
ATOM 6029 O O . LEU A 1 753 ? -4.456 -44.415 10.875 1.00 82.06 753 LEU A O 1
ATOM 6033 N N . ASP A 1 754 ? -4.061 -42.928 9.239 1.00 76.25 754 ASP A N 1
ATOM 6034 C CA . ASP A 1 754 ? -4.710 -41.821 9.946 1.00 76.25 754 ASP A CA 1
ATOM 6035 C C . ASP A 1 754 ? -6.208 -42.140 10.121 1.00 76.25 754 ASP A C 1
ATOM 6037 O O . ASP A 1 754 ? -6.928 -42.417 9.154 1.00 76.25 754 ASP A O 1
ATOM 6041 N N . GLU A 1 755 ? -6.661 -42.126 11.379 1.00 69.38 755 GLU A N 1
ATOM 6042 C CA . GLU A 1 755 ? -8.016 -42.494 11.813 1.00 69.38 755 GLU A CA 1
ATOM 6043 C C . GLU A 1 755 ? -9.103 -41.707 11.068 1.00 69.38 755 GLU A C 1
ATOM 6045 O O . GLU A 1 755 ? -10.222 -42.186 10.893 1.00 69.38 755 GLU A O 1
ATOM 6050 N N . ILE A 1 756 ? -8.767 -40.504 10.591 1.00 71.62 756 ILE A N 1
ATOM 6051 C CA . ILE A 1 756 ? -9.678 -39.629 9.852 1.00 71.62 756 ILE A CA 1
ATOM 6052 C C . ILE A 1 756 ? -9.895 -40.126 8.417 1.00 71.62 756 ILE A C 1
ATOM 6054 O O . ILE A 1 756 ? -10.981 -39.928 7.868 1.00 71.62 756 ILE A O 1
ATOM 6058 N N . ILE A 1 757 ? -8.887 -40.748 7.792 1.00 76.12 757 ILE A N 1
ATOM 6059 C CA . ILE A 1 757 ? -8.975 -41.155 6.383 1.00 76.12 757 ILE A CA 1
ATOM 6060 C C . ILE A 1 757 ? -9.408 -42.602 6.195 1.00 76.12 757 ILE A C 1
ATOM 6062 O O . ILE A 1 757 ? -9.974 -42.890 5.142 1.00 76.12 757 ILE A O 1
ATOM 6066 N N . GLY A 1 758 ? -9.187 -43.475 7.184 1.00 66.31 758 GLY A N 1
ATOM 6067 C CA . GLY A 1 758 ? -9.528 -44.900 7.108 1.00 66.31 758 GLY A CA 1
ATOM 6068 C C . GLY A 1 758 ? -10.949 -45.175 6.595 1.00 66.31 758 GLY A C 1
ATOM 6069 O O . GLY A 1 758 ? -11.093 -45.923 5.633 1.00 66.31 758 GLY A O 1
ATOM 6070 N N . PRO A 1 759 ? -11.987 -44.493 7.114 1.00 66.44 759 PRO A N 1
ATOM 6071 C CA . PRO A 1 759 ? -13.368 -44.651 6.641 1.00 66.44 759 PRO A CA 1
ATOM 6072 C C . PRO A 1 759 ? -13.665 -44.054 5.250 1.00 66.44 759 PRO A C 1
ATOM 6074 O O . PRO A 1 759 ? -14.763 -44.226 4.732 1.00 66.44 759 PRO A O 1
ATOM 6077 N N . SER A 1 760 ? -12.729 -43.298 4.668 1.00 70.06 760 SER A N 1
ATOM 6078 C CA . SER A 1 760 ? -12.880 -42.537 3.413 1.00 70.06 760 SER A CA 1
ATOM 6079 C C . SER A 1 760 ? -11.956 -43.017 2.284 1.00 70.06 760 SER A C 1
ATOM 6081 O O . SER A 1 760 ? -11.791 -42.326 1.271 1.00 70.06 760 SER A O 1
ATOM 6083 N N . LEU A 1 761 ? -11.300 -44.163 2.476 1.00 78.38 761 LEU A N 1
ATOM 6084 C CA . LEU A 1 761 ? -10.494 -44.804 1.445 1.00 78.38 761 LEU A CA 1
ATOM 6085 C C . LEU A 1 761 ? -11.412 -45.455 0.406 1.00 78.38 761 LEU A C 1
ATOM 6087 O O . LEU A 1 761 ? -12.310 -46.222 0.746 1.00 78.38 761 LEU A O 1
ATOM 6091 N N . SER A 1 762 ? -11.187 -45.141 -0.867 1.00 80.12 762 SER A N 1
ATOM 6092 C CA . SER A 1 762 ? -11.839 -45.839 -1.978 1.00 80.12 762 SER A CA 1
ATOM 6093 C C . SER A 1 762 ? -11.183 -47.204 -2.220 1.00 80.12 762 SER A C 1
ATOM 6095 O O . SER A 1 762 ? -10.045 -47.420 -1.806 1.00 80.12 762 SER A O 1
ATOM 6097 N N . SER A 1 763 ? -11.836 -48.114 -2.949 1.00 74.69 763 SER A N 1
ATOM 6098 C CA . SER A 1 763 ? -11.218 -49.396 -3.336 1.00 74.69 763 SER A CA 1
ATOM 6099 C C . SER A 1 763 ? -9.878 -49.200 -4.064 1.00 74.69 763 SER A C 1
ATOM 6101 O O . SER A 1 763 ? -8.911 -49.888 -3.766 1.00 74.69 763 SER A O 1
ATOM 6103 N N . GLN A 1 764 ? -9.772 -48.166 -4.909 1.00 78.94 764 GLN A N 1
ATOM 6104 C CA . GLN A 1 764 ? -8.522 -47.801 -5.589 1.00 78.94 764 GLN A CA 1
ATOM 6105 C C . GLN A 1 764 ? -7.417 -47.344 -4.624 1.00 78.94 764 GLN A C 1
ATOM 6107 O O . GLN A 1 764 ? -6.232 -47.494 -4.918 1.00 78.94 764 GLN A O 1
ATOM 6112 N N . ASP A 1 765 ? -7.785 -46.745 -3.491 1.00 81.69 765 ASP A N 1
ATOM 6113 C CA . ASP A 1 765 ? -6.826 -46.336 -2.468 1.00 81.69 765 ASP A CA 1
ATOM 6114 C C . ASP A 1 765 ? -6.295 -47.549 -1.690 1.00 81.69 765 ASP A C 1
ATOM 6116 O O . ASP A 1 765 ? -5.102 -47.606 -1.400 1.00 81.69 765 ASP A O 1
ATOM 6120 N N . TYR A 1 766 ? -7.153 -48.535 -1.403 1.00 78.62 766 TYR A N 1
ATOM 6121 C CA . TYR A 1 766 ? -6.732 -49.815 -0.825 1.00 78.62 766 TYR A CA 1
ATOM 6122 C C . TYR A 1 766 ? -5.786 -50.567 -1.760 1.00 78.62 766 TYR A C 1
ATOM 6124 O O . TYR A 1 766 ? -4.720 -50.987 -1.314 1.00 78.62 766 TYR A O 1
ATOM 6132 N N . ASP A 1 767 ? -6.116 -50.654 -3.050 1.00 78.00 767 ASP A N 1
ATOM 6133 C CA . ASP A 1 767 ? -5.266 -51.312 -4.046 1.00 78.00 767 ASP A CA 1
ATOM 6134 C C . ASP A 1 767 ? -3.880 -50.659 -4.122 1.00 78.00 767 ASP A C 1
ATOM 6136 O O . ASP A 1 767 ? -2.870 -51.356 -4.119 1.00 78.00 767 ASP A O 1
ATOM 6140 N N . LYS A 1 768 ? -3.812 -49.319 -4.092 1.00 79.25 768 LYS A N 1
ATOM 6141 C CA . LYS A 1 768 ? -2.542 -48.567 -4.071 1.00 79.25 768 LYS A CA 1
ATOM 6142 C C . LYS A 1 768 ? -1.716 -48.784 -2.803 1.00 79.25 768 LYS A C 1
ATOM 6144 O O . LYS A 1 768 ? -0.494 -48.685 -2.854 1.00 79.25 768 LYS A O 1
ATOM 6149 N N . ILE A 1 769 ? -2.360 -48.997 -1.656 1.00 79.38 769 ILE A N 1
ATOM 6150 C CA . ILE A 1 769 ? -1.663 -49.262 -0.390 1.00 79.38 769 ILE A CA 1
ATOM 6151 C C . ILE A 1 769 ? -1.156 -50.712 -0.358 1.00 79.38 769 ILE A C 1
ATOM 6153 O O . ILE A 1 769 ? -0.042 -50.964 0.100 1.00 79.38 769 ILE A O 1
ATOM 6157 N N . LEU A 1 770 ? -1.960 -51.656 -0.857 1.00 73.88 770 LEU A N 1
ATOM 6158 C CA . LEU A 1 770 ? -1.660 -53.088 -0.855 1.00 73.88 770 LEU A CA 1
ATOM 6159 C C . LEU A 1 770 ? -0.652 -53.490 -1.939 1.00 73.88 770 LEU A C 1
ATOM 6161 O O . LEU A 1 770 ? 0.149 -54.391 -1.704 1.00 73.88 770 LEU A O 1
ATOM 6165 N N . SER A 1 771 ? -0.631 -52.804 -3.087 1.00 73.56 771 SER A N 1
ATOM 6166 C CA . SER A 1 771 ? 0.258 -53.127 -4.214 1.00 73.56 771 SER A CA 1
ATOM 6167 C C . SER A 1 771 ? 1.751 -53.033 -3.884 1.00 73.56 771 SER A C 1
ATOM 6169 O O . SER A 1 771 ? 2.573 -53.596 -4.598 1.00 73.56 771 SER A O 1
ATOM 6171 N N . GLU A 1 772 ? 2.114 -52.312 -2.822 1.00 67.38 772 GLU A N 1
ATOM 6172 C CA . GLU A 1 772 ? 3.501 -51.956 -2.494 1.00 67.38 772 GLU A CA 1
ATOM 6173 C C . GLU A 1 772 ? 4.018 -52.667 -1.225 1.00 67.38 772 GLU A C 1
ATOM 6175 O O . GLU A 1 772 ? 5.085 -52.319 -0.719 1.00 67.38 772 GLU A O 1
ATOM 6180 N N . ASN A 1 773 ? 3.282 -53.669 -0.707 1.00 66.00 773 ASN A N 1
ATOM 6181 C CA . ASN A 1 773 ? 3.641 -54.477 0.476 1.00 66.00 773 ASN A CA 1
ATOM 6182 C C . ASN A 1 773 ? 4.104 -53.643 1.687 1.00 66.00 773 ASN A C 1
ATOM 6184 O O . ASN A 1 773 ? 4.986 -54.043 2.452 1.00 66.00 773 ASN A O 1
ATOM 6188 N N . LEU A 1 774 ? 3.522 -52.456 1.868 1.00 76.62 774 LEU A N 1
ATOM 6189 C CA . LEU A 1 774 ? 3.852 -51.597 2.997 1.00 76.62 774 LEU A CA 1
ATOM 6190 C C . LEU A 1 774 ? 3.343 -52.246 4.294 1.00 76.62 774 LEU A C 1
ATOM 6192 O O . LEU A 1 774 ? 2.215 -52.747 4.316 1.00 76.62 774 LEU A O 1
ATOM 6196 N N . PRO A 1 775 ? 4.117 -52.212 5.394 1.00 74.19 775 PRO A N 1
ATOM 6197 C CA . PRO A 1 775 ? 3.694 -52.786 6.664 1.00 74.19 775 PRO A CA 1
ATOM 6198 C C . PRO A 1 775 ? 2.671 -51.862 7.337 1.00 74.19 775 PRO A C 1
ATOM 6200 O O . PRO A 1 775 ? 2.986 -51.125 8.268 1.00 74.19 775 PRO A O 1
ATOM 6203 N N . VAL A 1 776 ? 1.445 -51.830 6.819 1.00 79.00 776 VAL A N 1
ATOM 6204 C CA . VAL A 1 776 ? 0.383 -50.949 7.310 1.00 79.00 776 VAL A CA 1
ATOM 6205 C C . VAL A 1 776 ? -0.339 -51.609 8.474 1.00 79.00 776 VAL A C 1
ATOM 6207 O O . VAL A 1 776 ? -0.880 -52.709 8.357 1.00 79.00 776 VAL A O 1
ATOM 6210 N N . GLN A 1 777 ? -0.385 -50.912 9.606 1.00 77.94 777 GLN A N 1
ATOM 6211 C CA . GLN A 1 777 ? -1.247 -51.283 10.714 1.00 77.94 777 GLN A CA 1
ATOM 6212 C C . GLN A 1 777 ? -2.653 -50.761 10.428 1.00 77.94 777 GLN A C 1
ATOM 6214 O O . GLN A 1 777 ? -2.967 -49.591 10.660 1.00 77.94 777 GLN A O 1
ATOM 6219 N N . TRP A 1 778 ? -3.492 -51.650 9.910 1.00 70.06 778 TRP A N 1
ATOM 6220 C CA . TRP A 1 778 ? -4.913 -51.391 9.742 1.00 70.06 778 TRP A CA 1
ATOM 6221 C C . TRP A 1 778 ? -5.570 -51.269 11.120 1.00 70.06 778 TRP A C 1
ATOM 6223 O O . TRP A 1 778 ? -5.353 -52.104 12.002 1.00 70.06 778 TRP A O 1
ATOM 6233 N N . LEU A 1 779 ? -6.337 -50.198 11.320 1.00 58.19 779 LEU A N 1
ATOM 6234 C CA . LEU A 1 779 ? -7.182 -50.045 12.501 1.00 58.19 779 LEU A CA 1
ATOM 6235 C C . LEU A 1 779 ? -8.223 -51.175 12.454 1.00 58.19 779 LEU A C 1
ATOM 6237 O O . LEU A 1 779 ? -8.948 -51.277 11.467 1.00 58.19 779 LEU A O 1
ATOM 6241 N N . LYS A 1 780 ? -8.201 -52.059 13.458 1.00 43.50 780 LYS A N 1
ATOM 6242 C CA . LYS A 1 780 ? -9.128 -53.194 13.577 1.00 43.50 780 LYS A CA 1
ATOM 6243 C C . LYS A 1 780 ? -10.566 -52.739 13.772 1.00 43.50 780 LYS A C 1
ATOM 6245 O O . LYS A 1 780 ? -10.762 -51.758 14.525 1.00 43.50 780 LYS A O 1
#

InterPro domains:
  IPR039903 E3 ubiquitin-protein ligase Zswim2 [PTHR21540] (517-645)

Sequence (780 aa):
MESLPDEADSSPDEAESSPDEAKSSPHEMENLPKRRTLPYDIDGLKVYSLEYDSGNKTAVTEDGRQWSNYTTSRRAGFVGKRYLKSCKGSYRCENQRCGYFRQYNKVNQVQFEKKESCLVCRTCGATPVFVPCFARKIWEYPEGKSEVTVYHYGIHTCFPVKRSPTTVTDTATMAFKQSRTLKPERFVNDKLIEATENEESLEAINDLADSLVERQTLKKMKQSAKEKLDPVGHSYDAVMKYKTKVQDVLKDPFLIFKVDCEKQIVFKTSREQLQLAMEMGQGHLNVEPCHVDGKHNRVTGYITISLVVYNPNLREMMKIATMECPTESKENIGIFWDCLNTALRQFTGDNKYFLSLILLKASTKNMYDKAKAALEKFIDNNPFLNNWWKWWEARRSHVFRAFKPGFNVAKSNLAEVHHSRSHHIGAENLTLIQACREDVAESVKLKRRVEDQKKQAEAFCKELDDYVEKGEDLQLREPEYFVDETAAHRNDPLEKRPCKKTSACASTNKKCEVDKRLAPRQNTRSTKFSRSLQIAKSCQNSYRVGDIKFNSPQSHEISIIHNTGTSYKVALNKMPSCDGCKYCSSREICSHILWVLLYVYKVPENSEVLQQRSFLNSELESITKGRDGKAPTSKTLSATTINTATATAANTPTTTMAAKDFRNPDLTKQQWCISRVVSRGRTPACSGRNCSRQFERGDLSIQVSAHWIPPHETKDGKKFTVDRNYHFCLQWSCLQNIPANSNLQVPPSAIKLDEIIGPSLSSQDYDKILSENLPVQWLK